Protein AF-A0A9W6QNB9-F1 (afdb_monomer)

Nearest PDB structures (foldseek):
  1mx0-assembly1_A  TM=6.474E-01  e=5.288E-04  Saccharolobus shibatae
  6fcz-assembly1_A  TM=1.933E-01  e=9.743E+00  Homo sapiens

Foldseek 3Di:
DLLVLLQVLLCVLLLLCVQLVNPQLCQLCVQLVHHSVVSVCSNVSVDPARPDLSSSLSSLVVSVVSGPDDGPDDSDSVVSVVSSVVNHVSPDDDPLPPVLVVLLVLLVPQCLCPPEPPLPLLSVLLSLQSSQLSVLLVVLVVLVVLALLDFPCLLVLLSVLLSVLVVLLDDCVPDHDYSLLSSLLSCLSSLLSSLLSNLLSVLCVLPLLDLDDDDDPSNVLLVVLCVDPVNVVLSVLLPDDAFPQFDRDSSNSSSLSSSVSSVVDPSSLPFDDGPDPSHDPVSSVLSSLLSVLLPDALVLLLDPVSSPDDCWDADPNDIDRSNQSSLSSNLSSLSLDRSSPFDCLQSVQHRDRVRDDSVVLSVQSVPWDWDDDPAFIEIATEDADLSSLVRVQVSQVRSLSSLVSLCSVLVVDVSNVSSVSHGNHYHHPNSYYDDDPNHGNFDPPWFAADEDPVLVVVVVVADDQDDDLLLLLVLLQLVLQLQALQQVLLLVLAPPSPDDAWEWEWEWDADPRRFTKIKIWILGQWDDPCCVRPQVRYFQHDPCPDPVNVVSQVVSVVVVRHRDGPDDGSHSNVSLVSFAQKKWKWFWGQDSNNDFTAWIWIWIDRHRGHTIGIDTDHRGDPGGIMMMMGRGPVGPPGDASCVSCVFWFFAAQGWYWHDYPPDIDTHDHRDGDDDDDDDDQGQDAADDWAWFDADPFWTKIFGLWGEFEAENRTGQREELQGFIRIYIYGYDPLGADARSSRRHGDDHSVVVRLVNLLVRLLVCCVPPVVSAALVSLLNGCQRHLSSSQSNLVSCLVVQR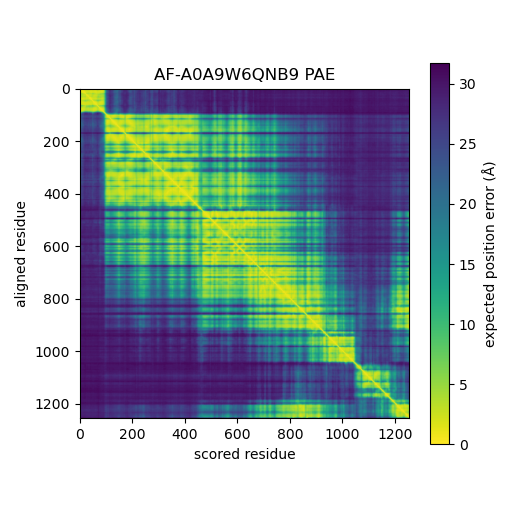WHDDPLGTARSVQARHENLLVCLSDPPFLLVSCPQADPLLLVLNCCRPPVVLCVVLDPPDDFRFDHDGHLVNLLSNQQRDALGELLSLLVSCVSNVHQSLVSLVVVVLLQGHYPPSVLRDPPDRSDVLVNLLQPAADPLRDRDLPDAAEPLSLVSSCVVNVNDSVVSVVSCVSSPRHHDDQAPPPDDDQLVLLLQDPVSPSDDDGDDDAEDELVSLVVSCVVVVHDSVVSQVVVVNRRHHYDDDDDDDDDDDDVVPVVVVVVVVLVVVLSPDDDDSLLLLALSLLLVLLQVLQVVVHFSVVSQVVCVVVVRDYDPDDDDGGRHDPVRNLQSNDSLSSSLVVPLPDDDLDDAPSSPDDDDDDPVVSVVVVVVRPRDRNHPDDDPDDPLLVVLVVSLRVSDDDDQPDADELSSLSSSCSVSVHHSVVSQVSCVVVVGHHDPNSVVVVVSVVSRNGDPD

Organism: NCBI:txid103729

Radius of gyration: 48.71 Å; Cα contacts (8 Å, |Δi|>4): 1964; chains: 1; bounding box: 107×96×143 Å

Mean predicted aligned error: 19.28 Å

Solvent-accessible surface area (backbone atoms only — not comparable to full-atom values): 70086 Å² total; per-residue (Å²): 108,46,70,55,38,35,39,49,46,18,49,53,53,29,51,46,33,54,50,11,63,56,61,57,49,60,61,49,9,65,70,40,75,41,52,44,68,55,44,48,26,42,44,70,45,69,53,99,61,61,75,56,64,72,39,52,52,38,48,52,54,47,30,65,77,54,29,81,55,84,47,94,66,78,88,55,60,67,63,54,47,52,48,49,47,51,20,51,62,51,66,60,78,83,78,63,64,68,65,40,46,54,51,28,46,55,41,73,72,34,64,54,54,58,85,32,77,82,35,68,65,42,50,53,41,38,35,54,48,36,44,48,39,46,52,51,23,56,60,21,41,65,73,46,73,87,48,73,75,70,62,90,59,47,41,57,41,21,47,53,33,36,43,53,53,57,65,54,52,45,67,66,87,78,64,70,45,48,48,66,49,22,36,46,65,44,40,39,38,51,49,43,55,22,39,53,34,40,41,46,42,73,52,50,87,55,42,44,60,60,86,69,88,80,82,46,86,85,34,45,72,55,49,54,51,49,66,33,87,69,43,38,57,56,51,56,47,33,69,41,79,62,51,99,68,20,62,52,31,30,54,60,50,22,43,52,52,42,55,58,50,43,71,75,38,81,62,65,66,58,71,74,83,75,97,53,86,85,49,58,70,65,58,48,54,49,46,54,56,37,52,54,51,64,74,56,51,42,71,44,56,44,32,76,80,66,60,79,55,53,73,62,47,74,56,97,88,43,76,37,50,48,45,50,52,27,53,50,50,31,52,10,44,52,72,32,62,58,73,86,76,42,47,64,50,43,65,70,34,47,44,36,72,84,41,66,55,61,68,57,50,51,52,34,60,72,68,44,46,76,44,83,47,99,70,32,33,28,38,38,40,60,24,91,44,70,41,54,43,49,21,51,40,56,46,36,55,50,40,29,44,39,41,47,16,50,38,58,44,18,73,80,32,87,86,29,44,63,58,65,50,48,64,80,36,52,40,44,87,50,51,39,63,35,68,55,98,91,38,58,77,56,64,78,78,77,39,43,62,40,75,37,68,75,50,49,53,60,51,71,75,43,83,76,79,81,90,63,62,64,51,27,59,52,37,52,52,46,53,38,50,39,28,28,50,49,35,50,54,54,36,74,70,42,88,87,58,75,90,79,76,54,43,38,40,35,47,33,50,63,50,100,87,71,48,28,35,41,33,42,36,24,57,17,27,40,41,45,80,62,45,50,62,61,27,72,26,24,33,46,36,45,69,76,75,33,69,72,44,48,53,48,48,56,60,30,48,80,70,77,43,81,84,77,71,73,78,83,58,28,45,57,71,67,39,44,60,66,50,16,51,34,41,39,37,43,24,7,16,49,46,98,81,76,78,53,34,30,43,20,37,38,35,41,33,71,39,74,88,32,60,49,50,57,41,81,60,46,81,51,33,95,57,29,10,36,33,43,35,31,37,34,68,56,44,90,76,46,84,53,64,35,61,49,42,64,36,35,53,46,28,31,84,38,36,34,39,25,34,37,92,86,50,75,45,74,31,54,54,76,37,74,65,81,72,94,80,88,89,70,103,45,73,43,55,39,77,61,74,49,78,44,81,74,52,97,45,30,38,45,31,38,24,62,37,48,21,29,47,22,47,74,21,30,50,46,80,44,54,87,58,58,45,34,38,25,35,39,29,26,22,68,94,58,40,68,52,55,45,92,74,56,38,29,47,55,69,85,53,54,71,64,51,52,53,55,49,47,59,42,34,49,50,41,52,76,76,47,54,81,77,57,31,48,64,51,42,54,64,15,32,79,62,14,33,67,56,28,29,46,42,47,52,41,29,29,77,66,58,41,63,30,46,49,101,87,47,70,44,52,13,58,46,35,29,43,44,71,65,49,59,46,73,77,60,57,89,56,59,70,78,68,52,63,82,58,54,70,33,55,53,51,43,50,38,58,42,75,46,44,72,39,44,56,88,64,40,88,90,67,86,77,58,46,45,49,39,41,42,52,52,49,60,50,54,70,56,52,82,52,81,59,24,50,60,54,47,33,45,52,49,10,51,78,68,76,41,49,28,42,61,44,46,55,50,41,44,55,57,44,48,48,56,56,70,61,87,64,56,49,89,81,40,63,73,51,77,55,60,58,57,65,53,69,54,68,44,100,84,74,47,68,61,80,88,54,66,41,40,55,40,57,48,51,52,28,16,67,76,60,72,45,56,52,69,56,50,48,53,54,40,47,64,73,70,46,58,65,48,83,64,72,91,66,88,78,86,55,77,67,54,36,23,68,30,12,71,83,53,75,48,49,84,58,58,53,72,84,53,68,41,56,37,63,57,49,49,52,46,11,63,75,74,73,48,51,62,67,61,38,51,54,50,39,40,64,70,58,31,44,70,45,94,76,75,94,83,84,81,89,85,84,90,68,49,75,73,51,50,53,52,53,50,50,54,67,58,65,70,72,80,67,98,69,63,73,69,64,50,52,36,13,46,49,50,19,50,30,40,43,51,13,38,79,67,71,32,42,34,62,62,47,48,54,52,43,40,76,72,73,43,76,70,73,96,81,79,83,67,96,44,55,49,49,75,68,51,31,62,59,29,63,40,43,71,46,29,38,61,70,68,40,83,86,69,77,67,73,65,84,71,71,84,78,66,84,80,78,99,73,54,78,67,60,55,52,50,54,39,42,75,69,69,51,87,77,76,73,83,84,73,96,79,87,54,78,67,57,54,55,51,49,59,56,54,63,69,75,52,90,74,58,97,89,49,56,47,52,66,68,61,46,55,44,53,13,62,76,67,75,36,38,40,61,58,47,52,52,53,43,44,73,70,75,43,54,61,49,65,59,55,63,50,49,58,59,35,58,76,35,36,34,43,67,94,114

Secondary structure (DSSP, 8-state):
-HHHHHHHHHHHHHHHHHHTT---HHHHHHHHT--HHHHHHHHTT--SSPPPHHHHHHHHHHHHHT-SS--SS---HHHHHHHHHHHHHTTSPP--HHHHHHHHHHHHT-GGGTT-TTHHHHHHHHHHHHHHHHHHHHHHHGGGTT-TT--TTHHHHHHHHHHHHHHHH--TTS-PPPHHHHHHHHHHHHHHHHHHHHHHHHHGGG-TT--S----TTTHHHHHHHTSTTHHHHHHHHTSPPBTTB---HHHHHHHHHHHHHHTSGGGGPPP--S-TTS-HHHHHHHHHHHHHTT--HHHHT-TTTT---S-EEETTEEE-HHHHHHHHHHHHHHH--GGGS-THHHHTSSSTT---HHHHHHHHHH-EEEE-SSSEEEEEEESSHHHHHHHHHHHHHHHHHHHHHHHHHHH-TTTGGGGGS-S-EEEEEEEE-EETTEESS-SS-EE-EE-HHHHHHHHTSS-S---THHHHHHHHHHHHHHHHHHHHHHHHSTT------EEEEEEEE-TTS-EEEEEEE-SS---HHHIIIIITEET--GGGSHHHHHHHHHHHTTT-----S-SSS-GGGGGGGTEEEEEEEEEEEPTTSS-EEEEEEEEESSTTSEEEEEE--SS-SSSEEEEEEEETTGGGSPPHHHHHHHHBSBBSSEEEEE-SS-EEEE-BT-B---S---SSS-EEEEEEEEPPPBTTEEEEEEEEEEEEEETTEE-SB-SS---SEEEEE-GGGPPEE-TTS-BEES--HHHHHHHHHHHHHHHHHH-TTS-BHHHHHHHHTT-HHHHHHHHHHHHHTTPEEEETTEEEEHHHHB--TTHHHHHS-SSHHHHHTT--HHHHHHHHHHH-GGGGTTTS------BPPBPTTHHHHHHH--SSSBPHHHHHHHHHHHT--HHHHHHHHHHTT--BTTGGGS-TT----HHHHHHT----TTS----SSPBPHHHHHHHHHHH---HHHHHHHHHHTT--B----S-S---HHHHHHHBTTSSSSSSBP-SSEE-HHHHHHHHHHHT--HHHHHHHHHHTT-EEPS---------SSHHHHHHHHHHHHHHTTSS-S-HHHHHHHHHHHHHHHHHHHTT--HHHHHHHHHHTT----S-----SPPPHHHHHHHTSHHHHHHHH-TT---SS--GGG-SSSS--HHHHHHHHHHTT----------S-HHHHHHHHHHHHT----TTSPBPHHHHHHHHHHHT--HHHHHHHHHHTT--B--HHHHHHHHHTTS-BTT-

Sequence (1256 aa):
MAAAEIEELCAKLRLLWEESGEPGQSSLGQRCGRSKSQISAILTGKVAKAPAWDVVRKLVEGCFELAKGTPSLTADLTYWRALHGRAEAALRPVAPAAAATDWTDLVRVHPAWDGVADASKALGNAMTAAEQLYAAHHRADRALAGDPWRDPELPKRMTDQVSAMISLIGDHERLKFTPLEAAVLSLAPLAHQTRVAVTAAAAVRVDPTDLSIRGTEVRTSYERHLGGQEERRLVARAAQRGLSDRIAAPEEIGWWLFHRWIETQPTATTTISLDDPSTSEALVDILNRLTRLLRLSPGDLANPQRLGLLSRTTHLGVVVRERLLGLLLTVGHAFAVEPITLSPAVVEHLGVPNAVDLGRLRTTLTRLTWERVSIGRGMVARCDHEAVLQALRDHTARADAILNAVHAVAMDDAHLQPLLHLPTRTSADRVEPTVHDGHPVFAVPVTRFRLDEDRVRELLMGQQLYGDRSLAIRELYQNALDACRYRDARQRYLPGAGGWTGNITFDQGVDEQGRHYLSCTDNGIGMGAQELREVFSQAGVRFADRPEFLEEQAQWAERDIHLYPNSRFGIGVLSYFMLADEIEVTTCRMDRHGGRPGPEWHVRIVGPGHFFRITPGKEHGTQPGTTVTLYLRDGKDAPSCVEVLNRLLGIAEFATTATDTSATAEWEPYVFRRRMNLQGNGIHAAGELVHSTRQRNGQVVWCGSGGALLADGLFVTKTPTTVTGAVVNLTRDWVPSLTVDRTQALGNVSDRVNALVTEAASELISTNPRFLSFDWINSVVLDSPDVADIVTVAAVNSRLGLRSDWGNLDTATAGCLTADETLVRPKEFEHAIIGIPNWILLWRLLSLRPHLLAESINSGQATVLPALPSDAALIEKLRTDPAHVGEILETADSLGRNARAIADRAITLGYQIDNAEKIPKDAEAQSMDRIILNLSDESGRRNFTAMVPRGHILRSSRSTGLPAEEVVQRLEHYAITVEPLGTLGRWNDSDLVLLSRDLDGEEPWLTGDTISKSHAEKAAKKLGWSGSQTTERLYDLGFNVATEDHDPGTSDDTAKSFETIRKTFLTMTKESGYSAHQREFAYALSSSVTLAYENNLPLEHVLNWFHNQGIPIPETVIPQGVPTYRDQQIFSHPGSCELLLSWRRVPRHLPHTLFDGREFRFWETVERLGELGVDLDVHFRPGGDSAGAHLLEKFDRSGFHAPDEPVPIRQILGLALAHDLPVADVAERLRAWELEVEPVEETIARLMGRVPRVGG

Structure (mmCIF, N/CA/C/O backbone):
data_AF-A0A9W6QNB9-F1
#
_entry.id   AF-A0A9W6QNB9-F1
#
loop_
_atom_site.group_PDB
_atom_site.id
_atom_site.type_symbol
_atom_site.label_atom_id
_atom_site.label_alt_id
_atom_site.label_comp_id
_atom_site.label_asym_id
_atom_site.label_entity_id
_atom_site.label_seq_id
_atom_site.pdbx_PDB_ins_code
_atom_site.Cartn_x
_atom_site.Cartn_y
_atom_site.Cartn_z
_atom_site.occupancy
_atom_site.B_iso_or_equiv
_atom_site.auth_seq_id
_atom_site.auth_comp_id
_atom_site.auth_asym_id
_atom_site.auth_atom_id
_atom_site.pdbx_PDB_model_num
ATOM 1 N N . MET A 1 1 ? -52.131 -9.930 28.137 1.00 50.88 1 MET A N 1
ATOM 2 C CA . MET A 1 1 ? -50.961 -10.591 27.517 1.00 50.88 1 MET A CA 1
ATOM 3 C C . MET A 1 1 ? -50.932 -12.090 27.780 1.00 50.88 1 MET A C 1
ATOM 5 O O . MET A 1 1 ? -50.990 -12.817 26.809 1.00 50.88 1 MET A O 1
ATOM 9 N N . ALA A 1 2 ? -50.934 -12.576 29.031 1.00 56.69 2 ALA A N 1
ATOM 10 C CA . ALA A 1 2 ? -50.812 -14.019 29.304 1.00 56.69 2 ALA A CA 1
ATOM 11 C C . ALA A 1 2 ? -51.862 -14.919 28.631 1.00 56.69 2 ALA A C 1
ATOM 13 O O . ALA A 1 2 ? -51.515 -15.974 28.114 1.00 56.69 2 ALA A O 1
ATOM 14 N N . ALA A 1 3 ? -53.123 -14.479 28.572 1.00 70.19 3 ALA A N 1
ATOM 15 C CA . ALA A 1 3 ? -54.166 -15.213 27.857 1.00 70.19 3 ALA A CA 1
ATOM 16 C C . ALA A 1 3 ? -53.930 -15.258 26.333 1.00 70.19 3 ALA A C 1
ATOM 18 O O . ALA A 1 3 ? -54.181 -16.286 25.720 1.00 70.19 3 ALA A O 1
ATOM 19 N N . ALA A 1 4 ? -53.383 -14.185 25.748 1.00 78.06 4 ALA A N 1
ATOM 20 C CA . ALA A 1 4 ? -53.178 -14.063 24.304 1.00 78.06 4 ALA A CA 1
ATOM 21 C C . ALA A 1 4 ? -52.036 -14.960 23.788 1.00 78.06 4 ALA A C 1
ATOM 23 O O . ALA A 1 4 ? -52.176 -15.572 22.739 1.00 78.06 4 ALA A O 1
ATOM 24 N N . GLU A 1 5 ? -50.940 -15.103 24.543 1.00 84.56 5 GLU A N 1
ATOM 25 C CA . GLU A 1 5 ? -49.808 -15.976 24.164 1.00 84.56 5 GLU A CA 1
ATOM 26 C C . GLU A 1 5 ? -50.167 -17.471 24.264 1.00 84.56 5 GLU A C 1
ATOM 28 O O . GLU A 1 5 ? -49.761 -18.285 23.434 1.00 84.56 5 GLU A O 1
ATOM 33 N N . ILE A 1 6 ? -50.968 -17.851 25.269 1.00 84.94 6 ILE A N 1
ATOM 34 C CA . ILE A 1 6 ? -51.491 -19.223 25.396 1.00 84.94 6 ILE A CA 1
ATOM 35 C C . ILE A 1 6 ? -52.466 -19.518 24.252 1.00 84.94 6 ILE A C 1
ATOM 37 O O . ILE A 1 6 ? -52.441 -20.614 23.688 1.00 84.94 6 ILE A O 1
ATOM 41 N N . GLU A 1 7 ? -53.308 -18.545 23.904 1.00 86.44 7 GLU A N 1
ATOM 42 C CA . GLU A 1 7 ? -54.246 -18.641 22.790 1.00 86.44 7 GLU A CA 1
ATOM 43 C C . GLU A 1 7 ? -53.515 -18.760 21.445 1.00 86.44 7 GLU A C 1
ATOM 45 O O . GLU A 1 7 ? -53.873 -19.629 20.651 1.00 86.44 7 GLU A O 1
ATOM 50 N N . GLU A 1 8 ? -52.435 -18.000 21.227 1.00 89.81 8 GLU A N 1
ATOM 51 C CA . GLU A 1 8 ? -51.588 -18.100 20.030 1.00 89.81 8 GLU A CA 1
ATOM 52 C C . GLU A 1 8 ? -50.933 -19.486 19.909 1.00 89.81 8 GLU A C 1
ATOM 54 O O . GLU A 1 8 ? -51.042 -20.132 18.863 1.00 89.81 8 GLU A O 1
ATOM 59 N N . LEU A 1 9 ? -50.308 -19.992 20.981 1.00 91.88 9 LEU A N 1
ATOM 60 C CA . LEU A 1 9 ? -49.709 -21.332 20.997 1.00 91.88 9 LEU A CA 1
ATOM 61 C C . LEU A 1 9 ? -50.751 -22.414 20.670 1.00 91.88 9 LEU A C 1
ATOM 63 O O . LEU A 1 9 ? -50.495 -23.304 19.857 1.00 91.88 9 LEU A O 1
ATOM 67 N N . CYS A 1 10 ? -51.934 -22.340 21.285 1.00 91.94 10 CYS A N 1
ATOM 68 C CA . CYS A 1 10 ? -53.011 -23.299 21.040 1.00 91.94 10 CYS A CA 1
ATOM 69 C C . CYS A 1 10 ? -53.576 -23.182 19.618 1.00 91.94 10 CYS A C 1
ATOM 71 O O . CYS A 1 10 ? -53.887 -24.202 19.005 1.00 91.94 10 CYS A O 1
ATOM 73 N N . ALA A 1 11 ? -53.671 -21.968 19.069 1.00 91.56 11 ALA A N 1
ATOM 74 C CA . ALA A 1 11 ? -54.108 -21.731 17.697 1.00 91.56 11 ALA A CA 1
ATOM 75 C C . ALA A 1 11 ? -53.117 -22.309 16.678 1.00 91.56 11 ALA A C 1
ATOM 77 O O . ALA A 1 11 ? -53.535 -22.961 15.725 1.00 91.56 11 ALA A O 1
ATOM 78 N N . LYS A 1 12 ? -51.806 -22.150 16.902 1.00 93.69 12 LYS A N 1
ATOM 79 C CA . LYS A 1 12 ? -50.774 -22.760 16.048 1.00 93.69 12 LYS A CA 1
ATOM 80 C C . LYS A 1 12 ? -50.790 -24.285 16.136 1.00 93.69 12 LYS A C 1
ATOM 82 O O . LYS A 1 12 ? -50.719 -24.943 15.103 1.00 93.69 12 LYS A O 1
ATOM 87 N N . LEU A 1 13 ? -50.948 -24.855 17.333 1.00 92.81 13 LEU A N 1
ATOM 88 C CA . LEU A 1 13 ? -51.091 -26.309 17.502 1.00 92.81 13 LEU A CA 1
ATOM 89 C C . LEU A 1 13 ? -52.358 -26.856 16.830 1.00 92.81 13 LEU A C 1
ATOM 91 O O . LEU A 1 13 ? -52.322 -27.950 16.272 1.00 92.81 13 LEU A O 1
ATOM 95 N N . ARG A 1 14 ? -53.463 -26.099 16.851 1.00 92.88 14 ARG A N 1
ATOM 96 C CA . ARG A 1 14 ? -54.683 -26.438 16.106 1.00 92.88 14 ARG A CA 1
ATOM 97 C C . ARG A 1 14 ? -54.438 -26.429 14.604 1.00 92.88 14 ARG A C 1
ATOM 99 O O . ARG A 1 14 ? -54.774 -27.408 13.952 1.00 92.88 14 ARG A O 1
ATOM 106 N N . LEU A 1 15 ? -53.817 -25.370 14.088 1.00 91.88 15 LEU A N 1
ATOM 107 C CA . LEU A 1 15 ? -53.507 -25.250 12.666 1.00 91.88 15 LEU A CA 1
ATOM 108 C C . LEU A 1 15 ? -52.625 -26.413 12.191 1.00 91.88 15 LEU A C 1
ATOM 110 O O . LEU A 1 15 ? -52.934 -27.044 11.187 1.00 91.88 15 LEU A O 1
ATOM 114 N N . LEU A 1 16 ? -51.586 -26.766 12.958 1.00 91.62 16 LEU A N 1
ATOM 115 C CA . LEU A 1 16 ? -50.737 -27.919 12.649 1.00 91.62 16 LEU A CA 1
ATOM 116 C C . LEU A 1 16 ? -51.544 -29.227 12.603 1.00 91.62 16 LEU A C 1
ATOM 118 O O . LEU A 1 16 ? -51.333 -30.058 11.722 1.00 91.62 16 LEU A O 1
ATOM 122 N N . TRP A 1 17 ? -52.460 -29.421 13.553 1.00 92.19 17 TRP A N 1
ATOM 123 C CA . TRP A 1 17 ? -53.316 -30.604 13.610 1.00 92.19 17 TRP A CA 1
ATOM 124 C C . TRP A 1 17 ? -54.275 -30.696 12.410 1.00 92.19 17 TRP A C 1
ATOM 126 O O . TRP A 1 17 ? -54.420 -31.775 11.834 1.00 92.19 17 TRP A O 1
ATOM 136 N N . GLU A 1 18 ? -54.880 -29.577 12.006 1.00 89.31 18 GLU A N 1
ATOM 137 C CA . GLU A 1 18 ? -55.765 -29.482 10.835 1.00 89.31 18 GLU A CA 1
ATOM 138 C C . GLU A 1 18 ? -54.997 -29.782 9.536 1.00 89.31 18 GLU A C 1
ATOM 140 O O . GLU A 1 18 ? -55.392 -30.660 8.766 1.00 89.31 18 GLU A O 1
ATOM 145 N N . GLU A 1 19 ? -53.839 -29.147 9.333 1.00 88.88 19 GLU A N 1
ATOM 146 C CA . GLU A 1 19 ? -52.991 -29.345 8.145 1.00 88.88 19 GLU A CA 1
ATOM 147 C C . GLU A 1 19 ? -52.382 -30.749 8.055 1.00 88.88 19 GLU A C 1
ATOM 149 O O . GLU A 1 19 ? -52.082 -31.239 6.967 1.00 88.88 19 GLU A O 1
ATOM 154 N N . SER A 1 20 ? -52.249 -31.438 9.190 1.00 85.75 20 SER A N 1
ATOM 155 C CA . SER A 1 20 ? -51.801 -32.835 9.233 1.00 85.75 20 SER A CA 1
ATOM 156 C C . SER A 1 20 ? -52.907 -33.832 8.844 1.00 85.75 20 SER A C 1
ATOM 158 O O . SER A 1 20 ? -52.690 -35.044 8.866 1.00 85.75 20 SER A O 1
ATOM 160 N N . GLY A 1 21 ? -54.101 -33.368 8.461 1.00 83.12 21 GLY A N 1
ATOM 161 C CA . GLY A 1 21 ? -55.226 -34.230 8.086 1.00 83.12 21 GLY A CA 1
ATOM 162 C C . GLY A 1 21 ? -56.001 -34.772 9.287 1.00 83.12 21 GLY A C 1
ATOM 163 O O . GLY A 1 21 ? -56.501 -35.899 9.233 1.00 83.12 21 GLY A O 1
ATOM 164 N N . GLU A 1 22 ? -56.061 -33.982 10.363 1.00 87.50 22 GLU A N 1
ATOM 165 C CA . GLU A 1 22 ? -56.814 -34.238 11.597 1.00 87.50 22 GLU A CA 1
ATOM 166 C C . GLU A 1 22 ? -56.571 -35.632 12.213 1.00 87.50 22 GLU A C 1
ATOM 168 O O . GLU A 1 22 ? -57.511 -36.412 12.427 1.00 87.50 22 GLU A O 1
ATOM 173 N N . PRO A 1 23 ? -55.312 -35.990 12.535 1.00 84.19 23 PRO A N 1
ATOM 174 C CA . PRO A 1 23 ? -55.012 -37.274 13.152 1.00 84.19 23 PRO A CA 1
ATOM 175 C C . PRO A 1 23 ? -55.836 -37.480 14.431 1.00 84.19 23 PRO A C 1
ATOM 177 O O . PRO A 1 23 ? -56.010 -36.574 15.252 1.00 84.19 23 PRO A O 1
ATOM 180 N N . GLY A 1 24 ? -56.379 -38.691 14.599 1.00 86.00 24 GLY A N 1
ATOM 181 C CA . GLY A 1 24 ? -57.367 -38.981 15.638 1.00 86.00 24 GLY A CA 1
ATOM 182 C C . GLY A 1 24 ? -56.877 -38.600 17.039 1.00 86.00 24 GLY A C 1
ATOM 183 O O . GLY A 1 24 ? -55.875 -39.126 17.519 1.00 86.00 24 GLY A O 1
ATOM 184 N N . GLN A 1 25 ? -57.619 -37.732 17.733 1.00 88.25 25 GLN A N 1
ATOM 185 C CA . GLN A 1 25 ? -57.226 -37.177 19.041 1.00 88.25 25 GLN A CA 1
ATOM 186 C C . GLN A 1 25 ? -56.960 -38.245 20.122 1.00 88.25 25 GLN A C 1
ATOM 188 O O . GLN A 1 25 ? -56.182 -38.001 21.041 1.00 88.25 25 GLN A O 1
ATOM 193 N N . SER A 1 26 ? -57.563 -39.439 20.017 1.00 83.38 26 SER A N 1
ATOM 194 C CA . SER A 1 26 ? -57.242 -40.578 20.897 1.00 83.38 26 SER A CA 1
ATOM 195 C C . SER A 1 26 ? -55.822 -41.117 20.673 1.00 83.38 26 SER A C 1
ATOM 197 O O . SER A 1 26 ? -55.150 -41.462 21.640 1.00 83.38 26 SER A O 1
ATOM 199 N N . SER A 1 27 ? -55.354 -41.148 19.420 1.00 82.44 27 SER A N 1
ATOM 200 C CA . SER A 1 27 ? -53.998 -41.580 19.048 1.00 82.44 27 SER A CA 1
ATOM 201 C C . SER A 1 27 ? -52.946 -40.572 19.523 1.00 82.44 27 SER A C 1
ATOM 203 O O . SER A 1 27 ? -51.967 -40.941 20.172 1.00 82.44 27 SER A O 1
ATOM 205 N N . LEU A 1 28 ? -53.197 -39.276 19.296 1.00 86.56 28 LEU A N 1
ATOM 206 C CA . LEU A 1 28 ? -52.348 -38.201 19.823 1.00 86.56 28 LEU A CA 1
ATOM 207 C C . LEU A 1 28 ? -52.320 -38.203 21.358 1.00 86.56 28 LEU A C 1
ATOM 209 O O . LEU A 1 28 ? -51.261 -38.055 21.962 1.00 86.56 28 LEU A O 1
ATOM 213 N N . GLY A 1 29 ? -53.468 -38.447 21.999 1.00 85.88 29 GLY A N 1
ATOM 214 C CA . GLY A 1 29 ? -53.566 -38.564 23.453 1.00 85.88 29 GLY A CA 1
ATOM 215 C C . GLY A 1 29 ? -52.684 -39.672 24.027 1.00 85.88 29 GLY A C 1
ATOM 216 O O . GLY A 1 29 ? -51.943 -39.432 24.982 1.00 85.88 29 GLY A O 1
ATOM 217 N N . GLN A 1 30 ? -52.687 -40.856 23.406 1.00 85.12 30 GLN A N 1
ATOM 218 C CA . GLN A 1 30 ? -51.857 -41.984 23.837 1.00 85.12 30 GLN A CA 1
ATOM 219 C C . GLN A 1 30 ? -50.355 -41.657 23.777 1.00 85.12 30 GLN A C 1
ATOM 221 O O . GLN A 1 30 ? -49.614 -42.026 24.686 1.00 85.12 30 GLN A O 1
ATOM 226 N N . ARG A 1 31 ? -49.915 -40.901 22.763 1.00 84.19 31 ARG A N 1
ATOM 227 C CA . ARG A 1 31 ? -48.515 -40.467 22.598 1.00 84.19 31 ARG A CA 1
ATOM 228 C C . ARG A 1 31 ? -48.106 -39.374 23.579 1.00 84.19 31 ARG A C 1
ATOM 230 O O . ARG A 1 31 ? -47.040 -39.448 24.184 1.00 84.19 31 ARG A O 1
ATOM 237 N N . CYS A 1 32 ? -48.966 -38.382 23.781 1.00 86.06 32 CYS A N 1
ATOM 238 C CA . CYS A 1 32 ? -48.716 -37.274 24.700 1.00 86.06 32 CYS A CA 1
ATOM 239 C C . CYS A 1 32 ? -48.912 -37.647 26.184 1.00 86.06 32 CYS A C 1
ATOM 241 O O . CYS A 1 32 ? -48.654 -36.811 27.051 1.00 86.06 32 CYS A O 1
ATOM 243 N N . GLY A 1 33 ? -49.403 -38.855 26.498 1.00 85.12 33 GLY A N 1
ATOM 244 C CA . GLY A 1 33 ? -49.767 -39.257 27.862 1.00 85.12 33 GLY A CA 1
ATOM 245 C C . GLY A 1 33 ? -50.969 -38.478 28.416 1.00 85.12 33 GLY A C 1
ATOM 246 O O . GLY A 1 33 ? -51.003 -38.135 29.599 1.00 85.12 33 GLY A O 1
ATOM 247 N N . ARG A 1 34 ? -51.936 -38.130 27.557 1.00 88.94 34 ARG A N 1
ATOM 248 C CA . ARG A 1 34 ? -53.114 -37.305 27.880 1.00 88.94 34 ARG A CA 1
ATOM 249 C C . ARG A 1 34 ? -54.400 -37.945 27.359 1.00 88.94 34 ARG A C 1
ATOM 251 O O . ARG A 1 34 ? -54.409 -38.652 26.360 1.00 88.94 34 ARG A O 1
ATOM 258 N N . SER A 1 35 ? -55.519 -37.679 28.025 1.00 89.75 35 SER A N 1
ATOM 259 C CA . SER A 1 35 ? -56.836 -38.139 27.559 1.00 89.75 35 SER A CA 1
ATOM 260 C C . SER A 1 35 ? -57.293 -37.384 26.302 1.00 89.75 35 SER A C 1
ATOM 262 O O . SER A 1 35 ? -56.890 -36.242 26.068 1.00 89.75 35 SER A O 1
ATOM 264 N N . LYS A 1 36 ? -58.197 -37.987 25.514 1.00 88.00 36 LYS A N 1
ATOM 265 C CA . LYS A 1 36 ? -58.806 -37.350 24.328 1.00 88.00 36 LYS A CA 1
ATOM 266 C C . LYS A 1 36 ? -59.390 -35.964 24.647 1.00 88.00 36 LYS A C 1
ATOM 268 O O . LYS A 1 36 ? -59.217 -35.032 23.868 1.00 88.00 36 LYS A O 1
ATOM 273 N N . SER A 1 37 ? -60.044 -35.810 25.801 1.00 86.25 37 SER A N 1
ATOM 274 C CA . SER A 1 37 ? -60.623 -34.532 26.237 1.00 86.25 37 SER A CA 1
ATOM 275 C C . SER A 1 37 ? -59.562 -33.470 26.539 1.00 86.25 37 SER A C 1
ATOM 277 O O . SER A 1 37 ? -59.780 -32.302 26.240 1.00 86.25 37 SER A O 1
ATOM 279 N N . GLN A 1 38 ? -58.397 -33.855 27.069 1.00 87.25 38 GLN A N 1
ATOM 280 C CA . GLN A 1 38 ? -57.282 -32.932 27.315 1.00 87.25 38 GLN A CA 1
ATOM 281 C C . GLN A 1 38 ? -56.624 -32.464 26.016 1.00 87.25 38 GLN A C 1
ATOM 283 O O . GLN A 1 38 ? -56.338 -31.279 25.883 1.00 87.25 38 GLN A O 1
ATOM 288 N N . ILE A 1 39 ? -56.433 -33.361 25.043 1.00 91.44 39 ILE A N 1
ATOM 289 C CA . ILE A 1 39 ? -55.950 -32.980 23.706 1.00 91.44 39 ILE A CA 1
ATOM 290 C C . ILE A 1 39 ? -56.952 -32.042 23.030 1.00 91.44 39 ILE A C 1
ATOM 292 O O . ILE A 1 39 ? -56.567 -30.996 22.518 1.00 91.44 39 ILE A O 1
ATOM 296 N N . SER A 1 40 ? -58.247 -32.360 23.110 1.00 89.31 40 SER A N 1
ATOM 297 C CA . SER A 1 40 ? -59.311 -31.491 22.603 1.00 89.31 40 SER A CA 1
ATOM 298 C C . SER A 1 40 ? -59.307 -30.114 23.278 1.00 89.31 40 SER A C 1
ATOM 300 O O . SER A 1 40 ? -59.448 -29.105 22.594 1.00 89.31 40 SER A O 1
ATOM 302 N N . ALA A 1 41 ? -59.082 -30.033 24.592 1.00 88.19 41 ALA A N 1
ATOM 303 C CA . ALA A 1 41 ? -58.987 -28.759 25.305 1.00 88.19 41 ALA A CA 1
ATOM 304 C C . ALA A 1 41 ? -57.790 -27.911 24.839 1.00 88.19 41 ALA A C 1
ATOM 306 O O . ALA A 1 41 ? -57.951 -26.709 24.644 1.00 88.19 41 ALA A O 1
ATOM 307 N N . ILE A 1 42 ? -56.623 -28.528 24.612 1.00 91.56 42 ILE A N 1
ATOM 308 C CA . ILE A 1 42 ? -55.427 -27.846 24.083 1.00 91.56 42 ILE A CA 1
ATOM 309 C C . ILE A 1 42 ? -55.709 -27.317 22.678 1.00 91.56 42 ILE A C 1
ATOM 311 O O . ILE A 1 42 ? -55.557 -26.126 22.428 1.00 91.56 42 ILE A O 1
ATOM 315 N N . LEU A 1 43 ? -56.190 -28.181 21.781 1.00 90.25 43 LEU A N 1
ATOM 316 C CA . LEU A 1 43 ? -56.473 -27.794 20.403 1.00 90.25 43 LEU A CA 1
ATOM 317 C C . LEU A 1 43 ? -57.567 -26.730 20.351 1.00 90.25 43 LEU A C 1
ATOM 319 O O . LEU A 1 43 ? -57.432 -25.779 19.603 1.00 90.25 43 LEU A O 1
ATOM 323 N N . THR A 1 44 ? -58.611 -26.796 21.181 1.00 85.81 44 THR A N 1
ATOM 324 C CA . THR A 1 44 ? -59.683 -25.778 21.229 1.00 85.81 44 THR A CA 1
ATOM 325 C C . THR A 1 44 ? -59.316 -24.508 22.008 1.00 85.81 44 THR A C 1
ATOM 327 O O . THR A 1 44 ? -60.135 -23.595 22.081 1.00 85.81 44 THR A O 1
ATOM 330 N N . GLY A 1 45 ? -58.094 -24.404 22.546 1.00 82.31 45 GLY A N 1
ATOM 331 C CA . GLY A 1 45 ? -57.646 -23.243 23.327 1.00 82.31 45 GLY A CA 1
ATOM 332 C C . GLY A 1 45 ? -58.341 -23.099 24.686 1.00 82.31 45 GLY A C 1
ATOM 333 O O . GLY A 1 45 ? -58.202 -22.079 25.352 1.00 82.31 45 GLY A O 1
ATOM 334 N N . LYS A 1 46 ? -59.080 -24.120 25.139 1.00 85.06 46 LYS A N 1
ATOM 335 C CA . LYS A 1 46 ? -59.797 -24.145 26.426 1.00 85.06 46 LYS A CA 1
ATOM 336 C C . LYS A 1 46 ? -58.893 -24.630 27.565 1.00 85.06 46 LYS A C 1
ATOM 338 O O . LYS A 1 46 ? -59.283 -25.495 28.350 1.00 85.06 46 LYS A O 1
ATOM 343 N N . VAL A 1 47 ? -57.674 -24.096 27.653 1.00 83.25 47 VAL A N 1
ATOM 344 C CA . VAL A 1 47 ? -56.698 -24.425 28.704 1.00 83.25 47 VAL A CA 1
ATOM 345 C C . VAL A 1 47 ? -56.324 -23.183 29.510 1.00 83.25 47 VAL A C 1
ATOM 347 O O . VAL A 1 47 ? -55.956 -22.155 28.961 1.00 83.25 47 VAL A O 1
ATOM 350 N N . ALA A 1 48 ? -56.402 -23.284 30.841 1.00 75.00 48 ALA A N 1
ATOM 351 C CA . ALA A 1 48 ? -56.086 -22.176 31.751 1.00 75.00 48 ALA A CA 1
ATOM 352 C C . ALA A 1 48 ? -54.573 -21.961 31.966 1.00 75.00 48 ALA A C 1
ATOM 354 O O . ALA A 1 48 ? -54.164 -20.969 32.564 1.00 75.00 48 ALA A O 1
ATOM 355 N N . LYS A 1 49 ? -53.739 -22.913 31.530 1.00 80.69 49 LYS A N 1
ATOM 356 C CA . LYS A 1 49 ? -52.274 -22.873 31.616 1.00 80.69 49 LYS A CA 1
ATOM 357 C C . LYS A 1 49 ? -51.679 -23.426 30.327 1.00 80.69 49 LYS A C 1
ATOM 359 O O . LYS A 1 49 ? -52.274 -24.321 29.725 1.00 80.69 49 LYS A O 1
ATOM 364 N N . ALA A 1 50 ? -50.498 -22.935 29.950 1.00 81.31 50 ALA A N 1
ATOM 365 C CA . ALA A 1 50 ? -49.741 -23.500 28.842 1.00 81.31 50 ALA A CA 1
ATOM 366 C C . ALA A 1 50 ? -49.506 -25.009 29.084 1.00 81.31 50 ALA A C 1
ATOM 368 O O . ALA A 1 50 ? -49.180 -25.401 30.213 1.00 81.31 50 ALA A O 1
ATOM 369 N N . PRO A 1 51 ? -49.683 -25.876 28.071 1.00 85.75 51 PRO A N 1
ATOM 370 C CA . PRO A 1 51 ? -49.350 -27.289 28.202 1.00 85.75 51 PRO A CA 1
ATOM 371 C C . PRO A 1 51 ? -47.857 -27.442 28.514 1.00 85.75 51 PRO A C 1
ATOM 373 O O . PRO A 1 51 ? -47.041 -26.655 28.040 1.00 85.75 51 PRO A O 1
ATOM 376 N N . ALA A 1 52 ? -47.476 -28.460 29.288 1.00 88.06 52 ALA A N 1
ATOM 377 C CA . ALA A 1 52 ? -46.060 -28.741 29.532 1.00 88.06 52 ALA A CA 1
ATOM 378 C C . ALA A 1 52 ? -45.318 -28.966 28.203 1.00 88.06 52 ALA A C 1
ATOM 380 O O . ALA A 1 52 ? -45.881 -29.566 27.286 1.00 88.06 52 ALA A O 1
ATOM 381 N N . TRP A 1 53 ? -44.055 -28.540 28.114 1.00 90.88 53 TRP A N 1
ATOM 382 C CA . TRP A 1 53 ? -43.271 -28.642 26.875 1.00 90.88 53 TRP A CA 1
ATOM 383 C C . TRP A 1 53 ? -43.261 -30.049 26.283 1.00 90.88 53 TRP A C 1
ATOM 385 O O . TRP A 1 53 ? -43.454 -30.218 25.086 1.00 90.88 53 TRP A O 1
ATOM 395 N N . ASP A 1 54 ? -43.104 -31.066 27.131 1.00 89.12 54 ASP A N 1
ATOM 396 C CA . ASP A 1 54 ? -43.102 -32.461 26.690 1.00 89.12 54 ASP A CA 1
ATOM 397 C C . ASP A 1 54 ? -44.414 -32.854 25.988 1.00 89.12 54 ASP A C 1
ATOM 399 O O . ASP A 1 54 ? -44.401 -33.625 25.033 1.00 89.12 54 ASP A O 1
ATOM 403 N N . VAL A 1 55 ? -45.543 -32.271 26.408 1.00 90.75 55 VAL A N 1
ATOM 404 C CA . VAL A 1 55 ? -46.842 -32.466 25.753 1.00 90.75 55 VAL A CA 1
ATOM 405 C C . VAL A 1 55 ? -46.854 -31.777 24.393 1.00 90.75 55 VAL A C 1
ATOM 407 O O . VAL A 1 55 ? -47.254 -32.419 23.431 1.00 90.75 55 VAL A O 1
ATOM 410 N N . VAL A 1 56 ? -46.397 -30.521 24.302 1.00 92.44 56 VAL A N 1
ATOM 411 C CA . VAL A 1 56 ? -46.336 -29.747 23.045 1.00 92.44 56 VAL A CA 1
ATOM 412 C C . VAL A 1 56 ? -45.429 -30.428 22.022 1.00 92.44 56 VAL A C 1
ATOM 414 O O . VAL A 1 56 ? -45.872 -30.688 20.908 1.00 92.44 56 VAL A O 1
ATOM 417 N N . ARG A 1 57 ? -44.206 -30.796 22.420 1.00 94.62 57 ARG A N 1
ATOM 418 C CA . ARG A 1 57 ? -43.242 -31.527 21.589 1.00 94.62 57 ARG A CA 1
ATOM 419 C C . ARG A 1 57 ? -43.855 -32.799 21.001 1.00 94.62 57 ARG A C 1
ATOM 421 O O . ARG A 1 57 ? -43.881 -32.952 19.787 1.00 94.62 57 ARG A O 1
ATOM 428 N N . LYS A 1 58 ? -44.425 -33.661 21.852 1.00 91.38 58 LYS A N 1
ATOM 429 C CA . LYS A 1 58 ? -45.048 -34.926 21.422 1.00 91.38 58 LYS A CA 1
ATOM 430 C C . LYS A 1 58 ? -46.272 -34.717 20.528 1.00 91.38 58 LYS A C 1
ATOM 432 O O . LYS A 1 58 ? -46.584 -35.579 19.710 1.00 91.38 58 LYS A O 1
ATOM 437 N N . LEU A 1 59 ? -46.980 -33.597 20.691 1.00 91.44 59 LEU A N 1
ATOM 438 C CA . LEU A 1 59 ? -48.126 -33.236 19.854 1.00 91.44 59 LEU A CA 1
ATOM 439 C C . LEU A 1 59 ? -47.666 -32.804 18.460 1.00 91.44 59 LEU A C 1
ATOM 441 O O . LEU A 1 59 ? -48.258 -33.243 17.481 1.00 91.44 59 LEU A O 1
ATOM 445 N N . VAL A 1 60 ? -46.597 -32.007 18.378 1.00 92.94 60 VAL A N 1
ATOM 446 C CA . VAL A 1 60 ? -45.972 -31.588 17.114 1.00 92.94 60 VAL A CA 1
ATOM 447 C C . VAL A 1 60 ? -45.404 -32.800 16.378 1.00 92.94 60 VAL A C 1
ATOM 449 O O . VAL A 1 60 ? -45.822 -33.073 15.256 1.00 92.94 60 VAL A O 1
ATOM 452 N N . GLU A 1 61 ? -44.542 -33.582 17.033 1.00 91.31 61 GLU A N 1
ATOM 453 C CA . GLU A 1 61 ? -43.963 -34.819 16.484 1.00 91.31 61 GLU A CA 1
ATOM 454 C C . GLU A 1 61 ? -45.063 -35.788 16.018 1.00 91.31 61 GLU A C 1
ATOM 456 O O . GLU A 1 61 ? -45.030 -36.300 14.901 1.00 91.31 61 GLU A O 1
ATOM 461 N N . GLY A 1 62 ? -46.104 -35.981 16.837 1.00 87.06 62 GLY A N 1
ATOM 462 C CA . GLY A 1 62 ? -47.240 -36.835 16.498 1.00 87.06 62 GLY A CA 1
ATOM 463 C C . GLY A 1 62 ? -48.085 -36.333 15.327 1.00 87.06 62 GLY A C 1
ATOM 464 O O . GLY A 1 62 ? -48.634 -37.159 14.601 1.00 87.06 62 GLY A O 1
ATOM 465 N N . CYS A 1 63 ? -48.196 -35.017 15.124 1.00 88.75 63 CYS A N 1
ATOM 466 C CA . CYS A 1 63 ? -48.896 -34.456 13.970 1.00 88.75 63 CYS A CA 1
ATOM 467 C C . CYS A 1 63 ? -48.102 -34.688 12.682 1.00 88.75 63 CYS A C 1
ATOM 469 O O . CYS A 1 63 ? -48.685 -35.181 11.726 1.00 88.75 63 CYS A O 1
ATOM 471 N N . PHE A 1 64 ? -46.785 -34.453 12.683 1.00 87.94 64 PHE A N 1
ATOM 472 C CA . PHE A 1 64 ? -45.938 -34.701 11.508 1.00 87.94 64 PHE A CA 1
ATOM 473 C C . PHE A 1 64 ? -45.820 -36.183 11.144 1.00 87.94 64 PHE A C 1
ATOM 475 O O . PHE A 1 64 ? -45.871 -36.526 9.968 1.00 87.94 64 PHE A O 1
ATOM 482 N N . GLU A 1 65 ? -45.706 -37.078 12.127 1.00 84.50 65 GLU A N 1
ATOM 483 C CA . GLU A 1 65 ? -45.607 -38.519 11.859 1.00 84.50 65 GLU A CA 1
ATOM 484 C C . GLU A 1 65 ? -46.910 -39.135 11.330 1.00 84.50 65 GLU A C 1
ATOM 486 O O . GLU A 1 65 ? -46.877 -40.129 10.607 1.00 84.50 65 GLU A O 1
ATOM 491 N N . LEU A 1 66 ? -48.064 -38.573 11.700 1.00 81.06 66 LEU A N 1
ATOM 492 C CA . LEU A 1 66 ? -49.383 -39.040 11.258 1.00 81.06 66 LEU A CA 1
ATOM 493 C C . LEU A 1 66 ? -49.952 -38.193 10.110 1.00 81.06 66 LEU A C 1
ATOM 495 O O . LEU A 1 66 ? -51.105 -38.406 9.719 1.00 81.06 66 LEU A O 1
ATOM 499 N N . ALA A 1 67 ? -49.170 -37.242 9.589 1.00 81.94 67 ALA A N 1
ATOM 500 C CA . ALA A 1 67 ? -49.620 -36.307 8.574 1.00 81.94 67 ALA A CA 1
ATOM 501 C C . ALA A 1 67 ? -49.877 -37.014 7.239 1.00 81.94 67 ALA A C 1
ATOM 503 O O . ALA A 1 67 ? -49.050 -37.777 6.741 1.00 81.94 67 ALA A O 1
ATOM 504 N N . LYS A 1 68 ? -51.027 -36.729 6.620 1.00 75.00 68 LYS A N 1
ATOM 505 C CA . LYS A 1 68 ? -51.361 -37.215 5.265 1.00 75.00 68 LYS A CA 1
ATOM 506 C C . LYS A 1 68 ? -50.823 -36.314 4.138 1.00 75.00 68 LYS A C 1
ATOM 508 O O . LYS A 1 68 ? -51.045 -36.614 2.968 1.00 75.00 68 LYS A O 1
ATOM 513 N N . GLY A 1 69 ? -50.134 -35.228 4.488 1.00 72.81 69 GLY A N 1
ATOM 514 C CA . GLY A 1 69 ? -49.523 -34.238 3.598 1.00 72.81 69 GLY A CA 1
ATOM 515 C C . GLY A 1 69 ? -48.439 -33.450 4.340 1.00 72.81 69 GLY A C 1
ATOM 516 O O . GLY A 1 69 ? -48.136 -33.769 5.485 1.00 72.81 69 GLY A O 1
ATOM 517 N N . THR A 1 70 ? -47.840 -32.440 3.708 1.00 76.88 70 THR A N 1
ATOM 518 C CA . THR A 1 70 ? -46.802 -31.599 4.334 1.00 76.88 70 THR A CA 1
ATOM 519 C C . THR A 1 70 ? -47.442 -30.339 4.936 1.00 76.88 70 THR A C 1
ATOM 521 O O . THR A 1 70 ? -47.925 -29.512 4.162 1.00 76.88 70 THR A O 1
ATOM 524 N N . PRO A 1 71 ? -47.475 -30.172 6.275 1.00 82.75 71 PRO A N 1
ATOM 525 C CA . PRO A 1 71 ? -47.999 -28.960 6.912 1.00 82.75 71 PRO A CA 1
ATOM 526 C C . PRO A 1 71 ? -47.214 -27.704 6.507 1.00 82.75 71 PRO A C 1
ATOM 528 O O . PRO A 1 71 ? -46.028 -27.788 6.186 1.00 82.75 71 PRO A O 1
ATOM 531 N N . SER A 1 72 ? -47.857 -26.534 6.546 1.00 85.06 72 SER A N 1
ATOM 532 C CA . SER A 1 72 ? -47.215 -25.235 6.282 1.00 85.06 72 SER A CA 1
ATOM 533 C C . SER A 1 72 ? -46.341 -24.768 7.451 1.00 85.06 72 SER A C 1
ATOM 535 O O . SER A 1 72 ? -45.402 -23.989 7.278 1.00 85.06 72 SER A O 1
ATOM 537 N N . LEU A 1 73 ? -46.643 -25.253 8.655 1.00 86.94 73 LEU A N 1
ATOM 538 C CA . LEU A 1 73 ? -45.841 -25.039 9.854 1.00 86.94 73 LEU A CA 1
ATOM 539 C C . LEU A 1 73 ? -44.608 -25.957 9.863 1.00 86.94 73 LEU A C 1
ATOM 541 O O . LEU A 1 73 ? -44.597 -27.010 9.236 1.00 86.94 73 LEU A O 1
ATOM 545 N N . THR A 1 74 ? -43.555 -25.563 10.585 1.00 83.69 74 THR A N 1
ATOM 546 C CA . THR A 1 74 ? -42.287 -26.313 10.650 1.00 83.69 74 THR A CA 1
ATOM 547 C C . THR A 1 74 ? -42.325 -27.463 11.666 1.00 83.69 74 THR A C 1
ATOM 549 O O . THR A 1 74 ? -42.967 -27.355 12.715 1.00 83.69 74 THR A O 1
ATOM 552 N N . ALA A 1 75 ? -41.593 -28.545 11.377 1.00 83.75 75 ALA A N 1
ATOM 553 C CA . ALA A 1 75 ? -41.298 -29.623 12.329 1.00 83.75 75 ALA A CA 1
ATOM 554 C C . ALA A 1 75 ? -40.161 -29.261 13.302 1.00 83.75 75 ALA A C 1
ATOM 556 O O . ALA A 1 75 ? -39.916 -29.985 14.266 1.00 83.75 75 ALA A O 1
ATOM 557 N N . ASP A 1 76 ? -39.471 -28.142 13.061 1.00 86.81 76 ASP A N 1
ATOM 558 C CA . ASP A 1 76 ? -38.395 -27.656 13.914 1.00 86.81 76 ASP A CA 1
ATOM 559 C C . ASP A 1 76 ? -38.918 -27.308 15.316 1.00 86.81 76 ASP A C 1
ATOM 561 O O . ASP A 1 76 ? -39.673 -26.352 15.526 1.00 86.81 76 ASP A O 1
ATOM 565 N N . LEU A 1 77 ? -38.480 -28.088 16.304 1.00 85.88 77 LEU A N 1
ATOM 566 C CA . LEU A 1 77 ? -38.854 -27.906 17.700 1.00 85.88 77 LEU A CA 1
ATOM 567 C C . LEU A 1 77 ? -38.356 -26.574 18.270 1.00 85.88 77 LEU A C 1
ATOM 569 O O . LEU A 1 77 ? -38.929 -26.113 19.254 1.00 85.88 77 LEU A O 1
ATOM 573 N N . THR A 1 78 ? -37.357 -25.927 17.666 1.00 81.81 78 THR A N 1
ATOM 574 C CA . THR A 1 78 ? -36.834 -24.624 18.109 1.00 81.81 78 THR A CA 1
ATOM 575 C C . THR A 1 78 ? -37.890 -23.521 17.956 1.00 81.81 78 THR A C 1
ATOM 577 O O . THR A 1 78 ? -38.118 -22.745 18.888 1.00 81.81 78 THR A O 1
ATOM 580 N N . TYR A 1 79 ? -38.638 -23.527 16.844 1.00 87.00 79 TYR A N 1
ATOM 581 C CA . TYR A 1 79 ? -39.785 -22.639 16.605 1.00 87.00 79 TYR A CA 1
ATOM 582 C C . TYR A 1 79 ? -40.885 -22.826 17.662 1.00 87.00 79 TYR A C 1
ATOM 584 O O . TYR A 1 79 ? -41.344 -21.868 18.293 1.00 87.00 79 TYR A O 1
ATOM 592 N N . TRP A 1 80 ? -41.273 -24.078 17.912 1.00 89.94 80 TRP A N 1
ATOM 593 C CA . TRP A 1 80 ? -42.297 -24.410 18.904 1.00 89.94 80 TRP A CA 1
ATOM 594 C C . TRP A 1 80 ? -41.835 -24.124 20.331 1.00 89.94 80 TRP A C 1
ATOM 596 O O . TRP A 1 80 ? -42.647 -23.733 21.171 1.00 89.94 80 TRP A O 1
ATOM 606 N N . ARG A 1 81 ? -40.535 -24.274 20.608 1.00 88.81 81 ARG A N 1
ATOM 607 C CA . ARG A 1 81 ? -39.941 -23.977 21.913 1.00 88.81 81 ARG A CA 1
ATOM 608 C C . ARG A 1 81 ? -39.975 -22.486 22.211 1.00 88.81 81 ARG A C 1
ATOM 610 O O . ARG A 1 81 ? -40.242 -22.128 23.353 1.00 88.81 81 ARG A O 1
ATOM 617 N N . ALA A 1 82 ? -39.781 -21.634 21.205 1.00 78.62 82 ALA A N 1
ATOM 618 C CA . ALA A 1 82 ? -39.912 -20.187 21.347 1.00 78.62 82 ALA A CA 1
ATOM 619 C C . ALA A 1 82 ? -41.362 -19.771 21.663 1.00 78.62 82 ALA A C 1
ATOM 621 O O . ALA A 1 82 ? -41.596 -19.070 22.646 1.00 78.62 82 ALA A O 1
ATOM 622 N N . LEU A 1 83 ? -42.344 -20.266 20.896 1.00 82.94 83 LEU A N 1
ATOM 623 C CA . LEU A 1 83 ? -43.781 -20.045 21.149 1.00 82.94 83 LEU A CA 1
ATOM 624 C C . LEU A 1 83 ? -44.209 -20.542 22.539 1.00 82.94 83 LEU A C 1
ATOM 626 O O . LEU A 1 83 ? -44.895 -19.841 23.284 1.00 82.94 83 LEU A O 1
ATOM 630 N N . HIS A 1 84 ? -43.766 -21.743 22.915 1.00 89.38 84 HIS A N 1
ATOM 631 C CA . HIS A 1 84 ? -44.016 -22.315 24.235 1.00 89.38 84 HIS A CA 1
ATOM 632 C C . HIS A 1 84 ? -43.361 -21.502 25.356 1.00 89.38 84 HIS A C 1
ATOM 634 O O . HIS A 1 84 ? -44.000 -21.241 26.373 1.00 89.38 84 HIS A O 1
ATOM 640 N N . GLY A 1 85 ? -42.128 -21.037 25.145 1.00 77.38 85 GLY A N 1
ATOM 641 C CA . GLY A 1 85 ? -41.394 -20.188 26.079 1.00 77.38 85 GLY A CA 1
ATOM 642 C C . GLY A 1 85 ? -42.101 -18.861 26.356 1.00 77.38 85 GLY A C 1
ATOM 643 O O . GLY A 1 85 ? -42.168 -18.453 27.515 1.00 77.38 85 GLY A O 1
ATOM 644 N N . ARG A 1 86 ? -42.705 -18.225 25.340 1.00 79.38 86 ARG A N 1
ATOM 645 C CA . ARG A 1 86 ? -43.537 -17.019 25.529 1.00 79.38 86 ARG A CA 1
ATOM 646 C C . ARG A 1 86 ? -44.782 -17.307 26.370 1.00 79.38 86 ARG A C 1
ATOM 648 O O . ARG A 1 86 ? -45.069 -16.571 27.316 1.00 79.38 86 ARG A O 1
ATOM 655 N N . ALA A 1 87 ? -45.471 -18.414 26.088 1.00 79.62 87 ALA A N 1
ATOM 656 C CA . ALA A 1 87 ? -46.649 -18.837 26.845 1.00 79.62 87 ALA A CA 1
ATOM 657 C C . ALA A 1 87 ? -46.322 -19.223 28.307 1.00 79.62 87 ALA A C 1
ATOM 659 O O . ALA A 1 87 ? -47.112 -18.937 29.208 1.00 79.62 87 ALA A O 1
ATOM 660 N N . GLU A 1 88 ? -45.155 -19.827 28.574 1.00 74.62 88 GLU A N 1
ATOM 661 C CA . GLU A 1 88 ? -44.663 -20.107 29.935 1.00 74.62 88 GLU A CA 1
ATOM 662 C C . GLU A 1 88 ? -44.218 -18.838 30.673 1.00 74.62 88 GLU A C 1
ATOM 664 O O . GLU A 1 88 ? -44.552 -18.656 31.847 1.00 74.62 88 GLU A O 1
ATOM 669 N N . ALA A 1 89 ? -43.489 -17.946 29.999 1.00 62.25 89 ALA A N 1
ATOM 670 C CA . ALA A 1 89 ? -43.005 -16.697 30.580 1.00 62.25 89 ALA A CA 1
ATOM 671 C C . ALA A 1 89 ? -44.163 -15.797 31.028 1.00 62.25 89 ALA A C 1
ATOM 673 O O . ALA A 1 89 ? -44.076 -15.150 32.072 1.00 62.25 89 ALA A O 1
ATOM 674 N N . ALA A 1 90 ? -45.277 -15.815 30.292 1.00 63.03 90 ALA A N 1
ATOM 675 C CA . ALA A 1 90 ? -46.451 -15.023 30.622 1.00 63.03 90 ALA A CA 1
ATOM 676 C C . ALA A 1 90 ? -47.222 -15.519 31.868 1.00 63.03 90 ALA A C 1
ATOM 678 O O . ALA A 1 90 ? -48.058 -14.783 32.392 1.00 63.03 90 ALA A O 1
ATOM 679 N N . LEU A 1 91 ? -46.941 -16.736 32.360 1.00 55.38 91 LEU A N 1
ATOM 680 C CA . LEU A 1 91 ? -47.593 -17.360 33.523 1.00 55.38 91 LEU A CA 1
ATOM 681 C C . LEU A 1 91 ? -46.756 -17.337 34.811 1.00 55.38 91 LEU A C 1
ATOM 683 O O . LEU A 1 91 ? -47.248 -17.788 35.850 1.00 55.38 91 LEU A O 1
ATOM 687 N N . ARG A 1 92 ? -45.516 -16.832 34.791 1.00 46.91 92 ARG A N 1
ATOM 688 C CA . ARG A 1 92 ? -44.743 -16.669 36.032 1.00 46.91 92 ARG A CA 1
ATOM 689 C C . ARG A 1 92 ? -45.411 -15.596 36.909 1.00 46.91 92 ARG A C 1
ATOM 691 O O . ARG A 1 92 ? -45.548 -14.460 36.451 1.00 46.91 92 ARG A O 1
ATOM 698 N N . PRO A 1 93 ? -45.825 -15.913 38.154 1.00 39.81 93 PRO A N 1
ATOM 699 C CA . PRO A 1 93 ? -46.234 -14.881 39.088 1.00 39.81 93 PRO A CA 1
ATOM 700 C C . PRO A 1 93 ? -45.051 -13.951 39.344 1.00 39.81 93 PRO A C 1
ATOM 702 O O . PRO A 1 93 ? -43.906 -14.383 39.477 1.00 39.81 93 PRO A O 1
ATOM 705 N N . VAL A 1 94 ? -45.367 -12.664 39.394 1.00 39.12 94 VAL A N 1
ATOM 706 C CA . VAL A 1 94 ? -44.442 -11.582 39.688 1.00 39.12 94 VAL A CA 1
ATOM 707 C C . VAL A 1 94 ? -43.830 -11.818 41.075 1.00 39.12 94 VAL A C 1
ATOM 709 O O . VAL A 1 94 ? -44.562 -12.058 42.035 1.00 39.12 94 VAL A O 1
ATOM 712 N N . ALA A 1 95 ? -42.514 -11.663 41.203 1.00 38.97 95 ALA A N 1
ATOM 713 C CA . ALA A 1 95 ? -41.892 -11.273 42.465 1.00 38.97 95 ALA A CA 1
ATOM 714 C C . ALA A 1 95 ? -41.473 -9.794 42.346 1.00 38.97 95 ALA A C 1
ATOM 716 O O . ALA A 1 95 ? -40.317 -9.527 42.036 1.00 38.97 95 ALA A O 1
ATOM 717 N N . PRO A 1 96 ? -42.391 -8.817 42.508 1.00 45.78 96 PRO A N 1
ATOM 718 C CA . PRO A 1 96 ? -42.061 -7.403 42.346 1.00 45.78 96 PRO A CA 1
ATOM 719 C C . PRO A 1 96 ? -41.571 -6.775 43.653 1.00 45.78 96 PRO A C 1
ATOM 721 O O . PRO A 1 96 ? -40.909 -5.748 43.617 1.00 45.78 96 PRO A O 1
ATOM 724 N N . ALA A 1 97 ? -41.883 -7.378 44.806 1.00 40.72 97 ALA A N 1
ATOM 725 C CA . ALA A 1 97 ? -41.599 -6.772 46.100 1.00 40.72 97 ALA A CA 1
ATOM 726 C C . ALA A 1 97 ? -40.094 -6.754 46.405 1.00 40.72 97 ALA A C 1
ATOM 728 O O . ALA A 1 97 ? -39.563 -5.696 46.708 1.00 40.72 97 ALA A O 1
ATOM 729 N N . ALA A 1 98 ? -39.384 -7.881 46.262 1.00 49.06 98 ALA A N 1
ATOM 730 C CA . ALA A 1 98 ? -37.982 -7.987 46.685 1.00 49.06 98 ALA A CA 1
ATOM 731 C C . ALA A 1 98 ? -37.039 -7.020 45.939 1.00 49.06 98 ALA A C 1
ATOM 733 O O . ALA A 1 98 ? -36.290 -6.293 46.573 1.00 49.06 98 ALA A O 1
ATOM 734 N N . ALA A 1 99 ? -37.141 -6.928 44.611 1.00 56.84 99 ALA A N 1
ATOM 735 C CA . ALA A 1 99 ? -36.246 -6.086 43.814 1.00 56.84 99 ALA A CA 1
ATOM 736 C C . ALA A 1 99 ? -36.616 -4.584 43.825 1.00 56.84 99 ALA A C 1
ATOM 738 O O . ALA A 1 99 ? -35.735 -3.739 43.683 1.00 56.84 99 ALA A O 1
ATOM 739 N N . ALA A 1 100 ? -37.889 -4.226 44.053 1.00 59.25 100 ALA A N 1
ATOM 740 C CA . ALA A 1 100 ? -38.246 -2.844 44.394 1.00 59.25 100 ALA A CA 1
ATOM 741 C C . ALA A 1 100 ? -37.686 -2.456 45.775 1.00 59.25 100 ALA A C 1
ATOM 743 O O . ALA A 1 100 ? -37.209 -1.334 45.948 1.00 59.25 100 ALA A O 1
ATOM 744 N N . THR A 1 101 ? -37.675 -3.409 46.723 1.00 61.22 101 THR A N 1
ATOM 745 C CA . THR A 1 101 ? -37.078 -3.216 48.055 1.00 61.22 101 THR A CA 1
ATOM 746 C C . THR A 1 101 ? -35.590 -2.878 47.928 1.00 61.22 101 THR A C 1
ATOM 748 O O . THR A 1 101 ? -35.150 -1.918 48.552 1.00 61.22 101 THR A O 1
ATOM 751 N N . ASP A 1 102 ? -34.851 -3.540 47.028 1.00 81.25 102 ASP A N 1
ATOM 752 C CA . ASP A 1 102 ? -33.430 -3.249 46.771 1.00 81.25 102 ASP A CA 1
ATOM 753 C C . ASP A 1 102 ? -33.181 -1.791 46.330 1.00 81.25 102 ASP A C 1
ATOM 755 O O . ASP A 1 102 ? -32.275 -1.129 46.839 1.00 81.25 102 ASP A O 1
ATOM 759 N N . TRP A 1 103 ? -33.997 -1.240 45.419 1.00 91.75 103 TRP A N 1
ATOM 760 C CA . TRP A 1 103 ? -33.849 0.153 44.959 1.00 91.75 103 TRP A CA 1
ATOM 761 C C . TRP A 1 103 ? -34.236 1.162 46.044 1.00 91.75 103 TRP A C 1
ATOM 763 O O . TRP A 1 103 ? -33.553 2.173 46.225 1.00 91.75 103 TRP A O 1
ATOM 773 N N . THR A 1 104 ? -35.300 0.886 46.802 1.00 91.94 104 THR A N 1
ATOM 774 C CA . THR A 1 104 ? -35.675 1.727 47.949 1.00 91.94 104 THR A CA 1
ATOM 775 C C . THR A 1 104 ? -34.642 1.668 49.070 1.00 91.94 104 THR A C 1
ATOM 777 O O . THR A 1 104 ? -34.407 2.676 49.737 1.00 91.94 104 THR A O 1
ATOM 780 N N . ASP A 1 105 ? -33.978 0.525 49.247 1.00 91.94 105 ASP A N 1
ATOM 781 C CA . ASP A 1 105 ? -32.922 0.340 50.233 1.00 91.94 105 ASP A CA 1
ATOM 782 C C . ASP A 1 105 ? -31.686 1.165 49.864 1.00 91.94 105 ASP A C 1
ATOM 784 O O . ASP A 1 105 ? -31.169 1.860 50.739 1.00 91.94 105 ASP A O 1
ATOM 788 N N . LEU A 1 106 ? -31.286 1.197 48.581 1.00 93.25 106 LEU A N 1
ATOM 789 C CA . LEU A 1 106 ? -30.211 2.075 48.086 1.00 93.25 106 LEU A CA 1
ATOM 790 C C . LEU A 1 106 ? -30.480 3.555 48.391 1.00 93.25 106 LEU A C 1
ATOM 792 O O . LEU A 1 106 ? -29.555 4.282 48.747 1.00 93.25 106 LEU A O 1
ATOM 796 N N . VAL A 1 107 ? -31.736 4.004 48.285 1.00 94.50 107 VAL A N 1
ATOM 797 C CA . VAL A 1 107 ? -32.121 5.385 48.621 1.00 94.50 107 VAL A CA 1
ATOM 798 C C . VAL A 1 107 ? -32.112 5.618 50.128 1.00 94.50 107 VAL A C 1
ATOM 800 O O . VAL A 1 107 ? -31.619 6.651 50.581 1.00 94.50 107 VAL A O 1
ATOM 803 N N . ARG A 1 108 ? -32.636 4.667 50.909 1.00 93.44 108 ARG A N 1
ATOM 804 C CA . ARG A 1 108 ? -32.773 4.777 52.368 1.00 93.44 108 ARG A CA 1
ATOM 805 C C . ARG A 1 108 ? -31.433 4.859 53.086 1.00 93.44 108 ARG A C 1
ATOM 807 O O . ARG A 1 108 ? -31.320 5.615 54.044 1.00 93.44 108 ARG A O 1
ATOM 814 N N . VAL A 1 109 ? -30.445 4.077 52.655 1.00 92.12 109 VAL A N 1
ATOM 815 C CA . VAL A 1 109 ? -29.128 3.996 53.317 1.00 92.12 109 VAL A CA 1
ATOM 816 C C . VAL A 1 109 ? -28.100 4.976 52.744 1.00 92.12 109 VAL A C 1
ATOM 818 O O . VAL A 1 109 ? -26.938 4.940 53.138 1.00 92.12 109 VAL A O 1
ATOM 821 N N . HIS A 1 110 ? -28.501 5.841 51.808 1.00 93.38 110 HIS A N 1
ATOM 822 C CA . HIS A 1 110 ? -27.584 6.750 51.129 1.00 93.38 110 HIS A CA 1
ATOM 823 C C . HIS A 1 110 ? -27.039 7.831 52.092 1.00 93.38 110 HIS A C 1
ATOM 825 O O . HIS A 1 110 ? -27.834 8.559 52.693 1.00 93.38 110 HIS A O 1
ATOM 831 N N . PRO A 1 111 ? -25.713 8.056 52.173 1.00 90.69 111 PRO A N 1
ATOM 832 C CA . PRO A 1 111 ? -25.104 8.989 53.135 1.00 90.69 111 PRO A CA 1
ATOM 833 C C . PRO A 1 111 ? -25.436 10.467 52.877 1.00 90.69 111 PRO A C 1
ATOM 835 O O . PRO A 1 111 ? -25.207 11.330 53.715 1.00 90.69 111 PRO A O 1
ATOM 838 N N . ALA A 1 112 ? -26.012 10.796 51.717 1.00 90.50 112 ALA A N 1
ATOM 839 C CA . ALA A 1 112 ? -26.496 12.156 51.445 1.00 90.50 112 ALA A CA 1
ATOM 840 C C . ALA A 1 112 ? -27.616 12.608 52.405 1.00 90.50 112 ALA A C 1
ATOM 842 O O . ALA A 1 112 ? -27.864 13.808 52.508 1.00 90.50 112 ALA A O 1
ATOM 843 N N . TRP A 1 113 ? -28.286 11.672 53.090 1.00 91.25 113 TRP A N 1
ATOM 844 C CA . TRP A 1 113 ? -29.299 11.967 54.108 1.00 91.25 113 TRP A CA 1
ATOM 845 C C . TRP A 1 113 ? -28.709 12.325 55.479 1.00 91.25 113 TRP A C 1
ATOM 847 O O . TRP A 1 113 ? -29.421 12.870 56.328 1.00 91.25 113 TRP A O 1
ATOM 857 N N . ASP A 1 114 ? -27.421 12.067 55.701 1.00 86.88 114 ASP A N 1
ATOM 858 C CA . ASP A 1 114 ? -26.770 12.306 56.984 1.00 86.88 114 ASP A CA 1
ATOM 859 C C . ASP A 1 114 ? -26.690 13.810 57.291 1.00 86.88 114 ASP A C 1
ATOM 861 O O . ASP A 1 114 ? -26.166 14.610 56.513 1.00 86.88 114 ASP A O 1
ATOM 865 N N . GLY A 1 115 ? -27.216 14.213 58.451 1.00 77.44 115 GLY A N 1
ATOM 866 C CA . GLY A 1 115 ? -27.225 15.616 58.884 1.00 77.44 115 GLY A CA 1
ATOM 867 C C . GLY A 1 115 ? -28.291 16.501 58.219 1.00 77.44 115 GLY A C 1
ATOM 868 O O . GLY A 1 115 ? -28.269 17.719 58.416 1.00 77.44 115 GLY A O 1
ATOM 869 N N . VAL A 1 116 ? -29.236 15.920 57.467 1.00 85.81 116 VAL A N 1
ATOM 870 C CA . VAL A 1 116 ? -30.367 16.635 56.851 1.00 85.81 116 VAL A CA 1
ATOM 871 C C . VAL A 1 116 ? -31.502 16.836 57.867 1.00 85.81 116 VAL A C 1
ATOM 873 O O . VAL A 1 116 ? -32.092 15.876 58.363 1.00 85.81 116 VAL A O 1
ATOM 876 N N . ALA A 1 117 ? -31.848 18.093 58.166 1.00 77.06 117 ALA A N 1
ATOM 877 C CA . ALA A 1 117 ? -32.985 18.422 59.033 1.00 77.06 117 ALA A CA 1
ATOM 878 C C . ALA A 1 117 ? -34.329 18.084 58.354 1.00 77.06 117 ALA A C 1
ATOM 880 O O . ALA A 1 117 ? -34.492 18.308 57.155 1.00 77.06 117 ALA A O 1
ATOM 881 N N . ASP A 1 118 ? -35.289 17.547 59.118 1.00 77.75 118 ASP A N 1
ATOM 882 C CA . ASP A 1 118 ? -36.641 17.180 58.654 1.00 77.75 118 ASP A CA 1
ATOM 883 C C . ASP A 1 118 ? -36.682 16.212 57.447 1.00 77.75 118 ASP A C 1
ATOM 885 O O . ASP A 1 118 ? -37.608 16.226 56.631 1.00 77.75 118 ASP A O 1
ATOM 889 N N . ALA A 1 119 ? -35.693 15.314 57.346 1.00 82.50 119 ALA A N 1
ATOM 890 C CA . ALA A 1 119 ? -35.515 14.408 56.208 1.00 82.50 119 ALA A CA 1
ATOM 891 C C . ALA A 1 119 ? -36.664 13.405 55.988 1.00 82.50 119 ALA A C 1
ATOM 893 O O . ALA A 1 119 ? -36.869 12.969 54.862 1.00 82.50 119 ALA A O 1
ATOM 894 N N . SER A 1 120 ? -37.435 13.042 57.022 1.00 84.12 120 SER A N 1
ATOM 895 C CA . SER A 1 120 ? -38.398 11.925 56.966 1.00 84.12 120 SER A CA 1
ATOM 896 C C . SER A 1 120 ? -39.424 12.046 55.828 1.00 84.12 120 SER A C 1
ATOM 898 O O . SER A 1 120 ? -39.653 11.077 55.104 1.00 84.12 120 SER A O 1
ATOM 900 N N . LYS A 1 121 ? -39.992 13.241 55.608 1.00 84.31 121 LYS A N 1
ATOM 901 C CA . LYS A 1 121 ? -40.970 13.469 54.529 1.00 84.31 121 LYS A CA 1
ATOM 902 C C . LYS A 1 121 ? -40.318 13.411 53.144 1.00 84.31 121 LYS A C 1
ATOM 904 O O . LYS A 1 121 ? -40.862 12.793 52.234 1.00 84.31 121 LYS A O 1
ATOM 909 N N . ALA A 1 122 ? -39.156 14.043 52.983 1.00 84.88 122 ALA A N 1
ATOM 910 C CA . ALA A 1 122 ? -38.425 14.044 51.715 1.00 84.88 122 ALA A CA 1
ATOM 911 C C . ALA A 1 122 ? -37.896 12.647 51.360 1.00 84.88 122 ALA A C 1
ATOM 913 O O . ALA A 1 122 ? -37.961 12.253 50.200 1.00 84.88 122 ALA A O 1
ATOM 914 N N . LEU A 1 123 ? -37.442 11.885 52.357 1.00 89.62 123 LEU A N 1
ATOM 915 C CA . LEU A 1 123 ? -37.006 10.502 52.211 1.00 89.62 123 LEU A CA 1
ATOM 916 C C . LEU A 1 123 ? -38.168 9.591 51.801 1.00 89.62 123 LEU A C 1
ATOM 918 O O . LEU A 1 123 ? -38.012 8.808 50.872 1.00 89.62 123 LEU A O 1
ATOM 922 N N . GLY A 1 124 ? -39.347 9.729 52.421 1.00 86.88 124 GLY A N 1
ATOM 923 C CA . GLY A 1 124 ? -40.548 8.989 52.011 1.00 86.88 124 GLY A CA 1
ATOM 924 C C . GLY A 1 124 ? -40.946 9.273 50.557 1.00 86.88 124 GLY A C 1
ATOM 925 O O . GLY A 1 124 ? -41.213 8.346 49.789 1.00 86.88 124 GLY A O 1
ATOM 926 N N . ASN A 1 125 ? -40.893 10.543 50.144 1.00 86.31 125 ASN A N 1
ATOM 927 C CA . ASN A 1 125 ? -41.129 10.932 48.752 1.00 86.31 125 ASN A CA 1
ATOM 928 C C . ASN A 1 125 ? -40.053 10.367 47.807 1.00 86.31 125 ASN A C 1
ATOM 930 O O . ASN A 1 125 ? -40.377 9.913 46.713 1.00 86.31 125 ASN A O 1
ATOM 934 N N . ALA A 1 126 ? -38.781 10.359 48.219 1.00 89.38 126 ALA A N 1
ATOM 935 C CA . ALA A 1 126 ? -37.697 9.790 47.425 1.00 89.38 126 ALA A CA 1
ATOM 936 C C . ALA A 1 126 ? -37.829 8.266 47.281 1.00 89.38 126 ALA A C 1
ATOM 938 O O . ALA A 1 126 ? -37.668 7.743 46.187 1.00 89.38 126 ALA A O 1
ATOM 939 N N . MET A 1 127 ? -38.195 7.542 48.340 1.00 90.06 127 MET A N 1
ATOM 940 C CA . MET A 1 127 ? -38.477 6.103 48.259 1.00 90.06 127 MET A CA 1
ATOM 941 C C . MET A 1 127 ? -39.661 5.813 47.325 1.00 90.06 127 MET A C 1
ATOM 943 O O . MET A 1 127 ? -39.567 4.929 46.480 1.00 90.06 127 MET A O 1
ATOM 947 N N . THR A 1 128 ? -40.723 6.621 47.394 1.00 88.19 128 THR A N 1
ATOM 948 C CA . THR A 1 128 ? -41.872 6.525 46.473 1.00 88.19 128 THR A CA 1
ATOM 949 C C . THR A 1 128 ? -41.443 6.759 45.017 1.00 88.19 128 THR A C 1
ATOM 951 O O . THR A 1 128 ? -41.836 6.020 44.113 1.00 88.19 128 THR A O 1
ATOM 954 N N . ALA A 1 129 ? -40.573 7.744 44.775 1.00 88.12 129 ALA A N 1
ATOM 955 C CA . ALA A 1 129 ? -39.990 7.979 43.456 1.00 88.12 129 ALA A CA 1
ATOM 956 C C . ALA A 1 129 ? -39.113 6.800 42.993 1.00 88.12 129 ALA A C 1
ATOM 958 O O . ALA A 1 129 ? -39.156 6.436 41.821 1.00 88.12 129 ALA A O 1
ATOM 959 N N . ALA A 1 130 ? -38.352 6.169 43.893 1.00 90.62 130 ALA A N 1
ATOM 960 C CA . ALA A 1 130 ? -37.533 4.997 43.583 1.00 90.62 130 ALA A CA 1
ATOM 961 C C . ALA A 1 130 ? -38.380 3.788 43.156 1.00 90.62 130 ALA A C 1
ATOM 963 O O . ALA A 1 130 ? -38.030 3.120 42.184 1.00 90.62 130 ALA A O 1
ATOM 964 N N . GLU A 1 131 ? -39.519 3.545 43.813 1.00 88.81 131 GLU A N 1
ATOM 965 C CA . GLU A 1 131 ? -40.479 2.503 43.414 1.00 88.81 131 GLU A CA 1
ATOM 966 C C . GLU A 1 131 ? -41.048 2.761 42.013 1.00 88.81 131 GLU A C 1
ATOM 968 O O . GLU A 1 131 ? -41.159 1.844 41.195 1.00 88.81 131 GLU A O 1
ATOM 973 N N . GLN A 1 132 ? -41.364 4.019 41.701 1.00 88.00 132 GLN A N 1
ATOM 974 C CA . GLN A 1 132 ? -41.863 4.405 40.381 1.00 88.00 132 GLN A CA 1
ATOM 975 C C . GLN A 1 132 ? -40.791 4.290 39.296 1.00 88.00 132 GLN A C 1
ATOM 977 O O . GLN A 1 132 ? -41.078 3.783 38.209 1.00 88.00 132 GLN A O 1
ATOM 982 N N . LEU A 1 133 ? -39.555 4.705 39.589 1.00 89.56 133 LEU A N 1
ATOM 983 C CA . LEU A 1 133 ? -38.409 4.513 38.702 1.00 89.56 133 LEU A CA 1
ATOM 984 C C . LEU A 1 133 ? -38.175 3.027 38.438 1.00 89.56 133 LEU A C 1
ATOM 986 O O . LEU A 1 133 ? -38.051 2.634 37.282 1.00 89.56 133 LEU A O 1
ATOM 990 N N . TYR A 1 134 ? -38.208 2.189 39.476 1.00 90.06 134 TYR A N 1
ATOM 991 C CA . TYR A 1 134 ? -38.099 0.740 39.334 1.00 90.06 134 TYR A CA 1
ATOM 992 C C . TYR A 1 134 ? -39.225 0.174 38.458 1.00 90.06 134 TYR A C 1
ATOM 994 O O . TYR A 1 134 ? -38.966 -0.599 37.537 1.00 90.06 134 TYR A O 1
ATOM 1002 N N . ALA A 1 135 ? -40.475 0.593 38.674 1.00 87.38 135 ALA A N 1
ATOM 1003 C CA . ALA A 1 135 ? -41.608 0.153 37.863 1.00 87.38 135 ALA A CA 1
ATOM 1004 C C . ALA A 1 135 ? -41.491 0.601 36.394 1.00 87.38 135 ALA A C 1
ATOM 1006 O O . ALA A 1 135 ? -41.803 -0.168 35.481 1.00 87.38 135 ALA A O 1
ATOM 1007 N N . ALA A 1 136 ? -41.040 1.832 36.138 1.00 87.56 136 ALA A N 1
ATOM 1008 C CA . ALA A 1 136 ? -40.787 2.346 34.793 1.00 87.56 136 ALA A CA 1
ATOM 1009 C C . ALA A 1 136 ? -39.630 1.601 34.112 1.00 87.56 136 ALA A C 1
ATOM 1011 O O . ALA A 1 136 ? -39.788 1.137 32.980 1.00 87.56 136 ALA A O 1
ATOM 1012 N N . HIS A 1 137 ? -38.519 1.413 34.825 1.00 89.31 137 HIS A N 1
ATOM 1013 C CA . HIS A 1 137 ? -37.372 0.640 34.370 1.00 89.31 137 HIS A CA 1
ATOM 1014 C C . HIS A 1 137 ? -37.802 -0.783 34.032 1.00 89.31 137 HIS A C 1
ATOM 1016 O O . HIS A 1 137 ? -37.685 -1.177 32.884 1.00 89.31 137 HIS A O 1
ATOM 1022 N N . HIS A 1 138 ? -38.425 -1.510 34.961 1.00 87.56 138 HIS A N 1
ATOM 1023 C CA . HIS A 1 138 ? -38.889 -2.881 34.745 1.00 87.56 138 HIS A CA 1
ATOM 1024 C C . HIS A 1 138 ? -39.881 -2.990 33.571 1.00 87.56 138 HIS A C 1
ATOM 1026 O O . HIS A 1 138 ? -39.895 -3.994 32.851 1.00 87.56 138 HIS A O 1
ATOM 1032 N N . ARG A 1 139 ? -40.749 -1.990 33.347 1.00 86.56 139 ARG A N 1
ATOM 1033 C CA . ARG A 1 139 ? -41.638 -1.969 32.170 1.00 86.56 139 ARG A CA 1
ATOM 1034 C C . ARG A 1 139 ? -40.836 -1.920 30.868 1.00 86.56 139 ARG A C 1
ATOM 1036 O O . ARG A 1 139 ? -41.125 -2.725 29.983 1.00 86.56 139 ARG A O 1
ATOM 1043 N N . ALA A 1 140 ? -39.864 -1.015 30.775 1.00 88.38 140 ALA A N 1
ATOM 1044 C CA . ALA A 1 140 ? -38.995 -0.857 29.609 1.00 88.38 140 ALA A CA 1
ATOM 1045 C C . ALA A 1 140 ? -38.054 -2.058 29.420 1.00 88.38 140 ALA A C 1
ATOM 1047 O O . ALA A 1 140 ? -37.892 -2.568 28.317 1.00 88.38 140 ALA A O 1
ATOM 1048 N N . ASP A 1 141 ? -37.511 -2.565 30.518 1.00 86.25 141 ASP A N 1
ATOM 1049 C CA . ASP A 1 141 ? -36.528 -3.638 30.590 1.00 86.25 141 ASP A CA 1
ATOM 1050 C C . ASP A 1 141 ? -37.029 -4.963 29.994 1.00 86.25 141 ASP A C 1
ATOM 1052 O O . ASP A 1 141 ? -36.278 -5.692 29.347 1.00 86.25 141 ASP A O 1
ATOM 1056 N N . ARG A 1 142 ? -38.337 -5.237 30.102 1.00 86.44 142 ARG A N 1
ATOM 1057 C CA . ARG A 1 142 ? -38.969 -6.387 29.432 1.00 86.44 142 ARG A CA 1
ATOM 1058 C C . ARG A 1 142 ? -38.860 -6.330 27.908 1.00 86.44 142 ARG A C 1
ATOM 1060 O O . ARG A 1 142 ? -38.758 -7.381 27.286 1.00 86.44 142 ARG A O 1
ATOM 1067 N N . ALA A 1 143 ? -38.891 -5.136 27.315 1.00 87.38 143 ALA A N 1
ATOM 1068 C CA . ALA A 1 143 ? -38.707 -4.966 25.873 1.00 87.38 143 ALA A CA 1
ATOM 1069 C C . ALA A 1 143 ? -37.236 -5.141 25.447 1.00 87.38 143 ALA A C 1
ATOM 1071 O O . ALA A 1 143 ? -36.962 -5.331 24.267 1.00 87.38 143 ALA A O 1
ATOM 1072 N N . LEU A 1 144 ? -36.303 -5.115 26.405 1.00 90.06 144 LEU A N 1
ATOM 1073 C CA . LEU A 1 144 ? -34.854 -5.224 26.215 1.00 90.06 144 LEU A CA 1
ATOM 1074 C C . LEU A 1 144 ? -34.309 -6.569 26.725 1.00 90.06 144 LEU A C 1
ATOM 1076 O O . LEU A 1 144 ? -33.150 -6.680 27.115 1.00 90.06 144 LEU A O 1
ATOM 1080 N N . ALA A 1 145 ? -35.145 -7.610 26.785 1.00 83.94 145 ALA A N 1
ATOM 1081 C CA . ALA A 1 145 ? -34.750 -8.912 27.327 1.00 83.94 145 ALA A CA 1
ATOM 1082 C C . ALA A 1 145 ? -33.609 -9.588 26.541 1.00 83.94 145 ALA A C 1
ATOM 1084 O O . ALA A 1 145 ? -32.886 -10.397 27.113 1.00 83.94 145 ALA A O 1
ATOM 1085 N N . GLY A 1 146 ? -33.454 -9.252 25.256 1.00 85.12 146 GLY A N 1
ATOM 1086 C CA . GLY A 1 146 ? -32.401 -9.778 24.387 1.00 85.12 146 GLY A CA 1
ATOM 1087 C C . GLY A 1 146 ? -31.097 -8.978 24.388 1.00 85.12 146 GLY A C 1
ATOM 1088 O O . GLY A 1 146 ? -30.200 -9.353 23.651 1.00 85.12 146 GLY A O 1
ATOM 1089 N N . ASP A 1 147 ? -30.985 -7.888 25.156 1.00 92.00 147 ASP A N 1
ATOM 1090 C CA . ASP A 1 147 ? -29.785 -7.042 25.166 1.00 92.00 147 ASP A CA 1
ATOM 1091 C C . ASP A 1 147 ? -28.693 -7.614 26.096 1.00 92.00 147 ASP A C 1
ATOM 1093 O O . ASP A 1 147 ? -28.863 -7.613 27.324 1.00 92.00 147 ASP A O 1
ATOM 1097 N N . PRO A 1 148 ? -27.552 -8.078 25.551 1.00 91.62 148 PRO A N 1
ATOM 1098 C CA . PRO A 1 148 ? -26.491 -8.700 26.330 1.00 91.62 148 PRO A CA 1
ATOM 1099 C C . PRO A 1 148 ? -25.584 -7.686 27.046 1.00 91.62 148 PRO A C 1
ATOM 1101 O O . PRO A 1 148 ? -24.808 -8.088 27.916 1.00 91.62 148 PRO A O 1
ATOM 1104 N N . TRP A 1 149 ? -25.678 -6.389 26.735 1.00 92.88 149 TRP A N 1
ATOM 1105 C CA . TRP A 1 149 ? -24.871 -5.326 27.357 1.00 92.88 149 TRP A CA 1
ATOM 1106 C C . TRP A 1 149 ? -25.465 -4.788 28.655 1.00 92.88 149 TRP A C 1
ATOM 1108 O O . TRP A 1 149 ? -24.844 -3.973 29.340 1.00 92.88 149 TRP A O 1
ATOM 1118 N N . ARG A 1 150 ? -26.656 -5.265 29.018 1.00 89.50 150 ARG A N 1
ATOM 1119 C CA . ARG A 1 150 ? -27.354 -4.854 30.229 1.00 89.50 150 ARG A CA 1
ATOM 1120 C C . ARG A 1 150 ? -26.563 -5.181 31.486 1.00 89.50 150 ARG A C 1
ATOM 1122 O O . ARG A 1 150 ? -26.054 -6.289 31.668 1.00 89.50 150 ARG A O 1
ATOM 1129 N N . ASP A 1 151 ? -26.560 -4.214 32.394 1.00 90.06 151 ASP A N 1
ATOM 1130 C CA . ASP A 1 151 ? -25.910 -4.315 33.692 1.00 90.06 151 ASP A CA 1
ATOM 1131 C C . ASP A 1 151 ? -26.895 -3.976 34.819 1.00 90.06 151 ASP A C 1
ATOM 1133 O O . ASP A 1 151 ? -27.139 -2.797 35.096 1.00 90.06 151 ASP A O 1
ATOM 1137 N N . PRO A 1 152 ? -27.501 -4.989 35.461 1.00 87.62 152 PRO A N 1
ATOM 1138 C CA . PRO A 1 152 ? -28.451 -4.764 36.545 1.00 87.62 152 PRO A CA 1
ATOM 1139 C C . PRO A 1 152 ? -27.791 -4.222 37.824 1.00 87.62 152 PRO A C 1
ATOM 1141 O O . PRO A 1 152 ? -28.481 -3.623 38.644 1.00 87.62 152 PRO A O 1
ATOM 1144 N N . GLU A 1 153 ? -26.473 -4.383 37.992 1.00 90.75 153 GLU A N 1
ATOM 1145 C CA . GLU A 1 153 ? -25.737 -3.950 39.190 1.00 90.75 153 GLU A CA 1
ATOM 1146 C C . GLU A 1 153 ? -25.220 -2.505 39.080 1.00 90.75 153 GLU A C 1
ATOM 1148 O O . GLU A 1 153 ? -24.731 -1.945 40.065 1.00 90.75 153 GLU A O 1
ATOM 1153 N N . LEU A 1 154 ? -25.337 -1.865 37.908 1.00 92.25 154 LEU A N 1
ATOM 1154 C CA . LEU A 1 154 ? -24.862 -0.496 37.689 1.00 92.25 154 LEU A CA 1
ATOM 1155 C C . LEU A 1 154 ? -25.445 0.529 38.684 1.00 92.25 154 LEU A C 1
ATOM 1157 O O . LEU A 1 154 ? -24.657 1.323 39.205 1.00 92.25 154 LEU A O 1
ATOM 1161 N N . PRO A 1 155 ? -26.759 0.536 39.007 1.00 93.50 155 PRO A N 1
ATOM 1162 C CA . PRO A 1 155 ? -27.308 1.516 39.943 1.00 93.50 155 PRO A CA 1
ATOM 1163 C C . PRO A 1 155 ? -26.683 1.403 41.334 1.00 93.50 155 PRO A C 1
ATOM 1165 O O . PRO A 1 155 ? -26.334 2.415 41.934 1.00 93.50 155 PRO A O 1
ATOM 1168 N N . LYS A 1 156 ? -26.467 0.171 41.810 1.00 93.62 156 LYS A N 1
ATOM 1169 C CA . LYS A 1 156 ? -25.790 -0.098 43.079 1.00 93.62 156 LYS A CA 1
ATOM 1170 C C . LYS A 1 156 ? -24.337 0.372 43.040 1.00 93.62 156 LYS A C 1
ATOM 1172 O O . LYS A 1 156 ? -23.943 1.157 43.896 1.00 93.62 156 LYS A O 1
ATOM 1177 N N . ARG A 1 157 ? -23.565 -0.024 42.016 1.00 94.50 157 ARG A N 1
ATOM 1178 C CA . ARG A 1 157 ? -22.162 0.409 41.878 1.00 94.50 157 ARG A CA 1
ATOM 1179 C C . ARG A 1 157 ? -22.039 1.929 41.822 1.00 94.50 157 ARG A C 1
ATOM 1181 O O . ARG A 1 157 ? -21.153 2.492 42.453 1.00 94.50 157 ARG A O 1
ATOM 1188 N N . MET A 1 158 ? -22.928 2.606 41.098 1.00 95.19 158 MET A N 1
ATOM 1189 C CA . MET A 1 158 ? -22.928 4.065 41.020 1.00 95.19 158 MET A CA 1
ATOM 1190 C C . MET A 1 158 ? -23.287 4.713 42.359 1.00 95.19 158 MET A C 1
ATOM 1192 O O . MET A 1 158 ? -22.598 5.647 42.765 1.00 95.19 158 MET A O 1
ATOM 1196 N N . THR A 1 159 ? -24.290 4.201 43.075 1.00 95.62 159 THR A N 1
ATOM 1197 C CA . THR A 1 159 ? -24.612 4.640 44.442 1.00 95.62 159 THR A CA 1
ATOM 1198 C C . THR A 1 159 ? -23.422 4.476 45.389 1.00 95.62 159 THR A C 1
ATOM 1200 O O . THR A 1 159 ? -23.086 5.415 46.115 1.00 95.62 159 THR A O 1
ATOM 1203 N N . ASP A 1 160 ? -22.734 3.335 45.345 1.00 94.56 160 ASP A N 1
ATOM 1204 C CA . ASP A 1 160 ? -21.562 3.063 46.183 1.00 94.56 160 ASP A CA 1
ATOM 1205 C C . ASP A 1 160 ? -20.416 4.046 45.884 1.00 94.56 160 ASP A C 1
ATOM 1207 O O . ASP A 1 160 ? -19.781 4.569 46.803 1.00 94.56 160 ASP A O 1
ATOM 1211 N N . GLN A 1 161 ? -20.172 4.363 44.606 1.00 95.12 161 GLN A N 1
ATOM 1212 C CA . GLN A 1 161 ? -19.128 5.319 44.219 1.00 95.12 161 GLN A CA 1
ATOM 1213 C C . GLN A 1 161 ? -19.490 6.762 44.576 1.00 95.12 161 GLN A C 1
ATOM 1215 O O . GLN A 1 161 ? -18.639 7.485 45.092 1.00 95.12 161 GLN A O 1
ATOM 1220 N N . VAL A 1 162 ? -20.739 7.191 44.366 1.00 94.31 162 VAL A N 1
ATOM 1221 C CA . VAL A 1 162 ? -21.206 8.520 44.805 1.00 94.31 162 VAL A CA 1
ATOM 1222 C C . VAL A 1 162 ? -21.072 8.650 46.324 1.00 94.31 162 VAL A C 1
ATOM 1224 O O . VAL A 1 162 ? -20.543 9.651 46.807 1.00 94.31 162 VAL A O 1
ATOM 1227 N N . SER A 1 163 ? -21.460 7.613 47.068 1.00 92.94 163 SER A N 1
ATOM 1228 C CA . SER A 1 163 ? -21.299 7.538 48.524 1.00 92.94 163 SER A CA 1
ATOM 1229 C C . SER A 1 163 ? -19.832 7.675 48.933 1.00 92.94 163 SER A C 1
ATOM 1231 O O . SER A 1 163 ? -19.499 8.513 49.769 1.00 92.94 163 SER A O 1
ATOM 1233 N N . ALA A 1 164 ? -18.934 6.933 48.277 1.00 91.50 164 ALA A N 1
ATOM 1234 C CA . ALA A 1 164 ? -17.498 7.023 48.521 1.00 91.50 164 ALA A CA 1
ATOM 1235 C C . ALA A 1 164 ? -16.933 8.424 48.226 1.00 91.50 164 ALA A C 1
ATOM 1237 O O . ALA A 1 164 ? -16.069 8.895 48.966 1.00 91.50 164 ALA A O 1
ATOM 1238 N N . MET A 1 165 ? -17.411 9.105 47.177 1.00 91.62 165 MET A N 1
ATOM 1239 C CA . MET A 1 165 ? -16.998 10.478 46.862 1.00 91.62 165 MET A CA 1
ATOM 1240 C C . MET A 1 165 ? -17.496 11.482 47.909 1.00 91.62 165 MET A C 1
ATOM 1242 O O . MET A 1 165 ? -16.730 12.353 48.314 1.00 91.62 165 MET A O 1
ATOM 1246 N N . ILE A 1 166 ? -18.734 11.342 48.399 1.00 90.75 166 ILE A N 1
ATOM 1247 C CA . ILE A 1 166 ? -19.268 12.178 49.490 1.00 90.75 166 ILE A CA 1
ATOM 1248 C C . ILE A 1 166 ? -18.409 12.015 50.748 1.00 90.75 166 ILE A C 1
ATOM 1250 O O . ILE A 1 166 ? -17.997 13.014 51.337 1.00 90.75 166 ILE A O 1
ATOM 1254 N N . SER A 1 167 ? -18.062 10.778 51.117 1.00 87.94 167 SER A N 1
ATOM 1255 C CA . SER A 1 167 ? -17.205 10.509 52.278 1.00 87.94 167 SER A CA 1
ATOM 1256 C C . SER A 1 167 ? -15.800 11.114 52.149 1.00 87.94 167 SER A C 1
ATOM 1258 O O . SER A 1 167 ? -15.204 11.480 53.160 1.00 87.94 167 SER A O 1
ATOM 1260 N N . LEU A 1 168 ? -15.256 11.244 50.931 1.00 86.50 168 LEU A N 1
ATOM 1261 C CA . LEU A 1 168 ? -13.940 11.858 50.698 1.00 86.50 168 LEU A CA 1
ATOM 1262 C C . LEU A 1 168 ? -13.928 13.379 50.887 1.00 86.50 168 LEU A C 1
ATOM 1264 O O . LEU A 1 168 ? -12.891 13.928 51.253 1.00 86.50 168 LEU A O 1
ATOM 1268 N N . ILE A 1 169 ? -15.049 14.062 50.647 1.00 85.75 169 ILE A N 1
ATOM 1269 C CA . ILE A 1 169 ? -15.131 15.527 50.759 1.00 85.75 169 ILE A CA 1
ATOM 1270 C C . ILE A 1 169 ? -15.053 15.999 52.231 1.00 85.75 169 ILE A C 1
ATOM 1272 O O . ILE A 1 169 ? -14.667 17.139 52.495 1.00 85.75 169 ILE A O 1
ATOM 1276 N N . GLY A 1 170 ? -15.294 15.106 53.197 1.00 67.06 170 GLY A N 1
ATOM 1277 C CA . GLY A 1 170 ? -15.022 15.317 54.624 1.00 67.06 170 GLY A CA 1
ATOM 1278 C C . GLY A 1 170 ? -16.236 15.742 55.460 1.00 67.06 170 GLY A C 1
ATOM 1279 O O . GLY A 1 170 ? -17.210 16.272 54.932 1.00 67.06 170 GLY A O 1
ATOM 1280 N N . ASP A 1 171 ? -16.132 15.475 56.772 1.00 55.00 171 ASP A N 1
ATOM 1281 C CA . ASP A 1 171 ? -17.168 15.481 57.826 1.00 55.00 171 ASP A CA 1
ATOM 1282 C C . ASP A 1 171 ? -18.384 16.406 57.610 1.00 55.00 171 ASP A C 1
ATOM 1284 O O . ASP A 1 171 ? -18.249 17.595 57.299 1.00 55.00 171 ASP A O 1
ATOM 1288 N N . HIS A 1 172 ? -19.574 15.851 57.886 1.00 50.38 172 HIS A N 1
ATOM 1289 C CA . HIS A 1 172 ? -20.937 16.381 57.678 1.00 50.38 172 HIS A CA 1
ATOM 1290 C C . HIS A 1 172 ? -21.204 17.828 58.155 1.00 50.38 172 HIS A C 1
ATOM 1292 O O . HIS A 1 172 ? -22.253 18.407 57.860 1.00 50.38 172 HIS A O 1
ATOM 1298 N N . GLU A 1 173 ? -20.273 18.461 58.870 1.00 50.72 173 GLU A N 1
ATOM 1299 C CA . GLU A 1 173 ? -20.349 19.879 59.223 1.00 50.72 173 GLU A CA 1
ATOM 1300 C C . GLU A 1 173 ? -20.072 20.826 58.042 1.00 50.72 173 GLU A C 1
ATOM 1302 O O . GLU A 1 173 ? -20.624 21.929 58.028 1.00 50.72 173 GLU A O 1
ATOM 1307 N N . ARG A 1 174 ? -19.274 20.416 57.039 1.00 56.69 174 ARG A N 1
ATOM 1308 C CA . ARG A 1 174 ? -18.849 21.289 55.919 1.00 56.69 174 ARG A CA 1
ATOM 1309 C C . ARG A 1 174 ? -19.691 21.154 54.650 1.00 56.69 174 ARG A C 1
ATOM 1311 O O . ARG A 1 174 ? -19.876 22.145 53.944 1.00 56.69 174 ARG A O 1
ATOM 1318 N N . LEU A 1 175 ? -20.221 19.965 54.362 1.00 74.50 175 LEU A N 1
ATOM 1319 C CA . LEU A 1 175 ? -21.041 19.699 53.178 1.00 74.50 175 LEU A CA 1
ATOM 1320 C C . LEU A 1 175 ? -22.444 19.236 53.585 1.00 74.50 175 LEU A C 1
ATOM 1322 O O . LEU A 1 175 ? -22.746 18.050 53.604 1.00 74.50 175 LEU A O 1
ATOM 1326 N N . LYS A 1 176 ? -23.318 20.190 53.918 1.00 81.81 176 LYS A N 1
ATOM 1327 C CA . LYS A 1 176 ? -24.720 19.896 54.245 1.00 81.81 176 LYS A CA 1
ATOM 1328 C C . LYS A 1 176 ? -25.564 19.898 52.982 1.00 81.81 176 LYS A C 1
ATOM 1330 O O . LYS A 1 176 ? -25.516 20.875 52.230 1.00 81.81 176 LYS A O 1
ATOM 1335 N N . PHE A 1 177 ? -26.324 18.833 52.755 1.00 88.50 177 PHE A N 1
ATOM 1336 C CA . PHE A 1 177 ? -27.305 18.759 51.675 1.00 88.50 177 PHE A CA 1
ATOM 1337 C C . PHE A 1 177 ? -28.675 19.228 52.162 1.00 88.50 177 PHE A C 1
ATOM 1339 O O . PHE A 1 177 ? -29.048 19.021 53.317 1.00 88.50 177 PHE A O 1
ATOM 1346 N N . THR A 1 178 ? -29.439 19.877 51.288 1.00 89.50 178 THR A N 1
ATOM 1347 C CA . THR A 1 178 ? -30.871 20.079 51.549 1.00 89.50 178 THR A CA 1
ATOM 1348 C C . THR A 1 178 ? -31.631 18.760 51.346 1.00 89.50 178 THR A C 1
ATOM 1350 O O . THR A 1 178 ? -31.139 17.885 50.628 1.00 89.50 178 THR A O 1
ATOM 1353 N N . PRO A 1 179 ? -32.853 18.605 51.894 1.00 89.25 179 PRO A N 1
ATOM 1354 C CA . PRO A 1 179 ? -33.659 17.407 51.646 1.00 89.25 179 PRO A CA 1
ATOM 1355 C C . PRO A 1 179 ? -33.871 17.106 50.153 1.00 89.25 179 PRO A C 1
ATOM 1357 O O . PRO A 1 179 ? -33.928 15.944 49.761 1.00 89.25 179 PRO A O 1
ATOM 1360 N N . LEU A 1 180 ? -33.941 18.143 49.307 1.00 88.50 180 LEU A N 1
ATOM 1361 C CA . LEU A 1 180 ? -34.079 17.986 47.859 1.00 88.50 180 LEU A CA 1
ATOM 1362 C C . LEU A 1 180 ? -32.763 17.552 47.194 1.00 88.50 180 LEU A C 1
ATOM 1364 O O . LEU A 1 180 ? -32.785 16.698 46.316 1.00 88.50 180 LEU A O 1
ATOM 1368 N N . GLU A 1 181 ? -31.615 18.084 47.622 1.00 91.19 181 GLU A N 1
ATOM 1369 C CA . GLU A 1 181 ? -30.301 17.659 47.112 1.00 91.19 181 GLU A CA 1
ATOM 1370 C C . GLU A 1 181 ? -29.986 16.202 47.494 1.00 91.19 181 GLU A C 1
ATOM 1372 O O . GLU A 1 181 ? -29.494 15.443 46.658 1.00 91.19 181 GLU A O 1
ATOM 1377 N N . ALA A 1 182 ? -30.325 15.790 48.722 1.00 92.12 182 ALA A N 1
ATOM 1378 C CA . ALA A 1 182 ? -30.174 14.411 49.187 1.00 92.12 182 ALA A CA 1
ATOM 1379 C C . ALA A 1 182 ? -31.067 13.432 48.402 1.00 92.12 182 ALA A C 1
ATOM 1381 O O . ALA A 1 182 ? -30.607 12.366 47.980 1.00 92.12 182 ALA A O 1
ATOM 1382 N N . ALA A 1 183 ? -32.316 13.827 48.122 1.00 91.62 183 ALA A N 1
ATOM 1383 C CA . ALA A 1 183 ? -33.212 13.076 47.243 1.00 91.62 183 ALA A CA 1
ATOM 1384 C C . ALA A 1 183 ? -32.639 12.946 45.823 1.00 91.62 183 ALA A C 1
ATOM 1386 O O . ALA A 1 183 ? -32.633 11.860 45.256 1.00 91.62 183 ALA A O 1
ATOM 1387 N N . VAL A 1 184 ? -32.107 14.031 45.251 1.00 92.00 184 VAL A N 1
ATOM 1388 C CA . VAL A 1 184 ? -31.512 14.023 43.906 1.00 92.00 184 VAL A CA 1
ATOM 1389 C C . VAL A 1 184 ? -30.295 13.097 43.828 1.00 92.00 184 VAL A C 1
ATOM 1391 O O . VAL A 1 184 ? -30.213 12.297 42.900 1.00 92.00 184 VAL A O 1
ATOM 1394 N N . LEU A 1 185 ? -29.365 13.172 44.786 1.00 93.88 185 LEU A N 1
ATOM 1395 C CA . LEU A 1 185 ? -28.158 12.334 44.790 1.00 93.88 185 LEU A CA 1
ATOM 1396 C C . LEU A 1 185 ? -28.480 10.844 44.922 1.00 93.88 185 LEU A C 1
ATOM 1398 O O . LEU A 1 185 ? -27.887 10.036 44.214 1.00 93.88 185 LEU A O 1
ATOM 1402 N N . SER A 1 186 ? -29.437 10.496 45.785 1.00 94.75 186 SER A N 1
ATOM 1403 C CA . SER A 1 186 ? -29.854 9.104 45.994 1.00 94.75 186 SER A CA 1
ATOM 1404 C C . SER A 1 186 ? -30.676 8.538 44.828 1.00 94.75 186 SER A C 1
ATOM 1406 O O . SER A 1 186 ? -30.584 7.348 44.535 1.00 94.75 186 SER A O 1
ATOM 1408 N N . LEU A 1 187 ? -31.445 9.375 44.120 1.00 94.00 187 LEU A N 1
ATOM 1409 C CA . LEU A 1 187 ? -32.274 8.952 42.985 1.00 94.00 187 LEU A CA 1
ATOM 1410 C C . LEU A 1 187 ? -31.557 8.982 41.635 1.00 94.00 187 LEU A C 1
ATOM 1412 O O . LEU A 1 187 ? -31.955 8.250 40.730 1.00 94.00 187 LEU A O 1
ATOM 1416 N N . ALA A 1 188 ? -30.528 9.813 41.458 1.00 93.88 188 ALA A N 1
ATOM 1417 C CA . ALA A 1 188 ? -29.867 9.998 40.166 1.00 93.88 188 ALA A CA 1
ATOM 1418 C C . ALA A 1 188 ? -29.309 8.704 39.532 1.00 93.88 188 ALA A C 1
ATOM 1420 O O . ALA A 1 188 ? -29.514 8.538 38.325 1.00 93.88 188 ALA A O 1
ATOM 1421 N N . PRO A 1 189 ? -28.684 7.765 40.277 1.00 94.88 189 PRO A N 1
ATOM 1422 C CA . PRO A 1 189 ? -28.264 6.474 39.721 1.00 94.88 189 PRO A CA 1
ATOM 1423 C C . PRO A 1 189 ? -29.433 5.657 39.150 1.00 94.88 189 PRO A C 1
ATOM 1425 O O . PRO A 1 189 ? -29.359 5.143 38.032 1.00 94.88 189 PRO A O 1
ATOM 1428 N N . LEU A 1 190 ? -30.548 5.602 39.887 1.00 93.69 190 LEU A N 1
ATOM 1429 C CA . LEU A 1 190 ? -31.770 4.899 39.483 1.00 93.69 190 LEU A CA 1
ATOM 1430 C C . LEU A 1 190 ? -32.423 5.578 38.269 1.00 93.69 190 LEU A C 1
ATOM 1432 O O . LEU A 1 190 ? -32.865 4.923 37.322 1.00 93.69 190 LEU A O 1
ATOM 1436 N N . ALA A 1 191 ? -32.453 6.911 38.281 1.00 91.69 191 ALA A N 1
ATOM 1437 C CA . ALA A 1 191 ? -33.006 7.742 37.223 1.00 91.69 191 ALA A CA 1
ATOM 1438 C C . ALA A 1 191 ? -32.223 7.585 35.909 1.00 91.69 191 ALA A C 1
ATOM 1440 O O . ALA A 1 191 ? -32.834 7.409 34.855 1.00 91.69 191 ALA A O 1
ATOM 1441 N N . HIS A 1 192 ? -30.884 7.582 35.961 1.00 91.00 192 HIS A N 1
ATOM 1442 C CA . HIS A 1 192 ? -30.034 7.352 34.786 1.00 91.00 192 HIS A CA 1
ATOM 1443 C C . HIS A 1 192 ? -30.332 6.000 34.135 1.00 91.00 192 HIS A C 1
ATOM 1445 O O . HIS A 1 192 ? -30.671 5.964 32.950 1.00 91.00 192 HIS A O 1
ATOM 1451 N N . GLN A 1 193 ? -30.314 4.918 34.921 1.00 90.56 193 GLN A N 1
ATOM 1452 C CA . GLN A 1 193 ? -30.591 3.564 34.429 1.00 90.56 193 GLN A CA 1
ATOM 1453 C C . GLN A 1 193 ? -32.002 3.440 33.840 1.00 90.56 193 GLN A C 1
ATOM 1455 O O . GLN A 1 193 ? -32.207 2.846 32.778 1.00 90.56 193 GLN A O 1
ATOM 1460 N N . THR A 1 194 ? -32.990 4.038 34.508 1.00 90.81 194 THR A N 1
ATOM 1461 C CA . THR A 1 194 ? -34.379 4.058 34.036 1.00 90.81 194 THR A CA 1
ATOM 1462 C C . THR A 1 194 ? -34.490 4.781 32.699 1.00 90.81 194 THR A C 1
ATOM 1464 O O . THR A 1 194 ? -35.100 4.263 31.766 1.00 90.81 194 THR A O 1
ATOM 1467 N N . ARG A 1 195 ? -33.864 5.954 32.568 1.00 87.69 195 ARG A N 1
ATOM 1468 C CA . ARG A 1 195 ? -33.886 6.753 31.339 1.00 87.69 195 ARG A CA 1
ATOM 1469 C C . ARG A 1 195 ? -33.220 6.032 30.172 1.00 87.69 195 ARG A C 1
ATOM 1471 O O . ARG A 1 195 ? -33.777 6.047 29.076 1.00 87.69 195 ARG A O 1
ATOM 1478 N N . VAL A 1 196 ? -32.061 5.403 30.393 1.00 87.19 196 VAL A N 1
ATOM 1479 C CA . VAL A 1 196 ? -31.372 4.596 29.369 1.00 87.19 196 VAL A CA 1
ATOM 1480 C C . VAL A 1 196 ? -32.303 3.487 28.874 1.00 87.19 196 VAL A C 1
ATOM 1482 O O . VAL A 1 196 ? -32.564 3.406 27.675 1.00 87.19 196 VAL A O 1
ATOM 1485 N N . ALA A 1 197 ? -32.898 2.718 29.792 1.00 89.62 197 ALA A N 1
ATOM 1486 C CA . ALA A 1 197 ? -33.807 1.627 29.446 1.00 89.62 197 ALA A CA 1
ATOM 1487 C C . ALA A 1 197 ? -35.076 2.107 28.719 1.00 89.62 197 ALA A C 1
ATOM 1489 O O . ALA A 1 197 ? -35.457 1.533 27.704 1.00 89.62 197 ALA A O 1
ATOM 1490 N N . VAL A 1 198 ? -35.727 3.176 29.190 1.00 88.62 198 VAL A N 1
ATOM 1491 C CA . VAL A 1 198 ? -36.936 3.728 28.549 1.00 88.62 198 VAL A CA 1
ATOM 1492 C C . VAL A 1 198 ? -36.627 4.246 27.143 1.00 88.62 198 VAL A C 1
ATOM 1494 O O . VAL A 1 198 ? -37.381 3.972 26.209 1.00 88.62 198 VAL A O 1
ATOM 1497 N N . THR A 1 199 ? -35.504 4.948 26.975 1.00 87.69 199 THR A N 1
ATOM 1498 C CA . THR A 1 199 ? -35.073 5.462 25.665 1.00 87.69 199 THR A CA 1
ATOM 1499 C C . THR A 1 199 ? -34.804 4.313 24.693 1.00 87.69 199 THR A C 1
ATOM 1501 O O . THR A 1 199 ? -35.294 4.332 23.564 1.00 87.69 199 THR A O 1
ATOM 1504 N N . ALA A 1 200 ? -34.081 3.285 25.144 1.00 89.94 200 ALA A N 1
ATOM 1505 C CA . ALA A 1 200 ? -33.809 2.094 24.350 1.00 89.94 200 ALA A CA 1
ATOM 1506 C C . ALA A 1 200 ? -35.102 1.340 23.992 1.00 89.94 200 ALA A C 1
ATOM 1508 O O . ALA A 1 200 ? -35.332 1.024 22.827 1.00 89.94 200 ALA A O 1
ATOM 1509 N N . ALA A 1 201 ? -36.012 1.131 24.947 1.00 90.25 201 ALA A N 1
ATOM 1510 C CA . ALA A 1 201 ? -37.280 0.441 24.705 1.00 90.25 201 ALA A CA 1
ATOM 1511 C C . ALA A 1 201 ? -38.180 1.175 23.693 1.00 90.25 201 ALA A C 1
ATOM 1513 O O . ALA A 1 201 ? -38.868 0.532 22.904 1.00 90.25 201 ALA A O 1
ATOM 1514 N N . ALA A 1 202 ? -38.154 2.513 23.659 1.00 88.19 202 ALA A N 1
ATOM 1515 C CA . ALA A 1 202 ? -38.891 3.299 22.664 1.00 88.19 202 ALA A CA 1
ATOM 1516 C C . ALA A 1 202 ? -38.319 3.159 21.238 1.00 88.19 202 ALA A C 1
ATOM 1518 O O . ALA A 1 202 ? -39.041 3.331 20.250 1.00 88.19 202 ALA A O 1
ATOM 1519 N N . ALA A 1 203 ? -37.025 2.850 21.126 1.00 89.50 203 ALA A N 1
ATOM 1520 C CA . ALA A 1 203 ? -36.305 2.746 19.864 1.00 89.50 203 ALA A CA 1
ATOM 1521 C C . ALA A 1 203 ? -36.147 1.299 19.358 1.00 89.50 203 ALA A C 1
ATOM 1523 O O . ALA A 1 203 ? -35.919 1.114 18.167 1.00 89.50 203 ALA A O 1
ATOM 1524 N N . VAL A 1 204 ? -36.343 0.275 20.202 1.00 91.19 204 VAL A N 1
ATOM 1525 C CA . VAL A 1 204 ? -36.073 -1.152 19.896 1.00 91.19 204 VAL A CA 1
ATOM 1526 C C . VAL A 1 204 ? -36.823 -1.705 18.676 1.00 91.19 204 VAL A C 1
ATOM 1528 O O . VAL A 1 204 ? -36.414 -2.696 18.083 1.00 91.19 204 VAL A O 1
ATOM 1531 N N . ARG A 1 205 ? -37.897 -1.038 18.234 1.00 88.56 205 ARG A N 1
ATOM 1532 C CA . ARG A 1 205 ? -38.630 -1.362 16.993 1.00 88.56 205 ARG A CA 1
ATOM 1533 C C . ARG A 1 205 ? -37.772 -1.316 15.726 1.00 88.56 205 ARG A C 1
ATOM 1535 O O . ARG A 1 205 ? -38.206 -1.825 14.698 1.00 88.56 205 ARG A O 1
ATOM 1542 N N . VAL A 1 206 ? -36.589 -0.702 15.788 1.00 89.81 206 VAL A N 1
ATOM 1543 C CA . VAL A 1 206 ? -35.593 -0.783 14.716 1.00 89.81 206 VAL A CA 1
ATOM 1544 C C . VAL A 1 206 ? -34.877 -2.130 14.681 1.00 89.81 206 VAL A C 1
ATOM 1546 O O . VAL A 1 206 ? -33.946 -2.236 13.912 1.00 89.81 206 VAL A O 1
ATOM 1549 N N . ASP A 1 207 ? -35.275 -3.137 15.468 1.00 89.94 207 ASP A N 1
ATOM 1550 C CA . ASP A 1 207 ? -34.670 -4.479 15.571 1.00 89.94 207 ASP A CA 1
ATOM 1551 C C . ASP A 1 207 ? -33.127 -4.450 15.530 1.00 89.94 207 ASP A C 1
ATOM 1553 O O . ASP A 1 207 ? -32.538 -4.589 14.450 1.00 89.94 207 ASP A O 1
ATOM 1557 N N . PRO A 1 208 ? -32.483 -4.261 16.699 1.00 91.62 208 PRO A N 1
ATOM 1558 C CA . PRO A 1 208 ? -31.028 -4.166 16.831 1.00 91.62 208 PRO A CA 1
ATOM 1559 C C . PRO A 1 208 ? -30.256 -5.362 16.273 1.00 91.62 208 PRO A C 1
ATOM 1561 O O . PRO A 1 208 ? -29.078 -5.228 15.964 1.00 91.62 208 PRO A O 1
ATOM 1564 N N . THR A 1 209 ? -30.894 -6.531 16.165 1.00 90.38 209 THR A N 1
ATOM 1565 C CA . THR A 1 209 ? -30.238 -7.769 15.712 1.00 90.38 209 THR A CA 1
ATOM 1566 C C . THR A 1 209 ? -30.196 -7.894 14.187 1.00 90.38 209 THR A C 1
ATOM 1568 O O . THR A 1 209 ? -29.396 -8.650 13.638 1.00 90.38 209 THR A O 1
ATOM 1571 N N . ASP A 1 210 ? -31.020 -7.115 13.483 1.00 89.50 210 ASP A N 1
ATOM 1572 C CA . ASP A 1 210 ? -31.093 -7.103 12.027 1.00 89.50 210 ASP A CA 1
ATOM 1573 C C . ASP A 1 210 ? -30.196 -6.006 11.435 1.00 89.50 210 ASP A C 1
ATOM 1575 O O . ASP A 1 210 ? -30.567 -4.837 11.338 1.00 89.50 210 ASP A O 1
ATOM 1579 N N . LEU A 1 211 ? -29.002 -6.391 10.990 1.00 90.00 211 LEU A N 1
ATOM 1580 C CA . LEU A 1 211 ? -28.019 -5.461 10.420 1.00 90.00 211 LEU A CA 1
ATOM 1581 C C . LEU A 1 211 ? -28.164 -5.267 8.899 1.00 90.00 211 LEU A C 1
ATOM 1583 O O . LEU A 1 211 ? -27.299 -4.662 8.264 1.00 90.00 211 LEU A O 1
ATOM 1587 N N . SER A 1 212 ? -29.239 -5.790 8.297 1.00 86.19 212 SER A N 1
ATOM 1588 C CA . SER A 1 212 ? -29.516 -5.645 6.863 1.00 86.19 212 SER A CA 1
ATOM 1589 C C . SER A 1 212 ? -30.146 -4.288 6.519 1.00 86.19 212 SER A C 1
ATOM 1591 O O . SER A 1 212 ? -30.828 -3.671 7.336 1.00 86.19 212 SER A O 1
ATOM 1593 N N . ILE A 1 213 ? -29.936 -3.823 5.281 1.00 82.44 213 ILE A N 1
ATOM 1594 C CA . ILE A 1 213 ? -30.568 -2.602 4.759 1.00 82.44 213 ILE A CA 1
ATOM 1595 C C . ILE A 1 213 ? -31.917 -2.984 4.139 1.00 82.44 213 ILE A C 1
ATOM 1597 O O . ILE A 1 213 ? -31.949 -3.679 3.122 1.00 82.44 213 ILE A O 1
ATOM 1601 N N . ARG A 1 214 ? -33.028 -2.533 4.736 1.00 77.88 214 ARG A N 1
ATOM 1602 C CA . ARG A 1 214 ? -34.399 -2.827 4.275 1.00 77.88 214 ARG A CA 1
ATOM 1603 C C . ARG A 1 214 ? -35.162 -1.593 3.789 1.00 77.88 214 ARG A C 1
ATOM 1605 O O . ARG A 1 214 ? -36.144 -1.756 3.069 1.00 77.88 214 ARG A O 1
ATOM 1612 N N . GLY A 1 215 ? -34.736 -0.380 4.154 1.00 71.81 215 GLY A N 1
ATOM 1613 C CA . GLY A 1 215 ? -35.268 0.871 3.599 1.00 71.81 215 GLY A CA 1
ATOM 1614 C C . GLY A 1 215 ? -36.634 1.309 4.140 1.00 71.81 215 GLY A C 1
ATOM 1615 O O . GLY A 1 215 ? -37.366 2.018 3.452 1.00 71.81 215 GLY A O 1
ATOM 1616 N N . THR A 1 216 ? -37.012 0.900 5.356 1.00 76.50 216 THR A N 1
ATOM 1617 C CA . THR A 1 216 ? -38.253 1.390 5.989 1.00 76.50 216 THR A CA 1
ATOM 1618 C C . THR A 1 216 ? -38.054 2.775 6.615 1.00 76.50 216 THR A C 1
ATOM 1620 O O . THR A 1 216 ? -36.974 3.096 7.119 1.00 76.50 216 THR A O 1
ATOM 1623 N N . GLU A 1 217 ? -39.108 3.598 6.649 1.00 77.44 217 GLU A N 1
ATOM 1624 C CA . GLU A 1 217 ? -39.050 4.967 7.196 1.00 77.44 217 GLU A CA 1
ATOM 1625 C C . GLU A 1 217 ? -38.560 4.992 8.659 1.00 77.44 217 GLU A C 1
ATOM 1627 O O . GLU A 1 217 ? -37.740 5.825 9.039 1.00 77.44 217 GLU A O 1
ATOM 1632 N N . VAL A 1 218 ? -38.970 4.006 9.467 1.00 76.75 218 VAL A N 1
ATOM 1633 C CA . VAL A 1 218 ? -38.607 3.897 10.892 1.00 76.75 218 VAL A CA 1
ATOM 1634 C C . VAL A 1 218 ? -37.136 3.499 11.104 1.00 76.75 218 VAL A C 1
ATOM 1636 O O . VAL A 1 218 ? -36.537 3.918 12.093 1.00 76.75 218 VAL A O 1
ATOM 1639 N N . ARG A 1 219 ? -36.532 2.717 10.194 1.00 89.50 219 ARG A N 1
ATOM 1640 C CA . ARG A 1 219 ? -35.132 2.249 10.302 1.00 89.50 219 ARG A CA 1
ATOM 1641 C C . ARG A 1 219 ? -34.126 3.136 9.578 1.00 89.50 219 ARG A C 1
ATOM 1643 O O . ARG A 1 219 ? -32.932 2.995 9.821 1.00 89.50 219 ARG A O 1
ATOM 1650 N N . THR A 1 220 ? -34.574 4.059 8.729 1.00 88.75 220 THR A N 1
ATOM 1651 C CA . THR A 1 220 ? -33.699 4.826 7.823 1.00 88.75 220 THR A CA 1
ATOM 1652 C C . THR A 1 220 ? -32.529 5.504 8.551 1.00 88.75 220 THR A C 1
ATOM 1654 O O . THR A 1 220 ? -31.402 5.500 8.057 1.00 88.75 220 THR A O 1
ATOM 1657 N N . SER A 1 221 ? -32.754 6.070 9.745 1.00 89.25 221 SER A N 1
ATOM 1658 C CA . SER A 1 221 ? -31.658 6.681 10.511 1.00 89.25 221 SER A CA 1
ATOM 1659 C C . SER A 1 221 ? -30.688 5.659 11.112 1.00 89.25 221 SER A C 1
ATOM 1661 O O . SER A 1 221 ? -29.509 5.987 11.228 1.00 89.25 221 SER A O 1
ATOM 1663 N N . TYR A 1 222 ? -31.163 4.477 11.510 1.00 91.50 222 TYR A N 1
ATOM 1664 C CA . TYR A 1 222 ? -30.326 3.406 12.054 1.00 91.50 222 TYR A CA 1
ATOM 1665 C C . TYR A 1 222 ? -29.495 2.759 10.943 1.00 91.50 222 TYR A C 1
ATOM 1667 O O . TYR A 1 222 ? -28.282 2.657 11.068 1.00 91.50 222 TYR A O 1
ATOM 1675 N N . GLU A 1 223 ? -30.104 2.455 9.796 1.00 91.69 223 GLU A N 1
ATOM 1676 C CA . GLU A 1 223 ? -29.405 1.921 8.617 1.00 91.69 223 GLU A CA 1
ATOM 1677 C C . GLU A 1 223 ? -28.322 2.884 8.106 1.00 91.69 223 GLU A C 1
ATOM 1679 O O . GLU A 1 223 ? -27.229 2.457 7.735 1.00 91.69 223 GLU A O 1
ATOM 1684 N N . ARG A 1 224 ? -28.572 4.202 8.155 1.00 89.94 224 ARG A N 1
ATOM 1685 C CA . ARG A 1 224 ? -27.540 5.206 7.851 1.00 89.94 224 ARG A CA 1
ATOM 1686 C C . ARG A 1 224 ? -26.357 5.130 8.820 1.00 89.94 224 ARG A C 1
ATOM 1688 O O . ARG A 1 224 ? -25.224 5.278 8.375 1.00 89.94 224 ARG A O 1
ATOM 1695 N N . HIS A 1 225 ? -26.615 4.907 10.109 1.00 90.56 225 HIS A N 1
ATOM 1696 C CA . HIS A 1 225 ? -25.566 4.731 11.116 1.00 90.56 225 HIS A CA 1
ATOM 1697 C C . HIS A 1 225 ? -24.770 3.438 10.886 1.00 90.56 225 HIS A C 1
ATOM 1699 O O . HIS A 1 225 ? -23.547 3.487 10.867 1.00 90.56 225 HIS A O 1
ATOM 1705 N N . LEU A 1 226 ? -25.438 2.318 10.580 1.00 90.94 226 LEU A N 1
ATOM 1706 C CA . LEU A 1 226 ? -24.776 1.062 10.188 1.00 90.94 226 LEU A CA 1
ATOM 1707 C C . LEU A 1 226 ? -23.893 1.223 8.938 1.00 90.94 226 LEU A C 1
ATOM 1709 O O . LEU A 1 226 ? -22.882 0.541 8.778 1.00 90.94 226 LEU A O 1
ATOM 1713 N N . GLY A 1 227 ? -24.270 2.144 8.049 1.00 83.12 227 GLY A N 1
ATOM 1714 C CA . GLY A 1 227 ? -23.512 2.516 6.862 1.00 83.12 227 GLY A CA 1
ATOM 1715 C C . GLY A 1 227 ? -22.296 3.415 7.118 1.00 83.12 227 GLY A C 1
ATOM 1716 O O . GLY A 1 227 ? -21.645 3.782 6.133 1.00 83.12 227 GLY A O 1
ATOM 1717 N N . GLY A 1 228 ? -21.984 3.774 8.366 1.00 82.44 228 GLY A N 1
ATOM 1718 C CA . GLY A 1 228 ? -20.788 4.531 8.744 1.00 82.44 228 GLY A CA 1
ATOM 1719 C C . GLY A 1 228 ? -19.483 3.765 8.493 1.00 82.44 228 GLY A C 1
ATOM 1720 O O . GLY A 1 228 ? -19.474 2.548 8.298 1.00 82.44 228 GLY A O 1
ATOM 1721 N N . GLN A 1 229 ? -18.360 4.483 8.393 1.00 70.69 229 GLN A N 1
ATOM 1722 C CA . GLN A 1 229 ? -17.090 3.884 7.958 1.00 70.69 229 GLN A CA 1
ATOM 1723 C C . GLN A 1 229 ? -16.528 2.888 8.991 1.00 70.69 229 GLN A C 1
ATOM 1725 O O . GLN A 1 229 ? -15.955 1.868 8.601 1.00 70.69 229 GLN A O 1
ATOM 1730 N N . GLU A 1 230 ? -16.716 3.161 10.285 1.00 70.69 230 GLU A N 1
ATOM 1731 C CA . GLU A 1 230 ? -16.283 2.293 11.387 1.00 70.69 230 GLU A CA 1
ATOM 1732 C C . GLU A 1 230 ? -17.288 1.155 11.622 1.00 70.69 230 GLU A C 1
ATOM 1734 O O . GLU A 1 230 ? -16.908 -0.015 11.708 1.00 70.69 230 GLU A O 1
ATOM 1739 N N . GLU A 1 231 ? -18.583 1.474 11.615 1.00 86.12 231 GLU A N 1
ATOM 1740 C CA . GLU A 1 231 ? -19.688 0.550 11.878 1.00 86.12 231 GLU A CA 1
ATOM 1741 C C . GLU A 1 231 ? -19.777 -0.561 10.828 1.00 86.12 231 GLU A C 1
ATOM 1743 O O . GLU A 1 231 ? -19.999 -1.723 11.177 1.00 86.12 231 GLU A O 1
ATOM 1748 N N . ARG A 1 232 ? -19.502 -0.253 9.550 1.00 80.88 232 ARG A N 1
ATOM 1749 C CA . ARG A 1 232 ? -19.467 -1.252 8.464 1.00 80.88 232 ARG A CA 1
ATOM 1750 C C . ARG A 1 232 ? -18.557 -2.436 8.770 1.00 80.88 232 ARG A C 1
ATOM 1752 O O . ARG A 1 232 ? -18.864 -3.549 8.351 1.00 80.88 232 ARG A O 1
ATOM 1759 N N . ARG A 1 233 ? -17.446 -2.224 9.485 1.00 77.94 233 ARG A N 1
ATOM 1760 C CA . ARG A 1 233 ? -16.515 -3.308 9.842 1.00 77.94 233 ARG A CA 1
ATOM 1761 C C . ARG A 1 233 ? -17.141 -4.271 10.846 1.00 77.94 233 ARG A C 1
ATOM 1763 O O . ARG A 1 233 ? -16.988 -5.482 10.704 1.00 77.94 233 ARG A O 1
ATOM 1770 N N . LEU A 1 234 ? -17.857 -3.741 11.835 1.00 83.38 234 LEU A N 1
ATOM 1771 C CA . LEU A 1 234 ? -18.580 -4.539 12.824 1.00 83.38 234 LEU A CA 1
ATOM 1772 C C . LEU A 1 234 ? -19.774 -5.262 12.186 1.00 83.38 234 LEU A C 1
ATOM 1774 O O . LEU A 1 234 ? -19.965 -6.447 12.441 1.00 83.38 234 LEU A O 1
ATOM 1778 N N . VAL A 1 235 ? -20.509 -4.597 11.287 1.00 86.81 235 VAL A N 1
ATOM 1779 C CA . VAL A 1 235 ? -21.609 -5.206 10.516 1.00 86.81 235 VAL A CA 1
ATOM 1780 C C . VAL A 1 235 ? -21.108 -6.351 9.635 1.00 86.81 235 VAL A C 1
ATOM 1782 O O . VAL A 1 235 ? -21.677 -7.441 9.657 1.00 86.81 235 VAL A O 1
ATOM 1785 N N . ALA A 1 236 ? -20.015 -6.141 8.896 1.00 78.88 236 ALA A N 1
ATOM 1786 C CA . ALA A 1 236 ? -19.414 -7.182 8.065 1.00 78.88 236 ALA A CA 1
ATOM 1787 C C . ALA A 1 236 ? -18.989 -8.395 8.903 1.00 78.88 236 ALA A C 1
ATOM 1789 O O . ALA A 1 236 ? -19.203 -9.531 8.490 1.00 78.88 236 ALA A O 1
ATOM 1790 N N . ARG A 1 237 ? -18.444 -8.162 10.103 1.00 80.56 237 ARG A N 1
ATOM 1791 C CA . ARG A 1 237 ? -18.066 -9.232 11.031 1.00 80.56 237 ARG A CA 1
ATOM 1792 C C . ARG A 1 237 ? -19.268 -9.988 11.582 1.00 80.56 237 ARG A C 1
ATOM 1794 O O . ARG A 1 237 ? -19.247 -11.210 11.612 1.00 80.56 237 ARG A O 1
ATOM 1801 N N . ALA A 1 238 ? -20.319 -9.279 11.980 1.00 85.19 238 ALA A N 1
ATOM 1802 C CA . ALA A 1 238 ? -21.563 -9.889 12.437 1.00 85.19 238 ALA A CA 1
ATOM 1803 C C . ALA A 1 238 ? -22.209 -10.789 11.365 1.00 85.19 238 ALA A C 1
ATOM 1805 O O . ALA A 1 238 ? -22.880 -11.760 11.705 1.00 85.19 238 ALA A O 1
ATOM 1806 N N . ALA A 1 239 ? -21.975 -10.498 10.081 1.00 79.19 239 ALA A N 1
ATOM 1807 C CA . ALA A 1 239 ? -22.444 -11.305 8.957 1.00 79.19 239 ALA A CA 1
ATOM 1808 C C . ALA A 1 239 ? -21.554 -12.527 8.632 1.00 79.19 239 ALA A C 1
ATOM 1810 O O . ALA A 1 239 ? -21.937 -13.347 7.793 1.00 79.19 239 ALA A O 1
ATOM 1811 N N . GLN A 1 240 ? -20.373 -12.670 9.252 1.00 72.50 240 GLN A N 1
ATOM 1812 C CA . GLN A 1 240 ? -19.489 -13.817 9.017 1.00 72.50 240 GLN A CA 1
ATOM 1813 C C . GLN A 1 240 ? -20.109 -15.114 9.555 1.00 72.50 240 GLN A C 1
ATOM 1815 O O . GLN A 1 240 ? -20.771 -15.139 10.593 1.00 72.50 240 GLN A O 1
ATOM 1820 N N . ARG A 1 241 ? -19.883 -16.225 8.842 1.00 67.75 241 ARG A N 1
ATOM 1821 C CA . ARG A 1 241 ? -20.329 -17.553 9.285 1.00 67.75 241 ARG A CA 1
ATOM 1822 C C . ARG A 1 241 ? -19.565 -17.968 10.545 1.00 67.75 241 ARG A C 1
ATOM 1824 O O . ARG A 1 241 ? -18.355 -17.772 10.621 1.00 67.75 241 ARG A O 1
ATOM 1831 N N . GLY A 1 242 ? -20.264 -18.588 11.495 1.00 64.94 242 GLY A N 1
ATOM 1832 C CA . GLY A 1 242 ? -19.621 -19.218 12.649 1.00 64.94 242 GLY A CA 1
ATOM 1833 C C . GLY A 1 242 ? -18.704 -20.363 12.211 1.00 64.94 242 GLY A C 1
ATOM 1834 O O . GLY A 1 242 ? -19.089 -21.175 11.369 1.00 64.94 242 GLY A O 1
ATOM 1835 N N . LEU A 1 243 ? -17.504 -20.416 12.785 1.00 69.50 243 LEU A N 1
ATOM 1836 C CA . LEU A 1 243 ? -16.546 -21.516 12.643 1.00 69.50 243 LEU A CA 1
ATOM 1837 C C . LEU A 1 243 ? -16.442 -22.250 13.984 1.00 69.50 243 LEU A C 1
ATOM 1839 O O . LEU A 1 243 ? -16.910 -21.758 15.010 1.00 69.50 243 LEU A O 1
ATOM 1843 N N . SER A 1 244 ? -15.807 -23.420 14.013 1.00 67.94 244 SER A N 1
ATOM 1844 C CA . SER A 1 244 ? -15.645 -24.187 15.259 1.00 67.94 244 SER A CA 1
ATOM 1845 C C . SER A 1 244 ? -14.906 -23.418 16.362 1.00 67.94 244 SER A C 1
ATOM 1847 O O . SER A 1 244 ? -15.114 -23.703 17.537 1.00 67.94 244 SER A O 1
ATOM 1849 N N . ASP A 1 245 ? -14.059 -22.448 15.996 1.00 66.19 245 ASP A N 1
ATOM 1850 C CA . ASP A 1 245 ? -13.276 -21.619 16.920 1.00 66.19 245 ASP A CA 1
ATOM 1851 C C . ASP A 1 245 ? -13.862 -20.215 17.175 1.00 66.19 245 ASP A C 1
ATOM 1853 O O . ASP A 1 245 ? -13.340 -19.489 18.026 1.00 66.19 245 ASP A O 1
ATOM 1857 N N . ARG A 1 246 ? -14.937 -19.822 16.471 1.00 74.31 246 ARG A N 1
ATOM 1858 C CA . ARG A 1 246 ? -15.598 -18.517 16.637 1.00 74.31 246 ARG A CA 1
ATOM 1859 C C . ARG A 1 246 ? -17.104 -18.603 16.401 1.00 74.31 246 ARG A C 1
ATOM 1861 O O . ARG A 1 246 ? -17.581 -18.977 15.331 1.00 74.31 246 ARG A O 1
ATOM 1868 N N . ILE A 1 247 ? -17.864 -18.196 17.407 1.00 76.62 247 ILE A N 1
ATOM 1869 C CA . ILE A 1 247 ? -19.318 -18.074 17.318 1.00 76.62 247 ILE A CA 1
ATOM 1870 C C . ILE A 1 247 ? -19.620 -16.679 16.768 1.00 76.62 247 ILE A C 1
ATOM 1872 O O . ILE A 1 247 ? -19.063 -15.693 17.252 1.00 76.62 247 ILE A O 1
ATOM 1876 N N . ALA A 1 248 ? -20.465 -16.594 15.738 1.00 79.81 248 ALA A N 1
ATOM 1877 C CA . ALA A 1 248 ? -20.924 -15.306 15.230 1.00 79.81 248 ALA A CA 1
ATOM 1878 C C . ALA A 1 248 ? -21.638 -14.540 16.356 1.00 79.81 248 ALA A C 1
ATOM 1880 O O . ALA A 1 248 ? -22.434 -15.131 17.082 1.00 79.81 248 ALA A O 1
ATOM 1881 N N . ALA A 1 249 ? -21.368 -13.239 16.480 1.00 86.12 249 ALA A N 1
ATOM 1882 C CA . ALA A 1 249 ? -21.924 -12.387 17.536 1.00 86.12 249 ALA A CA 1
ATOM 1883 C C . ALA A 1 249 ? -22.836 -11.265 16.983 1.00 86.12 249 ALA A C 1
ATOM 1885 O O . ALA A 1 249 ? -22.612 -10.089 17.291 1.00 86.12 249 ALA A O 1
ATOM 1886 N N . PRO A 1 250 ? -23.809 -11.567 16.091 1.00 88.81 250 PRO A N 1
ATOM 1887 C CA . PRO A 1 250 ? -24.639 -10.536 15.474 1.00 88.81 250 PRO A CA 1
ATOM 1888 C C . PRO A 1 250 ? -25.544 -9.837 16.488 1.00 88.81 250 PRO A C 1
ATOM 1890 O O . PRO A 1 250 ? -25.772 -8.635 16.366 1.00 88.81 250 PRO A O 1
ATOM 1893 N N . GLU A 1 251 ? -26.012 -10.558 17.509 1.00 90.81 251 GLU A N 1
ATOM 1894 C CA . GLU A 1 251 ? -26.853 -9.995 18.563 1.00 90.81 251 GLU A CA 1
ATOM 1895 C C . GLU A 1 251 ? -26.051 -9.007 19.416 1.00 90.81 251 GLU A C 1
ATOM 1897 O O . GLU A 1 251 ? -26.437 -7.847 19.554 1.00 90.81 251 GLU A O 1
ATOM 1902 N N . GLU A 1 252 ? -24.894 -9.418 19.935 1.00 93.31 252 GLU A N 1
ATOM 1903 C CA . GLU A 1 252 ? -24.052 -8.583 20.789 1.00 93.31 252 GLU A CA 1
ATOM 1904 C C . GLU A 1 252 ? -23.543 -7.338 20.055 1.00 93.31 252 GLU A C 1
ATOM 1906 O O . GLU A 1 252 ? -23.590 -6.234 20.606 1.00 93.31 252 GLU A O 1
ATOM 1911 N N . ILE A 1 253 ? -23.078 -7.493 18.811 1.00 93.19 253 ILE A N 1
ATOM 1912 C CA . ILE A 1 253 ? -22.611 -6.369 17.990 1.00 93.19 253 ILE A CA 1
ATOM 1913 C C . ILE A 1 253 ? -23.777 -5.431 17.656 1.00 93.19 253 ILE A C 1
ATOM 1915 O O . ILE A 1 253 ? -23.638 -4.211 17.769 1.00 93.19 253 ILE A O 1
ATOM 1919 N N . GLY A 1 254 ? -24.930 -5.983 17.278 1.00 94.06 254 GLY A N 1
ATOM 1920 C CA . GLY A 1 254 ? -26.103 -5.201 16.906 1.00 94.06 254 GLY A CA 1
ATOM 1921 C C . GLY A 1 254 ? -26.660 -4.364 18.055 1.00 94.06 254 GLY A C 1
ATOM 1922 O O . GLY A 1 254 ? -26.912 -3.169 17.879 1.00 94.06 254 GLY A O 1
ATOM 1923 N N . TRP A 1 255 ? -26.738 -4.938 19.260 1.00 94.94 255 TRP A N 1
ATOM 1924 C CA . TRP A 1 255 ? -27.117 -4.203 20.470 1.00 94.94 255 TRP A CA 1
ATOM 1925 C C . TRP A 1 255 ? -26.117 -3.102 20.834 1.00 94.94 255 TRP A C 1
ATOM 1927 O O . TRP A 1 255 ? -26.534 -2.009 21.220 1.00 94.94 255 TRP A O 1
ATOM 1937 N N . TRP A 1 256 ? -24.813 -3.330 20.654 1.00 94.62 256 TRP A N 1
ATOM 1938 C CA . TRP A 1 256 ? -23.807 -2.288 20.886 1.00 94.62 256 TRP A CA 1
ATOM 1939 C C . TRP A 1 256 ? -23.975 -1.102 19.922 1.00 94.62 256 TRP A C 1
ATOM 1941 O O . TRP A 1 256 ? -24.036 0.052 20.354 1.00 94.62 256 TRP A O 1
ATOM 1951 N N . LEU A 1 257 ? -24.120 -1.388 18.621 1.00 94.38 257 LEU A N 1
ATOM 1952 C CA . LEU A 1 257 ? -24.359 -0.378 17.580 1.00 94.38 257 LEU A CA 1
ATOM 1953 C C . LEU A 1 257 ? -25.670 0.377 17.820 1.00 94.38 257 LEU A C 1
ATOM 1955 O O . LEU A 1 257 ? -25.753 1.583 17.607 1.00 94.38 257 LEU A O 1
ATOM 1959 N N . PHE A 1 258 ? -26.700 -0.315 18.300 1.00 94.19 258 PHE A N 1
ATOM 1960 C CA . PHE A 1 258 ? -27.978 0.293 18.652 1.00 94.19 258 PHE A CA 1
ATOM 1961 C C . PHE A 1 258 ? -27.856 1.312 19.791 1.00 94.19 258 PHE A C 1
ATOM 1963 O O . PHE A 1 258 ? -28.394 2.414 19.672 1.00 94.19 258 PHE A O 1
ATOM 1970 N N . HIS A 1 259 ? -27.116 0.999 20.860 1.00 91.56 259 HIS A N 1
ATOM 1971 C CA . HIS A 1 259 ? -26.892 1.954 21.951 1.00 91.56 259 HIS A CA 1
ATOM 1972 C C . HIS A 1 259 ? -26.096 3.177 21.490 1.00 91.56 259 HIS A C 1
ATOM 1974 O O . HIS A 1 259 ? -26.488 4.300 21.807 1.00 91.56 259 HIS A O 1
ATOM 1980 N N . ARG A 1 260 ? -25.056 2.989 20.665 1.00 90.62 260 ARG A N 1
ATOM 1981 C CA . ARG A 1 260 ? -24.308 4.102 20.048 1.00 90.62 260 ARG A CA 1
ATOM 1982 C C . ARG A 1 260 ? -25.184 4.967 19.154 1.00 90.62 260 ARG A C 1
ATOM 1984 O O . ARG A 1 260 ? -25.138 6.193 19.226 1.00 90.62 260 ARG A O 1
ATOM 1991 N N . TRP A 1 261 ? -26.031 4.340 18.346 1.00 91.50 261 TRP A N 1
ATOM 1992 C CA . TRP A 1 261 ? -26.975 5.052 17.501 1.00 91.50 261 TRP A CA 1
ATOM 1993 C C . TRP A 1 261 ? -27.953 5.889 18.325 1.00 91.50 261 TRP A C 1
ATOM 1995 O O . TRP A 1 261 ? -28.130 7.069 18.025 1.00 91.50 261 TRP A O 1
ATOM 2005 N N . ILE A 1 262 ? -28.559 5.325 19.376 1.00 89.44 262 ILE A N 1
ATOM 2006 C CA . ILE A 1 262 ? -29.511 6.044 20.237 1.00 89.44 262 ILE A CA 1
ATOM 2007 C C . ILE A 1 262 ? -28.886 7.299 20.844 1.00 89.44 262 ILE A C 1
ATOM 2009 O O . ILE A 1 262 ? -29.574 8.311 20.957 1.00 89.44 262 ILE A O 1
ATOM 2013 N N . GLU A 1 263 ? -27.601 7.271 21.205 1.00 81.44 263 GLU A N 1
ATOM 2014 C CA . GLU A 1 263 ? -26.896 8.452 21.725 1.00 81.44 263 GLU A CA 1
ATOM 2015 C C . GLU A 1 263 ? -26.897 9.627 20.739 1.00 81.44 263 GLU A C 1
ATOM 2017 O O . GLU A 1 263 ? -26.905 10.780 21.167 1.00 81.44 263 GLU A O 1
ATOM 2022 N N . THR A 1 264 ? -26.960 9.351 19.434 1.00 81.50 264 THR A N 1
ATOM 2023 C CA . THR A 1 264 ? -27.041 10.376 18.380 1.00 81.50 264 THR A CA 1
ATOM 2024 C C . THR A 1 264 ? -28.463 10.883 18.121 1.00 81.50 264 THR A C 1
ATOM 2026 O O . THR A 1 264 ? -28.642 11.873 17.410 1.00 81.50 264 THR A O 1
ATOM 2029 N N . GLN A 1 265 ? -29.493 10.222 18.662 1.00 80.12 265 GLN A N 1
ATOM 2030 C CA . GLN A 1 265 ? -30.886 10.519 18.328 1.00 80.12 265 GLN A CA 1
ATOM 2031 C C . GLN A 1 265 ? -31.481 11.652 19.179 1.00 80.12 265 GLN A C 1
ATOM 2033 O O . GLN A 1 265 ? -31.206 11.743 20.377 1.00 80.12 265 GLN A O 1
ATOM 2038 N N . PRO A 1 266 ? -32.415 12.457 18.627 1.00 63.06 266 PRO A N 1
ATOM 2039 C CA . PRO A 1 266 ? -33.158 13.459 19.399 1.00 63.06 266 PRO A CA 1
ATOM 2040 C C . PRO A 1 266 ? -33.932 12.850 20.579 1.00 63.06 266 PRO A C 1
ATOM 2042 O O . PRO A 1 266 ? -34.069 13.478 21.628 1.00 63.06 266 PRO A O 1
ATOM 2045 N N . THR A 1 267 ? -34.397 11.603 20.440 1.00 53.22 267 THR A N 1
ATOM 2046 C CA . THR A 1 267 ? -35.107 10.842 21.483 1.00 53.22 267 THR A CA 1
ATOM 2047 C C . THR A 1 267 ? -34.246 10.517 22.704 1.00 53.22 267 THR A C 1
ATOM 2049 O O . THR A 1 267 ? -34.804 10.202 23.754 1.00 53.22 267 THR A O 1
ATOM 2052 N N . ALA A 1 268 ? -32.918 10.690 22.647 1.00 56.03 268 ALA A N 1
ATOM 2053 C CA . ALA A 1 268 ? -32.040 10.631 23.821 1.00 56.03 268 ALA A CA 1
ATOM 2054 C C . ALA A 1 268 ? -32.385 11.680 24.900 1.00 56.03 268 ALA A C 1
ATOM 2056 O O . ALA A 1 268 ? -31.885 11.609 26.023 1.00 56.03 268 ALA A O 1
ATOM 2057 N N . THR A 1 269 ? -33.265 12.638 24.585 1.00 55.88 269 THR A N 1
ATOM 2058 C CA . THR A 1 269 ? -33.819 13.613 25.534 1.00 55.88 269 THR A CA 1
ATOM 2059 C C . THR A 1 269 ? -35.084 13.150 26.262 1.00 55.88 269 THR A C 1
ATOM 2061 O O . THR A 1 269 ? -35.667 13.962 26.980 1.00 55.88 269 THR A O 1
ATOM 2064 N N . THR A 1 270 ? -35.493 11.878 26.125 1.00 64.25 270 THR A N 1
ATOM 2065 C CA . THR A 1 270 ? -36.695 11.333 26.783 1.00 64.25 270 THR A CA 1
ATOM 2066 C C . THR A 1 270 ? -36.689 11.638 28.283 1.00 64.25 270 THR A C 1
ATOM 2068 O O . THR A 1 270 ? -35.793 11.226 29.023 1.00 64.25 270 THR A O 1
ATOM 2071 N N . THR A 1 271 ? -37.701 12.389 28.709 1.00 66.94 271 THR A N 1
ATOM 2072 C CA . THR A 1 271 ? -37.912 12.812 30.091 1.00 66.94 271 THR A CA 1
ATOM 2073 C C . THR A 1 271 ? -38.446 11.639 30.904 1.00 66.94 271 THR A C 1
ATOM 2075 O O . THR A 1 271 ? -39.383 10.957 30.486 1.00 66.94 271 THR A O 1
ATOM 2078 N N . ILE A 1 272 ? -37.874 11.407 32.081 1.00 71.19 272 ILE A N 1
ATOM 2079 C CA . ILE A 1 272 ? -38.444 10.475 33.057 1.00 71.19 272 ILE A CA 1
ATOM 2080 C C . ILE A 1 272 ? -39.796 11.034 33.516 1.00 71.19 272 ILE A C 1
ATOM 2082 O O . ILE A 1 272 ? -39.850 12.173 33.969 1.00 71.19 272 ILE A O 1
ATOM 2086 N N . SER A 1 273 ? -40.866 10.242 33.414 1.00 69.50 273 SER A N 1
ATOM 2087 C CA . SER A 1 273 ? -42.196 10.589 33.930 1.00 69.50 273 SER A CA 1
ATOM 2088 C C . SER A 1 273 ? -42.488 9.765 35.180 1.00 69.50 273 SER A C 1
ATOM 2090 O O . SER A 1 273 ? -42.344 8.543 35.154 1.00 69.50 273 SER A O 1
ATOM 2092 N N . LEU A 1 274 ? -42.884 10.435 36.261 1.00 73.25 274 LEU A N 1
ATOM 2093 C CA . LEU A 1 274 ? -43.322 9.826 37.517 1.00 73.25 274 LEU A CA 1
ATOM 2094 C C . LEU A 1 274 ? -44.843 10.014 37.626 1.00 73.25 274 LEU A C 1
ATOM 2096 O O . LEU A 1 274 ? -45.341 11.111 37.387 1.00 73.25 274 LEU A O 1
ATOM 2100 N N . ASP A 1 275 ? -45.576 8.933 37.900 1.00 62.91 275 ASP A N 1
ATOM 2101 C CA . ASP A 1 275 ? -47.040 8.861 37.749 1.00 62.91 275 ASP A CA 1
ATOM 2102 C C . ASP A 1 275 ? -47.801 9.486 38.952 1.00 62.91 275 ASP A C 1
ATOM 2104 O O . ASP A 1 275 ? -49.004 9.733 38.857 1.00 62.91 275 ASP A O 1
ATOM 2108 N N . ASP A 1 276 ? -47.126 9.757 40.080 1.00 63.94 276 ASP A N 1
ATOM 2109 C CA . ASP A 1 276 ? -47.743 10.262 41.322 1.00 63.94 276 ASP A CA 1
ATOM 2110 C C . ASP A 1 276 ? -47.505 11.773 41.560 1.00 63.94 276 ASP A C 1
ATOM 2112 O O . ASP A 1 276 ? -46.347 12.193 41.689 1.00 63.94 276 ASP A O 1
ATOM 2116 N N . PRO A 1 277 ? -48.565 12.592 41.739 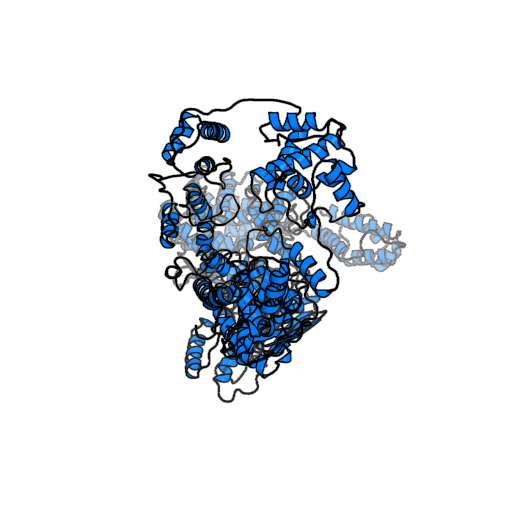1.00 54.28 277 PRO A N 1
ATOM 2117 C CA . PRO A 1 277 ? -48.458 14.014 42.089 1.00 54.28 277 PRO A CA 1
ATOM 2118 C C . PRO A 1 277 ? -47.787 14.303 43.446 1.00 54.28 277 PRO A C 1
ATOM 2120 O O . PRO A 1 277 ? -47.465 15.460 43.725 1.00 54.28 277 PRO A O 1
ATOM 2123 N N . SER A 1 278 ? -47.561 13.297 44.303 1.00 51.53 278 SER A N 1
ATOM 2124 C CA . SER A 1 278 ? -46.794 13.454 45.553 1.00 51.53 278 SER A CA 1
ATOM 2125 C C . SER A 1 278 ? -45.299 13.744 45.321 1.00 51.53 278 SER A C 1
ATOM 2127 O O . SER A 1 278 ? -44.616 14.282 46.203 1.00 51.53 278 SER A O 1
ATOM 2129 N N . THR A 1 279 ? -44.796 13.438 44.119 1.00 60.06 279 THR A N 1
ATOM 2130 C CA . THR A 1 279 ? -43.408 13.666 43.715 1.00 60.06 279 THR A CA 1
ATOM 2131 C C . THR A 1 279 ? -43.307 15.009 42.996 1.00 60.06 279 THR A C 1
ATOM 2133 O O . THR A 1 279 ? -43.973 15.240 41.994 1.00 60.06 279 THR A O 1
ATOM 2136 N N . SER A 1 280 ? -42.495 15.933 43.517 1.00 65.69 280 SER A N 1
ATOM 2137 C CA . SER A 1 280 ? -42.409 17.296 42.975 1.00 65.69 280 SER A CA 1
ATOM 2138 C C . SER A 1 280 ? -41.918 17.294 41.521 1.00 65.69 280 SER A C 1
ATOM 2140 O O . SER A 1 280 ? -40.851 16.749 41.241 1.00 65.69 280 SER A O 1
ATOM 2142 N N . GLU A 1 281 ? -42.636 17.968 40.616 1.00 73.25 281 GLU A N 1
ATOM 2143 C CA . GLU A 1 281 ? -42.235 18.210 39.215 1.00 73.25 281 GLU A CA 1
ATOM 2144 C C . GLU A 1 281 ? -40.800 18.766 39.118 1.00 73.25 281 GLU A C 1
ATOM 2146 O O . GLU A 1 281 ? -40.018 18.380 38.250 1.00 73.25 281 GLU A O 1
ATOM 2151 N N . ALA A 1 282 ? -40.401 19.579 40.104 1.00 76.62 282 ALA A N 1
ATOM 2152 C CA . ALA A 1 282 ? -39.047 20.104 40.235 1.00 76.62 282 ALA A CA 1
ATOM 2153 C C . ALA A 1 282 ? -37.970 19.016 40.407 1.00 76.62 282 ALA A C 1
ATOM 2155 O O . ALA A 1 282 ? -36.882 19.146 39.855 1.00 76.62 282 ALA A O 1
ATOM 2156 N N . LEU A 1 283 ? -38.244 17.945 41.162 1.00 81.94 283 LEU A N 1
ATOM 2157 C CA . LEU A 1 283 ? -37.287 16.852 41.380 1.00 81.94 283 LEU A CA 1
ATOM 2158 C C . LEU A 1 283 ? -37.003 16.114 40.068 1.00 81.94 283 LEU A C 1
ATOM 2160 O O . LEU A 1 283 ? -35.847 15.855 39.737 1.00 81.94 283 LEU A O 1
ATOM 2164 N N . VAL A 1 284 ? -38.059 15.809 39.313 1.00 81.31 284 VAL A N 1
ATOM 2165 C CA . VAL A 1 284 ? -37.971 15.145 38.007 1.00 81.31 284 VAL A CA 1
ATOM 2166 C C . VAL A 1 284 ? -37.184 16.004 37.021 1.00 81.31 284 VAL A C 1
ATOM 2168 O O . VAL A 1 284 ? -36.280 15.517 36.344 1.00 81.31 284 VAL A O 1
ATOM 2171 N N . ASP A 1 285 ? -37.485 17.295 36.968 1.00 81.25 285 ASP A N 1
ATOM 2172 C CA . ASP A 1 285 ? -36.817 18.262 36.102 1.00 81.25 285 ASP A CA 1
ATOM 2173 C C . ASP A 1 285 ? -35.306 18.385 36.413 1.00 81.25 285 ASP A C 1
ATOM 2175 O O . ASP A 1 285 ? -34.470 18.293 35.507 1.00 81.25 285 ASP A O 1
ATOM 2179 N N . ILE A 1 286 ? -34.930 18.448 37.700 1.00 85.94 286 ILE A N 1
ATOM 2180 C CA . ILE A 1 286 ? -33.520 18.418 38.132 1.00 85.94 286 ILE A CA 1
ATOM 2181 C C . ILE A 1 286 ? -32.849 17.099 37.725 1.00 85.94 286 ILE A C 1
ATOM 2183 O O . ILE A 1 286 ? -31.773 17.123 37.128 1.00 85.94 286 ILE A O 1
ATOM 2187 N N . LEU A 1 287 ? -33.464 15.943 38.000 1.00 88.06 287 LEU A N 1
ATOM 2188 C CA . LEU A 1 287 ? -32.898 14.634 37.638 1.00 88.06 287 LEU A CA 1
ATOM 2189 C C . LEU A 1 287 ? -32.661 14.520 36.125 1.00 88.06 287 LEU A C 1
ATOM 2191 O O . LEU A 1 287 ? -31.607 14.044 35.693 1.00 88.06 287 LEU A O 1
ATOM 2195 N N . ASN A 1 288 ? -33.601 15.005 35.311 1.00 82.69 288 ASN A N 1
ATOM 2196 C CA . ASN A 1 288 ? -33.466 15.013 33.856 1.00 82.69 288 ASN A CA 1
ATOM 2197 C C . ASN A 1 288 ? -32.328 15.922 33.377 1.00 82.69 288 ASN A C 1
ATOM 2199 O O . ASN A 1 288 ? -31.630 15.552 32.431 1.00 82.69 288 ASN A O 1
ATOM 2203 N N . ARG A 1 289 ? -32.102 17.077 34.017 1.00 83.94 289 ARG A N 1
ATOM 2204 C CA . ARG A 1 289 ? -30.946 17.941 33.724 1.00 83.94 289 ARG A CA 1
ATOM 2205 C C . ARG A 1 289 ? -29.628 17.297 34.141 1.00 83.94 289 ARG A C 1
ATOM 2207 O O . ARG A 1 289 ? -28.727 17.184 33.316 1.00 83.94 289 ARG A O 1
ATOM 2214 N N . LEU A 1 290 ? -29.516 16.838 35.388 1.00 88.44 290 LEU A N 1
ATOM 2215 C CA . LEU A 1 290 ? -28.253 16.339 35.942 1.00 88.44 290 LEU A CA 1
ATOM 2216 C C . LEU A 1 290 ? -27.779 15.055 35.266 1.00 88.44 290 LEU A C 1
ATOM 2218 O O . LEU A 1 290 ? -26.605 14.928 34.934 1.00 88.44 290 LEU A O 1
ATOM 2222 N N . THR A 1 291 ? -28.684 14.113 34.999 1.00 85.44 291 THR A N 1
ATOM 2223 C CA . THR A 1 291 ? -28.305 12.848 34.353 1.00 85.44 291 THR A CA 1
ATOM 2224 C C . THR A 1 291 ? -27.805 13.053 32.917 1.00 85.44 291 THR A C 1
ATOM 2226 O O . THR A 1 291 ? -27.109 12.189 32.387 1.00 85.44 291 THR A O 1
ATOM 2229 N N . ARG A 1 292 ? -28.107 14.180 32.244 1.00 81.00 292 ARG A N 1
ATOM 2230 C CA . ARG A 1 292 ? -27.521 14.505 30.923 1.00 81.00 292 ARG A CA 1
ATOM 2231 C C . ARG A 1 292 ? -26.007 14.726 30.997 1.00 81.00 292 ARG A C 1
ATOM 2233 O O . ARG A 1 292 ? -25.326 14.385 30.036 1.00 81.00 292 ARG A O 1
ATOM 2240 N N . LEU A 1 293 ? -25.480 15.216 32.123 1.00 86.31 293 LEU A N 1
ATOM 2241 C CA . LEU A 1 293 ? -24.045 15.489 32.276 1.00 86.31 293 LEU A CA 1
ATOM 2242 C C . LEU A 1 293 ? -23.194 14.219 32.262 1.00 86.31 293 LEU A C 1
ATOM 2244 O O . LEU A 1 293 ? -22.052 14.265 31.818 1.00 86.31 293 LEU A O 1
ATOM 2248 N N . LEU A 1 294 ? -23.767 13.080 32.666 1.00 87.69 294 LEU A N 1
ATOM 2249 C CA . LEU A 1 294 ? -23.077 11.785 32.714 1.00 87.69 294 LEU A CA 1
ATOM 2250 C C . LEU A 1 294 ? -22.531 11.345 31.344 1.00 87.69 294 LEU A C 1
ATOM 2252 O O . LEU A 1 294 ? -21.637 10.508 31.275 1.00 87.69 294 LEU A O 1
ATOM 2256 N N . ARG A 1 295 ? -23.057 11.922 30.255 1.00 80.56 295 ARG A N 1
ATOM 2257 C CA . ARG A 1 295 ? -22.673 11.620 28.869 1.00 80.56 295 ARG A CA 1
ATOM 2258 C C . ARG A 1 295 ? -21.687 12.620 28.260 1.00 80.56 295 ARG A C 1
ATOM 2260 O O . ARG A 1 295 ? -21.229 12.401 27.143 1.00 80.56 295 ARG A O 1
ATOM 2267 N N . LEU A 1 296 ? -21.374 13.717 28.950 1.00 85.44 296 LEU A N 1
ATOM 2268 C CA . LEU A 1 296 ? -20.487 14.753 28.421 1.00 85.44 296 LEU A CA 1
ATOM 2269 C C . LEU A 1 296 ? -19.034 14.269 28.341 1.00 85.44 296 LEU A C 1
ATOM 2271 O O . LEU A 1 296 ? -18.586 13.415 29.111 1.00 85.44 296 LEU A O 1
ATOM 2275 N N . SER A 1 297 ? -18.287 14.825 27.386 1.00 88.25 297 SER A N 1
ATOM 2276 C CA . SER A 1 297 ? -16.847 14.592 27.289 1.00 88.25 297 SER A CA 1
ATOM 2277 C C . SER A 1 297 ? -16.098 15.354 28.397 1.00 88.25 297 SER A C 1
ATOM 2279 O O . SER A 1 297 ? -16.601 16.371 28.882 1.00 88.25 297 SER A O 1
ATOM 2281 N N . PRO A 1 298 ? -14.873 14.939 28.777 1.00 88.88 298 PRO A N 1
ATOM 2282 C CA . PRO A 1 298 ? -14.048 15.710 29.711 1.00 88.88 298 PRO A CA 1
ATOM 2283 C C . PRO A 1 298 ? -13.856 17.176 29.283 1.00 88.88 298 PRO A C 1
ATOM 2285 O O . PRO A 1 298 ? -13.878 18.069 30.124 1.00 88.88 298 PRO A O 1
ATOM 2288 N N . GLY A 1 299 ? -13.737 17.440 27.976 1.00 87.62 299 GLY A N 1
ATOM 2289 C CA . GLY A 1 299 ? -13.620 18.800 27.439 1.00 87.62 299 GLY A CA 1
ATOM 2290 C C . GLY A 1 299 ? -14.893 19.635 27.612 1.00 87.62 299 GLY A C 1
ATOM 2291 O O . GLY A 1 299 ? -14.811 20.805 27.979 1.00 87.62 299 GLY A O 1
ATOM 2292 N N . ASP A 1 300 ? -16.071 19.037 27.412 1.00 88.75 300 ASP A N 1
ATOM 2293 C CA . ASP A 1 300 ? -17.351 19.715 27.663 1.00 88.75 300 ASP A CA 1
ATOM 2294 C C . ASP A 1 300 ? -17.566 19.984 29.157 1.00 88.75 300 ASP A C 1
ATOM 2296 O O . ASP A 1 300 ? -18.065 21.046 29.526 1.00 88.75 300 ASP A O 1
ATOM 2300 N N . LEU A 1 301 ? -17.155 19.048 30.022 1.00 88.88 301 LEU A N 1
ATOM 2301 C CA . LEU A 1 301 ? -17.221 19.206 31.477 1.00 88.88 301 LEU A CA 1
ATOM 2302 C C . LEU A 1 301 ? -16.314 20.330 31.980 1.00 88.88 301 LEU A C 1
ATOM 2304 O O . LEU A 1 301 ? -16.696 21.029 32.914 1.00 88.88 301 LEU A O 1
ATOM 2308 N N . ALA A 1 302 ? -15.154 20.531 31.349 1.00 87.25 302 ALA A N 1
ATOM 2309 C CA . ALA A 1 302 ? -14.225 21.610 31.680 1.00 87.25 302 ALA A CA 1
ATOM 2310 C C . ALA A 1 302 ? -14.754 23.007 31.296 1.00 87.25 302 ALA A C 1
ATOM 2312 O O . ALA A 1 302 ? -14.173 24.012 31.699 1.00 87.25 302 ALA A O 1
ATOM 2313 N N . ASN A 1 303 ? -15.843 23.096 30.520 1.00 86.38 303 ASN A N 1
ATOM 2314 C CA . ASN A 1 303 ? -16.424 24.359 30.080 1.00 86.38 303 ASN A CA 1
ATOM 2315 C C . ASN A 1 303 ? -17.740 24.663 30.830 1.00 86.38 303 ASN A C 1
ATOM 2317 O O . ASN A 1 303 ? -18.786 24.090 30.504 1.00 86.38 303 ASN A O 1
ATOM 2321 N N . PRO A 1 304 ? -17.759 25.644 31.757 1.00 80.38 304 PRO A N 1
ATOM 2322 C CA . PRO A 1 304 ? -18.952 25.987 32.534 1.00 80.38 304 PRO A CA 1
ATOM 2323 C C . PRO A 1 304 ? -20.187 26.362 31.699 1.00 80.38 304 PRO A C 1
ATOM 2325 O O . PRO A 1 304 ? -21.314 26.186 32.162 1.00 80.38 304 PRO A O 1
ATOM 2328 N N . GLN A 1 305 ? -20.001 26.876 30.476 1.00 80.19 305 GLN A N 1
ATOM 2329 C CA . GLN A 1 305 ? -21.099 27.236 29.569 1.00 80.19 305 GLN A CA 1
ATOM 2330 C C . GLN A 1 305 ? -21.740 26.001 28.920 1.00 80.19 305 GLN A C 1
ATOM 2332 O O . GLN A 1 305 ? -22.933 26.013 28.619 1.00 80.19 305 GLN A O 1
ATOM 2337 N N . ARG A 1 306 ? -20.967 24.923 28.728 1.00 80.44 306 ARG A N 1
ATOM 2338 C CA . ARG A 1 306 ? -21.423 23.659 28.123 1.00 80.44 306 ARG A CA 1
ATOM 2339 C C . ARG A 1 306 ? -22.145 22.747 29.112 1.00 80.44 306 ARG A C 1
ATOM 2341 O O . ARG A 1 306 ? -22.903 21.888 28.676 1.00 80.44 306 ARG A O 1
ATOM 2348 N N . LEU A 1 307 ? -21.986 22.973 30.419 1.00 80.75 307 LEU A N 1
ATOM 2349 C CA . LEU A 1 307 ? -22.688 22.206 31.455 1.00 80.75 307 LEU A CA 1
ATOM 2350 C C . LEU A 1 307 ? -24.215 22.328 31.356 1.00 80.75 307 LEU A C 1
ATOM 2352 O O . LEU A 1 307 ? -24.922 21.426 31.794 1.00 80.75 307 LEU A O 1
ATOM 2356 N N . GLY A 1 308 ? -24.741 23.441 30.827 1.00 73.12 308 GLY A N 1
ATOM 2357 C CA . GLY A 1 308 ? -26.190 23.663 30.725 1.00 73.12 308 GLY A CA 1
ATOM 2358 C C . GLY A 1 308 ? -26.914 23.712 32.080 1.00 73.12 308 GLY A C 1
ATOM 2359 O O . GLY A 1 308 ? -28.135 23.586 32.122 1.00 73.12 308 GLY A O 1
ATOM 2360 N N . LEU A 1 309 ? -26.169 23.887 33.180 1.00 78.69 309 LEU A N 1
ATOM 2361 C CA . LEU A 1 309 ? -26.678 23.970 34.550 1.00 78.69 309 LEU A CA 1
ATOM 2362 C C . LEU A 1 309 ? -26.472 25.368 35.133 1.00 78.69 309 LEU A C 1
ATOM 2364 O O . LEU A 1 309 ? -25.420 26.000 34.956 1.00 78.69 309 LEU A O 1
ATOM 2368 N N . LEU A 1 310 ? -27.453 25.814 35.913 1.00 74.50 310 LEU A N 1
ATOM 2369 C CA . LEU A 1 310 ? -27.343 27.013 36.739 1.00 74.50 310 LEU A CA 1
ATOM 2370 C C . LEU A 1 310 ? -26.535 26.690 38.006 1.00 74.50 310 LEU A C 1
ATOM 2372 O O . LEU A 1 310 ? -26.657 25.601 38.565 1.00 74.50 310 LEU A O 1
ATOM 2376 N N . SER A 1 311 ? -25.707 27.625 38.490 1.00 72.06 311 SER A N 1
ATOM 2377 C CA . SER A 1 311 ? -24.933 27.406 39.729 1.00 72.06 311 SER A CA 1
ATOM 2378 C C . SER A 1 311 ? -25.836 27.123 40.931 1.00 72.06 311 SER A C 1
ATOM 2380 O O . SER A 1 311 ? -25.470 26.346 41.813 1.00 72.06 311 SER A O 1
ATOM 2382 N N . ARG A 1 312 ? -27.015 27.757 40.963 1.00 77.25 312 ARG A N 1
ATOM 2383 C CA . ARG A 1 312 ? -28.058 27.574 41.973 1.00 77.25 312 ARG A CA 1
ATOM 2384 C C . ARG A 1 312 ? -29.430 27.744 41.330 1.00 77.25 312 ARG A C 1
ATOM 2386 O O . ARG A 1 312 ? -29.642 28.716 40.608 1.00 77.25 312 ARG A O 1
ATOM 2393 N N . THR A 1 313 ? -30.353 26.844 41.634 1.00 78.38 313 THR A N 1
ATOM 2394 C CA . THR A 1 313 ? -31.780 26.975 41.309 1.00 78.38 313 THR A CA 1
ATOM 2395 C C . THR A 1 313 ? -32.593 27.032 42.593 1.00 78.38 313 THR A C 1
ATOM 2397 O O . THR A 1 313 ? -32.171 26.521 43.630 1.00 78.38 313 THR A O 1
ATOM 2400 N N . THR A 1 314 ? -33.741 27.708 42.567 1.00 77.56 314 THR A N 1
ATOM 2401 C CA . THR A 1 314 ? -34.651 27.764 43.716 1.00 77.56 314 THR A CA 1
ATOM 2402 C C . THR A 1 314 ? -35.940 27.051 43.356 1.00 77.56 314 THR A C 1
ATOM 2404 O O . THR A 1 314 ? -36.664 27.486 42.465 1.00 77.56 314 THR A O 1
ATOM 2407 N N . HIS A 1 315 ? -36.239 25.974 44.074 1.00 71.69 315 HIS A N 1
ATOM 2408 C CA . HIS A 1 315 ? -37.451 25.185 43.898 1.00 71.69 315 HIS A CA 1
ATOM 2409 C C . HIS A 1 315 ? -38.232 25.182 45.209 1.00 71.69 315 HIS A C 1
ATOM 2411 O O . HIS A 1 315 ? -37.722 24.734 46.232 1.00 71.69 315 HIS A O 1
ATOM 2417 N N . LEU A 1 316 ? -39.460 25.717 45.191 1.00 67.38 316 LEU A N 1
ATOM 2418 C CA . LEU A 1 316 ? -40.332 25.802 46.375 1.00 67.38 316 LEU A CA 1
ATOM 2419 C C . LEU A 1 316 ? -39.643 26.453 47.599 1.00 67.38 316 LEU A C 1
ATOM 2421 O O . LEU A 1 316 ? -39.842 26.031 48.734 1.00 67.38 316 LEU A O 1
ATOM 2425 N N . GLY A 1 317 ? -38.797 27.465 47.369 1.00 69.69 317 GLY A N 1
ATOM 2426 C CA . GLY A 1 317 ? -38.040 28.157 48.424 1.00 69.69 317 GLY A CA 1
ATOM 2427 C C . GLY A 1 317 ? -36.758 27.449 48.888 1.00 69.69 317 GLY A C 1
ATOM 2428 O O . GLY A 1 317 ? -36.031 28.007 49.705 1.00 69.69 317 GLY A O 1
ATOM 2429 N N . VAL A 1 318 ? -36.437 26.267 48.350 1.00 78.50 318 VAL A N 1
ATOM 2430 C CA . VAL A 1 318 ? -35.199 25.524 48.635 1.00 78.50 318 VAL A CA 1
ATOM 2431 C C . VAL A 1 318 ? -34.174 25.779 47.531 1.00 78.50 318 VAL A C 1
ATOM 2433 O O . VAL A 1 318 ? -34.483 25.655 46.347 1.00 78.50 318 VAL A O 1
ATOM 2436 N N . VAL A 1 319 ? -32.945 26.133 47.910 1.00 82.94 319 VAL A N 1
ATOM 2437 C CA . VAL A 1 319 ? -31.832 26.325 46.969 1.00 82.94 319 VAL A CA 1
ATOM 2438 C C . VAL A 1 319 ? -31.163 24.979 46.671 1.00 82.94 319 VAL A C 1
ATOM 2440 O O . VAL A 1 319 ? -30.771 24.272 47.596 1.00 82.94 319 VAL A O 1
ATOM 2443 N N . VAL A 1 320 ? -31.004 24.649 45.389 1.00 87.12 320 VAL A N 1
ATOM 2444 C CA . VAL A 1 320 ? -30.342 23.434 44.889 1.00 87.12 320 VAL A CA 1
ATOM 2445 C C . VAL A 1 320 ? -29.082 23.822 44.121 1.00 87.12 320 VAL A C 1
ATOM 2447 O O . VAL A 1 320 ? -29.127 24.646 43.205 1.00 87.12 320 VAL A O 1
ATOM 2450 N N . ARG A 1 321 ? -27.939 23.229 44.480 1.00 89.94 321 ARG A N 1
ATOM 2451 C CA . ARG A 1 321 ? -26.645 23.458 43.813 1.00 89.94 321 ARG A CA 1
ATOM 2452 C C . ARG A 1 321 ? -26.448 22.496 42.641 1.00 89.94 321 ARG A C 1
ATOM 2454 O O . ARG A 1 321 ? -25.638 21.577 42.721 1.00 89.94 321 ARG A O 1
ATOM 2461 N N . GLU A 1 322 ? -27.173 22.705 41.543 1.00 89.50 322 GLU A N 1
ATOM 2462 C CA . GLU A 1 322 ? -27.185 21.768 40.405 1.00 89.50 322 GLU A CA 1
ATOM 2463 C C . GLU A 1 322 ? -25.783 21.446 39.862 1.00 89.50 322 GLU A C 1
ATOM 2465 O O . GLU A 1 322 ? -25.467 20.273 39.680 1.00 89.50 322 GLU A O 1
ATOM 2470 N N . ARG A 1 323 ? -24.905 22.446 39.674 1.00 89.50 323 ARG A N 1
ATOM 2471 C CA . ARG A 1 323 ? -23.524 22.211 39.197 1.00 89.50 323 ARG A CA 1
ATOM 2472 C C . ARG A 1 323 ? -22.715 21.299 40.120 1.00 89.50 323 ARG A C 1
ATOM 2474 O O . ARG A 1 323 ? -22.033 20.403 39.634 1.00 89.50 323 ARG A O 1
ATOM 2481 N N . LEU A 1 324 ? -22.819 21.500 41.435 1.00 90.94 324 LEU A N 1
ATOM 2482 C CA . LEU A 1 324 ? -22.122 20.674 42.423 1.00 90.94 324 LEU A CA 1
ATOM 2483 C C . LEU A 1 324 ? -22.598 19.220 42.335 1.00 90.94 324 LEU A C 1
ATOM 2485 O O . LEU A 1 324 ? -21.778 18.309 42.246 1.00 90.94 324 LEU A O 1
ATOM 2489 N N . LEU A 1 325 ? -23.919 19.016 42.325 1.00 92.44 325 LEU A N 1
ATOM 2490 C CA . LEU A 1 325 ? -24.512 17.681 42.256 1.00 92.44 325 LEU A CA 1
ATOM 2491 C C . LEU A 1 325 ? -24.186 16.986 40.931 1.00 92.44 325 LEU A C 1
ATOM 2493 O O . LEU A 1 325 ? -23.795 15.825 40.930 1.00 92.44 325 LEU A O 1
ATOM 2497 N N . GLY A 1 326 ? -24.316 17.694 39.807 1.00 92.12 326 GLY A N 1
ATOM 2498 C CA . GLY A 1 326 ? -24.068 17.149 38.475 1.00 92.12 326 GLY A CA 1
ATOM 2499 C C . GLY A 1 326 ? -22.623 16.689 38.286 1.00 92.12 326 GLY A C 1
ATOM 2500 O O . GLY A 1 326 ? -22.394 15.578 37.808 1.00 92.12 326 GLY A O 1
ATOM 2501 N N . LEU A 1 327 ? -21.646 17.497 38.712 1.00 92.69 327 LEU A N 1
ATOM 2502 C CA . LEU A 1 327 ? -20.228 17.134 38.622 1.00 92.69 327 LEU A CA 1
ATOM 2503 C C . LEU A 1 327 ? -19.881 15.972 39.566 1.00 92.69 327 LEU A C 1
ATOM 2505 O O . LEU A 1 327 ? -19.195 15.040 39.150 1.00 92.69 327 LEU A O 1
ATOM 2509 N N . LEU A 1 328 ? -20.416 15.963 40.793 1.00 93.44 328 LEU A N 1
ATOM 2510 C CA . LEU A 1 328 ? -20.232 14.854 41.736 1.00 93.44 328 LEU A CA 1
ATOM 2511 C C . LEU A 1 328 ? -20.803 13.533 41.191 1.00 93.44 328 LEU A C 1
ATOM 2513 O O . LEU A 1 328 ? -20.138 12.499 41.245 1.00 93.44 328 LEU A O 1
ATOM 2517 N N . LEU A 1 329 ? -22.011 13.574 40.620 1.00 95.12 329 LEU A N 1
ATOM 2518 C CA . LEU A 1 329 ? -22.648 12.421 39.979 1.00 95.12 329 LEU A CA 1
ATOM 2519 C C . LEU A 1 329 ? -21.859 11.937 38.761 1.00 95.12 329 LEU A C 1
ATOM 2521 O O . LEU A 1 329 ? -21.761 10.733 38.544 1.00 95.12 329 LEU A O 1
ATOM 2525 N N . THR A 1 330 ? -21.267 12.854 37.995 1.00 94.88 330 THR A N 1
ATOM 2526 C CA . THR A 1 330 ? -20.433 12.515 36.833 1.00 94.88 330 THR A CA 1
ATOM 2527 C C . THR A 1 330 ? -19.168 11.768 37.253 1.00 94.88 330 THR A C 1
ATOM 2529 O O . THR A 1 330 ? -18.828 10.755 36.643 1.00 94.88 330 THR A O 1
ATOM 2532 N N . VAL A 1 331 ? -18.511 12.196 38.339 1.00 95.19 331 VAL A N 1
ATOM 2533 C CA . VAL A 1 331 ? -17.369 11.463 38.916 1.00 95.19 331 VAL A CA 1
ATOM 2534 C C . VAL A 1 331 ? -17.810 10.094 39.437 1.00 95.19 331 VAL A C 1
ATOM 2536 O O . VAL A 1 331 ? -17.186 9.089 39.110 1.00 95.19 331 VAL A O 1
ATOM 2539 N N . GLY A 1 332 ? -18.915 10.023 40.187 1.00 95.00 332 GLY A N 1
ATOM 2540 C CA . GLY A 1 332 ? -19.454 8.750 40.678 1.00 95.00 332 GLY A CA 1
ATOM 2541 C C . GLY A 1 332 ? -19.782 7.766 39.549 1.00 95.00 332 GLY A C 1
ATOM 2542 O O . GLY A 1 332 ? -19.423 6.594 39.626 1.00 95.00 332 GLY A O 1
ATOM 2543 N N . HIS A 1 333 ? -20.383 8.251 38.462 1.00 95.06 333 HIS A N 1
ATOM 2544 C CA . HIS A 1 333 ? -20.661 7.466 37.261 1.00 95.06 333 HIS A CA 1
ATOM 2545 C C . HIS A 1 333 ? -19.380 6.970 36.573 1.00 95.06 333 HIS A C 1
ATOM 2547 O O . HIS A 1 333 ? -19.277 5.788 36.244 1.00 95.06 333 HIS A O 1
ATOM 2553 N N . ALA A 1 334 ? -18.371 7.837 36.423 1.00 94.94 334 ALA A N 1
ATOM 2554 C CA . ALA A 1 334 ? -17.079 7.454 35.857 1.00 94.94 334 ALA A CA 1
ATOM 2555 C C . ALA A 1 334 ? -16.408 6.335 36.673 1.00 94.94 334 ALA A C 1
ATOM 2557 O O . ALA A 1 334 ? -15.869 5.394 36.099 1.00 94.94 334 ALA A O 1
ATOM 2558 N N . PHE A 1 335 ? -16.493 6.374 38.003 1.00 95.69 335 PHE A N 1
ATOM 2559 C CA . PHE A 1 335 ? -15.939 5.325 38.866 1.00 95.69 335 PHE A CA 1
ATOM 2560 C C . PHE A 1 335 ? -16.781 4.035 38.875 1.00 95.69 335 PHE A C 1
ATOM 2562 O O . PHE A 1 335 ? -16.250 2.971 39.194 1.00 95.69 335 PHE A O 1
ATOM 2569 N N . ALA A 1 336 ? -18.068 4.096 38.515 1.00 95.38 336 ALA A N 1
ATOM 2570 C CA . ALA A 1 336 ? -18.975 2.943 38.499 1.00 95.38 336 ALA A CA 1
ATOM 2571 C C . ALA A 1 336 ? -18.778 2.002 37.296 1.00 95.38 336 ALA A C 1
ATOM 2573 O O . ALA A 1 336 ? -19.173 0.836 37.372 1.00 95.38 336 ALA A O 1
ATOM 2574 N N . VAL A 1 337 ? -18.159 2.516 36.224 1.00 95.25 337 VAL A N 1
ATOM 2575 C CA . VAL A 1 337 ? -17.846 1.826 34.961 1.00 95.25 337 VAL A CA 1
ATOM 2576 C C . VAL A 1 337 ? -19.091 1.206 34.308 1.00 95.25 337 VAL A C 1
ATOM 2578 O O . VAL A 1 337 ? -19.493 0.084 34.620 1.00 95.25 337 VAL A O 1
ATOM 2581 N N . GLU A 1 338 ? -19.709 1.933 33.376 1.00 92.50 338 GLU A N 1
ATOM 2582 C CA . GLU A 1 338 ? -20.837 1.425 32.585 1.00 92.50 338 GLU A CA 1
ATOM 2583 C C . GLU A 1 338 ? -20.320 0.655 31.346 1.00 92.50 338 GLU A C 1
ATOM 2585 O O . GLU A 1 338 ? -19.555 1.233 30.567 1.00 92.50 338 GLU A O 1
ATOM 2590 N N . PRO A 1 339 ? -20.723 -0.617 31.113 1.00 92.44 339 PRO A N 1
ATOM 2591 C CA . PRO A 1 339 ? -20.147 -1.452 30.052 1.00 92.44 339 PRO A CA 1
ATOM 2592 C C . PRO A 1 339 ? -20.222 -0.844 28.650 1.00 92.44 339 PRO A C 1
ATOM 2594 O O . PRO A 1 339 ? -19.260 -0.932 27.893 1.00 92.44 339 PRO A O 1
ATOM 2597 N N . ILE A 1 340 ? -21.341 -0.196 28.307 1.00 90.19 340 ILE A N 1
ATOM 2598 C CA . ILE A 1 340 ? -21.547 0.382 26.971 1.00 90.19 340 ILE A CA 1
ATOM 2599 C C . ILE A 1 340 ? -20.667 1.615 26.711 1.00 90.19 340 ILE A C 1
ATOM 2601 O O . ILE A 1 340 ? -20.423 1.987 25.564 1.00 90.19 340 ILE A O 1
ATOM 2605 N N . THR A 1 341 ? -20.144 2.226 27.780 1.00 87.56 341 THR A N 1
ATOM 2606 C CA . THR A 1 341 ? -19.249 3.391 27.711 1.00 87.56 341 THR A CA 1
ATOM 2607 C C . THR A 1 341 ? -17.775 3.010 27.575 1.00 87.56 341 THR A C 1
ATOM 2609 O O . THR A 1 341 ? -16.943 3.889 27.340 1.00 87.56 341 THR A O 1
ATOM 2612 N N . LEU A 1 342 ? -17.444 1.717 27.693 1.00 93.31 342 LEU A N 1
ATOM 2613 C CA . LEU A 1 342 ? -16.087 1.216 27.507 1.00 93.31 342 LEU A CA 1
ATOM 2614 C C . LEU A 1 342 ? -15.588 1.447 26.074 1.00 93.31 342 LEU A C 1
ATOM 2616 O O . LEU A 1 342 ? -16.356 1.641 25.126 1.00 93.31 342 LEU A O 1
ATOM 2620 N N . SER A 1 343 ? -14.261 1.406 25.935 1.00 90.12 343 SER A N 1
ATOM 2621 C CA . SER A 1 343 ? -13.567 1.482 24.649 1.00 90.12 343 SER A CA 1
ATOM 2622 C C . SER A 1 343 ? -14.147 0.470 23.642 1.00 90.12 343 SER A C 1
ATOM 2624 O O . SER A 1 343 ? -14.426 -0.673 24.032 1.00 90.12 343 SER A O 1
ATOM 2626 N N . PRO A 1 344 ? -14.287 0.833 22.347 1.00 88.69 344 PRO A N 1
ATOM 2627 C CA . PRO A 1 344 ? -14.738 -0.084 21.296 1.00 88.69 344 PRO A CA 1
ATOM 2628 C C . PRO A 1 344 ? -13.922 -1.377 21.205 1.00 88.69 344 PRO A C 1
ATOM 2630 O O . PRO A 1 344 ? -14.429 -2.374 20.704 1.00 88.69 344 PRO A O 1
ATOM 2633 N N . ALA A 1 345 ? -12.715 -1.404 21.780 1.00 89.00 345 ALA A N 1
ATOM 2634 C CA . ALA A 1 345 ? -11.906 -2.603 21.961 1.00 89.00 345 ALA A CA 1
ATOM 2635 C C . ALA A 1 345 ? -12.724 -3.831 22.405 1.00 89.00 345 ALA A C 1
ATOM 2637 O O . ALA A 1 345 ? -12.489 -4.925 21.904 1.00 89.00 345 ALA A O 1
ATOM 2638 N N . VAL A 1 346 ? -13.704 -3.678 23.304 1.00 92.75 346 VAL A N 1
ATOM 2639 C CA . VAL A 1 346 ? -14.528 -4.806 23.775 1.00 92.75 346 VAL A CA 1
ATOM 2640 C C . VAL A 1 346 ? -15.393 -5.385 22.649 1.00 92.75 346 VAL A C 1
ATOM 2642 O O . VAL A 1 346 ? -15.319 -6.584 22.390 1.00 92.75 346 VAL A O 1
ATOM 2645 N N . VAL A 1 347 ? -16.180 -4.549 21.957 1.00 91.44 347 VAL A N 1
ATOM 2646 C CA . VAL A 1 347 ? -17.047 -4.991 20.845 1.00 91.44 347 VAL A CA 1
ATOM 2647 C C . VAL A 1 347 ? -16.218 -5.457 19.648 1.00 91.44 347 VAL A C 1
ATOM 2649 O O . VAL A 1 347 ? -16.591 -6.392 18.940 1.00 91.44 347 VAL A O 1
ATOM 2652 N N . GLU A 1 348 ? -15.043 -4.861 19.452 1.00 87.38 348 GLU A N 1
ATOM 2653 C CA . GLU A 1 348 ? -14.117 -5.249 18.400 1.00 87.38 348 GLU A CA 1
ATOM 2654 C C . GLU A 1 348 ? -13.558 -6.659 18.598 1.00 87.38 348 GLU A C 1
ATOM 2656 O O . GLU A 1 348 ? -13.139 -7.254 17.615 1.00 87.38 348 GLU A O 1
ATOM 2661 N N . HIS A 1 349 ? -13.614 -7.225 19.802 1.00 89.94 349 HIS A N 1
ATOM 2662 C CA . HIS A 1 349 ? -13.195 -8.603 20.072 1.00 89.94 349 HIS A CA 1
ATOM 2663 C C . HIS A 1 349 ? -14.397 -9.538 20.297 1.00 89.94 349 HIS A C 1
ATOM 2665 O O . HIS A 1 349 ? -14.282 -10.563 20.964 1.00 89.94 349 HIS A O 1
ATOM 2671 N N . LEU A 1 350 ? -15.554 -9.207 19.716 1.00 89.69 350 LEU A N 1
ATOM 2672 C CA . LEU A 1 350 ? -16.693 -10.115 19.561 1.00 89.69 350 LEU A CA 1
ATOM 2673 C C . LEU A 1 350 ? -16.712 -10.728 18.157 1.00 89.69 350 LEU A C 1
ATOM 2675 O O . LEU A 1 350 ? -16.281 -10.101 17.184 1.00 89.69 350 LEU A O 1
ATOM 2679 N N . GLY A 1 351 ? -17.218 -11.959 18.047 1.00 83.19 351 GLY A N 1
ATOM 2680 C CA . GLY A 1 351 ? -17.287 -12.685 16.773 1.00 83.19 351 GLY A CA 1
ATOM 2681 C C . GLY A 1 351 ? -15.925 -13.117 16.214 1.00 83.19 351 GLY A C 1
ATOM 2682 O O . GLY A 1 351 ? -15.816 -13.418 15.029 1.00 83.19 351 GLY A O 1
ATOM 2683 N N . VAL A 1 352 ? -14.882 -13.124 17.047 1.00 84.19 352 VAL A N 1
ATOM 2684 C CA . VAL A 1 352 ? -13.515 -13.538 16.695 1.00 84.19 352 VAL A CA 1
ATOM 2685 C C . VAL A 1 352 ? -13.082 -14.758 17.512 1.00 84.19 352 VAL A C 1
ATOM 2687 O O . VAL A 1 352 ? -13.703 -15.059 18.535 1.00 84.19 352 VAL A O 1
ATOM 2690 N N . PRO A 1 353 ? -12.021 -15.478 17.108 1.00 79.81 353 PRO A N 1
ATOM 2691 C CA . PRO A 1 353 ? -11.425 -16.508 17.948 1.00 79.81 353 PRO A CA 1
ATOM 2692 C C . PRO A 1 353 ? -11.054 -15.967 19.325 1.00 79.81 353 PRO A C 1
ATOM 2694 O O . PRO A 1 353 ? -10.434 -14.911 19.432 1.00 79.81 353 PRO A O 1
ATOM 2697 N N . ASN A 1 354 ? -11.390 -16.722 20.371 1.00 83.25 354 ASN A N 1
ATOM 2698 C CA . ASN A 1 354 ? -11.237 -16.305 21.767 1.00 83.25 354 ASN A CA 1
ATOM 2699 C C . ASN A 1 354 ? -11.965 -14.992 22.111 1.00 83.25 354 ASN A C 1
ATOM 2701 O O . ASN A 1 354 ? -11.409 -14.164 22.824 1.00 83.25 354 ASN A O 1
ATOM 2705 N N . ALA A 1 355 ? -13.187 -14.809 21.607 1.00 89.25 355 ALA A N 1
ATOM 2706 C CA . ALA A 1 355 ? -13.982 -13.606 21.833 1.00 89.25 355 ALA A CA 1
ATOM 2707 C C . ALA A 1 355 ? -14.160 -13.229 23.317 1.00 89.25 355 ALA A C 1
ATOM 2709 O O . ALA A 1 355 ? -14.146 -14.076 24.216 1.00 89.25 355 ALA A O 1
ATOM 2710 N N . VAL A 1 356 ? -14.420 -11.942 23.557 1.00 92.19 356 VAL A N 1
ATOM 2711 C CA . VAL A 1 356 ? -14.812 -11.441 24.877 1.00 92.19 356 VAL A CA 1
ATOM 2712 C C . VAL A 1 356 ? -16.131 -12.080 25.317 1.00 92.19 356 VAL A C 1
ATOM 2714 O O . VAL A 1 356 ? -17.153 -11.970 24.648 1.00 92.19 356 VAL A O 1
ATOM 2717 N N . ASP A 1 357 ? -16.125 -12.683 26.503 1.00 92.19 357 ASP A N 1
ATOM 2718 C CA . ASP A 1 357 ? -17.334 -13.152 27.179 1.00 92.19 357 ASP A CA 1
ATOM 2719 C C . ASP A 1 357 ? -17.955 -11.997 27.984 1.00 92.19 357 ASP A C 1
ATOM 2721 O O . ASP A 1 357 ? -17.395 -11.535 28.986 1.00 92.19 357 ASP A O 1
ATOM 2725 N N . LEU A 1 358 ? -19.132 -11.525 27.558 1.00 93.00 358 LEU A N 1
ATOM 2726 C CA . LEU A 1 358 ? -19.839 -10.423 28.220 1.00 93.00 358 LEU A CA 1
ATOM 2727 C C . LEU A 1 358 ? -20.310 -10.781 29.644 1.00 93.00 358 LEU A C 1
ATOM 2729 O O . LEU A 1 358 ? -20.418 -9.905 30.502 1.00 93.00 358 LEU A O 1
ATOM 2733 N N . GLY A 1 359 ? -20.551 -12.059 29.943 1.00 92.19 359 GLY A N 1
ATOM 2734 C CA . GLY A 1 359 ? -20.843 -12.530 31.299 1.00 92.19 359 GLY A CA 1
ATOM 2735 C C . GLY A 1 359 ? -19.635 -12.435 32.228 1.00 92.19 359 GLY A C 1
ATOM 2736 O O . GLY A 1 359 ? -19.762 -11.970 33.369 1.00 92.19 359 GLY A O 1
ATOM 2737 N N . ARG A 1 360 ? -18.448 -12.801 31.735 1.00 93.06 360 ARG A N 1
ATOM 2738 C CA . ARG A 1 360 ? -17.187 -12.597 32.464 1.00 93.06 360 ARG A CA 1
ATOM 2739 C C . ARG A 1 360 ? -16.868 -11.118 32.629 1.00 93.06 360 ARG A C 1
ATOM 2741 O O . ARG A 1 360 ? -16.539 -10.721 33.741 1.00 93.06 360 ARG A O 1
ATOM 2748 N N . LEU A 1 361 ? -17.070 -10.293 31.595 1.00 95.00 361 LEU A N 1
ATOM 2749 C CA . LEU A 1 361 ? -16.935 -8.833 31.694 1.00 95.00 361 LEU A CA 1
ATOM 2750 C C . LEU A 1 361 ? -17.789 -8.273 32.840 1.00 95.00 361 LEU A C 1
ATOM 2752 O O . LEU A 1 361 ? -17.264 -7.578 33.708 1.00 95.00 361 LEU A O 1
ATOM 2756 N N . ARG A 1 362 ? -19.080 -8.628 32.905 1.00 93.69 362 ARG A N 1
ATOM 2757 C CA . ARG A 1 362 ? -19.964 -8.214 34.014 1.00 93.69 362 ARG A CA 1
ATOM 2758 C C . ARG A 1 362 ? -19.444 -8.674 35.375 1.00 93.69 362 ARG A C 1
ATOM 2760 O O . ARG A 1 362 ? -19.491 -7.913 36.340 1.00 93.69 362 ARG A O 1
ATOM 2767 N N . THR A 1 363 ? -18.907 -9.891 35.457 1.00 93.88 363 THR A N 1
ATOM 2768 C CA . THR A 1 363 ? -18.318 -10.418 36.697 1.00 93.88 363 THR A CA 1
ATOM 2769 C C . THR A 1 363 ? -17.087 -9.610 37.117 1.00 93.88 363 THR A C 1
ATOM 2771 O O . THR A 1 363 ? -16.957 -9.266 38.293 1.00 93.88 363 THR A O 1
ATOM 2774 N N . THR A 1 364 ? -16.213 -9.255 36.170 1.00 95.62 364 THR A N 1
ATOM 2775 C CA . THR A 1 364 ? -15.054 -8.382 36.408 1.00 95.62 364 THR A CA 1
ATOM 2776 C C . THR A 1 364 ? -15.495 -7.007 36.902 1.00 95.62 364 THR A C 1
ATOM 2778 O O . THR A 1 364 ? -14.986 -6.551 37.922 1.00 95.62 364 THR A O 1
ATOM 2781 N N . LEU A 1 365 ? -16.478 -6.378 36.250 1.00 95.19 365 LEU A N 1
ATOM 2782 C CA . LEU A 1 365 ? -17.001 -5.065 36.650 1.00 95.19 365 LEU A CA 1
ATOM 2783 C C . LEU A 1 365 ? -17.672 -5.088 38.029 1.00 95.19 365 LEU A C 1
ATOM 2785 O O . LEU A 1 365 ? -17.536 -4.143 38.796 1.00 95.19 365 LEU A O 1
ATOM 2789 N N . THR A 1 366 ? -18.351 -6.182 38.379 1.00 92.44 366 THR A N 1
ATOM 2790 C CA . THR A 1 366 ? -18.973 -6.356 39.705 1.00 92.44 366 THR A CA 1
ATOM 2791 C C . THR A 1 366 ? -17.933 -6.484 40.824 1.00 92.44 366 THR A C 1
ATOM 2793 O O . THR A 1 366 ? -18.179 -6.053 41.947 1.00 92.44 366 THR A O 1
ATOM 2796 N N . ARG A 1 367 ? -16.772 -7.088 40.540 1.00 94.06 367 ARG A N 1
ATOM 2797 C CA . ARG A 1 367 ? -15.676 -7.285 41.510 1.00 94.06 367 ARG A CA 1
ATOM 2798 C C . ARG A 1 367 ? -14.664 -6.139 41.535 1.00 94.06 367 ARG A C 1
ATOM 2800 O O . ARG A 1 367 ? -13.775 -6.151 42.382 1.00 94.06 367 ARG A O 1
ATOM 2807 N N . LEU A 1 368 ? -14.765 -5.204 40.595 1.00 95.50 368 LEU A N 1
ATOM 2808 C CA . LEU A 1 368 ? -13.855 -4.075 40.456 1.00 95.50 368 LEU A CA 1
ATOM 2809 C C . LEU A 1 368 ? -13.913 -3.182 41.695 1.00 95.50 368 LEU A C 1
ATOM 2811 O O . LEU A 1 368 ? -14.990 -2.835 42.181 1.00 95.50 368 LEU A O 1
ATOM 2815 N N . THR A 1 369 ? -12.746 -2.759 42.175 1.00 95.12 369 THR A N 1
ATOM 2816 C CA . THR A 1 369 ? -12.635 -1.805 43.283 1.00 95.12 369 THR A CA 1
ATOM 2817 C C . THR A 1 369 ? -11.677 -0.663 42.950 1.00 95.12 369 THR A C 1
ATOM 2819 O O . THR A 1 369 ? -10.823 -0.760 42.068 1.00 95.12 369 THR A O 1
ATOM 2822 N N . TRP A 1 370 ? -11.826 0.444 43.678 1.00 95.06 370 TRP A N 1
ATOM 2823 C CA . TRP A 1 370 ? -10.939 1.603 43.613 1.00 95.06 370 TRP A CA 1
ATOM 2824 C C . TRP A 1 370 ? -10.290 1.817 44.971 1.00 95.06 370 TRP A C 1
ATOM 2826 O O . TRP A 1 370 ? -10.959 2.254 45.911 1.00 95.06 370 TRP A O 1
ATOM 2836 N N . GLU A 1 371 ? -8.989 1.572 45.081 1.00 93.81 371 GLU A N 1
ATOM 2837 C CA . GLU A 1 371 ? -8.273 1.728 46.352 1.00 93.81 371 GLU A CA 1
ATOM 2838 C C . GLU A 1 371 ? -7.244 2.856 46.289 1.00 93.81 371 GLU A C 1
ATOM 2840 O O . GLU A 1 371 ? -6.879 3.351 45.222 1.00 93.81 371 GLU A O 1
ATOM 2845 N N . ARG A 1 372 ? -6.784 3.300 47.457 1.00 89.75 372 ARG A N 1
ATOM 2846 C CA . ARG A 1 372 ? -5.835 4.407 47.567 1.00 89.75 372 ARG A CA 1
ATOM 2847 C C . ARG A 1 372 ? -4.449 3.977 47.078 1.00 89.75 372 ARG A C 1
ATOM 2849 O O . ARG A 1 372 ? -3.941 2.945 47.502 1.00 89.75 372 ARG A O 1
ATOM 2856 N N . VAL A 1 373 ? -3.836 4.798 46.230 1.00 88.00 373 VAL A N 1
ATOM 2857 C CA . VAL A 1 373 ? -2.435 4.655 45.795 1.00 88.00 373 VAL A CA 1
ATOM 2858 C C . VAL A 1 373 ? -1.628 5.879 46.237 1.00 88.00 373 VAL A C 1
ATOM 2860 O O . VAL A 1 373 ? -2.177 6.792 46.857 1.00 88.00 373 VAL A O 1
ATOM 2863 N N . SER A 1 374 ? -0.319 5.899 45.965 1.00 79.38 374 SER A N 1
ATOM 2864 C CA . SER A 1 374 ? 0.582 6.993 46.367 1.00 79.38 374 SER A CA 1
ATOM 2865 C C . SER A 1 374 ? 0.095 8.369 45.897 1.00 79.38 374 SER A C 1
ATOM 2867 O O . SER A 1 374 ? 0.185 9.337 46.649 1.00 79.38 374 SER A O 1
ATOM 2869 N N . ILE A 1 375 ? -0.469 8.443 44.687 1.00 78.94 375 ILE A N 1
ATOM 2870 C CA . ILE A 1 375 ? -1.058 9.652 44.105 1.00 78.94 375 ILE A CA 1
ATOM 2871 C C . ILE A 1 375 ? -2.457 9.301 43.574 1.00 78.94 375 ILE A C 1
ATOM 2873 O O . ILE A 1 375 ? -2.595 8.766 42.478 1.00 78.94 375 ILE A O 1
ATOM 2877 N N . GLY A 1 376 ? -3.502 9.579 44.361 1.00 88.12 376 GLY A N 1
ATOM 2878 C CA . GLY A 1 376 ? -4.900 9.398 43.946 1.00 88.12 376 GLY A CA 1
ATOM 2879 C C . GLY A 1 376 ? -5.495 8.009 44.232 1.00 88.12 376 GLY A C 1
ATOM 2880 O O . GLY A 1 376 ? -5.317 7.465 45.329 1.00 88.12 376 GLY A O 1
ATOM 2881 N N . ARG A 1 377 ? -6.258 7.448 43.279 1.00 93.31 377 ARG A N 1
ATOM 2882 C CA . ARG A 1 377 ? -6.925 6.130 43.401 1.00 93.31 377 ARG A CA 1
ATOM 2883 C C . ARG A 1 377 ? -6.578 5.176 42.255 1.00 93.31 377 ARG A C 1
ATOM 2885 O O . ARG A 1 377 ? -6.674 5.537 41.092 1.00 93.31 377 ARG A O 1
ATOM 2892 N N . GLY A 1 378 ? -6.221 3.938 42.581 1.00 94.75 378 GLY A N 1
ATOM 2893 C CA . GLY A 1 378 ? -5.916 2.889 41.609 1.00 94.75 378 GLY A CA 1
ATOM 2894 C C . GLY A 1 378 ? -7.085 1.928 41.406 1.00 94.75 378 GLY A C 1
ATOM 2895 O O . GLY A 1 378 ? -7.612 1.407 42.395 1.00 94.75 378 GLY A O 1
ATOM 2896 N N . MET A 1 379 ? -7.450 1.667 40.149 1.00 97.00 379 MET A N 1
ATOM 2897 C CA . MET A 1 379 ? -8.407 0.623 39.774 1.00 97.00 379 MET A CA 1
ATOM 2898 C C . MET A 1 379 ? -7.777 -0.758 39.988 1.00 97.00 379 MET A C 1
ATOM 2900 O O . MET A 1 379 ? -6.652 -1.007 39.549 1.00 97.00 379 MET A O 1
ATOM 2904 N N . VAL A 1 380 ? -8.505 -1.657 40.651 1.00 97.00 380 VAL A N 1
ATOM 2905 C CA . VAL A 1 380 ? -8.107 -3.053 40.869 1.00 97.00 380 VAL A CA 1
ATOM 2906 C C . VAL A 1 380 ? -9.078 -3.959 40.129 1.00 97.00 380 VAL A C 1
ATOM 2908 O O . VAL A 1 380 ? -10.266 -4.006 40.453 1.00 97.00 380 VAL A O 1
ATOM 2911 N N . ALA A 1 381 ? -8.571 -4.682 39.130 1.00 96.75 381 ALA A N 1
ATOM 2912 C CA . ALA A 1 381 ? -9.367 -5.611 38.336 1.00 96.75 381 ALA A CA 1
ATOM 2913 C C . ALA A 1 381 ? -8.511 -6.762 37.789 1.00 96.75 381 ALA A C 1
ATOM 2915 O O . ALA A 1 381 ? -7.372 -6.562 37.363 1.00 96.75 381 ALA A O 1
ATOM 2916 N N . ARG A 1 382 ? -9.093 -7.967 37.773 1.00 95.88 382 ARG A N 1
ATOM 2917 C CA . ARG A 1 382 ? -8.531 -9.162 37.127 1.00 95.88 382 ARG A CA 1
ATOM 2918 C C . ARG A 1 382 ? -9.287 -9.430 35.832 1.00 95.88 382 ARG A C 1
ATOM 2920 O O . ARG A 1 382 ? -10.517 -9.517 35.849 1.00 95.88 382 ARG A O 1
ATOM 2927 N N . CYS A 1 383 ? -8.553 -9.505 34.727 1.00 95.25 383 CYS A N 1
ATOM 2928 C CA . CYS A 1 383 ? -9.123 -9.579 33.385 1.00 95.25 383 CYS A CA 1
ATOM 2929 C C . CYS A 1 383 ? -8.776 -10.906 32.708 1.00 95.25 383 CYS A C 1
ATOM 2931 O O . CYS A 1 383 ? -7.606 -11.270 32.630 1.00 95.25 383 CYS A O 1
ATOM 2933 N N . ASP A 1 384 ? -9.779 -11.574 32.138 1.00 91.88 384 ASP A N 1
ATOM 2934 C CA . ASP A 1 384 ? -9.590 -12.824 31.386 1.00 91.88 384 ASP A CA 1
ATOM 2935 C C . ASP A 1 384 ? -9.271 -12.602 29.897 1.00 91.88 384 ASP A C 1
ATOM 2937 O O . ASP A 1 384 ? -8.985 -13.558 29.184 1.00 91.88 384 ASP A O 1
ATOM 2941 N N . HIS A 1 385 ? -9.332 -11.354 29.418 1.00 92.88 385 HIS A N 1
ATOM 2942 C CA . HIS A 1 385 ? -9.151 -11.017 28.006 1.00 92.88 385 HIS A CA 1
ATOM 2943 C C . HIS A 1 385 ? -8.389 -9.688 27.826 1.00 92.88 385 HIS A C 1
ATOM 2945 O O . HIS A 1 385 ? -8.627 -8.721 28.559 1.00 92.88 385 HIS A O 1
ATOM 2951 N N . GLU A 1 386 ? -7.527 -9.615 26.806 1.00 92.44 386 GLU A N 1
ATOM 2952 C CA . GLU A 1 386 ? -6.657 -8.483 26.448 1.00 92.44 386 GLU A CA 1
ATOM 2953 C C . GLU A 1 386 ? -7.461 -7.190 26.234 1.00 92.44 386 GLU A C 1
ATOM 2955 O O . GLU A 1 386 ? -7.172 -6.154 26.832 1.00 92.44 386 GLU A O 1
ATOM 2960 N N . ALA A 1 387 ? -8.519 -7.270 25.421 1.00 92.69 387 ALA A N 1
ATOM 2961 C CA . ALA A 1 387 ? -9.440 -6.167 25.157 1.00 92.69 387 ALA A CA 1
ATOM 2962 C C . ALA A 1 387 ? -10.137 -5.611 26.407 1.00 92.69 387 ALA A C 1
ATOM 2964 O O . ALA A 1 387 ? -10.300 -4.399 26.511 1.00 92.69 387 ALA A O 1
ATOM 2965 N N . VAL A 1 388 ? -10.514 -6.460 27.372 1.00 95.44 388 VAL A N 1
ATOM 2966 C CA . VAL A 1 388 ? -11.127 -6.005 28.633 1.00 95.44 388 VAL A CA 1
ATOM 2967 C C . VAL A 1 388 ? -10.095 -5.266 29.481 1.00 95.44 388 VAL A C 1
ATOM 2969 O O . VAL A 1 388 ? -10.381 -4.181 29.984 1.00 95.44 388 VAL A O 1
ATOM 2972 N N . LEU A 1 389 ? -8.876 -5.806 29.584 1.00 95.38 389 LEU A N 1
ATOM 2973 C CA . LEU A 1 389 ? -7.775 -5.141 30.281 1.00 95.38 389 LEU A CA 1
ATOM 2974 C C . LEU A 1 389 ? -7.479 -3.766 29.673 1.00 95.38 389 LEU A C 1
ATOM 2976 O O . LEU A 1 389 ? -7.357 -2.788 30.412 1.00 95.38 389 LEU A O 1
ATOM 2980 N N . GLN A 1 390 ? -7.400 -3.667 28.342 1.00 94.38 390 GLN A N 1
ATOM 2981 C CA . GLN A 1 390 ? -7.161 -2.383 27.685 1.00 94.38 390 GLN A CA 1
ATOM 2982 C C . GLN A 1 390 ? -8.345 -1.426 27.848 1.00 94.38 390 GLN A C 1
ATOM 2984 O O . GLN A 1 390 ? -8.128 -0.267 28.182 1.00 94.38 390 GLN A O 1
ATOM 2989 N N . ALA A 1 391 ? -9.584 -1.898 27.704 1.00 95.38 391 ALA A N 1
ATOM 2990 C CA . ALA A 1 391 ? -10.768 -1.060 27.868 1.00 95.38 391 ALA A CA 1
ATOM 2991 C C . ALA A 1 391 ? -10.876 -0.463 29.281 1.00 95.38 391 ALA A C 1
ATOM 2993 O O . ALA A 1 391 ? -11.248 0.699 29.425 1.00 95.38 391 ALA A O 1
ATOM 2994 N N . LEU A 1 392 ? -10.499 -1.215 30.321 1.00 97.00 392 LEU A N 1
ATOM 2995 C CA . LEU A 1 392 ? -10.448 -0.710 31.696 1.00 97.00 392 LEU A CA 1
ATOM 2996 C C . LEU A 1 392 ? -9.302 0.286 31.923 1.00 97.00 392 LEU A C 1
ATOM 2998 O O . LEU A 1 392 ? -9.474 1.258 32.663 1.00 97.00 392 LEU A O 1
ATOM 3002 N N . ARG A 1 393 ? -8.152 0.099 31.262 1.00 95.81 393 ARG A N 1
ATOM 3003 C CA . ARG A 1 393 ? -7.052 1.080 31.269 1.00 95.81 393 ARG A CA 1
ATOM 3004 C C . ARG A 1 393 ? -7.460 2.382 30.578 1.00 95.81 393 ARG A C 1
ATOM 3006 O O . ARG A 1 393 ? -7.274 3.449 31.160 1.00 95.81 393 ARG A O 1
ATOM 3013 N N . ASP A 1 394 ? -8.081 2.291 29.403 1.00 94.94 394 ASP A N 1
ATOM 3014 C CA . ASP A 1 394 ? -8.624 3.440 28.665 1.00 94.94 394 ASP A CA 1
ATOM 3015 C C . ASP A 1 394 ? -9.678 4.178 29.507 1.00 94.94 394 ASP A C 1
ATOM 3017 O O . ASP A 1 394 ? -9.660 5.405 29.621 1.00 94.94 394 ASP A O 1
ATOM 3021 N N . HIS A 1 395 ? -10.569 3.429 30.163 1.00 96.06 395 HIS A N 1
ATOM 3022 C CA . HIS A 1 395 ? -11.584 3.986 31.056 1.00 96.06 395 HIS A CA 1
ATOM 3023 C C . HIS A 1 395 ? -10.977 4.676 32.278 1.00 96.06 395 HIS A C 1
ATOM 3025 O O . HIS A 1 395 ? -11.446 5.737 32.685 1.00 96.06 395 HIS A O 1
ATOM 3031 N N . THR A 1 396 ? -9.902 4.122 32.839 1.00 96.19 396 THR A N 1
ATOM 3032 C CA . THR A 1 396 ? -9.165 4.765 33.934 1.00 96.19 396 THR A CA 1
ATOM 3033 C C . THR A 1 396 ? -8.582 6.105 33.483 1.00 96.19 396 THR A C 1
ATOM 3035 O O . THR A 1 396 ? -8.785 7.109 34.157 1.00 96.19 396 THR A O 1
ATOM 3038 N N . ALA A 1 397 ? -7.956 6.169 32.304 1.00 95.44 397 ALA A N 1
ATOM 3039 C CA . ALA A 1 397 ? -7.469 7.434 31.748 1.00 95.44 397 ALA A CA 1
ATOM 3040 C C . ALA A 1 397 ? -8.609 8.445 31.506 1.00 95.44 397 ALA A C 1
ATOM 3042 O O . ALA A 1 397 ? -8.457 9.639 31.769 1.00 95.44 397 ALA A O 1
ATOM 3043 N N . ARG A 1 398 ? -9.786 7.974 31.068 1.00 94.12 398 ARG A N 1
ATOM 3044 C CA . ARG A 1 398 ? -10.987 8.814 30.937 1.00 94.12 398 ARG A CA 1
ATOM 3045 C C . ARG A 1 398 ? -11.457 9.351 32.291 1.00 94.12 398 ARG A C 1
ATOM 3047 O O . ARG A 1 398 ? -11.794 10.528 32.381 1.00 94.12 398 ARG A O 1
ATOM 3054 N N . ALA A 1 399 ? -11.472 8.519 33.332 1.00 94.94 399 ALA A N 1
ATOM 3055 C CA . ALA A 1 399 ? -11.821 8.933 34.690 1.00 94.94 399 ALA A CA 1
ATOM 3056 C C . ALA A 1 399 ? -10.833 9.979 35.240 1.00 94.94 399 ALA A C 1
ATOM 3058 O O . ALA A 1 399 ? -11.273 10.956 35.847 1.00 94.94 399 ALA A O 1
ATOM 3059 N N . ASP A 1 400 ? -9.531 9.834 34.957 1.00 95.50 400 ASP A N 1
ATOM 3060 C CA . ASP A 1 400 ? -8.508 10.851 35.254 1.00 95.50 400 ASP A CA 1
ATOM 3061 C C . ASP A 1 400 ? -8.836 12.194 34.588 1.00 95.50 400 ASP A C 1
ATOM 3063 O O . ASP A 1 400 ? -8.872 13.235 35.241 1.00 95.50 400 ASP A O 1
ATOM 3067 N N . ALA A 1 401 ? -9.148 12.170 33.289 1.00 95.56 401 ALA A N 1
ATOM 3068 C CA . ALA A 1 401 ? -9.501 13.367 32.533 1.00 95.56 401 ALA A CA 1
ATOM 3069 C C . ALA A 1 401 ? -10.781 14.040 33.060 1.00 95.56 401 ALA A C 1
ATOM 3071 O O . ALA A 1 401 ? -10.842 15.268 33.120 1.00 95.56 401 ALA A O 1
ATOM 3072 N N . ILE A 1 402 ? -11.787 13.258 33.473 1.00 95.06 402 ILE A N 1
ATOM 3073 C CA . ILE A 1 402 ? -13.012 13.775 34.105 1.00 95.06 402 ILE A CA 1
ATOM 3074 C C . ILE A 1 402 ? -12.685 14.466 35.432 1.00 95.06 402 ILE A C 1
ATOM 3076 O O . ILE A 1 402 ? -13.172 15.570 35.665 1.00 95.06 402 ILE A O 1
ATOM 3080 N N . LEU A 1 403 ? -11.848 13.865 36.284 1.00 94.69 403 LEU A N 1
ATOM 3081 C CA . LEU A 1 403 ? -11.423 14.491 37.542 1.00 94.69 403 LEU A CA 1
ATOM 3082 C C . LEU A 1 403 ? -10.677 15.804 37.293 1.00 94.69 403 LEU A C 1
ATOM 3084 O O . LEU A 1 403 ? -11.019 16.813 37.906 1.00 94.69 403 LEU A O 1
ATOM 3088 N N . ASN A 1 404 ? -9.741 15.820 36.340 1.00 93.88 404 ASN A N 1
ATOM 3089 C CA . ASN A 1 404 ? -9.011 17.031 35.961 1.00 93.88 404 ASN A CA 1
ATOM 3090 C C . ASN A 1 404 ? -9.960 18.139 35.466 1.00 93.88 404 ASN A C 1
ATOM 3092 O O . ASN A 1 404 ? -9.821 19.293 35.866 1.00 93.88 404 ASN A O 1
ATOM 3096 N N . ALA A 1 405 ? -10.957 17.796 34.643 1.00 93.25 405 ALA A N 1
ATOM 3097 C CA . ALA A 1 405 ? -11.971 18.741 34.171 1.00 93.25 405 ALA A CA 1
ATOM 3098 C C . ALA A 1 405 ? -12.833 19.296 35.318 1.00 93.25 405 ALA A C 1
ATOM 3100 O O . ALA A 1 405 ? -13.079 20.500 35.390 1.00 93.25 405 ALA A O 1
ATOM 3101 N N . VAL A 1 406 ? -13.259 18.431 36.244 1.00 92.81 406 VAL A N 1
ATOM 3102 C CA . VAL A 1 406 ? -14.029 18.822 37.434 1.00 92.81 406 VAL A CA 1
ATOM 3103 C C . VAL A 1 406 ? -13.206 19.734 38.343 1.00 92.81 406 VAL A C 1
ATOM 3105 O O . VAL A 1 406 ? -13.725 20.743 38.816 1.00 92.81 406 VAL A O 1
ATOM 3108 N N . HIS A 1 407 ? -11.926 19.420 38.567 1.00 92.75 407 HIS A N 1
ATOM 3109 C CA . HIS A 1 407 ? -11.019 20.259 39.352 1.00 92.75 407 HIS A CA 1
ATOM 3110 C C . HIS A 1 407 ? -10.787 21.617 38.702 1.00 92.75 407 HIS A C 1
ATOM 3112 O O . HIS A 1 407 ? -10.863 22.619 39.407 1.00 92.75 407 HIS A O 1
ATOM 3118 N N . ALA A 1 408 ? -10.601 21.674 37.381 1.00 90.88 408 ALA A N 1
ATOM 3119 C CA . ALA A 1 408 ? -10.450 22.935 36.657 1.00 90.88 408 ALA A CA 1
ATOM 3120 C C . ALA A 1 408 ? -11.652 23.867 36.883 1.00 90.88 408 ALA A C 1
ATOM 3122 O O . ALA A 1 408 ? -11.480 25.015 37.282 1.00 90.88 408 ALA A O 1
ATOM 3123 N N . VAL A 1 409 ? -12.878 23.355 36.737 1.00 90.00 409 VAL A N 1
ATOM 3124 C CA . VAL A 1 409 ? -14.095 24.150 36.979 1.00 90.00 409 VAL A CA 1
ATOM 3125 C C . VAL A 1 409 ? -14.270 24.499 38.461 1.00 90.00 409 VAL A C 1
ATOM 3127 O O . VAL A 1 409 ? -14.756 25.580 38.792 1.00 90.00 409 VAL A O 1
ATOM 3130 N N . ALA A 1 410 ? -13.870 23.607 39.370 1.00 90.06 410 ALA A N 1
ATOM 3131 C CA . ALA A 1 410 ? -13.984 23.834 40.808 1.00 90.06 410 ALA A CA 1
ATOM 3132 C C . ALA A 1 410 ? -13.002 24.884 41.353 1.00 90.06 410 ALA A C 1
ATOM 3134 O O . ALA A 1 410 ? -13.298 25.519 42.367 1.00 90.06 410 ALA A O 1
ATOM 3135 N N . MET A 1 411 ? -11.856 25.086 40.695 1.00 89.06 411 MET A N 1
ATOM 3136 C CA . MET A 1 411 ? -10.898 26.133 41.064 1.00 89.06 411 MET A CA 1
ATOM 3137 C C . MET A 1 411 ? -11.468 27.542 40.849 1.00 89.06 411 MET A C 1
ATOM 3139 O O . MET A 1 411 ? -11.214 28.420 41.672 1.00 89.06 411 MET A O 1
ATOM 3143 N N . ASP A 1 412 ? -12.287 27.729 39.811 1.00 84.31 412 ASP A N 1
ATOM 3144 C CA . ASP A 1 412 ? -12.821 29.038 39.411 1.00 84.31 412 ASP A CA 1
ATOM 3145 C C . ASP A 1 412 ? -14.175 29.393 40.062 1.00 84.31 412 ASP A C 1
ATOM 3147 O O . ASP A 1 412 ? -14.625 30.538 39.980 1.00 84.31 412 ASP A O 1
ATOM 3151 N N . ASP A 1 413 ? -14.839 28.443 40.734 1.00 84.44 413 ASP A N 1
ATOM 3152 C CA . ASP A 1 413 ? -16.140 28.649 41.387 1.00 84.44 413 ASP A CA 1
ATOM 3153 C C . ASP A 1 413 ? -16.082 28.285 42.881 1.00 84.44 413 ASP A C 1
ATOM 3155 O O . ASP A 1 413 ? -15.966 27.121 43.278 1.00 84.44 413 ASP A O 1
ATOM 3159 N N . ALA A 1 414 ? -16.240 29.296 43.741 1.00 83.19 414 ALA A N 1
ATOM 3160 C CA . ALA A 1 414 ? -16.235 29.138 45.195 1.00 83.19 414 ALA A CA 1
ATOM 3161 C C . ALA A 1 414 ? -17.291 28.136 45.709 1.00 83.19 414 ALA A C 1
ATOM 3163 O O . ALA A 1 414 ? -17.122 27.545 46.775 1.00 83.19 414 ALA A O 1
ATOM 3164 N N . HIS A 1 415 ? -18.388 27.924 44.975 1.00 81.88 415 HIS A N 1
ATOM 3165 C CA . HIS A 1 415 ? -19.437 26.968 45.341 1.00 81.88 415 HIS A CA 1
ATOM 3166 C C . HIS A 1 415 ? -19.097 25.514 44.990 1.00 81.88 415 HIS A C 1
ATOM 3168 O O . HIS A 1 415 ? -19.783 24.607 45.466 1.00 81.88 415 HIS A O 1
ATOM 3174 N N . LEU A 1 416 ? -18.047 25.292 44.199 1.00 88.81 416 LEU A N 1
ATOM 3175 C CA . LEU A 1 416 ? -17.575 23.978 43.762 1.00 88.81 416 LEU A CA 1
ATOM 3176 C C . LEU A 1 416 ? -16.293 23.530 44.476 1.00 88.81 416 LEU A C 1
ATOM 3178 O O . LEU A 1 416 ? -15.904 22.374 44.341 1.00 88.81 416 LEU A O 1
ATOM 3182 N N . GLN A 1 417 ? -15.706 24.386 45.316 1.00 87.44 417 GLN A N 1
ATOM 3183 C CA . GLN A 1 417 ? -14.538 24.096 46.161 1.00 87.44 417 GLN A CA 1
ATOM 3184 C C . GLN A 1 417 ? -14.579 22.746 46.903 1.00 87.44 417 GLN A C 1
ATOM 3186 O O . GLN A 1 417 ? -13.526 22.118 47.021 1.00 87.44 417 GLN A O 1
ATOM 3191 N N . PRO A 1 418 ? -15.736 22.222 47.368 1.00 88.69 418 PRO A N 1
ATOM 3192 C CA . PRO A 1 418 ? -15.756 20.888 47.958 1.00 88.69 418 PRO A CA 1
ATOM 3193 C C . PRO A 1 418 ? -15.242 19.780 47.026 1.00 88.69 418 PRO A C 1
ATOM 3195 O O . PRO A 1 418 ? -14.604 18.846 47.501 1.00 88.69 418 PRO A O 1
ATOM 3198 N N . LEU A 1 419 ? -15.430 19.911 45.708 1.00 90.88 419 LEU A N 1
ATOM 3199 C CA . LEU A 1 419 ? -14.967 18.940 44.710 1.00 90.88 419 LEU A CA 1
ATOM 3200 C C . LEU A 1 419 ? -13.434 18.872 44.599 1.00 90.88 419 LEU A C 1
ATOM 3202 O O . LEU A 1 419 ? -12.910 17.868 44.123 1.00 90.88 419 LEU A O 1
ATOM 3206 N N . LEU A 1 420 ? -12.697 19.875 45.091 1.00 90.19 420 LEU A N 1
ATOM 3207 C CA . LEU A 1 420 ? -11.228 19.845 45.136 1.00 90.19 420 LEU A CA 1
ATOM 3208 C C . LEU A 1 420 ? -10.672 18.793 46.113 1.00 90.19 420 LEU A C 1
ATOM 3210 O O . LEU A 1 420 ? -9.493 18.463 46.045 1.00 90.19 420 LEU A O 1
ATOM 3214 N N . HIS A 1 421 ? -11.510 18.237 46.995 1.00 89.31 421 HIS A N 1
ATOM 3215 C CA . HIS A 1 421 ? -11.139 17.139 47.898 1.00 89.31 421 HIS A CA 1
ATOM 3216 C C . HIS A 1 421 ? -11.271 15.754 47.245 1.00 89.31 421 HIS A C 1
ATOM 3218 O O . HIS A 1 421 ? -10.861 14.749 47.830 1.00 89.31 421 HIS A O 1
ATOM 3224 N N . LEU A 1 422 ? -11.849 15.680 46.041 1.00 91.38 422 LEU A N 1
ATOM 3225 C CA . LEU A 1 422 ? -11.876 14.448 45.256 1.00 91.38 422 LEU A CA 1
ATOM 3226 C C . LEU A 1 422 ? -10.449 14.037 44.841 1.00 91.38 422 LEU A C 1
ATOM 3228 O O . LEU A 1 422 ? -9.548 14.879 44.814 1.00 91.38 422 LEU A O 1
ATOM 3232 N N . PRO A 1 423 ? -10.216 12.754 44.503 1.00 90.00 423 PRO A N 1
ATOM 3233 C CA . PRO A 1 423 ? -8.899 12.285 44.082 1.00 90.00 423 PRO A CA 1
ATOM 3234 C C . PRO A 1 423 ? -8.350 13.112 42.915 1.00 90.00 423 PRO A C 1
ATOM 3236 O O . PRO A 1 423 ? -9.064 13.375 41.957 1.00 90.00 423 PRO A O 1
ATOM 3239 N N . THR A 1 424 ? -7.074 13.493 42.979 1.00 86.69 424 THR A N 1
ATOM 3240 C CA . THR A 1 424 ? -6.412 14.288 41.928 1.00 86.69 424 THR A CA 1
ATOM 3241 C C . THR A 1 424 ? -6.004 13.472 40.714 1.00 86.69 424 THR A C 1
ATOM 3243 O O . THR A 1 424 ? -5.809 14.035 39.644 1.00 86.69 424 THR A O 1
ATOM 3246 N N . ARG A 1 425 ? -5.822 12.159 40.883 1.00 92.19 425 ARG A N 1
ATOM 3247 C CA . ARG A 1 425 ? -5.395 11.246 39.822 1.00 92.19 425 ARG A CA 1
ATOM 3248 C C . ARG A 1 425 ? -6.029 9.873 39.969 1.00 92.19 425 ARG A C 1
ATOM 3250 O O . ARG A 1 425 ? -6.421 9.462 41.069 1.00 92.19 425 ARG A O 1
ATOM 3257 N N . THR A 1 426 ? -6.052 9.143 38.866 1.00 94.56 426 THR A N 1
ATOM 3258 C CA . THR A 1 426 ? -6.342 7.714 38.829 1.00 94.56 426 THR A CA 1
ATOM 3259 C C . THR A 1 426 ? -5.179 6.922 38.236 1.00 94.56 426 THR A C 1
ATOM 3261 O O . THR A 1 426 ? -4.372 7.455 37.478 1.00 94.56 426 THR A O 1
ATOM 3264 N N . SER A 1 427 ? -5.062 5.646 38.608 1.00 93.62 427 SER A N 1
ATOM 3265 C CA . SER A 1 427 ? -4.048 4.726 38.073 1.00 93.62 427 SER A CA 1
ATOM 3266 C C . SER A 1 427 ? -4.671 3.386 37.686 1.00 93.62 427 SER A C 1
ATOM 3268 O O . SER A 1 427 ? -5.572 2.889 38.365 1.00 93.62 427 SER A O 1
ATOM 3270 N N . ALA A 1 428 ? -4.169 2.795 36.600 1.00 93.75 428 ALA A N 1
ATOM 3271 C CA . ALA A 1 428 ? -4.569 1.478 36.109 1.00 93.75 428 ALA A CA 1
ATOM 3272 C C . ALA A 1 428 ? -3.493 0.398 36.345 1.00 93.75 428 ALA A C 1
ATOM 3274 O O . ALA A 1 428 ? -3.568 -0.684 35.761 1.00 93.75 428 ALA A O 1
ATOM 3275 N N . ASP A 1 429 ? -2.494 0.673 37.193 1.00 88.88 429 ASP A N 1
ATOM 3276 C CA . ASP A 1 429 ? -1.336 -0.212 37.410 1.00 88.88 429 ASP A CA 1
ATOM 3277 C C . ASP A 1 429 ? -1.731 -1.591 37.960 1.00 88.88 429 ASP A C 1
ATOM 3279 O O . ASP A 1 429 ? -1.022 -2.567 37.741 1.00 88.88 429 ASP A O 1
ATOM 3283 N N . ARG A 1 430 ? -2.886 -1.678 38.634 1.00 93.06 430 ARG A N 1
ATOM 3284 C CA . ARG A 1 430 ? -3.445 -2.916 39.208 1.00 93.06 430 ARG A CA 1
ATOM 3285 C C . ARG A 1 430 ? -4.609 -3.495 38.397 1.00 93.06 430 ARG A C 1
ATOM 3287 O O . ARG A 1 430 ? -5.386 -4.309 38.901 1.00 93.06 430 ARG A O 1
ATOM 3294 N N . VAL A 1 431 ? -4.725 -3.083 37.134 1.00 95.50 431 VAL A N 1
ATOM 3295 C CA . VAL A 1 431 ? -5.526 -3.773 36.118 1.00 95.50 431 VAL A CA 1
ATOM 3296 C C . VAL A 1 431 ? -4.613 -4.796 35.447 1.00 95.50 431 VAL A C 1
ATOM 3298 O O . VAL A 1 431 ? -3.751 -4.455 34.625 1.00 95.50 431 VAL A O 1
ATOM 3301 N N . GLU A 1 432 ? -4.788 -6.052 35.845 1.00 94.88 432 GLU A N 1
ATOM 3302 C CA . GLU A 1 432 ? -3.864 -7.152 35.566 1.00 94.88 432 GLU A CA 1
ATOM 3303 C C . GLU A 1 432 ? -4.593 -8.347 34.923 1.00 94.88 432 GLU A C 1
ATOM 3305 O O . GLU A 1 432 ? -5.796 -8.538 35.150 1.00 94.88 432 GLU A O 1
ATOM 3310 N N . PRO A 1 433 ? -3.890 -9.180 34.134 1.00 94.00 433 PRO A N 1
ATOM 3311 C CA . PRO A 1 433 ? -4.447 -10.439 33.652 1.00 94.00 433 PRO A CA 1
ATOM 3312 C C . PRO A 1 433 ? -4.781 -11.380 34.819 1.00 94.00 433 PRO A C 1
ATOM 3314 O O . PRO A 1 433 ? -4.135 -11.365 35.876 1.00 94.00 433 PRO A O 1
ATOM 3317 N N . THR A 1 434 ? -5.789 -12.227 34.622 1.00 93.69 434 THR A N 1
ATOM 3318 C CA . THR A 1 434 ? -6.025 -13.389 35.484 1.00 93.69 434 THR A CA 1
ATOM 3319 C C . THR A 1 434 ? -4.844 -14.357 35.364 1.00 93.69 434 THR A C 1
ATOM 3321 O O . THR A 1 434 ? -4.285 -14.551 34.284 1.00 93.69 434 THR A O 1
ATOM 3324 N N . VAL A 1 435 ? -4.443 -14.959 36.483 1.00 90.81 435 VAL A N 1
ATOM 3325 C CA . VAL A 1 435 ? -3.346 -15.933 36.532 1.00 90.81 435 VAL A CA 1
ATOM 3326 C C . VAL A 1 435 ? -3.938 -17.330 36.692 1.00 90.81 435 VAL A C 1
ATOM 3328 O O . VAL A 1 435 ? -4.695 -17.569 37.632 1.00 90.81 435 VAL A O 1
ATOM 3331 N N . HIS A 1 436 ? -3.580 -18.242 35.790 1.00 85.81 436 HIS A N 1
ATOM 3332 C CA . HIS A 1 436 ? -3.924 -19.662 35.831 1.00 85.81 436 HIS A CA 1
ATOM 3333 C C . HIS A 1 436 ? -2.631 -20.485 35.889 1.00 85.81 436 HIS A C 1
ATOM 3335 O O . HIS A 1 436 ? -1.717 -20.256 35.105 1.00 85.81 436 HIS A O 1
ATOM 3341 N N . ASP A 1 437 ? -2.525 -21.401 36.857 1.00 83.12 437 ASP A N 1
ATOM 3342 C CA . ASP A 1 437 ? -1.341 -22.255 37.070 1.00 83.12 437 ASP A CA 1
ATOM 3343 C C . ASP A 1 437 ? -0.004 -21.492 37.147 1.00 83.12 437 ASP A C 1
ATOM 3345 O O . ASP A 1 437 ? 1.035 -21.952 36.687 1.00 83.12 437 ASP A O 1
ATOM 3349 N N . GLY A 1 438 ? -0.022 -20.292 37.738 1.00 81.88 438 GLY A N 1
ATOM 3350 C CA . GLY A 1 438 ? 1.164 -19.439 37.876 1.00 81.88 438 GLY A CA 1
ATOM 3351 C C . GLY A 1 438 ? 1.519 -18.620 36.630 1.00 81.88 438 GLY A C 1
ATOM 3352 O O . GLY A 1 438 ? 2.431 -17.798 36.696 1.00 81.88 438 GLY A O 1
ATOM 3353 N N . HIS A 1 439 ? 0.771 -18.767 35.533 1.00 80.62 439 HIS A N 1
ATOM 3354 C CA . HIS A 1 439 ? 0.978 -18.033 34.287 1.00 80.62 439 HIS A CA 1
ATOM 3355 C C . HIS A 1 439 ? -0.206 -17.102 33.970 1.00 80.62 439 HIS A C 1
ATOM 3357 O O . HIS A 1 439 ? -1.363 -17.461 34.199 1.00 80.62 439 HIS A O 1
ATOM 3363 N N . PRO A 1 440 ? 0.036 -15.880 33.465 1.00 86.19 440 PRO A N 1
ATOM 3364 C CA . PRO A 1 440 ? -1.047 -15.009 33.021 1.00 86.19 440 PRO A CA 1
ATOM 3365 C C . PRO A 1 440 ? -1.742 -15.611 31.791 1.00 86.19 440 PRO A C 1
ATOM 3367 O O . PRO A 1 440 ? -1.081 -16.167 30.916 1.00 86.19 440 PRO A O 1
ATOM 3370 N N . VAL A 1 441 ? -3.067 -15.468 31.698 1.00 87.56 441 VAL A N 1
ATOM 3371 C CA . VAL A 1 441 ? -3.867 -16.011 30.574 1.00 87.56 441 VAL A CA 1
ATOM 3372 C C . VAL A 1 441 ? -3.519 -15.420 29.206 1.00 87.56 441 VAL A C 1
ATOM 3374 O O . VAL A 1 441 ? -3.827 -16.022 28.181 1.00 87.56 441 VAL A O 1
ATOM 3377 N N . PHE A 1 442 ? -2.881 -14.250 29.189 1.00 87.31 442 PHE A N 1
ATOM 3378 C CA . PHE A 1 442 ? -2.361 -13.592 27.996 1.00 87.31 442 PHE A CA 1
ATOM 3379 C C . PHE A 1 442 ? -1.135 -12.740 28.344 1.00 87.31 442 PHE A C 1
ATOM 3381 O O . PHE A 1 442 ? -0.931 -12.342 29.496 1.00 87.31 442 PHE A O 1
ATOM 3388 N N . ALA A 1 443 ? -0.312 -12.444 27.338 1.00 82.06 443 ALA A N 1
ATOM 3389 C CA . ALA A 1 443 ? 0.903 -11.657 27.510 1.00 82.06 443 ALA A CA 1
ATOM 3390 C C . ALA A 1 443 ? 0.603 -10.160 27.725 1.00 82.06 443 ALA A C 1
ATOM 3392 O O . ALA A 1 443 ? -0.231 -9.563 27.044 1.00 82.06 443 ALA A O 1
ATOM 3393 N N . VAL A 1 444 ? 1.342 -9.536 28.646 1.00 82.12 444 VAL A N 1
ATOM 3394 C CA . VAL A 1 444 ? 1.352 -8.082 28.869 1.00 82.12 444 VAL A CA 1
ATOM 3395 C C . VAL A 1 444 ? 2.755 -7.507 28.611 1.00 82.12 444 VAL A C 1
ATOM 3397 O O . VAL A 1 444 ? 3.741 -8.173 28.926 1.00 82.12 444 VAL A O 1
ATOM 3400 N N . PRO A 1 445 ? 2.883 -6.279 28.067 1.00 84.75 445 PRO A N 1
ATOM 3401 C CA . PRO A 1 445 ? 1.805 -5.379 27.651 1.00 84.75 445 PRO A CA 1
ATOM 3402 C C . PRO A 1 445 ? 1.037 -5.913 26.435 1.00 84.75 445 PRO A C 1
ATOM 3404 O O . PRO A 1 445 ? 1.613 -6.559 25.560 1.00 84.75 445 PRO A O 1
ATOM 3407 N N . VAL A 1 446 ? -0.268 -5.627 26.383 1.00 85.81 446 VAL A N 1
ATOM 3408 C CA . VAL A 1 446 ? -1.092 -5.990 25.225 1.00 85.81 446 VAL A CA 1
ATOM 3409 C C . VAL A 1 446 ? -0.540 -5.305 23.979 1.00 85.81 446 VAL A C 1
ATOM 3411 O O . VAL A 1 446 ? -0.234 -4.108 23.975 1.00 85.81 446 VAL A O 1
ATOM 3414 N N . THR A 1 447 ? -0.359 -6.095 22.931 1.00 84.06 447 THR A N 1
ATOM 3415 C CA . THR A 1 447 ? 0.272 -5.658 21.687 1.00 84.06 447 THR A CA 1
ATOM 3416 C C . THR A 1 447 ? -0.811 -5.499 20.633 1.00 84.06 447 THR A C 1
ATOM 3418 O O . THR A 1 447 ? -1.719 -6.311 20.568 1.00 84.06 447 THR A O 1
ATOM 3421 N N . ARG A 1 448 ? -0.749 -4.440 19.836 1.00 83.69 448 ARG A N 1
ATOM 3422 C CA . ARG A 1 448 ? -1.592 -4.210 18.653 1.00 83.69 448 ARG A CA 1
ATOM 3423 C C . ARG A 1 448 ? -0.730 -3.520 17.612 1.00 83.69 448 ARG A C 1
ATOM 3425 O O . ARG A 1 448 ? 0.308 -2.965 17.988 1.00 83.69 448 ARG A O 1
ATOM 3432 N N . PHE A 1 449 ? -1.168 -3.480 16.358 1.00 81.06 449 PHE A N 1
ATOM 3433 C CA . PHE A 1 449 ? -0.466 -2.651 15.386 1.00 81.06 449 PHE A CA 1
ATOM 3434 C C . PHE A 1 449 ? -0.462 -1.192 15.851 1.00 81.06 449 PHE A C 1
ATOM 3436 O O . PHE A 1 449 ? -1.502 -0.614 16.189 1.00 81.06 449 PHE A O 1
ATOM 3443 N N . ARG A 1 450 ? 0.737 -0.615 15.917 1.00 74.94 450 ARG A N 1
ATOM 3444 C CA . ARG A 1 450 ? 0.959 0.807 16.177 1.00 74.94 450 ARG A CA 1
ATOM 3445 C C . ARG A 1 450 ? 1.643 1.415 14.970 1.00 74.94 450 ARG A C 1
ATOM 3447 O O . ARG A 1 450 ? 2.462 0.765 14.331 1.00 74.94 450 ARG A O 1
ATOM 3454 N N . LEU A 1 451 ? 1.261 2.644 14.670 1.00 68.19 451 LEU A N 1
ATOM 3455 C CA . LEU A 1 451 ? 1.866 3.456 13.631 1.00 68.19 451 LEU A CA 1
ATOM 3456 C C . LEU A 1 451 ? 2.953 4.307 14.285 1.00 68.19 451 LEU A C 1
ATOM 3458 O O . LEU A 1 451 ? 2.676 4.975 15.280 1.00 68.19 451 LEU A O 1
ATOM 3462 N N . ASP A 1 452 ? 4.168 4.258 13.752 1.00 64.38 452 ASP A N 1
ATOM 3463 C CA . ASP A 1 452 ? 5.222 5.210 14.089 1.00 64.38 452 ASP A CA 1
ATOM 3464 C C . ASP A 1 452 ? 4.886 6.567 13.444 1.00 64.38 452 ASP A C 1
ATOM 3466 O O . ASP A 1 452 ? 4.818 6.680 12.217 1.00 64.38 452 ASP A O 1
ATOM 3470 N N . GLU A 1 453 ? 4.583 7.577 14.265 1.00 60.12 453 GLU A N 1
ATOM 3471 C CA . GLU A 1 453 ? 4.071 8.876 13.801 1.00 60.12 453 GLU A CA 1
ATOM 3472 C C . GLU A 1 453 ? 5.066 9.608 12.886 1.00 60.12 453 GLU A C 1
ATOM 3474 O O . GLU A 1 453 ? 4.662 10.174 11.864 1.00 60.12 453 GLU A O 1
ATOM 3479 N N . ASP A 1 454 ? 6.361 9.546 13.206 1.00 55.19 454 ASP A N 1
ATOM 3480 C CA . ASP A 1 454 ? 7.417 10.218 12.447 1.00 55.19 454 ASP A CA 1
ATOM 3481 C C . ASP A 1 454 ? 7.575 9.598 11.052 1.00 55.19 454 ASP A C 1
ATOM 3483 O O . ASP A 1 454 ? 7.650 10.318 10.050 1.00 55.19 454 ASP A O 1
ATOM 3487 N N . ARG A 1 455 ? 7.541 8.264 10.959 1.00 57.03 455 ARG A N 1
ATOM 3488 C CA . ARG A 1 455 ? 7.662 7.532 9.685 1.00 57.03 455 ARG A CA 1
ATOM 3489 C C . ARG A 1 455 ? 6.390 7.546 8.849 1.00 57.03 455 ARG A C 1
ATOM 3491 O O . ARG A 1 455 ? 6.462 7.593 7.621 1.00 57.03 455 ARG A O 1
ATOM 3498 N N . VAL A 1 456 ? 5.215 7.548 9.475 1.00 58.66 456 VAL A N 1
ATOM 3499 C CA . VAL A 1 456 ? 3.937 7.673 8.756 1.00 58.66 456 VAL A CA 1
ATOM 3500 C C . VAL A 1 456 ? 3.800 9.051 8.121 1.00 58.66 456 VAL A C 1
ATOM 3502 O O . VAL A 1 456 ? 3.290 9.150 7.005 1.00 58.66 456 VAL A O 1
ATOM 3505 N N . ARG A 1 457 ? 4.324 10.104 8.761 1.00 50.62 457 ARG A N 1
ATOM 3506 C CA . ARG A 1 457 ? 4.424 11.432 8.144 1.00 50.62 457 ARG A CA 1
ATOM 3507 C C . ARG A 1 457 ? 5.260 11.400 6.860 1.00 50.62 457 ARG A C 1
ATOM 3509 O O . ARG A 1 457 ? 4.835 11.973 5.863 1.00 50.62 457 ARG A O 1
ATOM 3516 N N . GLU A 1 458 ? 6.393 10.695 6.854 1.00 51.84 458 GLU A N 1
ATOM 3517 C CA . GLU A 1 458 ? 7.237 10.528 5.657 1.00 51.84 458 GLU A CA 1
ATOM 3518 C C . GLU A 1 458 ? 6.523 9.740 4.541 1.00 51.84 458 GLU A C 1
ATOM 3520 O O . GLU A 1 458 ? 6.610 10.111 3.372 1.00 51.84 458 GLU A O 1
ATOM 3525 N N . LEU A 1 459 ? 5.764 8.696 4.896 1.00 54.12 459 LEU A N 1
ATOM 3526 C CA . LEU A 1 459 ? 4.983 7.885 3.952 1.00 54.12 459 LEU A CA 1
ATOM 3527 C C . LEU A 1 459 ? 3.795 8.637 3.342 1.00 54.12 459 LEU A C 1
ATOM 3529 O O . LEU A 1 459 ? 3.547 8.496 2.151 1.00 54.12 459 LEU A O 1
ATOM 3533 N N . LEU A 1 460 ? 3.065 9.434 4.130 1.00 45.72 460 LEU A N 1
ATOM 3534 C CA . LEU A 1 460 ? 1.890 10.190 3.671 1.00 45.72 460 LEU A CA 1
ATOM 3535 C C . LEU A 1 460 ? 2.250 11.384 2.774 1.00 45.72 460 LEU A C 1
ATOM 3537 O O . LEU A 1 460 ? 1.403 11.860 2.019 1.00 45.72 460 LEU A O 1
ATOM 3541 N N . MET A 1 461 ? 3.495 11.862 2.842 1.00 44.12 461 MET A N 1
ATOM 3542 C CA . MET A 1 461 ? 4.025 12.880 1.929 1.00 44.12 461 MET A CA 1
ATOM 3543 C C . MET A 1 461 ? 4.415 12.295 0.555 1.00 44.12 461 MET A C 1
ATOM 3545 O O . MET A 1 461 ? 4.562 13.053 -0.403 1.00 44.12 461 MET A O 1
ATOM 3549 N N . GLY A 1 462 ? 4.540 10.965 0.438 1.00 37.56 462 GLY A N 1
ATOM 3550 C CA . GLY A 1 462 ? 4.733 10.227 -0.815 1.00 37.56 462 GLY A CA 1
ATOM 3551 C C . GLY A 1 462 ? 3.412 9.652 -1.346 1.00 37.56 462 GLY A C 1
ATOM 3552 O O . GLY A 1 462 ? 2.591 9.136 -0.598 1.00 37.56 462 GLY A O 1
ATOM 3553 N N . GLN A 1 463 ? 3.157 9.768 -2.647 1.00 34.16 463 GLN A N 1
ATOM 3554 C CA . GLN A 1 463 ? 1.859 9.433 -3.248 1.00 34.16 463 GLN A CA 1
ATOM 3555 C C . GLN A 1 463 ? 1.432 7.951 -3.101 1.00 34.16 463 GLN A C 1
ATOM 3557 O O . GLN A 1 463 ? 2.243 7.039 -3.221 1.00 34.16 463 GLN A O 1
ATOM 3562 N N . GLN A 1 464 ? 0.112 7.776 -2.910 1.00 45.84 464 GLN A N 1
ATOM 3563 C CA . GLN A 1 464 ? -0.754 6.584 -3.040 1.00 45.84 464 GLN A CA 1
ATOM 3564 C C . GLN A 1 464 ? -0.220 5.255 -2.484 1.00 45.84 464 GLN A C 1
ATOM 3566 O O . GLN A 1 464 ? 0.372 4.442 -3.184 1.00 45.84 464 GLN A O 1
ATOM 3571 N N . LEU A 1 465 ? -0.544 5.003 -1.214 1.00 51.50 465 LEU A N 1
ATOM 3572 C CA . LEU A 1 465 ? 0.005 3.890 -0.452 1.00 51.50 465 LEU A CA 1
ATOM 3573 C C . LEU A 1 465 ? -0.378 2.494 -0.960 1.00 51.50 465 LEU A C 1
ATOM 3575 O O . LEU A 1 465 ? 0.508 1.655 -0.955 1.00 51.50 465 LEU A O 1
ATOM 3579 N N . TYR A 1 466 ? -1.603 2.208 -1.428 1.00 53.44 466 TYR A N 1
ATOM 3580 C CA . TYR A 1 466 ? -1.961 0.829 -1.819 1.00 53.44 466 TYR A CA 1
ATOM 3581 C C . TYR A 1 466 ? -3.111 0.750 -2.837 1.00 53.44 466 TYR A C 1
ATOM 3583 O O . TYR A 1 466 ? -4.243 1.107 -2.514 1.00 53.44 466 TYR A O 1
ATOM 3591 N N . GLY A 1 467 ? -2.832 0.246 -4.048 1.00 54.81 467 GLY A N 1
ATOM 3592 C CA . GLY A 1 467 ? -3.834 -0.004 -5.100 1.00 54.81 467 GLY A CA 1
ATOM 3593 C C . GLY A 1 467 ? -3.949 -1.463 -5.578 1.00 54.81 467 GLY A C 1
ATOM 3594 O O . GLY A 1 467 ? -5.021 -1.856 -6.033 1.00 54.81 467 GLY A O 1
ATOM 3595 N N . ASP A 1 468 ? -2.895 -2.284 -5.448 1.00 71.75 468 ASP A N 1
ATOM 3596 C CA . ASP A 1 468 ? -2.861 -3.680 -5.929 1.00 71.75 468 ASP A CA 1
ATOM 3597 C C . ASP A 1 468 ? -2.702 -4.685 -4.772 1.00 71.75 468 ASP A C 1
ATOM 3599 O O . ASP A 1 468 ? -1.749 -4.626 -3.992 1.00 71.75 468 ASP A O 1
ATOM 3603 N N . ARG A 1 469 ? -3.619 -5.659 -4.696 1.00 75.88 469 ARG A N 1
ATOM 3604 C CA . ARG A 1 469 ? -3.604 -6.752 -3.708 1.00 75.88 469 ARG A CA 1
ATOM 3605 C C . ARG A 1 469 ? -2.394 -7.681 -3.865 1.00 75.88 469 ARG A C 1
ATOM 3607 O O . ARG A 1 469 ? -1.985 -8.304 -2.888 1.00 75.88 469 ARG A O 1
ATOM 3614 N N . SER A 1 470 ? -1.789 -7.749 -5.057 1.00 80.12 470 SER A N 1
ATOM 3615 C CA . SER A 1 470 ? -0.599 -8.573 -5.321 1.00 80.12 470 SER A CA 1
ATOM 3616 C C . SER A 1 470 ? 0.627 -8.152 -4.499 1.00 80.12 470 SER A C 1
ATOM 3618 O O . SER A 1 470 ? 1.528 -8.961 -4.260 1.00 80.12 470 SER A O 1
ATOM 3620 N N . LEU A 1 471 ? 0.634 -6.914 -3.993 1.00 82.88 471 LEU A N 1
ATOM 3621 C CA . LEU A 1 471 ? 1.705 -6.400 -3.152 1.00 82.88 471 LEU A CA 1
ATOM 3622 C C . LEU A 1 471 ? 1.852 -7.184 -1.841 1.00 82.88 471 LEU A C 1
ATOM 3624 O O . LEU A 1 471 ? 2.972 -7.368 -1.381 1.00 82.88 471 LEU A O 1
ATOM 3628 N N . ALA A 1 472 ? 0.767 -7.715 -1.271 1.00 87.19 472 ALA A N 1
ATOM 3629 C CA . ALA A 1 472 ? 0.849 -8.518 -0.049 1.00 87.19 472 ALA A CA 1
ATOM 3630 C C . ALA A 1 472 ? 1.702 -9.787 -0.241 1.00 87.19 472 ALA A C 1
ATOM 3632 O O . ALA A 1 472 ? 2.518 -10.124 0.614 1.00 87.19 472 ALA A O 1
ATOM 3633 N N . ILE A 1 473 ? 1.570 -10.452 -1.395 1.00 92.19 473 ILE A N 1
ATOM 3634 C CA . ILE A 1 473 ? 2.375 -11.631 -1.759 1.00 92.19 473 ILE A CA 1
ATOM 3635 C C . ILE A 1 473 ? 3.837 -11.227 -1.991 1.00 92.19 473 ILE A C 1
ATOM 3637 O O . ILE A 1 473 ? 4.751 -11.926 -1.552 1.00 92.19 473 ILE A O 1
ATOM 3641 N N . ARG A 1 474 ? 4.071 -10.067 -2.622 1.00 90.81 474 ARG A N 1
ATOM 3642 C CA . ARG A 1 474 ? 5.419 -9.501 -2.787 1.00 90.81 474 ARG A CA 1
ATOM 3643 C C . ARG A 1 474 ? 6.089 -9.237 -1.433 1.00 90.81 474 ARG A C 1
ATOM 3645 O O . ARG A 1 474 ? 7.240 -9.622 -1.251 1.00 90.81 474 ARG A O 1
ATOM 3652 N N . GLU A 1 475 ? 5.379 -8.626 -0.484 1.00 90.25 475 GLU A N 1
ATOM 3653 C CA . GLU A 1 475 ? 5.894 -8.348 0.864 1.00 90.25 475 GLU A CA 1
ATOM 3654 C C . GLU A 1 475 ? 6.143 -9.632 1.667 1.00 90.25 475 GLU A C 1
ATOM 3656 O O . GLU A 1 475 ? 7.161 -9.714 2.351 1.00 90.25 475 GLU A O 1
ATOM 3661 N N . LEU A 1 476 ? 5.278 -10.652 1.551 1.00 93.38 476 LEU A N 1
ATOM 3662 C CA . LEU A 1 476 ? 5.530 -11.974 2.144 1.00 93.38 476 LEU A CA 1
ATOM 3663 C C . LEU A 1 476 ? 6.861 -12.555 1.647 1.00 93.38 476 LEU A C 1
ATOM 3665 O O . LEU A 1 476 ? 7.699 -12.942 2.461 1.00 93.38 476 LEU A O 1
ATOM 3669 N N . TYR A 1 477 ? 7.086 -12.552 0.327 1.00 94.81 477 TYR A N 1
ATOM 3670 C CA . TYR A 1 477 ? 8.325 -13.069 -0.262 1.00 94.81 477 TYR A CA 1
ATOM 3671 C C . TYR A 1 477 ? 9.546 -12.264 0.189 1.00 94.81 477 TYR A C 1
ATOM 3673 O O . TYR A 1 477 ? 10.558 -12.848 0.564 1.00 94.81 477 TYR A O 1
ATOM 3681 N N . GLN A 1 478 ? 9.464 -10.930 0.200 1.00 91.81 478 GLN A N 1
ATOM 3682 C CA . GLN A 1 478 ? 10.590 -10.086 0.616 1.00 91.81 478 GLN A CA 1
ATOM 3683 C C . GLN A 1 478 ? 10.920 -10.243 2.107 1.00 91.81 478 GLN A C 1
ATOM 3685 O O . GLN A 1 478 ? 12.096 -10.272 2.461 1.00 91.81 478 GLN A O 1
ATOM 3690 N N . ASN A 1 479 ? 9.915 -10.403 2.975 1.00 92.69 479 ASN A N 1
ATOM 3691 C CA . ASN A 1 479 ? 10.139 -10.663 4.399 1.00 92.69 479 ASN A CA 1
ATOM 3692 C C . ASN A 1 479 ? 10.781 -12.041 4.629 1.00 92.69 479 ASN A C 1
ATOM 3694 O O . ASN A 1 479 ? 11.714 -12.151 5.426 1.00 92.69 479 ASN A O 1
ATOM 3698 N N . ALA A 1 480 ? 10.339 -13.068 3.896 1.00 95.06 480 ALA A N 1
ATOM 3699 C CA . ALA A 1 480 ? 10.963 -14.392 3.902 1.00 95.06 480 ALA A CA 1
ATOM 3700 C C . ALA A 1 480 ? 12.416 -14.347 3.385 1.00 95.06 480 ALA A C 1
ATOM 3702 O O . ALA A 1 480 ? 13.323 -14.898 4.010 1.00 95.06 480 ALA A O 1
ATOM 3703 N N . LEU A 1 481 ? 12.660 -13.625 2.285 1.00 94.69 481 LEU A N 1
ATOM 3704 C CA . LEU A 1 481 ? 13.989 -13.411 1.709 1.00 94.69 481 LEU A CA 1
ATOM 3705 C C . LEU A 1 481 ? 14.936 -12.726 2.705 1.00 94.69 481 LEU A C 1
ATOM 3707 O O . LEU A 1 481 ? 16.053 -13.201 2.909 1.00 94.69 481 LEU A O 1
ATOM 3711 N N . ASP A 1 482 ? 14.490 -11.656 3.367 1.00 92.94 482 ASP A N 1
ATOM 3712 C CA . ASP A 1 482 ? 15.279 -10.946 4.381 1.00 92.94 482 ASP A CA 1
ATOM 3713 C C . ASP A 1 482 ? 15.587 -11.846 5.595 1.00 92.94 482 ASP A C 1
ATOM 3715 O O . ASP A 1 482 ? 16.712 -11.837 6.105 1.00 92.94 482 ASP A O 1
ATOM 3719 N N . ALA A 1 483 ? 14.632 -12.679 6.027 1.00 93.19 483 ALA A N 1
ATOM 3720 C CA . ALA A 1 483 ? 14.836 -13.636 7.115 1.00 93.19 483 ALA A CA 1
ATOM 3721 C C . ALA A 1 483 ? 15.877 -14.713 6.760 1.00 93.19 483 ALA A C 1
ATOM 3723 O O . ALA A 1 483 ? 16.721 -15.058 7.599 1.00 93.19 483 ALA A O 1
ATOM 3724 N N . CYS A 1 484 ? 15.854 -15.225 5.525 1.00 94.56 484 CYS A N 1
ATOM 3725 C CA . CYS A 1 484 ? 16.863 -16.154 5.016 1.00 94.56 484 CYS A CA 1
ATOM 3726 C C . CYS A 1 484 ? 18.236 -15.477 4.861 1.00 94.56 484 CYS A C 1
ATOM 3728 O O . CYS A 1 484 ? 19.233 -16.051 5.299 1.00 94.56 484 CYS A O 1
ATOM 3730 N N . ARG A 1 485 ? 18.307 -14.241 4.339 1.00 93.00 485 ARG A N 1
ATOM 3731 C CA . ARG A 1 485 ? 19.557 -13.454 4.243 1.00 93.00 485 ARG A CA 1
ATOM 3732 C C . ARG A 1 485 ? 20.200 -13.226 5.612 1.00 93.00 485 ARG A C 1
ATOM 3734 O O . ARG A 1 485 ? 21.417 -13.348 5.740 1.00 93.00 485 ARG A O 1
ATOM 3741 N N . TYR A 1 486 ? 19.398 -12.939 6.642 1.00 92.31 486 TYR A N 1
ATOM 3742 C CA . TYR A 1 486 ? 19.888 -12.822 8.020 1.00 92.31 486 TYR A CA 1
ATOM 3743 C C . TYR A 1 486 ? 20.499 -14.139 8.485 1.00 92.31 486 TYR A C 1
ATOM 3745 O O . TYR A 1 486 ? 21.662 -14.170 8.897 1.00 92.31 486 TYR A O 1
ATOM 3753 N N . ARG A 1 487 ? 19.765 -15.247 8.373 1.00 91.25 487 ARG A N 1
ATOM 3754 C CA . ARG A 1 487 ? 20.293 -16.550 8.788 1.00 91.25 487 ARG A CA 1
ATOM 3755 C C . ARG A 1 487 ? 21.586 -16.912 8.061 1.00 91.25 487 ARG A C 1
ATOM 3757 O O . ARG A 1 487 ? 22.535 -17.314 8.730 1.00 91.25 487 ARG A O 1
ATOM 3764 N N . ASP A 1 488 ? 21.650 -16.693 6.750 1.00 90.94 488 ASP A N 1
ATOM 3765 C CA . ASP A 1 488 ? 22.855 -16.923 5.950 1.00 90.94 488 ASP A CA 1
ATOM 3766 C C . ASP A 1 488 ? 24.055 -16.099 6.455 1.00 90.94 488 ASP A C 1
ATOM 3768 O O . ASP A 1 488 ? 25.131 -16.648 6.701 1.00 90.94 488 ASP A O 1
ATOM 3772 N N . ALA A 1 489 ? 23.869 -14.794 6.693 1.00 90.62 489 ALA A N 1
ATOM 3773 C CA . ALA A 1 489 ? 24.921 -13.924 7.222 1.00 90.62 489 ALA A CA 1
ATOM 3774 C C . ALA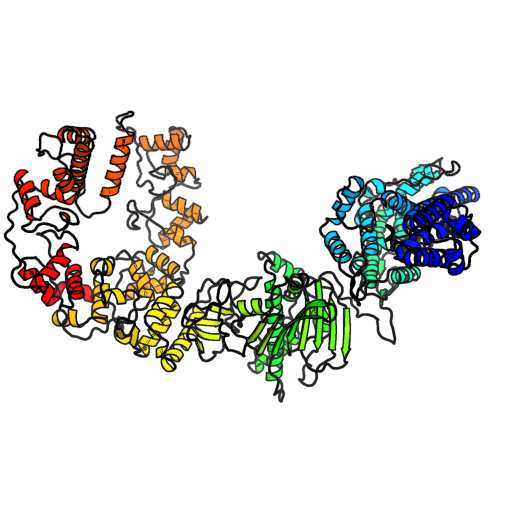 A 1 489 ? 25.432 -14.404 8.593 1.00 90.62 489 ALA A C 1
ATOM 3776 O O . ALA A 1 489 ? 26.644 -14.525 8.802 1.00 90.62 489 ALA A O 1
ATOM 3777 N N . ARG A 1 490 ? 24.519 -14.762 9.508 1.00 89.06 490 ARG A N 1
ATOM 3778 C CA . ARG A 1 490 ? 24.882 -15.276 10.837 1.00 89.06 490 ARG A CA 1
ATOM 3779 C C . ARG A 1 490 ? 25.603 -16.623 10.749 1.00 89.06 490 ARG A C 1
ATOM 3781 O O . ARG A 1 490 ? 26.573 -16.845 11.471 1.00 89.06 490 ARG A O 1
ATOM 3788 N N . GLN A 1 491 ? 25.177 -17.518 9.861 1.00 88.19 491 GLN A N 1
ATOM 3789 C CA . GLN A 1 491 ? 25.830 -18.815 9.680 1.00 88.19 491 GLN A CA 1
ATOM 3790 C C . GLN A 1 491 ? 27.223 -18.689 9.069 1.00 88.19 491 GLN A C 1
ATOM 3792 O O . GLN A 1 491 ? 28.134 -19.367 9.534 1.00 88.19 491 GLN A O 1
ATOM 3797 N N . ARG A 1 492 ? 27.427 -17.782 8.106 1.00 87.81 492 ARG A N 1
ATOM 3798 C CA . ARG A 1 492 ? 28.767 -17.481 7.571 1.00 87.81 492 ARG A CA 1
ATOM 3799 C C . ARG A 1 492 ? 29.718 -16.935 8.639 1.00 87.81 492 ARG A C 1
ATOM 3801 O O . ARG A 1 492 ? 30.924 -17.155 8.556 1.00 87.81 492 ARG A O 1
ATOM 3808 N N . TYR A 1 493 ? 29.191 -16.251 9.654 1.00 87.75 493 TYR A N 1
ATOM 3809 C CA . TYR A 1 493 ? 29.982 -15.746 10.776 1.00 87.75 493 TYR A CA 1
ATOM 3810 C C . TYR A 1 493 ? 30.334 -16.828 11.820 1.00 87.75 493 TYR A C 1
ATOM 3812 O O . TYR A 1 493 ? 31.414 -16.780 12.420 1.00 87.75 493 TYR A O 1
ATOM 3820 N N . LEU A 1 494 ? 29.460 -17.815 12.046 1.00 85.31 494 LEU A N 1
ATOM 3821 C CA . LEU A 1 494 ? 29.633 -18.835 13.086 1.00 85.31 494 LEU A CA 1
ATOM 3822 C C . LEU A 1 494 ? 30.441 -20.062 12.597 1.00 85.31 494 LEU A C 1
ATOM 3824 O O . LEU A 1 494 ? 30.094 -20.680 11.590 1.00 85.31 494 LEU A O 1
ATOM 3828 N N . PRO A 1 495 ? 31.498 -20.491 13.316 1.00 67.62 495 PRO A N 1
ATOM 3829 C CA . PRO A 1 495 ? 32.290 -21.661 12.935 1.00 67.62 495 PRO A CA 1
ATOM 3830 C C . PRO A 1 495 ? 31.506 -22.970 13.137 1.00 67.62 495 PRO A C 1
ATOM 3832 O O . PRO A 1 495 ? 30.942 -23.204 14.202 1.00 67.62 495 PRO A O 1
ATOM 3835 N N . GLY A 1 496 ? 31.497 -23.850 12.128 1.00 64.12 496 GLY A N 1
ATOM 3836 C CA . GLY A 1 496 ? 30.844 -25.168 12.199 1.00 64.12 496 GLY A CA 1
ATOM 3837 C C . GLY A 1 496 ? 29.349 -25.191 11.846 1.00 64.12 496 GLY A C 1
ATOM 3838 O O . GLY A 1 496 ? 28.739 -26.255 11.896 1.00 64.12 496 GLY A O 1
ATOM 3839 N N . ALA A 1 497 ? 28.764 -24.062 11.432 1.00 60.78 497 ALA A N 1
ATOM 3840 C CA . ALA A 1 497 ? 27.348 -23.923 11.066 1.00 60.78 497 ALA A CA 1
ATOM 3841 C C . ALA A 1 497 ? 27.003 -24.415 9.637 1.00 60.78 497 ALA A C 1
ATOM 3843 O O . ALA A 1 497 ? 26.167 -23.824 8.952 1.00 60.78 497 ALA A O 1
ATOM 3844 N N . GLY A 1 498 ? 27.660 -25.475 9.156 1.00 58.56 498 GLY A N 1
ATOM 3845 C CA . GLY A 1 498 ? 27.415 -26.033 7.821 1.00 58.56 498 GLY A CA 1
ATOM 3846 C C . GLY A 1 498 ? 26.101 -26.820 7.730 1.00 58.56 498 GLY A C 1
ATOM 3847 O O . GLY A 1 498 ? 25.659 -27.413 8.710 1.00 58.56 498 GLY A O 1
ATOM 3848 N N . GLY A 1 499 ? 25.492 -26.865 6.539 1.00 75.69 499 GLY A N 1
ATOM 3849 C CA . GLY A 1 499 ? 24.392 -27.792 6.221 1.00 75.69 499 GLY A CA 1
ATOM 3850 C C . GLY A 1 499 ? 22.978 -27.200 6.160 1.00 75.69 499 GLY A C 1
ATOM 3851 O O . GLY A 1 499 ? 22.034 -27.947 5.919 1.00 75.69 499 GLY A O 1
ATOM 3852 N N . TRP A 1 500 ? 22.803 -25.889 6.337 1.00 87.50 500 TRP A N 1
ATOM 3853 C CA . TRP A 1 500 ? 21.528 -25.224 6.042 1.00 87.50 500 TRP A CA 1
ATOM 3854 C C . TRP A 1 500 ? 21.488 -24.738 4.593 1.00 87.50 500 TRP A C 1
ATOM 3856 O O . TRP A 1 500 ? 22.477 -24.228 4.074 1.00 87.50 500 TRP A O 1
ATOM 3866 N N . THR A 1 501 ? 20.327 -24.878 3.962 1.00 90.06 501 THR A N 1
ATOM 3867 C CA . THR A 1 501 ? 20.008 -24.268 2.671 1.00 90.06 501 THR A CA 1
ATOM 3868 C C . THR A 1 501 ? 18.716 -23.478 2.832 1.00 90.06 501 THR A C 1
ATOM 3870 O O . THR A 1 501 ? 17.740 -23.983 3.394 1.00 90.06 501 THR A O 1
ATOM 3873 N N . GLY A 1 502 ? 18.725 -22.215 2.405 1.00 93.06 502 GLY A N 1
ATOM 3874 C CA . GLY A 1 502 ? 17.543 -21.365 2.487 1.00 93.06 502 GLY A CA 1
ATOM 3875 C C . GLY A 1 502 ? 16.425 -21.885 1.590 1.00 93.06 502 GLY A C 1
ATOM 3876 O O . GLY A 1 502 ? 16.668 -22.251 0.439 1.00 93.06 502 GLY A O 1
ATOM 3877 N N . ASN A 1 503 ? 15.212 -21.914 2.133 1.00 96.69 503 ASN A N 1
ATOM 3878 C CA . ASN A 1 503 ? 14.009 -22.365 1.452 1.00 96.69 503 ASN A CA 1
ATOM 3879 C C . ASN A 1 503 ? 12.820 -21.476 1.831 1.00 96.69 503 ASN A C 1
ATOM 3881 O O . ASN A 1 503 ? 12.612 -21.185 3.013 1.00 96.69 503 ASN A O 1
ATOM 3885 N N . ILE A 1 504 ? 12.041 -21.093 0.821 1.00 98.25 504 ILE A N 1
ATOM 3886 C CA . ILE A 1 504 ? 10.808 -20.315 0.939 1.00 98.25 504 ILE A CA 1
ATOM 3887 C C . ILE A 1 504 ? 9.692 -21.104 0.251 1.00 98.25 504 ILE A C 1
ATOM 3889 O O . ILE A 1 504 ? 9.837 -21.570 -0.877 1.00 98.25 504 ILE A O 1
ATOM 3893 N N . THR A 1 505 ? 8.565 -21.294 0.922 1.00 98.25 505 THR A N 1
ATOM 3894 C CA . THR A 1 505 ? 7.449 -22.099 0.409 1.00 98.25 505 THR A CA 1
ATOM 3895 C C . THR A 1 505 ? 6.149 -21.328 0.545 1.00 98.25 505 THR A C 1
ATOM 3897 O O . THR A 1 505 ? 5.815 -20.870 1.634 1.00 98.25 505 THR A O 1
ATOM 3900 N N . PHE A 1 506 ? 5.424 -21.195 -0.562 1.00 98.25 506 PHE A N 1
ATOM 3901 C CA . PHE A 1 506 ? 4.071 -20.661 -0.617 1.00 98.25 506 PHE A CA 1
ATOM 3902 C C . PHE A 1 506 ? 3.076 -21.795 -0.857 1.00 98.25 506 PHE A C 1
ATOM 3904 O O . PHE A 1 506 ? 3.206 -22.551 -1.822 1.00 98.25 506 PHE A O 1
ATOM 3911 N N . ASP A 1 507 ? 2.065 -21.876 -0.003 1.00 97.31 507 ASP A N 1
ATOM 3912 C CA . ASP A 1 507 ? 0.995 -22.869 -0.079 1.00 97.31 507 ASP A CA 1
ATOM 3913 C C . ASP A 1 507 ? -0.358 -22.165 0.028 1.00 97.31 507 ASP A C 1
ATOM 3915 O O . ASP A 1 507 ? -0.640 -21.485 1.016 1.00 97.31 507 ASP A O 1
ATOM 3919 N N . GLN A 1 508 ? -1.171 -22.260 -1.022 1.00 96.44 508 GLN A N 1
ATOM 3920 C CA . GLN A 1 508 ? -2.501 -21.662 -1.091 1.00 96.44 508 GLN A CA 1
ATOM 3921 C C . GLN A 1 508 ? -3.556 -22.746 -1.273 1.00 96.44 508 GLN A C 1
ATOM 3923 O O . GLN A 1 508 ? -3.578 -23.459 -2.276 1.00 96.44 508 GLN A O 1
ATOM 3928 N N . GLY A 1 509 ? -4.486 -22.826 -0.327 1.00 94.38 509 GLY A N 1
ATOM 3929 C CA . GLY A 1 509 ? -5.454 -23.911 -0.288 1.00 94.38 509 GLY A CA 1
ATOM 3930 C C . GLY A 1 509 ? -6.684 -23.594 0.543 1.00 94.38 509 GLY A C 1
ATOM 3931 O O . GLY A 1 509 ? -7.036 -22.436 0.778 1.00 94.38 509 GLY A O 1
ATOM 3932 N N . VAL A 1 510 ? -7.358 -24.661 0.960 1.00 92.38 510 VAL A N 1
ATOM 3933 C CA . VAL A 1 510 ? -8.510 -24.621 1.858 1.00 92.38 510 VAL A CA 1
ATOM 3934 C C . VAL A 1 510 ? -8.190 -25.511 3.050 1.00 92.38 510 VAL A C 1
ATOM 3936 O O . VAL A 1 510 ? -7.790 -26.658 2.864 1.00 92.38 510 VAL A O 1
ATOM 3939 N N . ASP A 1 511 ? -8.324 -24.977 4.260 1.00 89.81 511 ASP A N 1
ATOM 3940 C CA . ASP A 1 511 ? -8.049 -25.723 5.487 1.00 89.81 511 ASP A CA 1
ATOM 3941 C C . ASP A 1 511 ? -9.172 -26.724 5.827 1.00 89.81 511 ASP A C 1
ATOM 3943 O O . ASP A 1 511 ? -10.217 -26.783 5.174 1.00 89.81 511 ASP A O 1
ATOM 3947 N N . GLU A 1 512 ? -8.980 -27.510 6.891 1.00 85.81 512 GLU A N 1
ATOM 3948 C CA . GLU A 1 512 ? -9.957 -28.512 7.355 1.00 85.81 512 GLU A CA 1
ATOM 3949 C C . GLU A 1 512 ? -11.329 -27.916 7.725 1.00 85.81 512 GLU A C 1
ATOM 3951 O O . GLU A 1 512 ? -12.333 -28.628 7.751 1.00 85.81 512 GLU A O 1
ATOM 3956 N N . GLN A 1 513 ? -11.391 -26.609 8.002 1.00 81.44 513 GLN A N 1
ATOM 3957 C CA . GLN A 1 513 ? -12.610 -25.880 8.358 1.00 81.44 513 GLN A CA 1
ATOM 3958 C C . GLN A 1 513 ? -13.278 -25.220 7.141 1.00 81.44 513 GLN A C 1
ATOM 3960 O O . GLN A 1 513 ? -14.297 -24.541 7.290 1.00 81.44 513 GLN A O 1
ATOM 3965 N N . GLY A 1 514 ? -12.736 -25.411 5.934 1.00 85.00 514 GLY A N 1
ATOM 3966 C CA . GLY A 1 514 ? -13.255 -24.812 4.707 1.00 85.00 514 GLY A CA 1
ATOM 3967 C C . GLY A 1 514 ? -12.820 -23.360 4.487 1.00 85.00 514 GLY A C 1
ATOM 3968 O O . GLY A 1 514 ? -13.413 -22.675 3.650 1.00 85.00 514 GLY A O 1
ATOM 3969 N N . ARG A 1 515 ? -11.822 -22.857 5.226 1.00 86.94 515 ARG A N 1
ATOM 3970 C CA . ARG A 1 515 ? -11.297 -21.493 5.072 1.00 86.94 515 ARG A CA 1
ATOM 3971 C C . ARG A 1 515 ? -10.199 -21.476 4.022 1.00 86.94 515 ARG A C 1
ATOM 3973 O O . ARG A 1 515 ? -9.256 -22.260 4.086 1.00 86.94 515 ARG A O 1
ATOM 3980 N N . HIS A 1 516 ? -10.295 -20.545 3.082 1.00 91.56 516 HIS A N 1
ATOM 3981 C CA . HIS A 1 516 ? -9.217 -20.312 2.129 1.00 91.56 516 HIS A CA 1
ATOM 3982 C C . HIS A 1 516 ? -8.035 -19.645 2.832 1.00 91.56 516 HIS A C 1
ATOM 3984 O O . HIS A 1 516 ? -8.223 -18.683 3.581 1.00 91.56 516 HIS A O 1
ATOM 3990 N N . TYR A 1 517 ? -6.825 -20.124 2.571 1.00 94.75 517 TYR A N 1
ATOM 3991 C CA . TYR A 1 517 ? -5.610 -19.574 3.159 1.00 94.75 517 TYR A CA 1
ATOM 3992 C C . TYR A 1 517 ? -4.495 -19.425 2.125 1.00 94.75 517 TYR A C 1
ATOM 3994 O O . TYR A 1 517 ? -4.476 -20.113 1.107 1.00 94.75 517 TYR A O 1
ATOM 4002 N N . LEU A 1 518 ? -3.555 -18.533 2.425 1.00 96.31 518 LEU A N 1
ATOM 4003 C CA . LEU A 1 518 ? -2.243 -18.433 1.800 1.00 96.31 518 LEU A CA 1
ATOM 4004 C C . LEU A 1 518 ? -1.190 -18.479 2.906 1.00 96.31 518 LEU A C 1
ATOM 4006 O O . LEU A 1 518 ? -1.143 -17.579 3.741 1.00 96.31 518 LEU A O 1
ATOM 4010 N N . SER A 1 519 ? -0.344 -19.499 2.909 1.00 97.38 519 SER A N 1
ATOM 4011 C CA . SER A 1 519 ? 0.772 -19.635 3.837 1.00 97.38 519 SER A CA 1
ATOM 4012 C C . SER A 1 519 ? 2.095 -19.354 3.134 1.00 97.38 519 SER A C 1
ATOM 4014 O O . SER A 1 519 ? 2.304 -19.792 2.006 1.00 97.38 519 SER A O 1
ATOM 4016 N N . CYS A 1 520 ? 2.980 -18.613 3.796 1.00 97.88 520 CYS A N 1
ATOM 4017 C CA . CYS A 1 520 ? 4.370 -18.415 3.405 1.00 97.88 520 CYS A CA 1
ATOM 4018 C C . CYS A 1 520 ? 5.264 -18.899 4.547 1.00 97.88 520 CYS A C 1
ATOM 4020 O O . CYS A 1 520 ? 5.253 -18.317 5.635 1.00 97.88 520 CYS A O 1
ATOM 4022 N N . THR A 1 521 ? 6.048 -19.940 4.289 1.00 98.06 521 THR A N 1
ATOM 4023 C CA . THR A 1 521 ? 7.001 -20.524 5.233 1.00 98.06 521 THR A CA 1
ATOM 4024 C C . THR A 1 521 ? 8.425 -20.250 4.775 1.00 98.06 521 THR A C 1
ATOM 4026 O O . THR A 1 521 ? 8.806 -20.624 3.668 1.00 98.06 521 THR A O 1
ATOM 4029 N N . ASP A 1 522 ? 9.229 -19.654 5.650 1.00 97.25 522 ASP A N 1
ATOM 4030 C CA . ASP A 1 522 ? 10.676 -19.538 5.507 1.00 97.25 522 ASP A CA 1
ATOM 4031 C C . ASP A 1 522 ? 11.392 -20.330 6.603 1.00 97.25 522 ASP A C 1
ATOM 4033 O O . ASP A 1 522 ? 10.938 -20.422 7.747 1.00 97.25 522 ASP A O 1
ATOM 4037 N N . ASN A 1 523 ? 12.553 -20.884 6.265 1.00 95.44 523 ASN A N 1
ATOM 4038 C CA . ASN A 1 523 ? 13.473 -21.473 7.237 1.00 95.44 523 ASN A CA 1
ATOM 4039 C C . ASN A 1 523 ? 14.589 -20.486 7.627 1.00 95.44 523 ASN A C 1
ATOM 4041 O O . ASN A 1 523 ? 15.727 -20.896 7.866 1.00 95.44 523 ASN A O 1
ATOM 4045 N N . GLY A 1 524 ? 14.290 -19.186 7.647 1.00 94.31 524 GLY A N 1
ATOM 4046 C CA . GLY A 1 524 ? 15.218 -18.112 7.969 1.00 94.31 524 GLY A CA 1
ATOM 4047 C C . GLY A 1 524 ? 15.503 -17.990 9.466 1.00 94.31 524 GLY A C 1
ATOM 4048 O O . GLY A 1 524 ? 15.493 -18.964 10.221 1.00 94.31 524 GLY A O 1
ATOM 4049 N N . ILE A 1 525 ? 15.827 -16.773 9.903 1.00 92.62 525 ILE A N 1
ATOM 4050 C CA . ILE A 1 525 ? 16.289 -16.505 11.271 1.00 92.62 525 ILE A CA 1
ATOM 4051 C C . ILE A 1 525 ? 15.164 -16.561 12.327 1.00 92.62 525 ILE A C 1
ATOM 4053 O O . ILE A 1 525 ? 15.447 -16.740 13.511 1.00 92.62 525 ILE A O 1
ATOM 4057 N N . GLY A 1 526 ? 13.901 -16.408 11.915 1.00 92.62 526 GLY A N 1
ATOM 4058 C CA . GLY A 1 526 ? 12.733 -16.356 12.802 1.00 92.62 526 GLY A CA 1
ATOM 4059 C C . GLY A 1 526 ? 12.694 -15.151 13.754 1.00 92.62 526 GLY A C 1
ATOM 4060 O O . GLY A 1 526 ? 13.591 -14.302 13.762 1.00 92.62 526 GLY A O 1
ATOM 4061 N N . MET A 1 527 ? 11.644 -15.084 14.575 1.00 92.56 527 MET A N 1
ATOM 4062 C CA . MET A 1 527 ? 11.364 -14.011 15.537 1.00 92.56 527 MET A CA 1
ATOM 4063 C C . MET A 1 527 ? 11.124 -14.582 16.941 1.00 92.56 527 MET A C 1
ATOM 4065 O O . MET A 1 527 ? 10.604 -15.685 17.100 1.00 92.56 527 MET A O 1
ATOM 4069 N N . GLY A 1 528 ? 11.517 -13.840 17.976 1.00 89.69 528 GLY A N 1
ATOM 4070 C CA . GLY A 1 528 ? 11.152 -14.114 19.363 1.00 89.69 528 GLY A CA 1
ATOM 4071 C C . GLY A 1 528 ? 10.011 -13.211 19.830 1.00 89.69 528 GLY A C 1
ATOM 4072 O O . GLY A 1 528 ? 9.508 -12.355 19.098 1.00 89.69 528 GLY A O 1
ATOM 4073 N N . ALA A 1 529 ? 9.612 -13.355 21.097 1.00 85.19 529 ALA A N 1
ATOM 4074 C CA . ALA A 1 529 ? 8.565 -12.518 21.685 1.00 85.19 529 ALA A CA 1
ATOM 4075 C C . ALA A 1 529 ? 8.898 -11.018 21.678 1.00 85.19 529 ALA A C 1
ATOM 4077 O O . ALA A 1 529 ? 7.981 -10.201 21.740 1.00 85.19 529 ALA A O 1
ATOM 4078 N N . GLN A 1 530 ? 10.176 -10.628 21.674 1.00 84.62 530 GLN A N 1
ATOM 4079 C CA . GLN A 1 530 ? 10.554 -9.216 21.626 1.00 84.62 530 GLN A CA 1
ATOM 4080 C C . GLN A 1 530 ? 10.403 -8.653 20.211 1.00 84.62 530 GLN A C 1
ATOM 4082 O O . GLN A 1 530 ? 9.752 -7.626 20.041 1.00 84.62 530 GLN A O 1
ATOM 4087 N N . GLU A 1 531 ? 10.908 -9.349 19.191 1.00 87.94 531 GLU A N 1
ATOM 4088 C CA . GLU A 1 531 ? 10.766 -8.942 17.790 1.00 87.94 531 GLU A CA 1
ATOM 4089 C C . GLU A 1 531 ? 9.292 -8.872 17.373 1.00 87.94 531 GLU A C 1
ATOM 4091 O O . GLU A 1 531 ? 8.895 -7.925 16.696 1.00 87.94 531 GLU A O 1
ATOM 4096 N N . LEU A 1 532 ? 8.455 -9.796 17.859 1.00 87.81 532 LEU A N 1
ATOM 4097 C CA . LEU A 1 532 ? 7.007 -9.766 17.632 1.00 87.81 532 LEU A CA 1
ATOM 4098 C C . LEU A 1 532 ? 6.327 -8.499 18.195 1.00 87.81 532 LEU A C 1
ATOM 4100 O O . LEU A 1 532 ? 5.383 -7.992 17.593 1.00 87.81 532 LEU A O 1
ATOM 4104 N N . ARG A 1 533 ? 6.801 -7.975 19.336 1.00 83.56 533 ARG A N 1
ATOM 4105 C CA . ARG A 1 533 ? 6.212 -6.814 20.042 1.00 83.56 533 ARG A CA 1
ATOM 4106 C C . ARG A 1 533 ? 6.817 -5.464 19.663 1.00 83.56 533 ARG A C 1
ATOM 4108 O O . ARG A 1 533 ? 6.197 -4.422 19.869 1.00 83.56 533 ARG A O 1
ATOM 4115 N N . GLU A 1 534 ? 8.062 -5.463 19.206 1.00 81.94 534 GLU A N 1
ATOM 4116 C CA . GLU A 1 534 ? 8.821 -4.230 18.978 1.00 81.94 534 GLU A CA 1
ATOM 4117 C C . GLU A 1 534 ? 9.063 -3.955 17.497 1.00 81.94 534 GLU A C 1
ATOM 4119 O O . GLU A 1 534 ? 9.214 -2.797 17.130 1.00 81.94 534 GLU A O 1
ATOM 4124 N N . VAL A 1 535 ? 9.065 -4.986 16.647 1.00 81.56 535 VAL A N 1
ATOM 4125 C CA . VAL A 1 535 ? 9.309 -4.842 15.204 1.00 81.56 535 VAL A CA 1
ATOM 4126 C C . VAL A 1 535 ? 8.069 -5.246 14.415 1.00 81.56 535 VAL A C 1
ATOM 4128 O O . VAL A 1 535 ? 7.517 -4.436 13.684 1.00 81.56 535 VAL A O 1
ATOM 4131 N N . PHE A 1 536 ? 7.565 -6.468 14.606 1.00 82.81 536 PHE A N 1
ATOM 4132 C CA . PHE A 1 536 ? 6.437 -6.978 13.819 1.00 82.81 536 PHE A CA 1
ATOM 4133 C C . PHE A 1 536 ? 5.141 -6.182 14.051 1.00 82.81 536 PHE A C 1
ATOM 4135 O O . PHE A 1 536 ? 4.381 -5.951 13.114 1.00 82.81 536 PHE A O 1
ATOM 4142 N N . SER A 1 537 ? 4.884 -5.734 15.285 1.00 80.56 537 SER A N 1
ATOM 4143 C CA . SER A 1 537 ? 3.681 -4.964 15.625 1.00 80.56 537 SER A CA 1
ATOM 4144 C C . SER A 1 537 ? 3.799 -3.453 15.398 1.00 80.56 537 SER A C 1
ATOM 4146 O O . SER A 1 537 ? 2.824 -2.736 15.626 1.00 80.56 537 SER A O 1
ATOM 4148 N N . GLN A 1 538 ? 4.974 -2.935 15.030 1.00 77.25 538 GLN A N 1
ATOM 4149 C CA . GLN A 1 538 ? 5.210 -1.495 14.895 1.00 77.25 538 GLN A CA 1
ATOM 4150 C C . GLN A 1 538 ? 5.446 -1.139 13.431 1.00 77.25 538 GLN A C 1
ATOM 4152 O O . GLN A 1 538 ? 6.517 -1.365 12.874 1.00 77.25 538 GLN A O 1
ATOM 4157 N N . ALA A 1 539 ? 4.424 -0.565 12.805 1.00 71.69 539 ALA A N 1
ATOM 4158 C CA . ALA A 1 539 ? 4.516 -0.080 11.442 1.00 71.69 539 ALA A CA 1
ATOM 4159 C C . ALA A 1 539 ? 5.450 1.135 11.396 1.00 71.69 539 ALA A C 1
ATOM 4161 O O . ALA A 1 539 ? 5.191 2.131 12.066 1.00 71.69 539 ALA A O 1
ATOM 4162 N N . GLY A 1 540 ? 6.520 1.041 10.608 1.00 68.50 540 GLY A N 1
ATOM 4163 C CA . GLY A 1 540 ? 7.583 2.052 10.545 1.00 68.50 540 GLY A CA 1
ATOM 4164 C C . GLY A 1 540 ? 8.914 1.592 11.144 1.00 68.50 540 GLY A C 1
ATOM 4165 O O . GLY A 1 540 ? 9.949 2.182 10.840 1.00 68.50 540 GLY A O 1
ATOM 4166 N N . VAL A 1 541 ? 8.916 0.517 11.942 1.00 77.62 541 VAL A N 1
ATOM 4167 C CA . VAL A 1 541 ? 10.123 -0.012 12.595 1.00 77.62 541 VAL A CA 1
ATOM 4168 C C . VAL A 1 541 ? 10.689 -1.185 11.801 1.00 77.62 541 VAL A C 1
ATOM 4170 O O . VAL A 1 541 ? 9.963 -2.064 11.337 1.00 77.62 541 VAL A O 1
ATOM 4173 N N . ARG A 1 542 ? 12.015 -1.217 11.643 1.00 78.81 542 ARG A N 1
ATOM 4174 C CA . ARG A 1 542 ? 12.728 -2.280 10.920 1.00 78.81 542 ARG A CA 1
ATOM 4175 C C . ARG A 1 542 ? 13.584 -3.094 11.873 1.00 78.81 542 ARG A C 1
ATOM 4177 O O . ARG A 1 542 ? 14.142 -2.563 12.829 1.00 78.81 542 ARG A O 1
ATOM 4184 N N . PHE A 1 543 ? 13.781 -4.374 11.556 1.00 80.56 543 PHE A N 1
ATOM 4185 C CA . PHE A 1 543 ? 14.759 -5.188 12.282 1.00 80.56 543 PHE A CA 1
ATOM 4186 C C . PHE A 1 543 ? 16.186 -4.649 12.096 1.00 80.56 543 PHE A C 1
ATOM 4188 O O . PHE A 1 543 ? 16.996 -4.747 13.010 1.00 80.56 543 PHE A O 1
ATOM 4195 N N . ALA A 1 544 ? 16.466 -4.038 10.938 1.00 79.19 544 ALA A N 1
ATOM 4196 C CA . ALA A 1 544 ? 17.770 -3.479 10.603 1.00 79.19 544 ALA A CA 1
ATOM 4197 C C . ALA A 1 544 ? 18.172 -2.276 11.478 1.00 79.19 544 ALA A C 1
ATOM 4199 O O . ALA A 1 544 ? 19.354 -1.976 11.595 1.00 79.19 544 ALA A O 1
ATOM 4200 N N . ASP A 1 545 ? 17.209 -1.611 12.126 1.00 81.62 545 ASP A N 1
ATOM 4201 C CA . ASP A 1 545 ? 17.472 -0.467 13.011 1.00 81.62 545 ASP A CA 1
ATOM 4202 C C . ASP A 1 545 ? 17.680 -0.892 14.475 1.00 81.62 545 ASP A C 1
ATOM 4204 O O . ASP A 1 545 ? 17.889 -0.059 15.359 1.00 81.62 545 ASP A O 1
ATOM 4208 N N . ARG A 1 546 ? 17.589 -2.195 14.771 1.00 84.50 546 ARG A N 1
ATOM 4209 C CA . ARG A 1 546 ? 17.729 -2.706 16.134 1.00 84.50 546 ARG A CA 1
ATOM 4210 C C . ARG A 1 546 ? 19.188 -2.628 16.586 1.00 84.50 546 ARG A C 1
ATOM 4212 O O . ARG A 1 546 ? 20.057 -3.081 15.844 1.00 84.50 546 ARG A O 1
ATOM 4219 N N . PRO A 1 547 ? 19.466 -2.184 17.828 1.00 84.88 547 PRO A N 1
ATOM 4220 C CA . PRO A 1 547 ? 20.827 -2.162 18.363 1.00 84.88 547 PRO A CA 1
ATOM 4221 C C . PRO A 1 547 ? 21.541 -3.515 18.255 1.00 84.88 547 PRO A C 1
ATOM 4223 O O . PRO A 1 547 ? 22.677 -3.569 17.803 1.00 84.88 547 PRO A O 1
ATOM 4226 N N . GLU A 1 548 ? 20.845 -4.613 18.569 1.00 84.31 548 GLU A N 1
ATOM 4227 C CA . GLU A 1 548 ? 21.393 -5.972 18.445 1.00 84.31 548 GLU A CA 1
ATOM 4228 C C . GLU A 1 548 ? 21.815 -6.304 17.004 1.00 84.31 548 GLU A C 1
ATOM 4230 O O . GLU A 1 548 ? 22.880 -6.879 16.787 1.00 84.31 548 GLU A O 1
ATOM 4235 N N . PHE A 1 549 ? 21.004 -5.912 16.016 1.00 87.00 549 PHE A N 1
ATOM 4236 C CA . PHE A 1 549 ? 21.324 -6.136 14.610 1.00 87.00 549 PHE A CA 1
ATOM 4237 C C . PHE A 1 549 ? 22.519 -5.289 14.164 1.00 87.00 549 PHE A C 1
ATOM 4239 O O . PHE A 1 549 ? 23.409 -5.807 13.499 1.00 87.00 549 PHE A O 1
ATOM 4246 N N . LEU A 1 550 ? 22.567 -4.010 14.551 1.00 87.81 550 LEU A N 1
ATOM 4247 C CA . LEU A 1 550 ? 23.676 -3.109 14.221 1.00 87.81 550 LEU A CA 1
ATOM 4248 C C . LEU A 1 550 ? 25.007 -3.606 14.808 1.00 87.81 550 LEU A C 1
ATOM 4250 O O . LEU A 1 550 ? 26.038 -3.545 14.141 1.00 87.81 550 LEU A O 1
ATOM 4254 N N . GLU A 1 551 ? 24.984 -4.143 16.032 1.00 89.31 551 GLU A N 1
ATOM 4255 C CA . GLU A 1 551 ? 26.149 -4.783 16.651 1.00 89.31 551 GLU A CA 1
ATOM 4256 C C . GLU A 1 551 ? 26.622 -6.007 15.861 1.00 89.31 551 GLU A C 1
ATOM 4258 O O . GLU A 1 551 ? 27.818 -6.157 15.607 1.00 89.31 551 GLU A O 1
ATOM 4263 N N . GLU A 1 552 ? 25.705 -6.897 15.473 1.00 89.69 552 GLU A N 1
ATOM 4264 C CA . GLU A 1 552 ? 26.052 -8.058 14.653 1.00 89.69 552 GLU A CA 1
ATOM 4265 C C . GLU A 1 552 ? 26.568 -7.653 13.275 1.00 89.69 552 GLU A C 1
ATOM 4267 O O . GLU A 1 552 ? 27.578 -8.186 12.830 1.00 89.69 552 GLU A O 1
ATOM 4272 N N . GLN A 1 553 ? 25.932 -6.679 12.625 1.00 89.25 553 GLN A N 1
ATOM 4273 C CA . GLN A 1 553 ? 26.356 -6.173 11.325 1.00 89.25 553 GLN A CA 1
ATOM 4274 C C . GLN A 1 553 ? 27.777 -5.599 11.383 1.00 89.25 553 GLN A C 1
ATOM 4276 O O . GLN A 1 553 ? 28.567 -5.854 10.476 1.00 89.25 553 GLN A O 1
ATOM 4281 N N . ALA A 1 554 ? 28.133 -4.888 12.458 1.00 88.62 554 ALA A N 1
ATOM 4282 C CA . ALA A 1 554 ? 29.499 -4.412 12.672 1.00 88.62 554 ALA A CA 1
ATOM 4283 C C . ALA A 1 554 ? 30.499 -5.576 12.807 1.00 88.62 554 ALA A C 1
ATOM 4285 O O . ALA A 1 554 ? 31.547 -5.562 12.164 1.00 88.62 554 ALA A O 1
ATOM 4286 N N . GLN A 1 555 ? 30.154 -6.619 13.570 1.00 89.88 555 GLN A N 1
ATOM 4287 C CA . GLN A 1 555 ? 30.990 -7.822 13.723 1.00 89.88 555 GLN A CA 1
ATOM 4288 C C . GLN A 1 555 ? 31.128 -8.614 12.414 1.00 89.88 555 GLN A C 1
ATOM 4290 O O . GLN A 1 555 ? 32.181 -9.175 12.113 1.00 89.88 555 GLN A O 1
ATOM 4295 N N . TRP A 1 556 ? 30.061 -8.683 11.622 1.00 91.75 556 TRP A N 1
ATOM 4296 C CA . TRP A 1 556 ? 30.061 -9.339 10.319 1.00 91.75 556 TRP A CA 1
ATOM 4297 C C . TRP A 1 556 ? 30.912 -8.577 9.301 1.00 91.75 556 TRP A C 1
ATOM 4299 O O . TRP A 1 556 ? 31.646 -9.205 8.534 1.00 91.75 556 TRP A O 1
ATOM 4309 N N . ALA A 1 557 ? 30.879 -7.242 9.336 1.00 89.81 557 ALA A N 1
ATOM 4310 C CA . ALA A 1 557 ? 31.676 -6.390 8.458 1.00 89.81 557 ALA A CA 1
ATOM 4311 C C . ALA A 1 557 ? 33.189 -6.599 8.651 1.00 89.81 557 ALA A C 1
ATOM 4313 O O . ALA A 1 557 ? 33.929 -6.573 7.668 1.00 89.81 557 ALA A O 1
ATOM 4314 N N . GLU A 1 558 ? 33.651 -6.911 9.871 1.00 90.50 558 GLU A N 1
ATOM 4315 C CA . GLU A 1 558 ? 35.052 -7.296 10.140 1.00 90.50 558 GLU A CA 1
ATOM 4316 C C . GLU A 1 558 ? 35.497 -8.550 9.359 1.00 90.50 558 GLU A C 1
ATOM 4318 O O . GLU A 1 558 ? 36.693 -8.778 9.177 1.00 90.50 558 GLU A O 1
ATOM 4323 N N . ARG A 1 559 ? 34.547 -9.363 8.876 1.00 88.00 559 ARG A N 1
ATOM 4324 C CA . ARG A 1 559 ? 34.780 -10.565 8.057 1.00 88.00 559 ARG A CA 1
ATOM 4325 C C . ARG A 1 559 ? 34.240 -10.447 6.627 1.00 88.00 559 ARG A C 1
ATOM 4327 O O . ARG A 1 559 ? 34.047 -11.470 5.975 1.00 88.00 559 ARG A O 1
ATOM 4334 N N . ASP A 1 560 ? 33.987 -9.226 6.153 1.00 86.31 560 ASP A N 1
ATOM 4335 C CA . ASP A 1 560 ? 33.406 -8.925 4.833 1.00 86.31 560 ASP A CA 1
ATOM 4336 C C . ASP A 1 560 ? 32.041 -9.603 4.574 1.00 86.31 560 ASP A C 1
ATOM 4338 O O . ASP A 1 560 ? 31.678 -9.963 3.451 1.00 86.31 560 ASP A O 1
ATOM 4342 N N . ILE A 1 561 ? 31.252 -9.795 5.634 1.00 88.12 561 ILE A N 1
ATOM 4343 C CA . ILE A 1 561 ? 29.880 -10.298 5.552 1.00 88.12 561 ILE A CA 1
ATOM 4344 C C . ILE A 1 561 ? 28.933 -9.101 5.649 1.00 88.12 561 ILE A C 1
ATOM 4346 O O . ILE A 1 561 ? 28.794 -8.485 6.702 1.00 88.12 561 ILE A O 1
ATOM 4350 N N . HIS A 1 562 ? 28.243 -8.803 4.549 1.00 85.50 562 HIS A N 1
ATOM 4351 C CA . HIS A 1 562 ? 27.270 -7.711 4.470 1.00 85.50 562 HIS A CA 1
ATOM 4352 C C . HIS A 1 562 ? 25.870 -8.254 4.200 1.00 85.50 562 HIS A C 1
ATOM 4354 O O . HIS A 1 562 ? 25.694 -9.158 3.376 1.00 85.50 562 HIS A O 1
ATOM 4360 N N . LEU A 1 563 ? 24.879 -7.690 4.890 1.00 85.38 563 LEU A N 1
ATOM 4361 C CA . LEU A 1 563 ? 23.462 -7.984 4.699 1.00 85.38 563 LEU A CA 1
ATOM 4362 C C . LEU A 1 563 ? 22.765 -6.766 4.098 1.00 85.38 563 LEU A C 1
ATOM 4364 O O . LEU A 1 563 ? 22.885 -5.659 4.618 1.00 85.38 563 LEU A O 1
ATOM 4368 N N . TYR A 1 564 ? 22.015 -7.000 3.023 1.00 83.19 564 TYR A N 1
ATOM 4369 C CA . TYR A 1 564 ? 21.268 -5.982 2.288 1.00 83.19 564 TYR A CA 1
ATOM 4370 C C . TYR A 1 564 ? 19.762 -6.267 2.420 1.00 83.19 564 TYR A C 1
ATOM 4372 O O . TYR A 1 564 ? 19.252 -7.143 1.713 1.00 83.19 564 TYR A O 1
ATOM 4380 N N . PRO A 1 565 ? 19.058 -5.617 3.368 1.00 82.12 565 PRO A N 1
ATOM 4381 C CA . PRO A 1 565 ? 17.645 -5.883 3.614 1.00 82.12 565 PRO A CA 1
ATOM 4382 C C . PRO A 1 565 ? 16.756 -5.171 2.586 1.00 82.12 565 PRO A C 1
ATOM 4384 O O . PRO A 1 565 ? 16.992 -4.013 2.238 1.00 82.12 565 PRO A O 1
ATOM 4387 N N . ASN A 1 566 ? 15.697 -5.845 2.137 1.00 78.38 566 ASN A N 1
ATOM 4388 C CA . ASN A 1 566 ? 14.676 -5.275 1.255 1.00 78.38 566 ASN A CA 1
ATOM 4389 C C . ASN A 1 566 ? 13.710 -4.350 2.005 1.00 78.38 566 ASN A C 1
ATOM 4391 O O . ASN A 1 566 ? 13.188 -3.388 1.432 1.00 78.38 566 ASN A O 1
ATOM 4395 N N . SER A 1 567 ? 13.441 -4.639 3.281 1.00 70.69 567 SER A N 1
ATOM 4396 C CA . SER A 1 567 ? 12.485 -3.882 4.092 1.00 70.69 567 SER A CA 1
ATOM 4397 C C . SER A 1 567 ? 12.974 -2.453 4.372 1.00 70.69 567 SER A C 1
ATOM 4399 O O . SER A 1 567 ? 13.798 -2.215 5.253 1.00 70.69 567 SER A O 1
ATOM 4401 N N . ARG A 1 568 ? 12.453 -1.469 3.622 1.00 66.19 568 ARG A N 1
ATOM 4402 C CA . ARG A 1 568 ? 12.846 -0.048 3.748 1.00 66.19 568 ARG A CA 1
ATOM 4403 C C . ARG A 1 568 ? 11.988 0.778 4.701 1.00 66.19 568 ARG A C 1
ATOM 4405 O O . ARG A 1 568 ? 12.526 1.693 5.318 1.00 66.19 568 ARG A O 1
ATOM 4412 N N . PHE A 1 569 ? 10.696 0.461 4.815 1.00 66.19 569 PHE A N 1
ATOM 4413 C CA . PHE A 1 569 ? 9.709 1.293 5.523 1.00 66.19 569 PHE A CA 1
ATOM 4414 C C . PHE A 1 569 ? 9.091 0.629 6.762 1.00 66.19 569 PHE A C 1
ATOM 4416 O O . PHE A 1 569 ? 8.375 1.294 7.494 1.00 66.19 569 PHE A O 1
ATOM 4423 N N . GLY A 1 570 ? 9.293 -0.675 6.993 1.00 67.44 570 GLY A N 1
ATOM 4424 C CA . GLY A 1 570 ? 8.730 -1.352 8.173 1.00 67.44 570 GLY A CA 1
ATOM 4425 C C . GLY A 1 570 ? 7.195 -1.448 8.208 1.00 67.44 570 GLY A C 1
ATOM 4426 O O . GLY A 1 570 ? 6.620 -1.625 9.272 1.00 67.44 570 GLY A O 1
ATOM 4427 N N . ILE A 1 571 ? 6.508 -1.311 7.068 1.00 70.75 571 ILE A N 1
ATOM 4428 C CA . ILE A 1 571 ? 5.031 -1.365 6.965 1.00 70.75 571 ILE A CA 1
ATOM 4429 C C . ILE A 1 571 ? 4.507 -2.618 6.246 1.00 70.75 571 ILE A C 1
ATOM 4431 O O . ILE A 1 571 ? 3.297 -2.789 6.111 1.00 70.75 571 ILE A O 1
ATOM 4435 N N . GLY A 1 572 ? 5.402 -3.499 5.781 1.00 74.00 572 GLY A N 1
ATOM 4436 C CA . GLY A 1 572 ? 5.063 -4.621 4.895 1.00 74.00 572 GLY A CA 1
ATOM 4437 C C . GLY A 1 572 ? 3.997 -5.562 5.463 1.00 74.00 572 GLY A C 1
ATOM 4438 O O . GLY A 1 572 ? 3.134 -6.019 4.724 1.00 74.00 572 GLY A O 1
ATOM 4439 N N . VAL A 1 573 ? 3.971 -5.775 6.781 1.00 79.62 573 VAL A N 1
ATOM 4440 C CA . VAL A 1 573 ? 2.982 -6.645 7.444 1.00 79.62 573 VAL A CA 1
ATOM 4441 C C . VAL A 1 573 ? 1.552 -6.099 7.334 1.00 79.62 573 VAL A C 1
ATOM 4443 O O . VAL A 1 573 ? 0.608 -6.875 7.220 1.00 79.62 573 VAL A O 1
ATOM 4446 N N . LEU A 1 574 ? 1.357 -4.774 7.299 1.00 78.94 574 LEU A N 1
ATOM 4447 C CA . LEU A 1 574 ? 0.015 -4.192 7.147 1.00 78.94 574 LEU A CA 1
ATOM 4448 C C . LEU A 1 574 ? -0.599 -4.502 5.777 1.00 78.94 574 LEU A C 1
ATOM 4450 O O . LEU A 1 574 ? -1.822 -4.595 5.663 1.00 78.94 574 LEU A O 1
ATOM 4454 N N . SER A 1 575 ? 0.240 -4.719 4.758 1.00 80.44 575 SER A N 1
ATOM 4455 C CA . SER A 1 575 ? -0.208 -5.110 3.418 1.00 80.44 575 SER A CA 1
ATOM 4456 C C . SER A 1 575 ? -0.946 -6.458 3.430 1.00 80.44 575 SER A C 1
ATOM 4458 O O . SER A 1 575 ? -1.818 -6.689 2.598 1.00 80.44 575 SER A O 1
ATOM 4460 N N . TYR A 1 576 ? -0.697 -7.324 4.418 1.00 86.81 576 TYR A N 1
ATOM 4461 C CA . TYR A 1 576 ? -1.347 -8.633 4.520 1.00 86.81 576 TYR A CA 1
ATOM 4462 C C . TYR A 1 576 ? -2.871 -8.510 4.676 1.00 86.81 576 TYR A C 1
ATOM 4464 O O . TYR A 1 576 ? -3.619 -9.318 4.122 1.00 86.81 576 TYR A O 1
ATOM 4472 N N . PHE A 1 577 ? -3.353 -7.442 5.326 1.00 81.56 577 PHE A N 1
ATOM 4473 C CA . PHE A 1 577 ? -4.789 -7.170 5.477 1.00 81.56 577 PHE A CA 1
ATOM 4474 C C . PHE A 1 577 ? -5.495 -6.736 4.179 1.00 81.56 577 PHE A C 1
ATOM 4476 O O . PHE A 1 577 ? -6.724 -6.589 4.156 1.00 81.56 577 PHE A O 1
ATOM 4483 N N . MET A 1 578 ? -4.742 -6.541 3.086 1.00 79.56 578 MET A N 1
ATOM 4484 C CA . MET A 1 578 ? -5.305 -6.387 1.740 1.00 79.56 578 MET A CA 1
ATOM 4485 C C . MET A 1 578 ? -5.839 -7.709 1.178 1.00 79.56 578 MET A C 1
ATOM 4487 O O . MET A 1 578 ? -6.713 -7.674 0.315 1.00 79.56 578 MET A O 1
ATOM 4491 N N . LEU A 1 579 ? -5.325 -8.849 1.660 1.00 82.31 579 LEU A N 1
ATOM 4492 C CA . LEU A 1 579 ? -5.745 -10.194 1.253 1.00 82.31 579 LEU A CA 1
ATOM 4493 C C . LEU A 1 579 ? -6.541 -10.930 2.332 1.00 82.31 579 LEU A C 1
ATOM 4495 O O . LEU A 1 579 ? -7.413 -11.729 1.998 1.00 82.31 579 LEU A O 1
ATOM 4499 N N . ALA A 1 580 ? -6.250 -10.678 3.607 1.00 84.25 580 ALA A N 1
ATOM 4500 C CA . ALA A 1 580 ? -6.792 -11.454 4.715 1.00 84.25 580 ALA A CA 1
ATOM 4501 C C . ALA A 1 580 ? -7.462 -10.604 5.796 1.00 84.25 580 ALA A C 1
ATOM 4503 O O . ALA A 1 580 ? -7.123 -9.441 6.007 1.00 84.25 580 ALA A O 1
ATOM 4504 N N . ASP A 1 581 ? -8.405 -11.216 6.510 1.00 74.81 581 ASP A N 1
ATOM 4505 C CA . ASP A 1 581 ? -8.990 -10.653 7.737 1.00 74.81 581 ASP A CA 1
ATOM 4506 C C . ASP A 1 581 ? -8.306 -11.178 9.001 1.00 74.81 581 ASP A C 1
ATOM 4508 O O . ASP A 1 581 ? -8.372 -10.552 10.058 1.00 74.81 581 ASP A O 1
ATOM 4512 N N . GLU A 1 582 ? -7.619 -12.312 8.884 1.00 84.75 582 GLU A N 1
ATOM 4513 C CA . GLU A 1 582 ? -6.918 -12.966 9.976 1.00 84.75 582 GLU A CA 1
ATOM 4514 C C . GLU A 1 582 ? -5.537 -13.428 9.524 1.00 84.75 582 GLU A C 1
ATOM 4516 O O . GLU A 1 582 ? -5.361 -13.961 8.427 1.00 84.75 582 GLU A O 1
ATOM 4521 N N . ILE A 1 583 ? -4.564 -13.210 10.400 1.00 91.00 583 ILE A N 1
ATOM 4522 C CA . ILE A 1 583 ? -3.163 -13.556 10.207 1.00 91.00 583 ILE A CA 1
ATOM 4523 C C . ILE A 1 583 ? -2.752 -14.449 11.367 1.00 91.00 583 ILE A C 1
ATOM 4525 O O . ILE A 1 583 ? -2.942 -14.101 12.537 1.00 91.00 583 ILE A O 1
ATOM 4529 N N . GLU A 1 584 ? -2.157 -15.582 11.035 1.00 93.56 584 GLU A N 1
ATOM 4530 C CA . GLU A 1 584 ? -1.529 -16.487 11.981 1.00 93.56 584 GLU A CA 1
ATOM 4531 C C . GLU A 1 584 ? -0.033 -16.546 11.693 1.00 93.56 584 GLU A C 1
ATOM 4533 O O . GLU A 1 584 ? 0.388 -16.738 10.556 1.00 93.56 584 GLU A O 1
ATOM 4538 N N . VAL A 1 585 ? 0.780 -16.340 12.723 1.00 94.81 585 VAL A N 1
ATOM 4539 C CA . VAL A 1 585 ? 2.236 -16.397 12.629 1.00 94.81 585 VAL A CA 1
ATOM 4540 C C . VAL A 1 585 ? 2.731 -17.445 13.603 1.00 94.81 585 VAL A C 1
ATOM 4542 O O . VAL A 1 585 ? 2.506 -17.330 14.805 1.00 94.81 585 VAL A O 1
ATOM 4545 N N . THR A 1 586 ? 3.434 -18.445 13.089 1.00 95.19 586 THR A N 1
ATOM 4546 C CA . THR A 1 586 ? 4.219 -19.375 13.902 1.00 95.19 586 THR A CA 1
ATOM 4547 C C . THR A 1 586 ? 5.686 -19.097 13.641 1.00 95.19 586 THR A C 1
ATOM 4549 O O . THR A 1 586 ? 6.115 -19.078 12.490 1.00 95.19 586 THR A O 1
ATOM 4552 N N . THR A 1 587 ? 6.464 -18.830 14.683 1.00 94.94 587 THR A N 1
ATOM 4553 C CA . THR A 1 587 ? 7.860 -18.415 14.514 1.00 94.94 587 THR A CA 1
ATOM 4554 C C . THR A 1 587 ? 8.755 -18.960 15.613 1.00 94.94 587 THR A C 1
ATOM 4556 O O . THR A 1 587 ? 8.335 -19.132 16.759 1.00 94.94 587 THR A O 1
ATOM 4559 N N . CYS A 1 588 ? 9.998 -19.250 15.246 1.00 93.38 588 CYS A N 1
ATOM 4560 C CA . CYS A 1 588 ? 11.022 -19.750 16.144 1.00 93.38 588 CYS A CA 1
ATOM 4561 C C . CYS A 1 588 ? 12.352 -19.056 15.832 1.00 93.38 588 CYS A C 1
ATOM 4563 O O . CYS A 1 588 ? 12.909 -19.210 14.743 1.00 93.38 588 CYS A O 1
ATOM 4565 N N . ARG A 1 589 ? 12.861 -18.276 16.791 1.00 92.12 589 ARG A N 1
ATOM 4566 C CA . ARG A 1 589 ? 14.105 -17.508 16.649 1.00 92.12 589 ARG A CA 1
ATOM 4567 C C . ARG A 1 589 ? 15.332 -18.418 16.701 1.00 92.12 589 ARG A C 1
ATOM 4569 O O . ARG A 1 589 ? 15.457 -19.241 17.605 1.00 92.12 589 ARG A O 1
ATOM 4576 N N . MET A 1 590 ? 16.275 -18.222 15.786 1.00 89.75 590 MET A N 1
ATOM 4577 C CA . MET A 1 590 ? 17.618 -18.791 15.890 1.00 89.75 590 MET A CA 1
ATOM 4578 C C . MET A 1 590 ? 18.402 -18.055 16.977 1.00 89.75 590 MET A C 1
ATOM 4580 O O . MET A 1 590 ? 18.500 -16.824 16.944 1.00 89.75 590 MET A O 1
ATOM 4584 N N . ASP A 1 591 ? 18.996 -18.796 17.911 1.00 84.25 591 ASP A N 1
ATOM 4585 C CA . ASP A 1 591 ? 19.869 -18.190 18.913 1.00 84.25 591 ASP A CA 1
ATOM 4586 C C . ASP A 1 591 ? 21.100 -17.495 18.278 1.00 84.25 591 ASP A C 1
ATOM 4588 O O . ASP A 1 591 ? 21.456 -17.702 17.111 1.00 84.25 591 ASP A O 1
ATOM 4592 N N . ARG A 1 592 ? 21.755 -16.620 19.049 1.00 81.12 592 ARG A N 1
ATOM 4593 C CA . ARG A 1 592 ? 22.928 -15.855 18.587 1.00 81.12 592 ARG A CA 1
ATOM 4594 C C . ARG A 1 592 ? 24.181 -16.722 18.399 1.00 81.12 592 ARG A C 1
ATOM 4596 O O . ARG A 1 592 ? 25.102 -16.316 17.697 1.00 81.12 592 ARG A O 1
ATOM 4603 N N . HIS A 1 593 ? 24.233 -17.903 19.011 1.00 77.25 593 HIS A N 1
ATOM 4604 C CA . HIS A 1 593 ? 25.415 -18.770 19.040 1.00 77.25 593 HIS A CA 1
ATOM 4605 C C . HIS A 1 593 ? 25.319 -19.971 18.080 1.00 77.25 593 HIS A C 1
ATOM 4607 O O . HIS A 1 593 ? 26.220 -20.806 18.054 1.00 77.25 593 HIS A O 1
ATOM 4613 N N . GLY A 1 594 ? 24.265 -20.038 17.262 1.00 64.81 594 GLY A N 1
ATOM 4614 C CA . GLY A 1 594 ? 24.025 -21.058 16.240 1.00 64.81 594 GLY A CA 1
ATOM 4615 C C . GLY A 1 594 ? 23.670 -22.443 16.769 1.00 64.81 594 GLY A C 1
ATOM 4616 O O . GLY A 1 594 ? 23.851 -23.416 16.041 1.00 64.81 594 GLY A O 1
ATOM 4617 N N . GLY A 1 595 ? 23.204 -22.548 18.015 1.00 64.31 595 GLY A N 1
ATOM 4618 C CA . GLY A 1 595 ? 23.122 -23.816 18.736 1.00 64.31 595 GLY A CA 1
ATOM 4619 C C . GLY A 1 595 ? 21.768 -24.520 18.682 1.00 64.31 595 GLY A C 1
ATOM 4620 O O . GLY A 1 595 ? 21.740 -25.743 18.534 1.00 64.31 595 GLY A O 1
ATOM 4621 N N . ARG A 1 596 ? 20.648 -23.805 18.862 1.00 70.94 596 ARG A N 1
ATOM 4622 C CA . ARG A 1 596 ? 19.297 -24.380 19.008 1.00 70.94 596 ARG A CA 1
ATOM 4623 C C . ARG A 1 596 ? 18.189 -23.418 18.546 1.00 70.94 596 ARG A C 1
ATOM 4625 O O . ARG A 1 596 ? 18.333 -22.199 18.663 1.00 70.94 596 ARG A O 1
ATOM 4632 N N . PRO A 1 597 ? 17.060 -23.950 18.046 1.00 83.62 597 PRO A N 1
ATOM 4633 C CA . PRO A 1 597 ? 15.834 -23.175 17.888 1.00 83.62 597 PRO A CA 1
ATOM 4634 C C . PRO A 1 597 ? 15.354 -22.690 19.263 1.00 83.62 597 PRO A C 1
ATOM 4636 O O . PRO A 1 597 ? 15.326 -23.468 20.219 1.00 83.62 597 PRO A O 1
ATOM 4639 N N . GLY A 1 598 ? 14.994 -21.412 19.369 1.00 87.00 598 GLY A N 1
ATOM 4640 C CA . GLY A 1 598 ? 14.391 -20.841 20.570 1.00 87.00 598 GLY A CA 1
ATOM 4641 C C . GLY A 1 598 ? 12.957 -21.336 20.813 1.00 87.00 598 GLY A C 1
ATOM 4642 O O . GLY A 1 598 ? 12.473 -22.229 20.109 1.00 87.00 598 GLY A O 1
ATOM 4643 N N . PRO A 1 599 ? 12.244 -20.748 21.788 1.00 88.94 599 PRO A N 1
ATOM 4644 C CA . PRO A 1 599 ? 10.837 -21.058 22.002 1.00 88.94 599 PRO A CA 1
ATOM 4645 C C . PRO A 1 599 ? 10.009 -20.737 20.759 1.00 88.94 599 PRO A C 1
ATOM 4647 O O . PRO A 1 599 ? 10.250 -19.745 20.064 1.00 88.94 599 PRO A O 1
ATOM 4650 N N . GLU A 1 600 ? 9.039 -21.602 20.490 1.00 92.00 600 GLU A N 1
ATOM 4651 C CA . GLU A 1 600 ? 8.045 -21.406 19.443 1.00 92.00 600 GLU A CA 1
ATOM 4652 C C . GLU A 1 600 ? 6.983 -20.423 19.940 1.00 92.00 600 GLU A C 1
ATOM 4654 O O . GLU A 1 600 ? 6.480 -20.542 21.061 1.00 92.00 600 GLU A O 1
ATOM 4659 N N . TRP A 1 601 ? 6.642 -19.445 19.109 1.00 91.88 601 TRP A N 1
ATOM 4660 C CA . TRP A 1 601 ? 5.593 -18.471 19.390 1.00 91.88 601 TRP A CA 1
ATOM 4661 C C . TRP A 1 601 ? 4.499 -18.581 18.342 1.00 91.88 601 TRP A C 1
ATOM 4663 O O . TRP A 1 601 ? 4.783 -18.550 17.144 1.00 91.88 601 TRP A O 1
ATOM 4673 N N . HIS A 1 602 ? 3.254 -18.646 18.810 1.00 91.44 602 HIS A N 1
ATOM 4674 C CA . HIS A 1 602 ? 2.070 -18.529 17.971 1.00 91.44 602 HIS A CA 1
ATOM 4675 C C . HIS A 1 602 ? 1.434 -17.164 18.202 1.00 91.44 602 HIS A C 1
ATOM 4677 O O . HIS A 1 602 ? 1.163 -16.775 19.342 1.00 91.44 602 HIS A O 1
ATOM 4683 N N . VAL A 1 603 ? 1.206 -16.432 17.119 1.00 90.94 603 VAL A N 1
ATOM 4684 C CA . VAL A 1 603 ? 0.552 -15.126 17.133 1.00 90.94 603 VAL A CA 1
ATOM 4685 C C . VAL A 1 603 ? -0.661 -15.184 16.234 1.00 90.94 603 VAL A C 1
ATOM 4687 O O . VAL A 1 603 ? -0.548 -15.530 15.062 1.00 90.94 603 VAL A O 1
ATOM 4690 N N . ARG A 1 604 ? -1.817 -14.802 16.770 1.00 89.06 604 ARG A N 1
ATOM 4691 C CA . ARG A 1 604 ? -3.043 -14.640 15.987 1.00 89.06 604 ARG A CA 1
ATOM 4692 C C . ARG A 1 604 ? -3.503 -13.189 16.025 1.00 89.06 604 ARG A C 1
ATOM 4694 O O . ARG A 1 604 ? -3.530 -12.577 17.096 1.00 89.06 604 ARG A O 1
ATOM 4701 N N . ILE A 1 605 ? -3.855 -12.654 14.857 1.00 87.12 605 ILE A N 1
ATOM 4702 C CA . ILE A 1 605 ? -4.282 -11.265 14.681 1.00 87.12 605 ILE A CA 1
ATOM 4703 C C . ILE A 1 605 ? -5.517 -11.231 13.787 1.00 87.12 605 ILE A C 1
ATOM 4705 O O . ILE A 1 605 ? -5.461 -11.672 12.644 1.00 87.12 605 ILE A O 1
ATOM 4709 N N . VAL A 1 606 ? -6.625 -10.688 14.292 1.00 80.38 606 VAL A N 1
ATOM 4710 C CA . VAL A 1 606 ? -7.947 -10.748 13.636 1.00 80.38 606 VAL A CA 1
ATOM 4711 C C . VAL A 1 606 ? -8.361 -9.368 13.109 1.00 80.38 606 VAL A C 1
ATOM 4713 O O . VAL A 1 606 ? -9.455 -8.865 13.348 1.00 80.38 606 VAL A O 1
ATOM 4716 N N . GLY A 1 607 ? -7.431 -8.715 12.413 1.00 72.38 607 GLY A N 1
ATOM 4717 C CA . GLY A 1 607 ? -7.596 -7.382 11.835 1.00 72.38 607 GLY A CA 1
ATOM 4718 C C . GLY A 1 607 ? -6.579 -6.363 12.368 1.00 72.38 607 GLY A C 1
ATOM 4719 O O . GLY A 1 607 ? -5.981 -6.563 13.425 1.00 72.38 607 GLY A O 1
ATOM 4720 N N . PRO A 1 608 ? -6.386 -5.227 11.675 1.00 65.94 608 PRO A N 1
ATOM 4721 C CA . PRO A 1 608 ? -5.332 -4.263 12.006 1.00 65.94 608 PRO A CA 1
ATOM 4722 C C . PRO A 1 608 ? -5.547 -3.534 13.346 1.00 65.94 608 PRO A C 1
ATOM 4724 O O . PRO A 1 608 ? -4.584 -3.080 13.954 1.00 65.94 608 PRO A O 1
ATOM 4727 N N . GLY A 1 609 ? -6.794 -3.421 13.820 1.00 67.44 609 GLY A N 1
ATOM 4728 C CA . GLY A 1 609 ? -7.125 -2.802 15.114 1.00 67.44 609 GLY A CA 1
ATOM 4729 C C . GLY A 1 609 ? -7.072 -3.756 16.313 1.00 67.44 609 GLY A C 1
ATOM 4730 O O . GLY A 1 609 ? -7.211 -3.311 17.449 1.00 67.44 609 GLY A O 1
ATOM 4731 N N . HIS A 1 610 ? -6.885 -5.058 16.078 1.00 77.44 610 HIS A N 1
ATOM 4732 C CA . HIS A 1 610 ? -7.029 -6.085 17.111 1.00 77.44 610 HIS A CA 1
ATOM 4733 C C . HIS A 1 610 ? -5.753 -6.265 17.926 1.00 77.44 610 HIS A C 1
ATOM 4735 O O . HIS A 1 610 ? -4.641 -5.991 17.457 1.00 77.44 610 HIS A O 1
ATOM 4741 N N . PHE A 1 611 ? -5.916 -6.754 19.156 1.00 84.12 611 PHE A N 1
ATOM 4742 C CA . PHE A 1 611 ? -4.777 -7.153 19.971 1.00 84.12 611 PHE A CA 1
ATOM 4743 C C . PHE A 1 611 ? -4.198 -8.471 19.467 1.00 84.12 611 PHE A C 1
ATOM 4745 O O . PHE A 1 611 ? -4.904 -9.374 19.023 1.00 84.12 611 PHE A O 1
ATOM 4752 N N . PHE A 1 612 ? -2.880 -8.572 19.546 1.00 85.25 612 PHE A N 1
ATOM 4753 C CA . PHE A 1 612 ? -2.140 -9.761 19.184 1.00 85.25 612 PHE A CA 1
ATOM 4754 C C . PHE A 1 612 ? -2.274 -10.738 20.330 1.00 85.25 612 PHE A C 1
ATOM 4756 O O . PHE A 1 612 ? -1.848 -10.451 21.454 1.00 85.25 612 PHE A O 1
ATOM 4763 N N . ARG A 1 613 ? -2.798 -11.918 20.028 1.00 85.50 613 ARG A N 1
ATOM 4764 C CA . ARG A 1 613 ? -2.766 -13.020 20.974 1.00 85.50 613 ARG A CA 1
ATOM 4765 C C . ARG A 1 613 ? -1.464 -13.778 20.778 1.00 85.50 613 ARG A C 1
ATOM 4767 O O . ARG A 1 613 ? -1.357 -14.582 19.857 1.00 85.50 613 ARG A O 1
ATOM 4774 N N . ILE A 1 614 ? -0.472 -13.460 21.608 1.00 87.00 614 ILE A N 1
ATOM 4775 C CA . ILE A 1 614 ? 0.846 -14.104 21.604 1.00 87.00 614 ILE A CA 1
ATOM 4776 C C . ILE A 1 614 ? 0.828 -15.222 22.644 1.00 87.00 614 ILE A C 1
ATOM 4778 O O . ILE A 1 614 ? 0.783 -14.954 23.846 1.00 87.00 614 ILE A O 1
ATOM 4782 N N . THR A 1 615 ? 0.871 -16.467 22.184 1.00 84.69 615 THR A N 1
ATOM 4783 C CA . THR A 1 615 ? 0.889 -17.657 23.040 1.00 84.69 615 THR A CA 1
ATOM 4784 C C . THR A 1 615 ? 2.183 -18.442 22.840 1.00 84.69 615 THR A C 1
ATOM 4786 O O . THR A 1 615 ? 2.593 -18.639 21.691 1.00 84.69 615 THR A O 1
ATOM 4789 N N . PRO A 1 616 ? 2.831 -18.905 23.923 1.00 84.06 616 PRO A N 1
ATOM 4790 C CA . PRO A 1 616 ? 3.965 -19.810 23.801 1.00 84.06 616 PRO A CA 1
ATOM 4791 C C . PRO A 1 616 ? 3.493 -21.158 23.238 1.00 84.06 616 PRO A C 1
ATOM 4793 O O . PRO A 1 616 ? 2.457 -21.681 23.648 1.00 84.06 616 PRO A O 1
ATOM 4796 N N . GLY A 1 617 ? 4.247 -21.694 22.283 1.00 84.44 617 GLY A N 1
ATOM 4797 C CA . GLY A 1 617 ? 4.131 -23.063 21.792 1.00 84.44 617 GLY A CA 1
ATOM 4798 C C . GLY A 1 617 ? 5.063 -23.983 22.579 1.00 84.44 617 GLY A C 1
ATOM 4799 O O . GLY A 1 617 ? 5.036 -24.028 23.810 1.00 84.44 617 GLY A O 1
ATOM 4800 N N . LYS A 1 618 ? 5.924 -24.716 21.875 1.00 84.38 618 LYS A N 1
ATOM 4801 C CA . LYS A 1 618 ? 6.971 -25.546 22.495 1.00 84.38 618 LYS A CA 1
ATOM 4802 C C . LYS A 1 618 ? 8.094 -24.686 23.089 1.00 84.38 618 LYS A C 1
ATOM 4804 O O . LYS A 1 618 ? 8.495 -23.688 22.494 1.00 84.38 618 LYS A O 1
ATOM 4809 N N . GLU A 1 619 ? 8.683 -25.131 24.207 1.00 80.25 619 GLU A N 1
ATOM 4810 C CA . GLU A 1 619 ? 9.860 -24.474 24.814 1.00 80.25 619 GLU A CA 1
ATOM 4811 C C . GLU A 1 619 ? 11.049 -24.362 23.850 1.00 80.25 619 GLU A C 1
ATOM 4813 O O . GLU A 1 619 ? 11.841 -23.431 23.956 1.00 80.25 619 GLU A O 1
ATOM 4818 N N . HIS A 1 620 ? 11.159 -25.302 22.909 1.00 79.44 620 HIS A N 1
ATOM 4819 C CA . HIS A 1 620 ? 12.107 -25.263 21.803 1.00 79.44 620 HIS A CA 1
ATOM 4820 C C . HIS A 1 620 ? 11.392 -25.715 20.527 1.00 79.44 620 HIS A C 1
ATOM 4822 O O . HIS A 1 620 ? 10.776 -26.787 20.502 1.00 79.44 620 HIS A O 1
ATOM 4828 N N . GLY A 1 621 ? 11.464 -24.899 19.475 1.00 76.94 621 GLY A N 1
ATOM 4829 C CA . GLY A 1 621 ? 10.958 -25.257 18.150 1.00 76.94 621 GLY A CA 1
ATOM 4830 C C . GLY A 1 621 ? 11.752 -26.403 17.512 1.00 76.94 621 GLY A C 1
ATOM 4831 O O . GLY A 1 621 ? 12.814 -26.802 17.990 1.00 76.94 621 GLY A O 1
ATOM 4832 N N . THR A 1 622 ? 11.249 -26.946 16.403 1.00 81.25 622 THR A N 1
ATOM 4833 C CA . THR A 1 622 ? 11.958 -27.996 15.645 1.00 81.25 622 THR A CA 1
ATOM 4834 C C . THR A 1 622 ? 13.102 -27.428 14.807 1.00 81.25 622 THR A C 1
ATOM 4836 O O . THR A 1 622 ? 14.148 -28.060 14.678 1.00 81.25 622 THR A O 1
ATOM 4839 N N . GLN A 1 623 ? 12.920 -26.226 14.258 1.00 87.25 623 GLN A N 1
ATOM 4840 C CA . GLN A 1 623 ? 13.901 -25.497 13.458 1.00 87.25 623 GLN A CA 1
ATOM 4841 C C . GLN A 1 623 ? 13.611 -23.988 13.504 1.00 87.25 623 GLN A C 1
ATOM 4843 O O . GLN A 1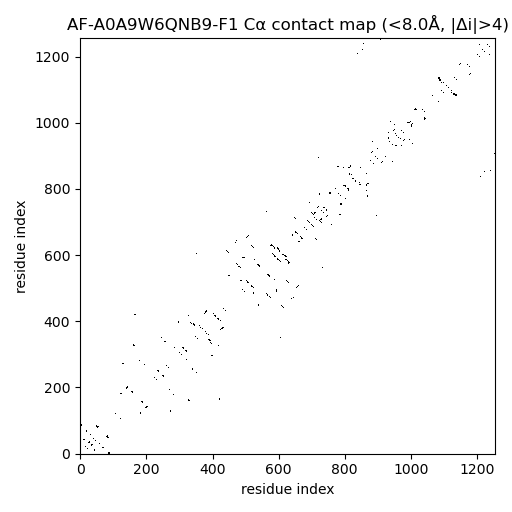 623 ? 12.447 -23.615 13.663 1.00 87.25 623 GLN A O 1
ATOM 4848 N N . PRO A 1 624 ? 14.623 -23.113 13.342 1.00 91.50 624 PRO A N 1
ATOM 4849 C CA . PRO A 1 624 ? 14.376 -21.683 13.206 1.00 91.50 624 PRO A CA 1
ATOM 4850 C C . PRO A 1 624 ? 13.669 -21.350 11.889 1.00 91.50 624 PRO A C 1
ATOM 4852 O O . PRO A 1 624 ? 13.935 -22.000 10.871 1.00 91.50 624 PRO A O 1
ATOM 4855 N N . GLY A 1 625 ? 12.811 -20.332 11.916 1.00 93.94 625 GLY A N 1
ATOM 4856 C CA . GLY A 1 625 ? 12.043 -19.874 10.758 1.00 93.94 625 GLY A CA 1
ATOM 4857 C C . GLY A 1 625 ? 10.737 -19.187 11.147 1.00 93.94 625 GLY A C 1
ATOM 4858 O O . GLY A 1 625 ? 10.432 -19.026 12.335 1.00 93.94 625 GLY A O 1
ATOM 4859 N N . THR A 1 626 ? 9.965 -18.786 10.141 1.00 96.31 626 THR A N 1
ATOM 4860 C CA . THR A 1 626 ? 8.626 -18.212 10.314 1.00 96.31 626 THR A CA 1
ATOM 4861 C C . THR A 1 626 ? 7.659 -18.813 9.303 1.00 96.31 626 THR A C 1
ATOM 4863 O O . THR A 1 626 ? 7.994 -19.059 8.154 1.00 96.31 626 THR A O 1
ATOM 4866 N N . THR A 1 627 ? 6.431 -19.060 9.739 1.00 97.38 627 THR A N 1
ATOM 4867 C CA . THR A 1 627 ? 5.288 -19.351 8.877 1.00 97.38 627 THR A CA 1
ATOM 4868 C C . THR A 1 627 ? 4.238 -18.283 9.112 1.00 97.38 627 THR A C 1
ATOM 4870 O O . THR A 1 627 ? 3.781 -18.114 10.242 1.00 97.38 627 THR A O 1
ATOM 4873 N N . VAL A 1 628 ? 3.878 -17.559 8.056 1.00 97.12 628 VAL A N 1
ATOM 4874 C CA . VAL A 1 628 ? 2.788 -16.581 8.055 1.00 97.12 628 VAL A CA 1
ATOM 4875 C C . VAL A 1 628 ? 1.644 -17.148 7.229 1.00 97.12 628 VAL A C 1
ATOM 4877 O O . VAL A 1 628 ? 1.779 -17.306 6.020 1.00 97.12 628 VAL A O 1
ATOM 4880 N N . THR A 1 629 ? 0.514 -17.417 7.871 1.00 96.56 629 THR A N 1
ATOM 4881 C CA . THR A 1 629 ? -0.716 -17.892 7.237 1.00 96.56 629 THR A CA 1
ATOM 4882 C C . THR A 1 629 ? -1.749 -16.772 7.219 1.00 96.56 629 THR A C 1
ATOM 4884 O O . THR A 1 629 ? -2.133 -16.234 8.257 1.00 96.56 629 THR A O 1
ATOM 4887 N N . LEU A 1 630 ? -2.190 -16.413 6.020 1.00 94.44 630 LEU A N 1
ATOM 4888 C CA . LEU A 1 630 ? -3.200 -15.403 5.737 1.00 94.44 630 LEU A CA 1
ATOM 4889 C C . LEU A 1 630 ? -4.526 -16.096 5.421 1.00 94.44 630 LEU A C 1
ATOM 4891 O O . LEU A 1 630 ? -4.611 -16.804 4.420 1.00 94.44 630 LEU A O 1
ATOM 4895 N N . TYR A 1 631 ? -5.569 -15.876 6.219 1.00 90.62 631 TYR A N 1
ATOM 4896 C CA . TYR A 1 631 ? -6.908 -16.392 5.915 1.00 90.62 631 TYR A CA 1
ATOM 4897 C C . TYR A 1 631 ? -7.646 -15.421 4.988 1.00 90.62 631 TYR A C 1
ATOM 4899 O O . TYR A 1 631 ? -8.009 -14.309 5.385 1.00 90.62 631 TYR A O 1
ATOM 4907 N N . LEU A 1 632 ? -7.819 -15.840 3.734 1.00 89.50 632 LEU A N 1
ATOM 4908 C CA . LEU A 1 632 ? -8.166 -14.985 2.600 1.00 89.50 632 LEU A CA 1
ATOM 4909 C C . LEU A 1 632 ? -9.626 -14.517 2.662 1.00 89.50 632 LEU A C 1
ATOM 4911 O O . LEU A 1 632 ? -10.546 -15.333 2.722 1.00 89.50 632 LEU A O 1
ATOM 4915 N N . ARG A 1 633 ? -9.839 -13.196 2.578 1.00 81.62 633 ARG A N 1
ATOM 4916 C CA . ARG A 1 633 ? -11.171 -12.563 2.639 1.00 81.62 633 ARG A CA 1
ATOM 4917 C C . ARG A 1 633 ? -12.052 -12.956 1.452 1.00 81.62 633 ARG A C 1
ATOM 4919 O O . ARG A 1 633 ? -13.232 -13.243 1.630 1.00 81.62 633 ARG A O 1
ATOM 4926 N N . ASP A 1 634 ? -11.483 -12.972 0.248 1.00 79.69 634 ASP A N 1
ATOM 4927 C CA . ASP A 1 634 ? -12.227 -13.215 -0.998 1.00 79.69 634 ASP A CA 1
ATOM 4928 C C . ASP A 1 634 ? -12.341 -14.709 -1.357 1.00 79.69 634 ASP A C 1
ATOM 4930 O O . ASP A 1 634 ? -12.822 -15.068 -2.432 1.00 79.69 634 ASP A O 1
ATOM 4934 N N . GLY A 1 635 ? -11.902 -15.605 -0.469 1.00 82.94 635 GLY A N 1
ATOM 4935 C CA . GLY A 1 635 ? -11.987 -17.044 -0.688 1.00 82.94 635 GLY A CA 1
ATOM 4936 C C . GLY A 1 635 ? -11.298 -17.482 -1.984 1.00 82.94 635 GLY A C 1
ATOM 4937 O O . GLY A 1 635 ? -10.102 -17.271 -2.172 1.00 82.94 635 GLY A O 1
ATOM 4938 N N . LYS A 1 636 ? -12.080 -18.077 -2.889 1.00 78.69 636 LYS A N 1
ATOM 4939 C CA . LYS A 1 636 ? -11.642 -18.522 -4.222 1.00 78.69 636 LYS A CA 1
ATOM 4940 C C . LYS A 1 636 ? -11.288 -17.383 -5.191 1.00 78.69 636 LYS A C 1
ATOM 4942 O O . LYS A 1 636 ? -10.585 -17.639 -6.157 1.00 78.69 636 LYS A O 1
ATOM 4947 N N . ASP A 1 637 ? -11.796 -16.170 -4.960 1.00 83.50 637 ASP A N 1
ATOM 4948 C CA . ASP A 1 637 ? -11.582 -15.013 -5.844 1.00 83.50 637 ASP A CA 1
ATOM 4949 C C . ASP A 1 637 ? -10.302 -14.237 -5.459 1.00 83.50 637 ASP A C 1
ATOM 4951 O O . ASP A 1 637 ? -9.960 -13.226 -6.075 1.00 83.50 637 ASP A O 1
ATOM 4955 N N . ALA A 1 638 ? -9.587 -14.694 -4.424 1.00 85.88 638 ALA A N 1
ATOM 4956 C CA . ALA A 1 638 ? -8.308 -14.132 -4.022 1.00 85.88 638 ALA A CA 1
ATOM 4957 C C . ALA A 1 638 ? -7.222 -14.400 -5.088 1.00 85.88 638 ALA A C 1
ATOM 4959 O O . ALA A 1 638 ? -7.229 -15.463 -5.711 1.00 85.88 638 ALA A O 1
ATOM 4960 N N . PRO A 1 639 ? -6.252 -13.481 -5.281 1.00 88.25 639 PRO A N 1
ATOM 4961 C CA . PRO A 1 639 ? -5.153 -13.683 -6.220 1.00 88.25 639 PRO A CA 1
ATOM 4962 C C . PRO A 1 639 ? -4.400 -14.991 -5.960 1.00 88.25 639 PRO A C 1
ATOM 4964 O O . PRO A 1 639 ? -4.079 -15.307 -4.813 1.00 88.25 639 PRO A O 1
ATOM 4967 N N . SER A 1 640 ? -4.078 -15.717 -7.030 1.00 91.94 640 SER A N 1
ATOM 4968 C CA . SER A 1 640 ? -3.207 -16.891 -6.957 1.00 91.94 640 SER A CA 1
ATOM 4969 C C . SER A 1 640 ? -1.772 -16.475 -6.612 1.00 91.94 640 SER A C 1
ATOM 4971 O O . SER A 1 640 ? -1.180 -15.613 -7.270 1.00 91.94 640 SER A O 1
ATOM 4973 N N . CYS A 1 641 ? -1.178 -17.113 -5.602 1.00 93.50 641 CYS A N 1
ATOM 4974 C CA . CYS A 1 641 ? 0.226 -16.924 -5.247 1.00 93.50 641 CYS A CA 1
ATOM 4975 C C . CYS A 1 641 ? 1.155 -17.376 -6.377 1.00 93.50 641 CYS A C 1
ATOM 4977 O O . CYS A 1 641 ? 2.163 -16.716 -6.635 1.00 93.50 641 CYS A O 1
ATOM 4979 N N . VAL A 1 642 ? 0.780 -18.435 -7.102 1.00 93.75 642 VAL A N 1
ATOM 4980 C CA . VAL A 1 642 ? 1.527 -18.958 -8.245 1.00 93.75 642 VAL A CA 1
ATOM 4981 C C . VAL A 1 642 ? 1.497 -17.959 -9.391 1.00 93.75 642 VAL A C 1
ATOM 4983 O O . VAL A 1 642 ? 2.553 -17.631 -9.921 1.00 93.75 642 VAL A O 1
ATOM 4986 N N . GLU A 1 643 ? 0.335 -17.420 -9.759 1.00 90.50 643 GLU A N 1
ATOM 4987 C CA . GLU A 1 643 ? 0.219 -16.410 -10.817 1.00 90.50 643 GLU A CA 1
ATOM 4988 C C . GLU A 1 643 ? 0.968 -15.121 -10.464 1.00 90.50 643 GLU A C 1
ATOM 4990 O O . GLU A 1 643 ? 1.708 -14.586 -11.294 1.00 90.50 643 GLU A O 1
ATOM 4995 N N . VAL A 1 644 ? 0.833 -14.636 -9.225 1.00 91.12 644 VAL A N 1
ATOM 4996 C CA . VAL A 1 644 ? 1.504 -13.408 -8.778 1.00 91.12 644 VAL A CA 1
ATOM 4997 C C . VAL A 1 644 ? 3.022 -13.586 -8.729 1.00 91.12 644 VAL A C 1
ATOM 4999 O O . VAL A 1 644 ? 3.741 -12.753 -9.285 1.00 91.12 644 VAL A O 1
ATOM 5002 N N . LEU A 1 645 ? 3.536 -14.663 -8.125 1.00 92.75 645 LEU A N 1
ATOM 5003 C CA . LEU A 1 645 ? 4.978 -14.930 -8.103 1.00 92.75 645 LEU A CA 1
ATOM 5004 C C . LEU A 1 645 ? 5.500 -15.237 -9.508 1.00 92.75 645 LEU A C 1
ATOM 5006 O O . LEU A 1 645 ? 6.556 -14.737 -9.878 1.00 92.75 645 LEU A O 1
ATOM 5010 N N . ASN A 1 646 ? 4.740 -15.942 -10.350 1.00 89.94 646 ASN A N 1
ATOM 5011 C CA . ASN A 1 646 ? 5.089 -16.121 -11.760 1.00 89.94 646 ASN A CA 1
ATOM 5012 C C . ASN A 1 646 ? 5.160 -14.803 -12.504 1.00 89.94 646 ASN A C 1
ATOM 5014 O O . ASN A 1 646 ? 5.973 -14.688 -13.405 1.00 89.94 646 ASN A O 1
ATOM 5018 N N . ARG A 1 647 ? 4.346 -13.806 -12.167 1.00 88.31 647 ARG A N 1
ATOM 5019 C CA . ARG A 1 647 ? 4.426 -12.482 -12.784 1.00 88.31 647 ARG A CA 1
ATOM 5020 C C . ARG A 1 647 ? 5.666 -11.722 -12.306 1.00 88.31 647 ARG A C 1
ATOM 5022 O O . ARG A 1 647 ? 6.379 -11.163 -13.143 1.00 88.31 647 ARG A O 1
ATOM 5029 N N . LEU A 1 648 ? 5.922 -11.741 -10.993 1.00 90.38 648 LEU A N 1
ATOM 5030 C CA . LEU A 1 648 ? 6.869 -10.857 -10.301 1.00 90.38 648 LEU A CA 1
ATOM 5031 C C . LEU A 1 648 ? 8.276 -11.440 -10.097 1.00 90.38 648 LEU A C 1
ATOM 5033 O O . LEU A 1 648 ? 9.246 -10.712 -10.268 1.00 90.38 648 LEU A O 1
ATOM 5037 N N . LEU A 1 649 ? 8.417 -12.711 -9.720 1.00 93.56 649 LEU A N 1
ATOM 5038 C CA . LEU A 1 649 ? 9.696 -13.336 -9.368 1.00 93.56 649 LEU A CA 1
ATOM 5039 C C . LEU A 1 649 ? 10.365 -13.934 -10.613 1.00 93.56 649 LEU A C 1
ATOM 5041 O O . LEU A 1 649 ? 9.899 -14.919 -11.195 1.00 93.56 649 LEU A O 1
ATOM 5045 N N . GLY A 1 650 ? 11.461 -13.312 -11.046 1.00 93.00 650 GLY A N 1
ATOM 5046 C CA . GLY A 1 650 ? 12.274 -13.783 -12.168 1.00 93.00 650 GLY A CA 1
ATOM 5047 C C . GLY A 1 650 ? 13.357 -14.763 -11.730 1.00 93.00 650 GLY A C 1
ATOM 5048 O O . GLY A 1 650 ? 13.452 -15.856 -12.286 1.00 93.00 650 GLY A O 1
ATOM 5049 N N . ILE A 1 651 ? 14.148 -14.370 -10.728 1.00 95.12 651 ILE A N 1
ATOM 5050 C CA . ILE A 1 651 ? 15.298 -15.125 -10.210 1.00 95.12 651 ILE A CA 1
ATOM 5051 C C . ILE A 1 651 ? 15.193 -15.167 -8.686 1.00 95.12 651 ILE A C 1
ATOM 5053 O O . ILE A 1 651 ? 15.199 -14.117 -8.054 1.00 95.12 651 ILE A O 1
ATOM 5057 N N . ALA A 1 652 ? 15.110 -16.350 -8.084 1.00 95.62 652 ALA A N 1
ATOM 5058 C CA . ALA A 1 652 ? 15.078 -16.478 -6.628 1.00 95.62 652 ALA A CA 1
ATOM 5059 C C . ALA A 1 652 ? 16.498 -16.619 -6.062 1.00 95.62 652 ALA A C 1
ATOM 5061 O O . ALA A 1 652 ? 17.324 -17.315 -6.642 1.00 95.62 652 ALA A O 1
ATOM 5062 N N . GLU A 1 653 ? 16.805 -15.976 -4.934 1.00 94.19 653 GLU A N 1
ATOM 5063 C CA . GLU A 1 653 ? 18.105 -16.154 -4.260 1.00 94.19 653 GLU A CA 1
ATOM 5064 C C . GLU A 1 653 ? 18.172 -17.470 -3.469 1.00 94.19 653 GLU A C 1
ATOM 5066 O O . GLU A 1 653 ? 19.221 -18.107 -3.393 1.00 94.19 653 GLU A O 1
ATOM 5071 N N . PHE A 1 654 ? 17.036 -17.891 -2.919 1.00 95.94 654 PHE A N 1
ATOM 5072 C CA . PHE A 1 654 ? 16.857 -19.148 -2.203 1.00 95.94 654 PHE A CA 1
ATOM 5073 C C . PHE A 1 654 ? 15.832 -20.013 -2.929 1.00 95.94 654 PHE A C 1
ATOM 5075 O O . PHE A 1 654 ? 15.009 -19.491 -3.688 1.00 95.94 654 PHE A O 1
ATOM 5082 N N . ALA A 1 655 ? 15.865 -21.327 -2.689 1.00 97.25 655 ALA A N 1
ATOM 5083 C CA . ALA A 1 655 ? 14.914 -22.239 -3.310 1.00 97.25 655 ALA A CA 1
ATOM 5084 C C . ALA A 1 655 ? 13.503 -21.781 -2.937 1.00 97.25 655 ALA A C 1
ATOM 5086 O O . ALA A 1 655 ? 13.209 -21.579 -1.758 1.00 97.25 655 ALA A O 1
ATOM 5087 N N . THR A 1 656 ? 12.672 -21.525 -3.945 1.00 98.19 656 THR A N 1
ATOM 5088 C CA . THR A 1 656 ? 11.323 -21.003 -3.730 1.00 98.19 656 THR A CA 1
ATOM 5089 C C . THR A 1 656 ? 10.326 -21.898 -4.432 1.00 98.19 656 THR A C 1
ATOM 5091 O O . THR A 1 656 ? 10.474 -22.186 -5.617 1.00 98.19 656 THR A O 1
ATOM 5094 N N . THR A 1 657 ? 9.300 -22.334 -3.715 1.00 97.75 657 THR A N 1
ATOM 5095 C CA . THR A 1 657 ? 8.191 -23.109 -4.276 1.00 97.75 657 THR A CA 1
ATOM 5096 C C . THR A 1 657 ? 6.885 -22.385 -3.998 1.00 97.75 657 THR A C 1
ATOM 5098 O O . THR A 1 657 ? 6.725 -21.753 -2.956 1.00 97.75 657 THR A O 1
ATOM 5101 N N . ALA A 1 658 ? 5.963 -22.421 -4.952 1.00 97.19 658 ALA A N 1
ATOM 5102 C CA . ALA A 1 658 ? 4.626 -21.876 -4.814 1.00 97.19 658 ALA A CA 1
ATOM 5103 C C . ALA A 1 658 ? 3.617 -22.886 -5.340 1.00 97.19 658 ALA A C 1
ATOM 5105 O O . ALA A 1 658 ? 3.765 -23.407 -6.446 1.00 97.19 658 ALA A O 1
ATOM 5106 N N . THR A 1 659 ? 2.589 -23.142 -4.549 1.00 96.50 659 THR A N 1
ATOM 5107 C CA . THR A 1 659 ? 1.518 -24.083 -4.859 1.00 96.50 659 THR A CA 1
ATOM 5108 C C . THR A 1 659 ? 0.179 -23.403 -4.621 1.00 96.50 659 THR A C 1
ATOM 5110 O O . THR A 1 659 ? -0.018 -22.739 -3.605 1.00 96.50 659 THR A O 1
ATOM 5113 N N . ASP A 1 660 ? -0.731 -23.543 -5.581 1.00 91.62 660 ASP A N 1
ATOM 5114 C CA . ASP A 1 660 ? -2.147 -23.239 -5.407 1.00 91.62 660 ASP A CA 1
ATOM 5115 C C . ASP A 1 660 ? -2.994 -24.448 -5.836 1.00 91.62 660 ASP A C 1
ATOM 5117 O O . ASP A 1 660 ? -2.472 -25.471 -6.281 1.00 91.62 660 ASP A O 1
ATOM 5121 N N . THR A 1 661 ? -4.320 -24.347 -5.730 1.00 83.69 661 THR A N 1
ATOM 5122 C CA . THR A 1 661 ? -5.239 -25.448 -6.074 1.00 83.69 661 THR A CA 1
ATOM 5123 C C . THR A 1 661 ? -5.164 -25.939 -7.529 1.00 83.69 661 THR A C 1
ATOM 5125 O O . THR A 1 661 ? -5.699 -27.000 -7.840 1.00 83.69 661 THR A O 1
ATOM 5128 N N . SER A 1 662 ? -4.558 -25.169 -8.432 1.00 85.75 662 SER A N 1
ATOM 5129 C CA . SER A 1 662 ? -4.544 -25.385 -9.883 1.00 85.75 662 SER A CA 1
ATOM 5130 C C . SER A 1 662 ? -3.145 -25.558 -10.486 1.00 85.75 662 SER A C 1
ATOM 5132 O O . SER A 1 662 ? -3.013 -26.169 -11.548 1.00 85.75 662 SER A O 1
ATOM 5134 N N . ALA A 1 663 ? -2.106 -25.034 -9.837 1.00 90.56 663 ALA A N 1
ATOM 5135 C CA . ALA A 1 663 ? -0.773 -24.902 -10.397 1.00 90.56 663 ALA A CA 1
ATOM 5136 C C . ALA A 1 663 ? 0.323 -25.012 -9.328 1.00 90.56 663 ALA A C 1
ATOM 5138 O O . ALA A 1 663 ? 0.133 -24.769 -8.137 1.00 90.56 663 ALA A O 1
ATOM 5139 N N . THR A 1 664 ? 1.524 -25.353 -9.784 1.00 94.06 664 THR A N 1
ATOM 5140 C CA . THR A 1 664 ? 2.744 -25.356 -8.974 1.00 94.06 664 THR A CA 1
ATOM 5141 C C . THR A 1 664 ? 3.860 -24.682 -9.756 1.00 94.06 664 THR A C 1
ATOM 5143 O O . THR A 1 664 ? 3.978 -24.844 -10.975 1.00 94.06 664 THR A O 1
ATOM 5146 N N . ALA A 1 665 ? 4.674 -23.898 -9.063 1.00 93.81 665 ALA A N 1
ATOM 5147 C CA . ALA A 1 665 ? 5.835 -23.229 -9.613 1.00 93.81 665 ALA A CA 1
ATOM 5148 C C . ALA A 1 665 ? 7.026 -23.368 -8.668 1.00 93.81 665 ALA A C 1
ATOM 5150 O O . ALA A 1 665 ? 6.902 -23.178 -7.462 1.00 93.81 665 ALA A O 1
ATOM 5151 N N . GLU A 1 666 ? 8.187 -23.667 -9.238 1.00 95.44 666 GLU A N 1
ATOM 5152 C CA . GLU A 1 666 ? 9.442 -23.802 -8.509 1.00 95.44 666 GLU A CA 1
ATOM 5153 C C . GLU A 1 666 ? 10.487 -22.881 -9.138 1.00 95.44 666 GLU A C 1
ATOM 5155 O O . GLU A 1 666 ? 10.554 -22.749 -10.366 1.00 95.44 666 GLU A O 1
ATOM 5160 N N . TRP A 1 667 ? 11.279 -22.235 -8.289 1.00 96.06 667 TRP A N 1
ATOM 5161 C CA . TRP A 1 667 ? 12.419 -21.410 -8.657 1.00 96.06 667 TRP A CA 1
ATOM 5162 C C . TRP A 1 667 ? 13.672 -22.003 -8.029 1.00 96.06 667 TRP A C 1
ATOM 5164 O O . TRP A 1 667 ? 13.824 -22.033 -6.802 1.00 96.06 667 TRP A O 1
ATOM 5174 N N . GLU A 1 668 ? 14.581 -22.445 -8.891 1.00 95.50 668 GLU A N 1
ATOM 5175 C CA . GLU A 1 668 ? 15.923 -22.832 -8.484 1.00 95.50 668 GLU A CA 1
ATOM 5176 C C . GLU A 1 668 ? 16.753 -21.581 -8.133 1.00 95.50 668 GLU A C 1
ATOM 5178 O O . GLU A 1 668 ? 16.636 -20.553 -8.816 1.00 95.50 668 GLU A O 1
ATOM 5183 N N . PRO A 1 669 ? 17.603 -21.643 -7.090 1.00 95.06 669 PRO A N 1
ATOM 5184 C CA . PRO A 1 669 ? 18.458 -20.526 -6.704 1.00 95.06 669 PRO A CA 1
ATOM 5185 C C . PRO A 1 669 ? 19.305 -19.999 -7.869 1.00 95.06 669 PRO A C 1
ATOM 5187 O O . PRO A 1 669 ? 20.062 -20.741 -8.490 1.00 95.06 669 PRO A O 1
ATOM 5190 N N . TYR A 1 670 ? 19.215 -18.695 -8.122 1.00 94.25 670 TYR A N 1
ATOM 5191 C CA . TYR A 1 670 ? 19.953 -17.954 -9.150 1.00 94.25 670 TYR A CA 1
ATOM 5192 C C . TYR A 1 670 ? 19.694 -18.399 -10.600 1.00 94.25 670 TYR A C 1
ATOM 5194 O O . TYR A 1 670 ? 20.440 -18.015 -11.504 1.00 94.25 670 TYR A O 1
ATOM 5202 N N . VAL A 1 671 ? 18.625 -19.158 -10.850 1.00 94.88 671 VAL A N 1
ATOM 5203 C CA . VAL A 1 671 ? 18.193 -19.544 -12.198 1.00 94.88 671 VAL A CA 1
ATOM 5204 C C . VAL A 1 671 ? 16.948 -18.746 -12.580 1.00 94.88 671 VAL A C 1
ATOM 5206 O O . VAL A 1 671 ? 16.039 -18.528 -11.780 1.00 94.88 671 VAL A O 1
ATOM 5209 N N . PHE A 1 672 ? 16.912 -18.283 -13.827 1.00 93.25 672 PHE A N 1
ATOM 5210 C CA . PHE A 1 672 ? 15.778 -17.554 -14.382 1.00 93.25 672 PHE A CA 1
ATOM 5211 C C . PHE A 1 672 ? 14.724 -18.550 -14.838 1.00 93.25 672 PHE A C 1
ATOM 5213 O O . PHE A 1 672 ? 14.982 -19.439 -15.651 1.00 93.25 672 PHE A O 1
ATOM 5220 N N . ARG A 1 673 ? 13.507 -18.382 -14.331 1.00 86.88 673 ARG A N 1
ATOM 5221 C CA . ARG A 1 673 ? 12.410 -19.296 -14.631 1.00 86.88 673 ARG A CA 1
ATOM 5222 C C . ARG A 1 673 ? 11.730 -18.939 -15.957 1.00 86.88 673 ARG A C 1
ATOM 5224 O O . ARG A 1 673 ? 11.029 -17.929 -16.051 1.00 86.88 673 ARG A O 1
ATOM 5231 N N . ARG A 1 674 ? 11.874 -19.810 -16.964 1.00 79.06 674 ARG A N 1
ATOM 5232 C CA . ARG A 1 674 ? 11.214 -19.693 -18.281 1.00 79.06 674 ARG A CA 1
ATOM 5233 C C . ARG A 1 674 ? 9.684 -19.796 -18.173 1.00 79.06 674 ARG A C 1
ATOM 5235 O O . ARG A 1 674 ? 9.159 -20.537 -17.346 1.00 79.06 674 ARG A O 1
ATOM 5242 N N . ARG A 1 675 ? 8.963 -19.079 -19.045 1.00 76.62 675 ARG A N 1
ATOM 5243 C CA . ARG A 1 675 ? 7.488 -18.994 -19.065 1.00 76.62 675 ARG A CA 1
ATOM 5244 C C . ARG A 1 675 ? 6.933 -19.379 -20.440 1.00 76.62 675 ARG A C 1
ATOM 5246 O O . ARG A 1 675 ? 7.584 -19.121 -21.448 1.00 76.62 675 ARG A O 1
ATOM 5253 N N . MET A 1 676 ? 5.750 -20.003 -20.476 1.00 54.69 676 MET A N 1
ATOM 5254 C CA . MET A 1 676 ? 5.135 -20.542 -21.707 1.00 54.69 676 MET A CA 1
ATOM 5255 C C . MET A 1 676 ? 3.975 -19.693 -22.271 1.00 54.69 676 MET A C 1
ATOM 5257 O O . MET A 1 676 ? 3.619 -19.893 -23.423 1.00 54.69 676 MET A O 1
ATOM 5261 N N . ASN A 1 677 ? 3.412 -18.736 -21.516 1.00 51.38 677 ASN A N 1
ATOM 5262 C CA . ASN A 1 677 ? 2.337 -17.834 -21.968 1.00 51.38 677 ASN A CA 1
ATOM 5263 C C . ASN A 1 677 ? 2.531 -16.424 -21.376 1.00 51.38 677 ASN A C 1
ATOM 5265 O O . ASN A 1 677 ? 2.646 -16.285 -20.160 1.00 51.38 677 ASN A O 1
ATOM 5269 N N . LEU A 1 678 ? 2.575 -15.392 -22.229 1.00 53.97 678 LEU A N 1
ATOM 5270 C CA . LEU A 1 678 ? 2.938 -14.008 -21.878 1.00 53.97 678 LEU A CA 1
ATOM 5271 C C . LEU A 1 678 ? 1.882 -12.990 -22.353 1.00 53.97 678 LEU A C 1
ATOM 5273 O O . LEU A 1 678 ? 2.186 -12.074 -23.109 1.00 53.97 678 LEU A O 1
ATOM 5277 N N . GLN A 1 679 ? 0.629 -13.127 -21.917 1.00 44.78 679 GLN A N 1
ATOM 5278 C CA . GLN A 1 679 ? -0.333 -12.021 -22.016 1.00 44.78 679 GLN A CA 1
ATOM 5279 C C . GLN A 1 679 ? -0.405 -11.299 -20.658 1.00 44.78 679 GLN A C 1
ATOM 5281 O O . GLN A 1 679 ? -1.052 -11.796 -19.742 1.00 44.78 679 GLN A O 1
ATOM 5286 N N . GLY A 1 680 ? 0.284 -10.157 -20.495 1.00 52.78 680 GLY A N 1
ATOM 5287 C CA . GLY A 1 680 ? 0.109 -9.269 -19.326 1.00 52.78 680 GLY A CA 1
ATOM 5288 C C . GLY A 1 680 ? 1.353 -8.518 -18.808 1.00 52.78 680 GLY A C 1
ATOM 5289 O O . GLY A 1 680 ? 2.458 -8.687 -19.312 1.00 52.78 680 GLY A O 1
ATOM 5290 N N . ASN A 1 681 ? 1.149 -7.705 -17.755 1.00 59.66 681 ASN A N 1
ATOM 5291 C CA . ASN A 1 681 ? 2.118 -6.816 -17.071 1.00 59.66 681 ASN A CA 1
ATOM 5292 C C . ASN A 1 681 ? 3.219 -7.554 -16.254 1.00 59.66 681 ASN A C 1
ATOM 5294 O O . ASN A 1 681 ? 3.394 -7.283 -15.064 1.00 59.66 681 ASN A O 1
ATOM 5298 N N . GLY A 1 682 ? 3.929 -8.526 -16.834 1.00 73.00 682 GLY A N 1
ATOM 5299 C CA . GLY A 1 682 ? 4.979 -9.311 -16.153 1.00 73.00 682 GLY A CA 1
ATOM 5300 C C . GLY A 1 682 ? 6.307 -9.376 -16.913 1.00 73.00 682 GLY A C 1
ATOM 5301 O O . GLY A 1 682 ? 6.440 -8.796 -17.984 1.00 73.00 682 GLY A O 1
ATOM 5302 N N . ILE A 1 683 ? 7.290 -10.112 -16.373 1.00 83.31 683 ILE A N 1
ATOM 5303 C CA . ILE A 1 683 ? 8.581 -10.341 -17.057 1.00 83.31 683 ILE A CA 1
ATOM 5304 C C . ILE A 1 683 ? 8.353 -11.108 -18.363 1.00 83.31 683 ILE A C 1
ATOM 5306 O O . ILE A 1 683 ? 7.853 -12.238 -18.337 1.00 83.31 683 ILE A O 1
ATOM 5310 N N . HIS A 1 684 ? 8.774 -10.507 -19.475 1.00 84.38 684 HIS A N 1
ATOM 5311 C CA . HIS A 1 684 ? 8.711 -11.079 -20.813 1.00 84.38 684 HIS A CA 1
ATOM 5312 C C . HIS A 1 684 ? 10.124 -11.411 -21.301 1.00 84.38 684 HIS A C 1
ATOM 5314 O O . HIS A 1 684 ? 10.811 -10.542 -21.815 1.00 84.38 684 HIS A O 1
ATOM 5320 N N . ALA A 1 685 ? 10.554 -12.667 -21.169 1.00 87.12 685 ALA A N 1
ATOM 5321 C CA . ALA A 1 685 ? 11.815 -13.153 -21.734 1.00 87.12 685 ALA A CA 1
ATOM 5322 C C . ALA A 1 685 ? 11.622 -14.574 -22.279 1.00 87.12 685 ALA A C 1
ATOM 5324 O O . ALA A 1 685 ? 11.237 -15.489 -21.542 1.00 87.12 685 ALA A O 1
ATOM 5325 N N . ALA A 1 686 ? 11.845 -14.744 -23.580 1.00 84.38 686 ALA A N 1
ATOM 5326 C CA . ALA A 1 686 ? 11.579 -15.977 -24.317 1.00 84.38 686 ALA A CA 1
ATOM 5327 C C . ALA A 1 686 ? 12.694 -16.281 -25.335 1.00 84.38 686 ALA A C 1
ATOM 5329 O O . ALA A 1 686 ? 13.626 -15.498 -25.510 1.00 84.38 686 ALA A O 1
ATOM 5330 N N . GLY A 1 687 ? 12.590 -17.431 -26.006 1.00 86.56 687 GLY A N 1
ATOM 5331 C CA . GLY A 1 687 ? 13.611 -17.936 -26.928 1.00 86.56 687 GLY A CA 1
ATOM 5332 C C . GLY A 1 687 ? 14.687 -18.774 -26.231 1.00 86.56 687 GLY A C 1
ATOM 5333 O O . GLY A 1 687 ? 14.423 -19.411 -25.208 1.00 86.56 687 GLY A O 1
ATOM 5334 N N . GLU A 1 688 ? 15.882 -18.807 -26.822 1.00 90.25 688 GLU A N 1
ATOM 5335 C CA . GLU A 1 688 ? 17.088 -19.356 -26.193 1.00 90.25 688 GLU A CA 1
ATOM 5336 C C . GLU A 1 688 ? 17.481 -18.486 -24.990 1.00 90.25 688 GLU A C 1
ATOM 5338 O O . GLU A 1 688 ? 17.365 -17.261 -25.056 1.00 90.25 688 GLU A O 1
ATOM 5343 N N . LEU A 1 689 ? 17.892 -19.116 -23.885 1.00 92.94 689 LEU A N 1
ATOM 5344 C CA . LEU A 1 689 ? 18.305 -18.440 -22.655 1.00 92.94 689 LEU A CA 1
ATOM 5345 C C . LEU A 1 689 ? 19.742 -18.835 -22.320 1.00 92.94 689 LEU A C 1
ATOM 5347 O O . LEU A 1 689 ? 20.031 -20.027 -22.209 1.00 92.94 689 LEU A O 1
ATOM 5351 N N . VAL A 1 690 ? 20.621 -17.852 -22.120 1.00 94.75 690 VAL A N 1
ATOM 5352 C CA . VAL A 1 690 ? 22.030 -18.085 -21.766 1.00 94.75 690 VAL A CA 1
ATOM 5353 C C . VAL A 1 690 ? 22.351 -17.364 -20.462 1.00 94.75 690 VAL A C 1
ATOM 5355 O O . VAL A 1 690 ? 22.294 -16.139 -20.379 1.00 94.75 690 VAL A O 1
ATOM 5358 N N . HIS A 1 691 ? 22.679 -18.136 -19.429 1.00 94.25 691 HIS A N 1
ATOM 5359 C CA . HIS A 1 691 ? 23.032 -17.620 -18.110 1.00 94.25 691 HIS A CA 1
ATOM 5360 C C . HIS A 1 691 ? 24.509 -17.238 -18.062 1.00 94.25 691 HIS A C 1
ATOM 5362 O O . HIS A 1 691 ? 25.364 -18.106 -18.228 1.00 94.25 691 HIS A O 1
ATOM 5368 N N . SER A 1 692 ? 24.796 -15.967 -17.788 1.00 93.94 692 SER A N 1
ATOM 5369 C CA . SER A 1 692 ? 26.158 -15.513 -17.506 1.00 93.94 692 SER A CA 1
ATOM 5370 C C . SER A 1 692 ? 26.570 -15.834 -16.070 1.00 93.94 692 SER A C 1
ATOM 5372 O O . SER A 1 692 ? 25.732 -16.039 -15.179 1.00 93.94 692 SER A O 1
ATOM 5374 N N . THR A 1 693 ? 27.879 -15.841 -15.835 1.00 92.94 693 THR A N 1
ATOM 5375 C CA . THR A 1 693 ? 28.465 -15.983 -14.505 1.00 92.94 693 THR A CA 1
ATOM 5376 C C . THR A 1 693 ? 27.967 -14.863 -13.589 1.00 92.94 693 THR A C 1
ATOM 5378 O O . THR A 1 693 ? 27.936 -13.685 -13.949 1.00 92.94 693 THR A O 1
ATOM 5381 N N . ARG A 1 694 ? 27.551 -15.228 -12.371 1.00 91.62 694 ARG A N 1
ATOM 5382 C CA . ARG A 1 694 ? 27.038 -14.265 -11.391 1.00 91.62 694 ARG A CA 1
ATOM 5383 C C . ARG A 1 694 ? 28.159 -13.346 -10.906 1.00 91.62 694 ARG A C 1
ATOM 5385 O O . ARG A 1 694 ? 29.169 -13.818 -10.386 1.00 91.62 694 ARG A O 1
ATOM 5392 N N . GLN A 1 695 ? 27.919 -12.044 -10.977 1.00 89.25 695 GLN A N 1
ATOM 5393 C CA . GLN A 1 695 ? 28.819 -11.018 -10.462 1.00 89.25 695 GLN A CA 1
ATOM 5394 C C . GLN A 1 695 ? 28.422 -10.608 -9.038 1.00 89.25 695 GLN A C 1
ATOM 5396 O O . GLN A 1 695 ? 27.350 -10.954 -8.535 1.00 89.25 695 GLN A O 1
ATOM 5401 N N . ARG A 1 696 ? 29.287 -9.844 -8.359 1.00 85.94 696 ARG A N 1
ATOM 5402 C CA . ARG A 1 696 ? 29.058 -9.416 -6.966 1.00 85.94 696 ARG A CA 1
ATOM 5403 C C . ARG A 1 696 ? 27.730 -8.670 -6.788 1.00 85.94 696 ARG A C 1
ATOM 5405 O O . ARG A 1 696 ? 27.041 -8.931 -5.807 1.00 85.94 696 ARG A O 1
ATOM 5412 N N . ASN A 1 697 ? 27.403 -7.765 -7.712 1.00 89.75 697 ASN A N 1
ATOM 5413 C CA . ASN A 1 697 ? 26.262 -6.846 -7.610 1.00 89.75 697 ASN A CA 1
ATOM 5414 C C . ASN A 1 697 ? 25.139 -7.151 -8.612 1.00 89.75 697 ASN A C 1
ATOM 5416 O O . ASN A 1 697 ? 24.199 -6.368 -8.752 1.00 89.75 697 ASN A O 1
ATOM 5420 N N . GLY A 1 698 ? 25.179 -8.300 -9.288 1.00 92.88 698 GLY A N 1
ATOM 5421 C CA . GLY A 1 698 ? 24.092 -8.679 -10.178 1.00 92.88 698 GLY A CA 1
ATOM 5422 C C . GLY A 1 698 ? 24.354 -9.896 -11.046 1.00 92.88 698 GLY A C 1
ATOM 5423 O O . GLY A 1 698 ? 25.358 -10.597 -10.916 1.00 92.88 698 GLY A O 1
ATOM 5424 N N . GLN A 1 699 ? 23.392 -10.156 -11.922 1.00 95.06 699 GLN A N 1
ATOM 5425 C CA . GLN A 1 699 ? 23.381 -11.288 -12.837 1.00 95.06 699 GLN A CA 1
ATOM 5426 C C . GLN A 1 699 ? 22.717 -10.882 -14.153 1.00 95.06 699 GLN A C 1
ATOM 5428 O O . GLN A 1 699 ? 21.733 -10.143 -14.144 1.00 95.06 699 GLN A O 1
ATOM 5433 N N . VAL A 1 700 ? 23.232 -11.403 -15.266 1.00 96.62 700 VAL A N 1
ATOM 5434 C CA . VAL A 1 700 ? 22.661 -11.222 -16.605 1.00 96.62 700 VAL A CA 1
ATOM 5435 C C . VAL A 1 700 ? 22.252 -12.581 -17.163 1.00 96.62 700 VAL A C 1
ATOM 5437 O O . VAL A 1 700 ? 22.988 -13.563 -17.046 1.00 96.62 700 VAL A O 1
ATOM 5440 N N . VAL A 1 701 ? 21.064 -12.641 -17.756 1.00 96.06 701 VAL A N 1
ATOM 5441 C CA . VAL A 1 701 ? 20.575 -13.797 -18.510 1.00 96.06 701 VAL A CA 1
ATOM 5442 C C . VAL A 1 701 ? 20.154 -13.312 -19.886 1.00 96.06 701 VAL A C 1
ATOM 5444 O O . VAL A 1 701 ? 19.191 -12.561 -20.011 1.00 96.06 701 VAL A O 1
ATOM 5447 N N . TRP A 1 702 ? 20.872 -13.726 -20.921 1.00 95.88 702 TRP A N 1
ATOM 5448 C CA . TRP A 1 702 ? 20.556 -13.369 -22.301 1.00 95.88 702 TRP A CA 1
ATOM 5449 C C . TRP A 1 702 ? 19.313 -14.111 -22.768 1.00 95.88 702 TRP A C 1
ATOM 5451 O O . TRP A 1 702 ? 19.120 -15.275 -22.413 1.00 95.88 702 TRP A O 1
ATOM 5461 N N . CYS A 1 703 ? 18.474 -13.448 -23.560 1.00 93.50 703 CYS A N 1
ATOM 5462 C CA . CYS A 1 703 ? 17.249 -14.028 -24.094 1.00 93.50 703 CYS A CA 1
ATOM 5463 C C . CYS A 1 703 ? 17.060 -13.690 -25.574 1.00 93.50 703 CYS A C 1
ATOM 5465 O O . CYS A 1 703 ? 17.386 -12.593 -26.026 1.00 93.50 703 CYS A O 1
ATOM 5467 N N . GLY A 1 704 ? 16.536 -14.647 -26.340 1.00 90.06 704 GLY A N 1
ATOM 5468 C CA . GLY A 1 704 ? 16.314 -14.473 -27.778 1.00 90.06 704 GLY A CA 1
ATOM 5469 C C . GLY A 1 704 ? 15.249 -13.426 -28.123 1.00 90.06 704 GLY A C 1
ATOM 5470 O O . GLY A 1 704 ? 15.274 -12.874 -29.215 1.00 90.06 704 GLY A O 1
ATOM 5471 N N . SER A 1 705 ? 14.312 -13.146 -27.213 1.00 88.56 705 SER A N 1
ATOM 5472 C CA . SER A 1 705 ? 13.293 -12.104 -27.387 1.00 88.56 705 SER A CA 1
ATOM 5473 C C . SER A 1 705 ? 12.787 -11.588 -26.040 1.00 88.56 705 SER A C 1
ATOM 5475 O O . SER A 1 705 ? 12.637 -12.370 -25.093 1.00 88.56 705 SER A O 1
ATOM 5477 N N . GLY A 1 706 ? 12.448 -10.300 -25.979 1.00 89.31 706 GLY A N 1
ATOM 5478 C CA . GLY A 1 706 ? 12.028 -9.636 -24.746 1.00 89.31 706 GLY A CA 1
ATOM 5479 C C . GLY A 1 706 ? 13.201 -9.231 -23.856 1.00 89.31 706 GLY A C 1
ATOM 5480 O O . GLY A 1 706 ? 14.323 -9.112 -24.325 1.00 89.31 706 GLY A O 1
ATOM 5481 N N . GLY A 1 707 ? 12.934 -9.013 -22.576 1.00 90.81 707 GLY A N 1
ATOM 5482 C CA . GLY A 1 707 ? 13.907 -8.708 -21.536 1.00 90.81 707 GLY A CA 1
ATOM 5483 C C . GLY A 1 707 ? 13.219 -8.229 -20.260 1.00 90.81 707 GLY A C 1
ATOM 5484 O O . GLY A 1 707 ? 11.989 -8.125 -20.193 1.00 90.81 707 GLY A O 1
ATOM 5485 N N . ALA A 1 708 ? 14.004 -7.994 -19.211 1.00 91.56 708 ALA A N 1
ATOM 5486 C CA . ALA A 1 708 ? 13.498 -7.400 -17.976 1.00 91.56 708 ALA A CA 1
ATOM 5487 C C . ALA A 1 708 ? 14.603 -6.855 -17.077 1.00 91.56 708 ALA A C 1
ATOM 5489 O O . ALA A 1 708 ? 15.709 -7.388 -17.018 1.00 91.56 708 ALA A O 1
ATOM 5490 N N . LEU A 1 709 ? 14.234 -5.860 -16.274 1.00 92.56 709 LEU A N 1
ATOM 5491 C CA . LEU A 1 709 ? 15.017 -5.407 -15.135 1.00 92.56 709 LEU A CA 1
ATOM 5492 C C . LEU A 1 709 ? 14.432 -5.983 -13.839 1.00 92.56 709 LEU A C 1
ATOM 5494 O O . LEU A 1 709 ? 13.239 -5.825 -13.554 1.00 92.56 709 LEU A O 1
ATOM 5498 N N . LEU A 1 710 ? 15.278 -6.642 -13.050 1.00 93.56 710 LEU A N 1
ATOM 5499 C CA . LEU A 1 710 ? 14.942 -7.186 -11.738 1.00 93.56 710 LEU A CA 1
ATOM 5500 C C . LEU A 1 710 ? 15.730 -6.459 -10.641 1.00 93.56 710 LEU A C 1
ATOM 5502 O O . LEU A 1 710 ? 16.892 -6.099 -10.825 1.00 93.56 710 LEU A O 1
ATOM 5506 N N . ALA A 1 711 ? 15.093 -6.286 -9.489 1.00 91.81 711 ALA A N 1
ATOM 5507 C CA . ALA A 1 711 ? 15.689 -5.807 -8.250 1.00 91.81 711 ALA A CA 1
ATOM 5508 C C . ALA A 1 711 ? 15.570 -6.917 -7.202 1.00 91.81 711 ALA A C 1
ATOM 5510 O O . ALA A 1 711 ? 14.455 -7.281 -6.818 1.00 91.81 711 ALA A O 1
ATOM 5511 N N . ASP A 1 712 ? 16.704 -7.484 -6.783 1.00 91.81 712 ASP A N 1
ATOM 5512 C CA . ASP A 1 712 ? 16.755 -8.648 -5.885 1.00 91.81 712 ASP A CA 1
ATOM 5513 C C . ASP A 1 712 ? 15.833 -9.797 -6.346 1.00 91.81 712 ASP A C 1
ATOM 5515 O O . ASP A 1 712 ? 15.126 -10.437 -5.566 1.00 91.81 712 ASP A O 1
ATOM 5519 N N . GLY A 1 713 ? 15.822 -10.042 -7.660 1.00 92.81 713 GLY A N 1
ATOM 5520 C CA . GLY A 1 713 ? 15.047 -11.110 -8.285 1.00 92.81 713 GLY A CA 1
ATOM 5521 C C . GLY A 1 713 ? 13.609 -10.756 -8.662 1.00 92.81 713 GLY A C 1
ATOM 5522 O O . GLY A 1 713 ? 12.985 -11.493 -9.432 1.00 92.81 713 GLY A O 1
ATOM 5523 N N . LEU A 1 714 ? 13.084 -9.630 -8.171 1.00 92.12 714 LEU A N 1
ATOM 5524 C CA . LEU A 1 714 ? 11.714 -9.180 -8.419 1.00 92.12 714 LEU A CA 1
ATOM 5525 C C . LEU A 1 714 ? 11.640 -8.166 -9.560 1.00 92.12 714 LEU A C 1
ATOM 5527 O O . LEU A 1 714 ? 12.447 -7.247 -9.649 1.00 92.12 714 LEU A O 1
ATOM 5531 N N . PHE A 1 715 ? 10.615 -8.292 -10.394 1.00 90.75 715 PHE A N 1
ATOM 5532 C CA . PHE A 1 715 ? 10.377 -7.420 -11.534 1.00 90.75 715 PHE A CA 1
ATOM 5533 C C . PHE A 1 715 ? 10.121 -5.966 -11.131 1.00 90.75 715 PHE A C 1
ATOM 5535 O O . PHE A 1 715 ? 9.360 -5.681 -10.191 1.00 90.75 715 PHE A O 1
ATOM 5542 N N . VAL A 1 716 ? 10.729 -5.061 -11.898 1.00 87.94 716 VAL A N 1
ATOM 5543 C CA . VAL A 1 716 ? 10.474 -3.622 -11.870 1.00 87.94 716 VAL A CA 1
ATOM 5544 C C . VAL A 1 716 ? 9.641 -3.262 -13.100 1.00 87.94 716 VAL A C 1
ATOM 5546 O O . VAL A 1 716 ? 10.106 -3.321 -14.231 1.00 87.94 716 VAL A O 1
ATOM 5549 N N . THR A 1 717 ? 8.383 -2.908 -12.866 1.00 78.19 717 THR A N 1
ATOM 5550 C CA . THR A 1 717 ? 7.339 -2.718 -13.888 1.00 78.19 717 THR A CA 1
ATOM 5551 C C . THR A 1 717 ? 7.502 -1.441 -14.704 1.00 78.19 717 THR A C 1
ATOM 5553 O O . THR A 1 717 ? 7.101 -1.407 -15.862 1.00 78.19 717 THR A O 1
ATOM 5556 N N . LYS A 1 718 ? 8.038 -0.371 -14.103 1.00 73.19 718 LYS A N 1
ATOM 5557 C CA . LYS A 1 718 ? 8.344 0.884 -14.803 1.00 73.19 718 LYS A CA 1
ATOM 5558 C C . LYS A 1 718 ? 9.736 1.355 -14.424 1.00 73.19 718 LYS A C 1
ATOM 5560 O O . LYS A 1 718 ? 10.066 1.471 -13.245 1.00 73.19 718 LYS A O 1
ATOM 5565 N N . THR A 1 719 ? 10.541 1.623 -15.436 1.00 68.50 719 THR A N 1
ATOM 5566 C CA . THR A 1 719 ? 11.922 2.074 -15.297 1.00 68.50 719 THR A CA 1
ATOM 5567 C C . THR A 1 719 ? 12.229 3.026 -16.453 1.00 68.50 719 THR A C 1
ATOM 5569 O O . THR A 1 719 ? 11.761 2.766 -17.563 1.00 68.50 719 THR A O 1
ATOM 5572 N N . PRO A 1 720 ? 12.982 4.117 -16.221 1.00 62.62 720 PRO A N 1
ATOM 5573 C CA . PRO A 1 720 ? 13.518 4.947 -17.301 1.00 62.62 720 PRO A CA 1
ATOM 5574 C C . PRO A 1 720 ? 14.442 4.158 -18.241 1.00 62.62 720 PRO A C 1
ATOM 5576 O O . PRO A 1 720 ? 14.541 4.474 -19.419 1.00 62.62 720 PRO A O 1
ATOM 5579 N N . THR A 1 721 ? 15.101 3.121 -17.716 1.00 67.50 721 THR A N 1
ATOM 5580 C CA . THR A 1 721 ? 15.989 2.220 -18.457 1.00 67.50 721 THR A CA 1
ATOM 5581 C C . THR A 1 721 ? 15.212 0.975 -18.882 1.00 67.50 721 THR A C 1
ATOM 5583 O O . THR A 1 721 ? 14.943 0.107 -18.046 1.00 67.50 721 THR A O 1
ATOM 5586 N N . THR A 1 722 ? 14.846 0.870 -20.155 1.00 76.69 722 THR A N 1
ATOM 5587 C CA . THR A 1 722 ? 14.306 -0.356 -20.759 1.00 76.69 722 THR A CA 1
ATOM 5588 C C . THR A 1 722 ? 15.429 -1.359 -21.014 1.00 76.69 722 THR A C 1
ATOM 5590 O O . THR A 1 722 ? 16.540 -0.985 -21.382 1.00 76.69 722 THR A O 1
ATOM 5593 N N . VAL A 1 723 ? 15.154 -2.647 -20.790 1.00 87.44 723 VAL A N 1
ATOM 5594 C CA . VAL A 1 723 ? 16.128 -3.727 -21.000 1.00 87.44 723 VAL A CA 1
ATOM 5595 C C . VAL A 1 723 ? 15.482 -4.818 -21.841 1.00 87.44 723 VAL A C 1
ATOM 5597 O O . VAL A 1 723 ? 14.586 -5.523 -21.377 1.00 87.44 723 VAL A O 1
ATOM 5600 N N . THR A 1 724 ? 15.959 -4.952 -23.072 1.00 90.75 724 THR A N 1
ATOM 5601 C CA . THR A 1 724 ? 15.608 -5.992 -24.041 1.00 90.75 724 THR A CA 1
ATOM 5602 C C . THR A 1 724 ? 16.867 -6.735 -24.484 1.00 90.75 724 THR A C 1
ATOM 5604 O O . THR A 1 724 ? 17.989 -6.277 -24.272 1.00 90.75 724 THR A O 1
ATOM 5607 N N . GLY A 1 725 ? 16.703 -7.957 -24.982 1.00 92.00 725 GLY A N 1
ATOM 5608 C CA . GLY A 1 725 ? 17.787 -8.905 -25.249 1.00 92.00 725 GLY A CA 1
ATOM 5609 C C . GLY A 1 725 ? 18.332 -9.599 -23.996 1.00 92.00 725 GLY A C 1
ATOM 5610 O O . GLY A 1 725 ? 18.942 -10.664 -24.097 1.00 92.00 725 GLY A O 1
ATOM 5611 N N . ALA A 1 726 ? 18.073 -9.069 -22.800 1.00 94.69 726 ALA A N 1
ATOM 5612 C CA . ALA A 1 726 ? 18.536 -9.654 -21.548 1.00 94.69 726 ALA A CA 1
ATOM 5613 C C . ALA A 1 726 ? 17.553 -9.459 -20.384 1.00 94.69 726 ALA A C 1
ATOM 5615 O O . ALA A 1 726 ? 16.772 -8.510 -20.328 1.00 94.69 726 ALA A O 1
ATOM 5616 N N . VAL A 1 727 ? 17.644 -10.358 -19.409 1.00 95.00 727 VAL A N 1
ATOM 5617 C CA . VAL A 1 727 ? 17.131 -10.180 -18.054 1.00 95.00 727 VAL A CA 1
ATOM 5618 C C . VAL A 1 727 ? 18.304 -9.792 -17.162 1.00 95.00 727 VAL A C 1
ATOM 5620 O O . VAL A 1 727 ? 19.233 -10.578 -16.973 1.00 95.00 727 VAL A O 1
ATOM 5623 N N . VAL A 1 728 ? 18.263 -8.583 -16.611 1.00 95.62 728 VAL A N 1
ATOM 5624 C CA . VAL A 1 728 ? 19.316 -8.034 -15.751 1.00 95.62 728 VAL A CA 1
ATOM 5625 C C . VAL A 1 728 ? 18.790 -7.942 -14.328 1.00 95.62 728 VAL A C 1
ATOM 5627 O O . VAL A 1 728 ? 17.824 -7.234 -14.057 1.00 95.62 728 VAL A O 1
ATOM 5630 N N . ASN A 1 729 ? 19.426 -8.663 -13.410 1.00 95.44 729 ASN A N 1
ATOM 5631 C CA . ASN A 1 729 ? 19.093 -8.651 -11.992 1.00 95.44 729 ASN A CA 1
ATOM 5632 C C . ASN A 1 729 ? 20.119 -7.835 -11.210 1.00 95.44 729 ASN A C 1
ATOM 5634 O O . ASN A 1 729 ? 21.255 -8.278 -11.031 1.00 95.44 729 ASN A O 1
ATOM 5638 N N . LEU A 1 730 ? 19.711 -6.659 -10.735 1.00 94.44 730 LEU A N 1
ATOM 5639 C CA . LEU A 1 730 ? 20.505 -5.813 -9.849 1.00 94.44 730 LEU A CA 1
ATOM 5640 C C . LEU A 1 730 ? 20.324 -6.281 -8.405 1.00 94.44 730 LEU A C 1
ATOM 5642 O O . LEU A 1 730 ? 19.199 -6.462 -7.936 1.00 94.44 730 LEU A O 1
ATOM 5646 N N . THR A 1 731 ? 21.434 -6.460 -7.693 1.00 91.88 731 THR A N 1
ATOM 5647 C CA . THR A 1 731 ? 21.447 -6.952 -6.306 1.00 91.88 731 THR A CA 1
ATOM 5648 C C . THR A 1 731 ? 22.381 -6.104 -5.441 1.00 91.88 731 THR A C 1
ATOM 5650 O O . THR A 1 731 ? 23.234 -5.376 -5.956 1.00 91.88 731 THR A O 1
ATOM 5653 N N . ARG A 1 732 ? 22.231 -6.192 -4.112 1.00 86.81 732 ARG A N 1
ATOM 5654 C CA . ARG A 1 732 ? 23.090 -5.492 -3.133 1.00 86.81 732 ARG A CA 1
ATOM 5655 C C . ARG A 1 732 ? 23.115 -3.970 -3.353 1.00 86.81 732 ARG A C 1
ATOM 5657 O O . ARG A 1 732 ? 22.063 -3.352 -3.487 1.00 86.81 732 ARG A O 1
ATOM 5664 N N . ASP A 1 733 ? 24.308 -3.375 -3.426 1.00 84.62 733 ASP A N 1
ATOM 5665 C CA . ASP A 1 733 ? 24.544 -1.935 -3.583 1.00 84.62 733 ASP A CA 1
ATOM 5666 C C . ASP A 1 733 ? 23.927 -1.347 -4.864 1.00 84.62 733 ASP A C 1
ATOM 5668 O O . ASP A 1 733 ? 23.746 -0.134 -4.974 1.00 84.62 733 ASP A O 1
ATOM 5672 N N . TRP A 1 734 ? 23.630 -2.186 -5.864 1.00 89.62 734 TRP A N 1
ATOM 5673 C CA . TRP A 1 734 ? 23.148 -1.727 -7.168 1.00 89.62 734 TRP A CA 1
ATOM 5674 C C . TRP A 1 734 ? 21.624 -1.712 -7.283 1.00 89.62 734 TRP A C 1
ATOM 5676 O O . TRP A 1 734 ? 21.116 -1.125 -8.241 1.00 89.62 734 TRP A O 1
ATOM 5686 N N . VAL A 1 735 ? 20.900 -2.260 -6.298 1.00 87.31 735 VAL A N 1
ATOM 5687 C CA . VAL A 1 735 ? 19.432 -2.204 -6.242 1.00 87.31 735 VAL A CA 1
ATOM 5688 C C . VAL A 1 735 ? 18.967 -0.738 -6.258 1.00 87.31 735 VAL A C 1
ATOM 5690 O O . VAL A 1 735 ? 19.413 0.057 -5.422 1.00 87.31 735 VAL A O 1
ATOM 5693 N N . PRO A 1 736 ? 18.082 -0.339 -7.192 1.00 84.88 736 PRO A N 1
ATOM 5694 C CA . PRO A 1 736 ? 17.575 1.027 -7.243 1.00 84.88 736 PRO A CA 1
ATOM 5695 C C . PRO A 1 736 ? 16.725 1.368 -6.024 1.00 84.88 736 PRO A C 1
ATOM 5697 O O . PRO A 1 736 ? 16.168 0.504 -5.342 1.00 84.88 736 PRO A O 1
ATOM 5700 N N . SER A 1 737 ? 16.565 2.665 -5.772 1.00 81.19 737 SER A N 1
ATOM 5701 C CA . SER A 1 737 ? 15.459 3.103 -4.929 1.00 81.19 737 SER A CA 1
ATOM 5702 C C . SER A 1 737 ? 14.149 2.841 -5.647 1.00 81.19 737 SER A C 1
ATOM 5704 O O . SER A 1 737 ? 14.053 3.110 -6.833 1.00 81.19 737 SER A O 1
ATOM 5706 N N . LEU A 1 738 ? 13.160 2.282 -4.955 1.00 80.25 738 LEU A N 1
ATOM 5707 C CA . LEU A 1 738 ? 11.857 1.979 -5.542 1.00 80.25 738 LEU A CA 1
ATOM 5708 C C . LEU A 1 738 ? 10.777 2.895 -4.958 1.00 80.25 738 LEU A C 1
ATOM 5710 O O . LEU A 1 738 ? 10.927 3.406 -3.845 1.00 80.25 738 LEU A O 1
ATOM 5714 N N . THR A 1 739 ? 9.683 3.066 -5.697 1.00 73.75 739 THR A N 1
ATOM 5715 C CA . THR A 1 739 ? 8.429 3.660 -5.208 1.00 73.75 739 THR A CA 1
ATOM 5716 C C . THR A 1 739 ? 7.874 2.905 -3.989 1.00 73.75 739 THR A C 1
ATOM 5718 O O . THR A 1 739 ? 8.300 1.790 -3.681 1.00 73.75 739 THR A O 1
ATOM 5721 N N . VAL A 1 740 ? 6.908 3.497 -3.273 1.00 67.81 740 VAL A N 1
ATOM 5722 C CA . VAL A 1 740 ? 6.319 2.901 -2.052 1.00 67.81 740 VAL A CA 1
ATOM 5723 C C . VAL A 1 740 ? 5.676 1.537 -2.329 1.00 67.81 740 VAL A C 1
ATOM 5725 O O . VAL A 1 740 ? 5.845 0.606 -1.545 1.00 67.81 740 VAL A O 1
ATOM 5728 N N . ASP A 1 741 ? 5.018 1.391 -3.481 1.00 66.19 741 ASP A N 1
ATOM 5729 C CA . ASP A 1 741 ? 4.449 0.130 -3.973 1.00 66.19 741 ASP A CA 1
ATOM 5730 C C . ASP A 1 741 ? 5.506 -0.854 -4.522 1.00 66.19 741 ASP A C 1
ATOM 5732 O O . ASP A 1 741 ? 5.172 -1.956 -4.950 1.00 66.19 741 ASP A O 1
ATOM 5736 N N . ARG A 1 742 ? 6.791 -0.471 -4.511 1.00 74.69 742 ARG A N 1
ATOM 5737 C CA . ARG A 1 742 ? 7.956 -1.244 -4.970 1.00 74.69 742 ARG A CA 1
ATOM 5738 C C . ARG A 1 742 ? 7.882 -1.701 -6.427 1.00 74.69 742 ARG A C 1
ATOM 5740 O O . ARG A 1 742 ? 8.559 -2.657 -6.802 1.00 74.69 742 ARG A O 1
ATOM 5747 N N . THR A 1 743 ? 7.080 -1.042 -7.259 1.00 76.00 743 THR A N 1
ATOM 5748 C CA . THR A 1 743 ? 6.882 -1.452 -8.656 1.00 76.00 743 THR A CA 1
ATOM 5749 C C . THR A 1 743 ? 7.749 -0.674 -9.642 1.00 76.00 743 THR A C 1
ATOM 5751 O O . THR A 1 743 ? 7.925 -1.156 -10.762 1.00 76.00 743 THR A O 1
ATOM 5754 N N . GLN A 1 744 ? 8.287 0.492 -9.264 1.00 81.44 744 GLN A N 1
ATOM 5755 C CA . GLN A 1 744 ? 8.997 1.396 -10.178 1.00 81.44 744 GLN A CA 1
ATOM 5756 C C . GLN A 1 744 ? 10.341 1.838 -9.603 1.00 81.44 744 GLN A C 1
ATOM 5758 O O . GLN A 1 744 ? 10.440 2.106 -8.405 1.00 81.44 744 GLN A O 1
ATOM 5763 N N . ALA A 1 745 ? 11.361 1.934 -10.457 1.00 80.06 745 ALA A N 1
ATOM 5764 C CA . ALA A 1 745 ? 12.669 2.461 -10.078 1.00 80.06 745 ALA A CA 1
ATOM 5765 C C . ALA A 1 745 ? 12.668 3.998 -10.054 1.00 80.06 745 ALA A C 1
ATOM 5767 O O . ALA A 1 745 ? 12.218 4.653 -10.990 1.00 80.06 745 ALA A O 1
ATOM 5768 N N . LEU A 1 746 ? 13.195 4.559 -8.968 1.00 74.50 746 LEU A N 1
ATOM 5769 C CA . LEU A 1 746 ? 13.467 5.975 -8.763 1.00 74.50 746 LEU A CA 1
ATOM 5770 C C . LEU A 1 746 ? 14.924 6.246 -9.156 1.00 74.50 746 LEU A C 1
ATOM 5772 O O . LEU A 1 746 ? 15.848 5.765 -8.494 1.00 74.50 746 LEU A O 1
ATOM 5776 N N . GLY A 1 747 ? 15.113 7.035 -10.212 1.00 69.62 747 GLY A N 1
ATOM 5777 C CA . GLY A 1 747 ? 16.425 7.378 -10.763 1.00 69.62 747 GLY A CA 1
ATOM 5778 C C . GLY A 1 747 ? 16.865 6.477 -11.922 1.00 69.62 747 GLY A C 1
ATOM 5779 O O . GLY A 1 747 ? 16.277 5.427 -12.180 1.00 69.62 747 GLY A O 1
ATOM 5780 N N . ASN A 1 748 ? 17.899 6.923 -12.634 1.00 73.44 748 ASN A N 1
ATOM 5781 C CA . ASN A 1 748 ? 18.477 6.214 -13.772 1.00 73.44 748 ASN A CA 1
ATOM 5782 C C . ASN A 1 748 ? 19.453 5.120 -13.290 1.00 73.44 748 ASN A C 1
ATOM 5784 O O . ASN A 1 748 ? 20.293 5.368 -12.424 1.00 73.44 748 ASN A O 1
ATOM 5788 N N . VAL A 1 749 ? 19.335 3.904 -13.833 1.00 83.50 749 VAL A N 1
ATOM 5789 C CA . VAL A 1 749 ? 20.211 2.758 -13.517 1.00 83.50 749 VAL A CA 1
ATOM 5790 C C . VAL A 1 749 ? 21.046 2.283 -14.707 1.00 83.50 749 VAL A C 1
ATOM 5792 O O . VAL A 1 749 ? 21.752 1.281 -14.572 1.00 83.50 749 VAL A O 1
ATOM 5795 N N . SER A 1 750 ? 20.996 2.983 -15.844 1.00 83.19 750 SER A N 1
ATOM 5796 C CA . SER A 1 750 ? 21.652 2.579 -17.092 1.00 83.19 750 SER A CA 1
ATOM 5797 C C . SER A 1 750 ? 23.139 2.289 -16.909 1.00 83.19 750 SER A C 1
ATOM 5799 O O . SER A 1 750 ? 23.586 1.236 -17.338 1.00 83.19 750 SER A O 1
ATOM 5801 N N . ASP A 1 751 ? 23.892 3.110 -16.170 1.00 85.06 751 ASP A N 1
ATOM 5802 C CA . ASP A 1 751 ? 25.330 2.872 -15.949 1.00 85.06 751 ASP A CA 1
ATOM 5803 C C . ASP A 1 751 ? 25.617 1.528 -15.264 1.00 85.06 751 ASP A C 1
ATOM 5805 O O . ASP A 1 751 ? 26.543 0.804 -15.633 1.00 85.06 751 ASP A O 1
ATOM 5809 N N . ARG A 1 752 ? 24.793 1.164 -14.273 1.00 90.00 752 ARG A N 1
ATOM 5810 C CA . ARG A 1 752 ? 24.922 -0.103 -13.534 1.00 90.00 752 ARG A CA 1
ATOM 5811 C C . ARG A 1 752 ? 24.543 -1.284 -14.421 1.00 90.00 752 ARG A C 1
ATOM 5813 O O . ARG A 1 752 ? 25.224 -2.305 -14.408 1.00 90.00 752 ARG A O 1
ATOM 5820 N N . VAL A 1 753 ? 23.469 -1.140 -15.198 1.00 91.50 753 VAL A N 1
ATOM 5821 C CA . VAL A 1 753 ? 23.032 -2.152 -16.170 1.00 91.50 753 VAL A CA 1
ATOM 5822 C C . VAL A 1 753 ? 24.117 -2.367 -17.226 1.00 91.50 753 VAL A C 1
ATOM 5824 O O . VAL A 1 753 ? 24.568 -3.495 -17.413 1.00 91.50 753 VAL A O 1
ATOM 5827 N N . ASN A 1 754 ? 24.604 -1.290 -17.839 1.00 91.00 754 ASN A N 1
ATOM 5828 C CA . ASN A 1 754 ? 25.619 -1.305 -18.888 1.00 91.00 754 ASN A CA 1
ATOM 5829 C C . ASN A 1 754 ? 26.929 -1.937 -18.399 1.00 91.00 754 ASN A C 1
ATOM 5831 O O . ASN A 1 754 ? 27.536 -2.722 -19.129 1.00 91.00 754 ASN A O 1
ATOM 5835 N N . ALA A 1 755 ? 27.333 -1.689 -17.148 1.00 91.81 755 ALA A N 1
ATOM 5836 C CA . ALA A 1 755 ? 28.495 -2.342 -16.549 1.00 91.81 755 ALA A CA 1
ATOM 5837 C C . ALA A 1 755 ? 28.334 -3.875 -16.455 1.00 91.81 755 ALA A C 1
ATOM 5839 O O . ALA A 1 755 ? 29.222 -4.599 -16.910 1.00 91.81 755 ALA A O 1
ATOM 5840 N N . LEU A 1 756 ? 27.198 -4.381 -15.941 1.00 93.69 756 LEU A N 1
ATOM 5841 C CA . LEU A 1 756 ? 26.945 -5.834 -15.870 1.00 93.69 756 LEU A CA 1
ATOM 5842 C C . LEU A 1 756 ? 26.903 -6.465 -17.266 1.00 93.69 756 LEU A C 1
ATOM 5844 O O . LEU A 1 756 ? 27.497 -7.520 -17.497 1.00 93.69 756 LEU A O 1
ATOM 5848 N N . VAL A 1 757 ? 26.183 -5.817 -18.186 1.00 94.75 757 VAL A N 1
ATOM 5849 C CA . VAL A 1 757 ? 25.974 -6.285 -19.562 1.00 94.75 757 VAL A CA 1
ATOM 5850 C C . VAL A 1 757 ? 27.299 -6.341 -20.322 1.00 94.75 757 VAL A C 1
ATOM 5852 O O . VAL A 1 757 ? 27.526 -7.299 -21.053 1.00 94.75 757 VAL A O 1
ATOM 5855 N N . THR A 1 758 ? 28.208 -5.384 -20.110 1.00 94.44 758 THR A N 1
ATOM 5856 C CA . THR A 1 758 ? 29.529 -5.354 -20.766 1.00 94.44 758 THR A CA 1
ATOM 5857 C C . THR A 1 758 ? 30.386 -6.566 -20.409 1.00 94.44 758 THR A C 1
ATOM 5859 O O . THR A 1 758 ? 30.944 -7.223 -21.294 1.00 94.44 758 THR A O 1
ATOM 5862 N N . GLU A 1 759 ? 30.468 -6.903 -19.123 1.00 90.44 759 GLU A N 1
ATOM 5863 C CA . GLU A 1 759 ? 31.208 -8.084 -18.670 1.00 90.44 759 GLU A CA 1
ATOM 5864 C C . GLU A 1 759 ? 30.532 -9.379 -19.162 1.00 90.44 759 GLU A C 1
ATOM 5866 O O . GLU A 1 759 ? 31.193 -10.255 -19.725 1.00 90.44 759 GLU A O 1
ATOM 5871 N N . ALA A 1 760 ? 29.200 -9.456 -19.064 1.00 94.69 760 ALA A N 1
ATOM 5872 C CA . ALA A 1 760 ? 28.416 -10.604 -19.522 1.00 94.69 760 ALA A CA 1
ATOM 5873 C C . ALA A 1 760 ? 28.467 -10.823 -21.048 1.00 94.69 760 ALA A C 1
ATOM 5875 O O . ALA A 1 760 ? 28.386 -11.963 -21.507 1.00 94.69 760 ALA A O 1
ATOM 5876 N N . ALA A 1 761 ? 28.604 -9.760 -21.849 1.00 94.50 761 ALA A N 1
ATOM 5877 C CA . ALA A 1 761 ? 28.641 -9.842 -23.312 1.00 94.50 761 ALA A CA 1
ATOM 5878 C C . ALA A 1 761 ? 29.937 -10.498 -23.803 1.00 94.50 761 ALA A C 1
ATOM 5880 O O . ALA A 1 761 ? 29.918 -11.322 -24.720 1.00 94.50 761 ALA A O 1
ATOM 5881 N N . SER A 1 762 ? 31.059 -10.185 -23.149 1.00 92.06 762 SER A N 1
ATOM 5882 C CA . SER A 1 762 ? 32.352 -10.815 -23.440 1.00 92.06 762 SER A CA 1
ATOM 5883 C C . SER A 1 762 ? 32.309 -12.323 -23.157 1.00 92.06 762 SER A C 1
ATOM 5885 O O . SER A 1 762 ? 32.776 -13.132 -23.962 1.00 92.06 762 SER A O 1
ATOM 5887 N N . GLU A 1 763 ? 31.679 -12.717 -22.045 1.00 93.75 763 GLU A N 1
ATOM 5888 C CA . GLU A 1 763 ? 31.448 -14.124 -21.704 1.00 93.75 763 GLU A CA 1
ATOM 5889 C C . GLU A 1 763 ? 30.537 -14.816 -22.730 1.00 93.75 763 GLU A C 1
ATOM 5891 O O . GLU A 1 763 ? 30.878 -15.901 -23.213 1.00 93.75 763 GLU A O 1
ATOM 5896 N N . LEU A 1 764 ? 29.418 -14.185 -23.111 1.00 94.25 764 LEU A N 1
ATOM 5897 C CA . LEU A 1 764 ? 28.465 -14.721 -24.088 1.00 94.25 764 LEU A CA 1
ATOM 5898 C C . LEU A 1 764 ? 29.150 -15.072 -25.411 1.00 94.25 764 LEU A C 1
ATOM 5900 O O . LEU A 1 764 ? 28.962 -16.171 -25.927 1.00 94.25 764 LEU A O 1
ATOM 5904 N N . ILE A 1 765 ? 29.977 -14.171 -25.941 1.00 91.81 765 ILE A N 1
ATOM 5905 C CA . ILE A 1 765 ? 30.666 -14.380 -27.222 1.00 91.81 765 ILE A CA 1
ATOM 5906 C C . ILE A 1 765 ? 31.684 -15.516 -27.134 1.00 91.81 765 ILE A C 1
ATOM 5908 O O . ILE A 1 765 ? 31.813 -16.302 -28.073 1.00 91.81 765 ILE A O 1
ATOM 5912 N N . SER A 1 766 ? 32.387 -15.639 -26.006 1.00 89.31 766 SER A N 1
ATOM 5913 C CA . SER A 1 766 ? 33.374 -16.708 -25.819 1.00 89.31 766 SER A CA 1
ATOM 5914 C C . SER A 1 766 ? 32.739 -18.094 -25.640 1.00 89.31 766 SER A C 1
ATOM 5916 O O . SER A 1 766 ? 33.297 -19.090 -26.098 1.00 89.31 766 SER A O 1
ATOM 5918 N N . THR A 1 767 ? 31.570 -18.166 -24.997 1.00 91.19 767 THR A N 1
ATOM 5919 C CA . THR A 1 767 ? 30.924 -19.431 -24.609 1.00 91.19 767 THR A CA 1
ATOM 5920 C C . THR A 1 767 ? 29.858 -19.886 -25.604 1.00 91.19 767 THR A C 1
ATOM 5922 O O . THR A 1 767 ? 29.768 -21.074 -25.907 1.00 91.19 767 THR A O 1
ATOM 5925 N N . ASN A 1 768 ? 29.066 -18.953 -26.140 1.00 91.31 768 ASN A N 1
ATOM 5926 C CA . ASN A 1 768 ? 27.898 -19.209 -26.984 1.00 91.31 768 ASN A CA 1
ATOM 5927 C C . ASN A 1 768 ? 27.830 -18.236 -28.185 1.00 91.31 768 ASN A C 1
ATOM 5929 O O . ASN A 1 768 ? 26.825 -17.552 -28.380 1.00 91.31 768 ASN A O 1
ATOM 5933 N N . PRO A 1 769 ? 28.849 -18.200 -29.068 1.00 87.56 769 PRO A N 1
ATOM 5934 C CA . PRO A 1 769 ? 28.912 -17.241 -30.180 1.00 87.56 769 PRO A CA 1
ATOM 5935 C C . PRO A 1 769 ? 27.761 -17.370 -31.191 1.00 87.56 769 PRO A C 1
ATOM 5937 O O . PRO A 1 769 ? 27.495 -16.441 -31.943 1.00 87.56 769 PRO A O 1
ATOM 5940 N N . ARG A 1 770 ? 27.080 -18.525 -31.239 1.00 88.12 770 ARG A N 1
ATOM 5941 C CA . ARG A 1 770 ? 25.954 -18.776 -32.157 1.00 88.12 770 ARG A CA 1
ATOM 5942 C C . ARG A 1 770 ? 24.639 -18.136 -31.720 1.00 88.12 770 ARG A C 1
ATOM 5944 O O . ARG A 1 770 ? 23.730 -18.086 -32.540 1.00 88.12 770 ARG A O 1
ATOM 5951 N N . PHE A 1 771 ? 24.546 -17.690 -30.468 1.00 91.12 771 PHE A N 1
ATOM 5952 C CA . PHE A 1 771 ? 23.367 -17.004 -29.947 1.00 91.12 771 PHE A CA 1
ATOM 5953 C C . PHE A 1 771 ? 23.139 -15.665 -30.668 1.00 91.12 771 PHE A C 1
ATOM 5955 O O . PHE A 1 771 ? 22.004 -15.281 -30.939 1.00 91.12 771 PHE A O 1
ATOM 5962 N N . LEU A 1 772 ? 24.225 -14.966 -31.017 1.00 91.19 772 LEU A N 1
ATOM 5963 C CA . LEU A 1 772 ? 24.162 -13.656 -31.655 1.00 91.19 772 LEU A CA 1
ATOM 5964 C C . LEU A 1 772 ? 23.928 -13.765 -33.165 1.00 91.19 772 LEU A C 1
ATOM 5966 O O . LEU A 1 772 ? 24.609 -14.500 -33.883 1.00 91.19 772 LEU A O 1
ATOM 5970 N N . SER A 1 773 ? 22.983 -12.965 -33.647 1.00 91.44 773 SER A N 1
ATOM 5971 C CA . SER A 1 773 ? 22.661 -12.781 -35.062 1.00 91.44 773 SER A CA 1
ATOM 5972 C C . SER A 1 773 ? 22.381 -11.306 -35.339 1.00 91.44 773 SER A C 1
ATOM 5974 O O . SER A 1 773 ? 22.106 -10.540 -34.413 1.00 91.44 773 SER A O 1
ATOM 5976 N N . PHE A 1 774 ? 22.442 -10.915 -36.610 1.00 90.00 774 PHE A N 1
ATOM 5977 C CA . PHE A 1 774 ? 22.066 -9.565 -37.038 1.00 90.00 774 PHE A CA 1
ATOM 5978 C C . PHE A 1 774 ? 20.618 -9.238 -36.640 1.00 90.00 774 PHE A C 1
ATOM 5980 O O . PHE A 1 774 ? 20.354 -8.184 -36.066 1.00 90.00 774 PHE A O 1
ATOM 5987 N N . ASP A 1 775 ? 19.698 -10.183 -36.849 1.00 89.19 775 ASP A N 1
ATOM 5988 C CA . ASP A 1 775 ? 18.271 -9.998 -36.561 1.00 89.19 775 ASP A CA 1
ATOM 5989 C C . ASP A 1 775 ? 18.005 -9.817 -35.063 1.00 89.19 775 ASP A C 1
ATOM 5991 O O . ASP A 1 775 ? 17.180 -8.992 -34.669 1.00 89.19 775 ASP A O 1
ATOM 5995 N N . TRP A 1 776 ? 18.747 -10.533 -34.210 1.00 91.88 776 TRP A N 1
ATOM 5996 C CA . TRP A 1 776 ? 18.661 -10.340 -32.764 1.00 91.88 776 TRP A CA 1
ATOM 5997 C C . TRP A 1 776 ? 19.107 -8.929 -32.363 1.00 91.88 776 TRP A C 1
ATOM 5999 O O . TRP A 1 776 ? 18.365 -8.244 -31.661 1.00 91.88 776 TRP A O 1
ATOM 6009 N N . ILE A 1 777 ? 20.258 -8.453 -32.856 1.00 91.50 777 ILE A N 1
ATOM 6010 C CA . ILE A 1 777 ? 20.755 -7.099 -32.547 1.00 91.50 777 ILE A CA 1
ATOM 6011 C C . ILE A 1 777 ? 19.753 -6.034 -33.017 1.00 91.50 777 ILE A C 1
ATOM 6013 O O . ILE A 1 777 ? 19.442 -5.112 -32.262 1.00 91.50 777 ILE A O 1
ATOM 6017 N N . ASN A 1 778 ? 19.183 -6.201 -34.213 1.00 88.06 778 ASN A N 1
ATOM 6018 C CA . ASN A 1 778 ? 18.152 -5.308 -34.744 1.00 88.06 778 ASN A CA 1
ATOM 6019 C C . ASN A 1 778 ? 16.860 -5.316 -33.919 1.00 88.06 778 ASN A C 1
ATOM 6021 O O . ASN A 1 778 ? 16.204 -4.285 -33.808 1.00 88.06 778 ASN A O 1
ATOM 6025 N N . SER A 1 779 ? 16.486 -6.452 -33.328 1.00 88.69 779 SER A N 1
ATOM 6026 C CA . SER A 1 779 ? 15.320 -6.506 -32.439 1.00 88.69 779 SER A CA 1
ATOM 6027 C C . SER A 1 779 ? 15.563 -5.793 -31.104 1.00 88.69 779 SER A C 1
ATOM 6029 O O . SER A 1 779 ? 14.631 -5.236 -30.534 1.00 88.69 779 SER A O 1
ATOM 6031 N N . VAL A 1 780 ? 16.811 -5.777 -30.620 1.00 91.38 780 VAL A N 1
ATOM 6032 C CA . VAL A 1 780 ? 17.190 -5.197 -29.320 1.00 91.38 780 VAL A CA 1
ATOM 6033 C C . VAL A 1 780 ? 17.432 -3.693 -29.408 1.00 91.38 780 VAL A C 1
ATOM 6035 O O . VAL A 1 780 ? 17.061 -2.965 -28.493 1.00 91.38 780 VAL A O 1
ATOM 6038 N N . VAL A 1 781 ? 18.031 -3.195 -30.494 1.00 88.94 781 VAL A N 1
ATOM 6039 C CA . VAL A 1 781 ? 18.416 -1.774 -30.611 1.00 88.94 781 VAL A CA 1
ATOM 6040 C C . VAL A 1 781 ? 17.229 -0.809 -30.515 1.00 88.94 781 VAL A C 1
ATOM 6042 O O . VAL A 1 781 ? 17.409 0.315 -30.055 1.00 88.94 781 VAL A O 1
ATOM 6045 N N . LEU A 1 782 ? 16.025 -1.250 -30.896 1.00 82.12 782 LEU A N 1
ATOM 6046 C CA . LEU A 1 782 ? 14.807 -0.435 -30.848 1.00 82.12 782 LEU A CA 1
ATOM 6047 C C . LEU A 1 782 ? 14.445 -0.013 -29.420 1.00 82.12 782 LEU A C 1
ATOM 6049 O O . LEU A 1 782 ? 14.118 1.147 -29.189 1.00 82.12 782 LEU A O 1
ATOM 6053 N N . ASP A 1 783 ? 14.537 -0.946 -28.473 1.00 84.38 783 ASP A N 1
ATOM 6054 C CA . ASP A 1 783 ? 14.142 -0.724 -27.079 1.00 84.38 783 ASP A CA 1
ATOM 6055 C C . ASP A 1 783 ? 15.351 -0.577 -26.138 1.00 84.38 783 ASP A C 1
ATOM 6057 O O . ASP A 1 783 ? 15.215 -0.113 -25.004 1.00 84.38 783 ASP A O 1
ATOM 6061 N N . SER A 1 784 ? 16.540 -1.036 -26.540 1.00 88.69 784 SER A N 1
ATOM 6062 C CA . SER A 1 784 ? 17.759 -1.048 -25.718 1.00 88.69 784 SER A CA 1
ATOM 6063 C C . SER A 1 784 ? 19.027 -0.839 -26.561 1.00 88.69 784 SER A C 1
ATOM 6065 O O . SER A 1 784 ? 19.852 -1.754 -26.684 1.00 88.69 784 SER A O 1
ATOM 6067 N N . PRO A 1 785 ? 19.233 0.375 -27.112 1.00 88.12 785 PRO A N 1
ATOM 6068 C CA . PRO A 1 785 ? 20.383 0.683 -27.965 1.00 88.12 785 PRO A CA 1
ATOM 6069 C C . PRO A 1 785 ? 21.729 0.478 -27.255 1.00 88.12 785 PRO A C 1
ATOM 6071 O O . PRO A 1 785 ? 22.683 0.019 -27.876 1.00 88.12 785 PRO A O 1
ATOM 6074 N N . ASP A 1 786 ? 21.807 0.726 -25.944 1.00 87.81 786 ASP A N 1
ATOM 6075 C CA . ASP A 1 786 ? 23.014 0.469 -25.145 1.00 87.81 786 ASP A CA 1
ATOM 6076 C C . ASP A 1 786 ? 23.414 -1.007 -25.132 1.00 87.81 786 ASP A C 1
ATOM 6078 O O . ASP A 1 786 ? 24.577 -1.340 -25.353 1.00 87.81 786 ASP A O 1
ATOM 6082 N N . VAL A 1 787 ? 22.450 -1.904 -24.910 1.00 91.44 787 VAL A N 1
ATOM 6083 C CA . VAL A 1 787 ? 22.703 -3.350 -24.879 1.00 91.44 787 VAL A CA 1
ATOM 6084 C C . VAL A 1 787 ? 23.167 -3.826 -26.257 1.00 91.44 787 VAL A C 1
ATOM 6086 O O . VAL A 1 787 ? 24.144 -4.572 -26.349 1.00 91.44 787 VAL A O 1
ATOM 6089 N N . ALA A 1 788 ? 22.516 -3.356 -27.325 1.00 92.44 788 ALA A N 1
ATOM 6090 C CA . ALA A 1 788 ? 22.884 -3.680 -28.702 1.00 92.44 788 ALA A CA 1
ATOM 6091 C C . ALA A 1 788 ? 24.306 -3.200 -29.056 1.00 92.44 788 ALA A C 1
ATOM 6093 O O . ALA A 1 788 ? 25.096 -3.962 -29.625 1.00 92.44 788 ALA A O 1
ATOM 6094 N N . ASP A 1 789 ? 24.659 -1.971 -28.674 1.00 92.44 789 ASP A N 1
ATOM 6095 C CA . ASP A 1 789 ? 25.994 -1.409 -28.882 1.00 92.44 789 ASP A CA 1
ATOM 6096 C C . ASP A 1 789 ? 27.062 -2.181 -28.105 1.00 92.44 789 ASP A C 1
ATOM 6098 O O . ASP A 1 789 ? 28.072 -2.571 -28.687 1.00 92.44 789 ASP A O 1
ATOM 6102 N N . ILE A 1 790 ? 26.837 -2.454 -26.815 1.00 93.81 790 ILE A N 1
ATOM 6103 C CA . ILE A 1 790 ? 27.779 -3.189 -25.957 1.00 93.81 790 ILE A CA 1
ATOM 6104 C C . ILE A 1 790 ? 28.082 -4.572 -26.544 1.00 93.81 790 ILE A C 1
ATOM 6106 O O . ILE A 1 790 ? 29.247 -4.967 -26.656 1.00 93.81 790 ILE A O 1
ATOM 6110 N N . VAL A 1 791 ? 27.043 -5.301 -26.956 1.00 93.56 791 VAL A N 1
ATOM 6111 C CA . VAL A 1 791 ? 27.194 -6.628 -27.565 1.00 93.56 791 VAL A CA 1
ATOM 6112 C C . VAL A 1 791 ? 27.917 -6.538 -28.911 1.00 93.56 791 VAL A C 1
ATOM 6114 O O . VAL A 1 791 ? 28.789 -7.364 -29.190 1.00 93.56 791 VAL A O 1
ATOM 6117 N N . THR A 1 792 ? 27.628 -5.513 -29.718 1.00 93.88 792 THR A N 1
ATOM 6118 C CA . THR A 1 792 ? 28.322 -5.283 -30.995 1.00 93.88 792 THR A CA 1
ATOM 6119 C C . THR A 1 792 ? 29.800 -4.970 -30.778 1.00 93.88 792 THR A C 1
ATOM 6121 O O . THR A 1 792 ? 30.646 -5.575 -31.430 1.00 93.88 792 THR A O 1
ATOM 6124 N N . VAL A 1 793 ? 30.144 -4.096 -29.827 1.00 93.69 793 VAL A N 1
ATOM 6125 C CA . VAL A 1 793 ? 31.540 -3.784 -29.472 1.00 93.69 793 VAL A CA 1
ATOM 6126 C C . VAL A 1 793 ? 32.282 -5.044 -29.032 1.00 93.69 793 VAL A C 1
ATOM 6128 O O . VAL A 1 793 ? 33.408 -5.291 -29.469 1.00 93.69 793 VAL A O 1
ATOM 6131 N N . ALA A 1 794 ? 31.656 -5.880 -28.204 1.00 93.06 794 ALA A N 1
ATOM 6132 C CA . ALA A 1 794 ? 32.258 -7.138 -27.782 1.00 93.06 794 ALA A CA 1
ATOM 6133 C C . ALA A 1 794 ? 32.467 -8.103 -28.973 1.00 93.06 794 ALA A C 1
ATOM 6135 O O . ALA A 1 794 ? 33.503 -8.776 -29.048 1.00 93.06 794 ALA A O 1
ATOM 6136 N N . ALA A 1 795 ? 31.535 -8.132 -29.937 1.00 91.88 795 ALA A N 1
ATOM 6137 C CA . ALA A 1 795 ? 31.643 -8.932 -31.160 1.00 91.88 795 ALA A CA 1
ATOM 6138 C C . ALA A 1 795 ? 32.775 -8.436 -32.075 1.00 91.88 795 ALA A C 1
ATOM 6140 O O . ALA A 1 795 ? 33.585 -9.251 -32.522 1.00 91.88 795 ALA A O 1
ATOM 6141 N N . VAL A 1 796 ? 32.895 -7.115 -32.259 1.00 91.50 796 VAL A N 1
ATOM 6142 C CA . VAL A 1 796 ? 33.982 -6.444 -32.997 1.00 91.50 796 VAL A CA 1
ATOM 6143 C C . VAL A 1 796 ? 35.340 -6.812 -32.395 1.00 91.50 796 VAL A C 1
ATOM 6145 O O . VAL A 1 796 ? 36.232 -7.280 -33.104 1.00 91.50 796 VAL A O 1
ATOM 6148 N N . ASN A 1 797 ? 35.486 -6.670 -31.072 1.00 90.62 797 ASN A N 1
ATOM 6149 C CA . ASN A 1 797 ? 36.730 -6.974 -30.356 1.00 90.62 797 ASN A CA 1
ATOM 6150 C C . ASN A 1 797 ? 37.139 -8.449 -30.488 1.00 90.62 797 ASN A C 1
ATOM 6152 O O . ASN A 1 797 ? 38.328 -8.765 -30.532 1.00 90.62 797 ASN A O 1
ATOM 6156 N N . SER A 1 798 ? 36.155 -9.344 -30.597 1.00 89.44 798 SER A N 1
ATOM 6157 C CA . SER A 1 798 ? 36.359 -10.788 -30.767 1.00 89.44 798 SER A CA 1
ATOM 6158 C C . SER A 1 798 ? 36.417 -11.232 -32.236 1.00 89.44 798 SER A C 1
ATOM 6160 O O . SER A 1 798 ? 36.608 -12.419 -32.499 1.00 89.44 798 SER A O 1
ATOM 6162 N N . ARG A 1 799 ? 36.258 -10.303 -33.195 1.00 89.44 799 ARG A N 1
ATOM 6163 C CA . ARG A 1 799 ? 36.149 -10.563 -34.645 1.00 89.44 799 ARG A CA 1
ATOM 6164 C C . ARG A 1 799 ? 35.083 -11.610 -34.994 1.00 89.44 799 ARG A C 1
ATOM 6166 O O . ARG A 1 799 ? 35.299 -12.480 -35.840 1.00 89.44 799 ARG A O 1
ATOM 6173 N N . LEU A 1 800 ? 33.944 -11.559 -34.306 1.00 88.62 800 LEU A N 1
ATOM 6174 C CA . LEU A 1 800 ? 32.836 -12.487 -34.515 1.00 88.62 800 LEU A CA 1
ATOM 6175 C C . LEU A 1 800 ? 31.997 -12.054 -35.724 1.00 88.62 800 LEU A C 1
ATOM 6177 O O . LEU A 1 800 ? 31.451 -10.957 -35.734 1.00 88.62 800 LEU A O 1
ATOM 6181 N N . GLY A 1 801 ? 31.831 -12.925 -36.719 1.00 88.12 801 GLY A N 1
ATOM 6182 C CA . GLY A 1 801 ? 30.878 -12.682 -37.806 1.00 88.12 801 GLY A CA 1
ATOM 6183 C C . GLY A 1 801 ? 29.428 -12.894 -37.357 1.00 88.12 801 GLY A C 1
ATOM 6184 O O . GLY A 1 801 ? 29.135 -13.903 -36.709 1.00 88.12 801 GLY A O 1
ATOM 6185 N N . LEU A 1 802 ? 28.530 -11.972 -37.709 1.00 88.44 802 LEU A N 1
ATOM 6186 C CA . LEU A 1 802 ? 27.098 -12.077 -37.411 1.00 88.44 802 LEU A CA 1
ATOM 6187 C C . LEU A 1 802 ? 26.352 -12.709 -38.580 1.00 88.44 802 LEU A C 1
ATOM 6189 O O . LEU A 1 802 ? 26.437 -12.247 -39.716 1.00 88.44 802 LEU A O 1
ATOM 6193 N N . ARG A 1 803 ? 25.569 -13.747 -38.291 1.00 85.81 803 ARG A N 1
ATOM 6194 C CA . ARG A 1 803 ? 24.730 -14.409 -39.294 1.00 85.81 803 ARG A CA 1
ATOM 6195 C C . ARG A 1 803 ? 23.449 -13.613 -39.538 1.00 85.81 803 ARG A C 1
ATOM 6197 O O . ARG A 1 803 ? 22.847 -13.124 -38.583 1.00 85.81 803 ARG A O 1
ATOM 6204 N N . SER A 1 804 ? 23.027 -13.564 -40.795 1.00 81.81 804 SER A N 1
ATOM 6205 C CA . SER A 1 804 ? 21.716 -13.093 -41.240 1.00 81.81 804 SER A CA 1
ATOM 6206 C C . SER A 1 804 ? 21.232 -13.919 -42.439 1.00 81.81 804 SER A C 1
ATOM 6208 O O . SER A 1 804 ? 22.006 -14.653 -43.065 1.00 81.81 804 SER A O 1
ATOM 6210 N N . ASP A 1 805 ? 19.966 -13.752 -42.817 1.00 76.81 805 ASP A N 1
ATOM 6211 C CA . ASP A 1 805 ? 19.384 -14.356 -44.028 1.00 76.81 805 ASP A CA 1
ATOM 6212 C C . ASP A 1 805 ? 20.003 -13.836 -45.342 1.00 76.81 805 ASP A C 1
ATOM 6214 O O . ASP A 1 805 ? 19.783 -14.389 -46.433 1.00 76.81 805 ASP A O 1
ATOM 6218 N N . TRP A 1 806 ? 20.778 -12.751 -45.265 1.00 77.12 806 TRP A N 1
ATOM 6219 C CA . TRP A 1 806 ? 21.428 -12.104 -46.400 1.00 77.12 806 TRP A CA 1
ATOM 6220 C C . TRP A 1 806 ? 22.947 -12.240 -46.437 1.00 77.12 806 TRP A C 1
ATOM 6222 O O . TRP A 1 806 ? 23.551 -11.883 -47.449 1.00 77.12 806 TRP A O 1
ATOM 6232 N N . GLY A 1 807 ? 23.560 -12.845 -45.422 1.00 77.19 807 GLY A N 1
ATOM 6233 C CA . GLY A 1 807 ? 24.979 -13.174 -45.425 1.00 77.19 807 GLY A CA 1
ATOM 6234 C C . GLY A 1 807 ? 25.569 -13.287 -44.024 1.00 77.19 807 GLY A C 1
ATOM 6235 O O . GLY A 1 807 ? 24.862 -13.312 -43.023 1.00 77.19 807 GLY A O 1
ATOM 6236 N N . ASN A 1 808 ? 26.896 -13.374 -43.956 1.00 82.50 808 ASN A N 1
ATOM 6237 C CA . ASN A 1 808 ? 27.634 -13.258 -42.703 1.00 82.50 808 ASN A CA 1
ATOM 6238 C C . ASN A 1 808 ? 28.337 -11.899 -42.683 1.00 82.50 808 ASN A C 1
ATOM 6240 O O . ASN A 1 808 ? 29.210 -11.656 -43.516 1.00 82.50 808 ASN A O 1
ATOM 6244 N N . LEU A 1 809 ? 27.946 -11.029 -41.758 1.00 85.94 809 LEU A N 1
ATOM 6245 C CA . LEU A 1 809 ? 28.490 -9.685 -41.599 1.00 85.94 809 LEU A CA 1
ATOM 6246 C C . LEU A 1 809 ? 29.788 -9.746 -40.787 1.00 85.94 809 LEU A C 1
ATOM 6248 O O . LEU A 1 809 ? 29.785 -10.219 -39.649 1.00 85.94 809 LEU A O 1
ATOM 6252 N N . ASP A 1 810 ? 30.900 -9.279 -41.358 1.00 86.56 810 ASP A N 1
ATOM 6253 C CA . ASP A 1 810 ? 32.162 -9.147 -40.624 1.00 86.56 810 ASP A CA 1
ATOM 6254 C C . ASP A 1 810 ? 32.104 -7.927 -39.697 1.00 86.56 810 ASP A C 1
ATOM 6256 O O . ASP A 1 810 ? 32.271 -6.783 -40.123 1.00 86.56 810 ASP A O 1
ATOM 6260 N N . THR A 1 811 ? 31.873 -8.169 -38.407 1.00 86.00 811 THR A N 1
ATOM 6261 C CA . THR A 1 811 ? 31.771 -7.083 -37.426 1.00 86.00 811 THR A CA 1
ATOM 6262 C C . THR A 1 811 ? 33.082 -6.330 -37.252 1.00 86.00 811 THR A C 1
ATOM 6264 O O . THR A 1 811 ? 33.045 -5.140 -36.959 1.00 86.00 811 THR A O 1
ATOM 6267 N N . ALA A 1 812 ? 34.240 -6.958 -37.479 1.00 84.75 812 ALA A N 1
ATOM 6268 C CA . ALA A 1 812 ? 35.531 -6.305 -37.276 1.00 84.75 812 ALA A CA 1
ATOM 6269 C C . ALA A 1 812 ? 35.759 -5.135 -38.249 1.00 84.75 812 ALA A C 1
ATOM 6271 O O . ALA A 1 812 ? 36.477 -4.194 -37.916 1.00 84.75 812 ALA A O 1
ATOM 6272 N N . THR A 1 813 ? 35.153 -5.196 -39.438 1.00 82.81 813 THR A N 1
ATOM 6273 C CA . THR A 1 813 ? 35.259 -4.174 -40.491 1.00 82.81 813 THR A CA 1
ATOM 6274 C C . THR A 1 813 ? 33.982 -3.356 -40.661 1.00 82.81 813 THR A C 1
ATOM 6276 O O . THR A 1 813 ? 34.055 -2.140 -40.840 1.00 82.81 813 THR A O 1
ATOM 6279 N N . ALA A 1 814 ? 32.809 -3.989 -40.607 1.00 86.06 814 ALA A N 1
ATOM 6280 C CA . ALA A 1 814 ? 31.536 -3.314 -40.842 1.00 86.06 814 ALA A CA 1
ATOM 6281 C C . ALA A 1 814 ? 30.803 -2.898 -39.564 1.00 86.06 814 ALA A C 1
ATOM 6283 O O . ALA A 1 814 ? 30.007 -1.954 -39.605 1.00 86.06 814 ALA A O 1
ATOM 6284 N N . GLY A 1 815 ? 31.080 -3.546 -38.432 1.00 89.94 815 GLY A N 1
ATOM 6285 C CA . GLY A 1 815 ? 30.254 -3.435 -37.231 1.00 89.94 815 GLY A CA 1
ATOM 6286 C C . GLY A 1 815 ? 28.847 -3.979 -37.478 1.00 89.94 815 GLY A C 1
ATOM 6287 O O . GLY A 1 815 ? 28.702 -5.027 -38.106 1.00 89.94 815 GLY A O 1
ATOM 6288 N N . CYS A 1 816 ? 27.825 -3.274 -36.995 1.00 89.25 816 CYS A N 1
ATOM 6289 C CA . CYS A 1 816 ? 26.421 -3.596 -37.244 1.00 89.25 816 CYS A CA 1
ATOM 6290 C C . CYS A 1 816 ? 25.595 -2.310 -37.352 1.00 89.25 816 CYS A C 1
ATOM 6292 O O . CYS A 1 816 ? 25.476 -1.587 -36.368 1.00 89.25 816 CYS A O 1
ATOM 6294 N N . LEU A 1 817 ? 25.007 -2.037 -38.519 1.00 88.88 817 LEU A N 1
ATOM 6295 C CA . LEU A 1 817 ? 24.043 -0.952 -38.712 1.00 88.88 817 LEU A CA 1
ATOM 6296 C C . LEU A 1 817 ? 22.724 -1.547 -39.220 1.00 88.88 817 LEU A C 1
ATOM 6298 O O . LEU A 1 817 ? 22.722 -2.319 -40.176 1.00 88.88 817 LEU A O 1
ATOM 6302 N N . THR A 1 818 ? 21.595 -1.180 -38.613 1.00 79.69 818 THR A N 1
ATOM 6303 C CA . THR A 1 818 ? 20.271 -1.750 -38.949 1.00 79.69 818 THR A CA 1
ATOM 6304 C C . THR A 1 818 ? 19.928 -1.620 -40.437 1.00 79.69 818 THR A C 1
ATOM 6306 O O . THR A 1 818 ? 19.366 -2.539 -41.030 1.00 79.69 818 THR A O 1
ATOM 6309 N N . ALA A 1 819 ? 20.328 -0.513 -41.069 1.00 76.06 819 ALA A N 1
ATOM 6310 C CA . ALA A 1 819 ? 20.099 -0.244 -42.487 1.00 76.06 819 ALA A CA 1
ATOM 6311 C C . ALA A 1 819 ? 20.974 -1.080 -43.447 1.00 76.06 819 ALA A C 1
ATOM 6313 O O . ALA A 1 819 ? 20.717 -1.069 -44.652 1.00 76.06 819 ALA A O 1
ATOM 6314 N N . ASP A 1 820 ? 21.980 -1.821 -42.962 1.00 83.50 820 ASP A N 1
ATOM 6315 C CA . ASP A 1 820 ? 22.929 -2.548 -43.821 1.00 83.50 820 ASP A CA 1
ATOM 6316 C C . ASP A 1 820 ? 22.251 -3.582 -44.729 1.00 83.50 820 ASP A C 1
ATOM 6318 O O . ASP A 1 820 ? 22.696 -3.784 -45.860 1.00 83.50 820 ASP A O 1
ATOM 6322 N N . GLU A 1 821 ? 21.142 -4.192 -44.291 1.00 76.88 821 GLU A N 1
ATOM 6323 C CA . GLU A 1 821 ? 20.370 -5.124 -45.125 1.00 76.88 821 GLU A CA 1
ATOM 6324 C C . GLU A 1 821 ? 19.961 -4.476 -46.458 1.00 76.88 821 GLU A C 1
ATOM 6326 O O . GLU A 1 821 ? 20.097 -5.089 -47.521 1.00 76.88 821 GLU A O 1
ATOM 6331 N N . THR A 1 822 ? 19.516 -3.216 -46.413 1.00 71.75 822 THR A N 1
ATOM 6332 C CA . THR A 1 822 ? 19.057 -2.477 -47.600 1.00 71.75 822 THR A CA 1
ATOM 6333 C C . THR A 1 822 ? 20.195 -2.147 -48.565 1.00 71.75 822 THR A C 1
ATOM 6335 O O . THR A 1 822 ? 19.971 -2.084 -49.773 1.00 71.75 822 THR A O 1
ATOM 6338 N N . LEU A 1 823 ? 21.426 -2.016 -48.055 1.00 74.88 823 LEU A N 1
ATOM 6339 C CA . LEU A 1 823 ? 22.627 -1.783 -48.858 1.00 74.88 823 LEU A CA 1
ATOM 6340 C C . LEU A 1 823 ? 23.172 -3.083 -49.464 1.00 74.88 823 LEU A C 1
ATOM 6342 O O . LEU A 1 823 ? 23.755 -3.063 -50.545 1.00 74.88 823 LEU A O 1
ATOM 6346 N N . VAL A 1 824 ? 22.975 -4.227 -48.803 1.00 74.88 824 VAL A N 1
ATOM 6347 C CA . VAL A 1 824 ? 23.450 -5.527 -49.306 1.00 74.88 824 VAL A CA 1
ATOM 6348 C C . VAL A 1 824 ? 22.460 -6.169 -50.286 1.00 74.88 824 VAL A C 1
ATOM 6350 O O . VAL A 1 824 ? 22.899 -6.790 -51.260 1.00 74.88 824 VAL A O 1
ATOM 6353 N N . ARG A 1 825 ? 21.146 -5.995 -50.077 1.00 70.19 825 ARG A N 1
ATOM 6354 C CA . ARG A 1 825 ? 20.062 -6.466 -50.965 1.00 70.19 825 ARG A CA 1
ATOM 6355 C C . ARG A 1 825 ? 19.068 -5.335 -51.305 1.00 70.19 825 ARG A C 1
ATOM 6357 O O . ARG A 1 825 ? 17.936 -5.347 -50.815 1.00 70.19 825 ARG A O 1
ATOM 6364 N N . PRO A 1 826 ? 19.432 -4.378 -52.175 1.00 59.47 826 PRO A N 1
ATOM 6365 C CA . PRO A 1 826 ? 18.541 -3.275 -52.527 1.00 59.47 826 PRO A CA 1
ATOM 6366 C C . PRO A 1 826 ? 17.338 -3.772 -53.350 1.00 59.47 826 PRO A C 1
ATOM 6368 O O . PRO A 1 826 ? 17.495 -4.203 -54.492 1.00 59.47 826 PRO A O 1
ATOM 6371 N N . LYS A 1 827 ? 16.120 -3.706 -52.785 1.00 54.66 827 LYS A N 1
ATOM 6372 C CA . LYS A 1 827 ? 14.864 -3.933 -53.536 1.00 54.66 827 LYS A CA 1
ATOM 6373 C C . LYS A 1 827 ? 14.535 -2.738 -54.442 1.00 54.66 827 LYS A C 1
ATOM 6375 O O . LYS A 1 827 ? 14.245 -2.928 -55.618 1.00 54.66 827 LYS A O 1
ATOM 6380 N N . GLU A 1 828 ? 14.662 -1.522 -53.907 1.00 57.91 828 GLU A N 1
ATOM 6381 C CA . GLU A 1 828 ? 14.530 -0.232 -54.597 1.00 57.91 828 GLU A CA 1
ATOM 6382 C C . GLU A 1 828 ? 15.619 0.707 -54.063 1.00 57.91 828 GLU A C 1
ATOM 6384 O O . GLU A 1 828 ? 15.631 1.041 -52.881 1.00 57.91 828 GLU A O 1
ATOM 6389 N N . PHE A 1 829 ? 16.587 1.078 -54.904 1.00 59.44 829 PHE A N 1
ATOM 6390 C CA . PHE A 1 829 ? 17.798 1.755 -54.436 1.00 59.44 829 PHE A CA 1
ATOM 6391 C C . PHE A 1 829 ? 17.559 3.222 -54.031 1.00 59.44 829 PHE A C 1
ATOM 6393 O O . PHE A 1 829 ? 18.158 3.681 -53.063 1.00 59.44 829 PHE A O 1
ATOM 6400 N N . GLU A 1 830 ? 16.660 3.940 -54.713 1.00 56.88 830 GLU A N 1
ATOM 6401 C CA . GLU A 1 830 ? 16.356 5.347 -54.409 1.00 56.88 830 GLU A CA 1
ATOM 6402 C C . GLU A 1 830 ? 15.902 5.513 -52.954 1.00 56.88 830 GLU A C 1
ATOM 6404 O O . GLU A 1 830 ? 16.493 6.293 -52.215 1.00 56.88 830 GLU A O 1
ATOM 6409 N N . HIS A 1 831 ? 14.972 4.681 -52.482 1.00 56.75 831 HIS A N 1
ATOM 6410 C CA . HIS A 1 831 ? 14.515 4.699 -51.089 1.00 56.75 831 HIS A CA 1
ATOM 6411 C C . HIS A 1 831 ? 15.605 4.335 -50.062 1.00 56.75 831 HIS A C 1
ATOM 6413 O O . HIS A 1 831 ? 15.551 4.819 -48.935 1.00 56.75 831 HIS A O 1
ATOM 6419 N N . ALA A 1 832 ? 16.604 3.523 -50.432 1.00 53.38 832 ALA A N 1
ATOM 6420 C CA . ALA A 1 832 ? 17.636 3.028 -49.512 1.00 53.38 832 ALA A CA 1
ATOM 6421 C C . ALA A 1 832 ? 18.758 4.043 -49.211 1.00 53.38 832 ALA A C 1
ATOM 6423 O O . ALA A 1 832 ? 19.475 3.889 -48.225 1.00 53.38 832 ALA A O 1
ATOM 6424 N N . ILE A 1 833 ? 18.932 5.073 -50.049 1.00 64.12 833 ILE A N 1
ATOM 6425 C CA . ILE A 1 833 ? 19.991 6.091 -49.893 1.00 64.12 833 ILE A CA 1
ATOM 6426 C C . ILE A 1 833 ? 19.474 7.519 -49.711 1.00 64.12 833 ILE A C 1
ATOM 6428 O O . ILE A 1 833 ? 20.272 8.437 -49.479 1.00 64.12 833 ILE A O 1
ATOM 6432 N N . ILE A 1 834 ? 18.163 7.737 -49.830 1.00 63.19 834 ILE A N 1
ATOM 6433 C CA . ILE A 1 834 ? 17.535 9.028 -49.538 1.00 63.19 834 ILE A CA 1
ATOM 6434 C C . ILE A 1 834 ? 17.779 9.370 -48.060 1.00 63.19 834 ILE A C 1
ATOM 6436 O O . ILE A 1 834 ? 17.532 8.567 -47.168 1.00 63.19 834 ILE A O 1
ATOM 6440 N N . GLY A 1 835 ? 18.313 10.568 -47.804 1.00 66.94 835 GLY A N 1
ATOM 6441 C CA . GLY A 1 835 ? 18.600 11.065 -46.452 1.00 66.94 835 GLY A CA 1
ATOM 6442 C C . GLY A 1 835 ? 19.970 10.689 -45.871 1.00 66.94 835 GLY A C 1
ATOM 6443 O O . GLY A 1 835 ? 20.435 11.384 -44.977 1.00 66.94 835 GLY A O 1
ATOM 6444 N N . ILE A 1 836 ? 20.679 9.682 -46.403 1.00 79.25 836 ILE A N 1
ATOM 6445 C CA . ILE A 1 836 ? 22.027 9.321 -45.915 1.00 79.25 836 ILE A CA 1
ATOM 6446 C C . ILE A 1 836 ? 23.071 10.288 -46.498 1.00 79.25 836 ILE A C 1
ATOM 6448 O O . ILE A 1 836 ? 23.114 10.445 -47.723 1.00 79.25 836 ILE A O 1
ATOM 6452 N N . PRO A 1 837 ? 23.948 10.927 -45.703 1.00 86.75 837 PRO A N 1
ATOM 6453 C CA . PRO A 1 837 ? 25.003 11.785 -46.242 1.00 86.75 837 PRO A CA 1
ATOM 6454 C C . PRO A 1 837 ? 26.033 11.026 -47.095 1.00 86.75 837 PRO A C 1
ATOM 6456 O O . PRO A 1 837 ? 26.344 9.864 -46.838 1.00 86.75 837 PRO A O 1
ATOM 6459 N N . ASN A 1 838 ? 26.619 11.689 -48.101 1.00 86.31 838 ASN A N 1
ATOM 6460 C CA . ASN A 1 838 ? 27.502 11.024 -49.075 1.00 86.31 838 ASN A CA 1
ATOM 6461 C C . ASN A 1 838 ? 28.736 10.361 -48.424 1.00 86.31 838 ASN A C 1
ATOM 6463 O O . ASN A 1 838 ? 29.168 9.307 -48.885 1.00 86.31 838 ASN A O 1
ATOM 6467 N N . TRP A 1 839 ? 29.300 10.943 -47.356 1.00 88.56 839 TRP A N 1
ATOM 6468 C CA . TRP A 1 839 ? 30.453 10.357 -46.653 1.00 88.56 839 TRP A CA 1
ATOM 6469 C C . TRP A 1 839 ? 30.067 9.138 -45.800 1.00 88.56 839 TRP A C 1
ATOM 6471 O O . TRP A 1 839 ? 30.864 8.211 -45.691 1.00 88.56 839 TRP A O 1
ATOM 6481 N N . ILE A 1 840 ? 28.845 9.102 -45.253 1.00 89.12 840 ILE A N 1
ATOM 6482 C CA . ILE A 1 840 ? 28.292 7.943 -44.533 1.00 89.12 840 ILE A CA 1
ATOM 6483 C C . ILE A 1 840 ? 28.004 6.803 -45.514 1.00 89.12 840 ILE A C 1
ATOM 6485 O O . ILE A 1 840 ? 28.357 5.658 -45.244 1.00 89.12 840 ILE A O 1
ATOM 6489 N N . LEU A 1 841 ? 27.434 7.107 -46.686 1.00 85.88 841 LEU A N 1
ATOM 6490 C CA . LEU A 1 841 ? 27.243 6.115 -47.747 1.00 85.88 841 LEU A CA 1
ATOM 6491 C C . LEU A 1 841 ? 28.590 5.528 -48.197 1.00 85.88 841 LEU A C 1
ATOM 6493 O O . LEU A 1 841 ? 28.740 4.310 -48.265 1.00 85.88 841 LEU A O 1
ATOM 6497 N N . LEU A 1 842 ? 29.591 6.384 -48.435 1.00 87.38 842 LEU A N 1
ATOM 6498 C CA . LEU A 1 842 ? 30.947 5.951 -48.777 1.00 87.38 842 LEU A CA 1
ATOM 6499 C C . LEU A 1 842 ? 31.571 5.088 -47.667 1.00 87.38 842 LEU A C 1
ATOM 6501 O O . LEU A 1 842 ? 32.171 4.057 -47.962 1.00 87.38 842 LEU A O 1
ATOM 6505 N N . TRP A 1 843 ? 31.386 5.464 -46.398 1.00 89.00 843 TRP A N 1
ATOM 6506 C CA . TRP A 1 843 ? 31.814 4.680 -45.238 1.00 89.00 843 TRP A CA 1
ATOM 6507 C C . TRP A 1 843 ? 31.200 3.275 -45.225 1.00 89.00 843 TRP A C 1
ATOM 6509 O O . TRP A 1 843 ? 31.937 2.294 -45.111 1.00 89.00 843 TRP A O 1
ATOM 6519 N N . ARG A 1 844 ? 29.878 3.148 -45.415 1.00 88.81 844 ARG A N 1
ATOM 6520 C CA . ARG A 1 844 ? 29.219 1.830 -45.458 1.00 88.81 844 ARG A CA 1
ATOM 6521 C C . ARG A 1 844 ? 29.660 0.996 -46.661 1.00 88.81 844 ARG A C 1
ATOM 6523 O O . ARG A 1 844 ? 29.874 -0.204 -46.507 1.00 88.81 844 ARG A O 1
ATOM 6530 N N . LEU A 1 845 ? 29.868 1.605 -47.832 1.00 85.56 845 LEU A N 1
ATOM 6531 C CA . LEU A 1 845 ? 30.373 0.900 -49.019 1.00 85.56 845 LEU A CA 1
ATOM 6532 C C . LEU A 1 845 ? 31.798 0.367 -48.815 1.00 85.56 845 LEU A C 1
ATOM 6534 O O . LEU A 1 845 ? 32.069 -0.776 -49.174 1.00 85.56 845 LEU A O 1
ATOM 6538 N N . LEU A 1 846 ? 32.683 1.144 -48.183 1.00 86.06 846 LEU A N 1
ATOM 6539 C CA . LEU A 1 846 ? 34.034 0.697 -47.820 1.00 86.06 846 LEU A CA 1
ATOM 6540 C C . LEU A 1 846 ? 34.018 -0.504 -46.867 1.00 86.06 846 LEU A C 1
ATOM 6542 O O . LEU A 1 846 ? 34.861 -1.391 -46.986 1.00 86.06 846 LEU A O 1
ATOM 6546 N N . SER A 1 847 ? 33.060 -0.538 -45.941 1.00 86.12 847 SER A N 1
ATOM 6547 C CA . SER A 1 847 ? 32.891 -1.630 -44.981 1.00 86.12 847 SER A CA 1
ATOM 6548 C C . SER A 1 847 ? 32.261 -2.891 -45.586 1.00 86.12 847 SER A C 1
ATOM 6550 O O . SER A 1 847 ? 32.690 -3.995 -45.266 1.00 86.12 847 SER A O 1
ATOM 6552 N N . LEU A 1 848 ? 31.231 -2.750 -46.427 1.00 84.62 848 LEU A N 1
ATOM 6553 C CA . LEU A 1 848 ? 30.395 -3.872 -46.882 1.00 84.62 848 LEU A CA 1
ATOM 6554 C C . LEU A 1 848 ? 30.744 -4.378 -48.286 1.00 84.62 848 LEU A C 1
ATOM 6556 O O . LEU A 1 848 ? 30.597 -5.567 -48.571 1.00 84.62 848 LEU A O 1
ATOM 6560 N N . ARG A 1 849 ? 31.140 -3.477 -49.192 1.00 84.00 849 ARG A N 1
ATOM 6561 C CA . ARG A 1 849 ? 31.355 -3.746 -50.627 1.00 84.00 849 ARG A CA 1
ATOM 6562 C C . ARG A 1 849 ? 32.608 -3.022 -51.147 1.00 84.00 849 ARG A C 1
ATOM 6564 O O . ARG A 1 849 ? 32.523 -2.279 -52.127 1.00 84.00 849 ARG A O 1
ATOM 6571 N N . PRO A 1 850 ? 33.788 -3.230 -50.528 1.00 83.62 850 PRO A N 1
ATOM 6572 C CA . PRO A 1 850 ? 35.004 -2.499 -50.889 1.00 83.62 850 PRO A CA 1
ATOM 6573 C C . PRO A 1 850 ? 35.435 -2.706 -52.349 1.00 83.62 850 PRO A C 1
ATOM 6575 O O . PRO A 1 850 ? 36.112 -1.847 -52.910 1.00 83.62 850 PRO A O 1
ATOM 6578 N N . HIS A 1 851 ? 35.027 -3.808 -52.994 1.00 83.06 851 HIS A N 1
ATOM 6579 C CA . HIS A 1 851 ? 35.333 -4.077 -54.403 1.00 83.06 851 HIS A CA 1
ATOM 6580 C C . HIS A 1 851 ? 34.724 -3.056 -55.368 1.00 83.06 851 HIS A C 1
ATOM 6582 O O . HIS A 1 851 ? 35.323 -2.805 -56.407 1.00 83.06 851 HIS A O 1
ATOM 6588 N N . LEU A 1 852 ? 33.598 -2.419 -55.018 1.00 84.25 852 LEU A N 1
ATOM 6589 C CA . LEU A 1 852 ? 32.980 -1.374 -55.848 1.00 84.25 852 LEU A CA 1
ATOM 6590 C C . LEU A 1 852 ? 33.860 -0.116 -55.955 1.00 84.25 852 LEU A C 1
ATOM 6592 O O . LEU A 1 852 ? 33.706 0.672 -56.884 1.00 84.25 852 LEU A O 1
ATOM 6596 N N . LEU A 1 853 ? 34.784 0.069 -55.008 1.00 82.19 853 LEU A N 1
ATOM 6597 C CA . LEU A 1 853 ? 35.637 1.253 -54.872 1.00 82.19 853 LEU A CA 1
ATOM 6598 C C . LEU A 1 853 ? 37.121 0.960 -55.141 1.00 82.19 853 LEU A C 1
ATOM 6600 O O . LEU A 1 853 ? 37.946 1.867 -55.040 1.00 82.19 853 LEU A O 1
ATOM 6604 N N . ALA A 1 854 ? 37.471 -0.288 -55.469 1.00 71.62 854 ALA A N 1
ATOM 6605 C CA . ALA A 1 854 ? 38.854 -0.762 -55.515 1.00 71.62 854 ALA A CA 1
ATOM 6606 C C . ALA A 1 854 ? 39.741 -0.019 -56.531 1.00 71.62 854 ALA A C 1
ATOM 6608 O O . ALA A 1 854 ? 40.937 0.125 -56.294 1.00 71.62 854 ALA A O 1
ATOM 6609 N N . GLU A 1 855 ? 39.164 0.470 -57.630 1.00 67.94 855 GLU A N 1
ATOM 6610 C CA . GLU A 1 855 ? 39.885 1.203 -58.682 1.00 67.94 855 GLU A CA 1
ATOM 6611 C C . GLU A 1 855 ? 39.869 2.724 -58.478 1.00 67.94 855 GLU A C 1
ATOM 6613 O O . GLU A 1 855 ? 40.741 3.428 -58.976 1.00 67.94 855 GLU A O 1
ATOM 6618 N N . SER A 1 856 ? 38.905 3.240 -57.709 1.00 68.50 856 SER A N 1
ATOM 6619 C CA . SER A 1 856 ? 38.714 4.679 -57.477 1.00 68.50 856 SER A CA 1
ATOM 6620 C C . SER A 1 856 ? 39.419 5.197 -56.217 1.00 68.50 856 SER A C 1
ATOM 6622 O O . SER A 1 856 ? 39.375 6.392 -55.929 1.00 68.50 856 SER A O 1
ATOM 6624 N N . ILE A 1 857 ? 40.052 4.313 -55.438 1.00 68.38 857 ILE A N 1
ATOM 6625 C CA . ILE A 1 857 ? 40.767 4.649 -54.203 1.00 68.38 857 ILE A CA 1
ATOM 6626 C C . ILE A 1 857 ? 42.171 4.052 -54.279 1.00 68.38 857 ILE A C 1
ATOM 6628 O O . ILE A 1 857 ? 42.327 2.838 -54.380 1.00 68.38 857 ILE A O 1
ATOM 6632 N N . ASN A 1 858 ? 43.210 4.890 -54.165 1.00 59.25 858 ASN A N 1
ATOM 6633 C CA . ASN A 1 858 ? 44.583 4.405 -54.010 1.00 59.25 858 ASN A CA 1
ATOM 6634 C C . ASN A 1 858 ? 44.663 3.541 -52.743 1.00 59.25 858 ASN A C 1
ATOM 6636 O O . ASN A 1 858 ? 44.527 4.034 -51.622 1.00 59.25 858 ASN A O 1
ATOM 6640 N N . SER A 1 859 ? 44.838 2.238 -52.947 1.00 46.84 859 SER A N 1
ATOM 6641 C CA . SER A 1 859 ? 44.692 1.151 -51.981 1.00 46.84 859 SER A CA 1
ATOM 6642 C C . SER A 1 859 ? 45.744 1.178 -50.861 1.00 46.84 859 SER A C 1
ATOM 6644 O O . SER A 1 859 ? 46.646 0.342 -50.805 1.00 46.84 859 SER A O 1
ATOM 6646 N N . GLY A 1 860 ? 45.622 2.140 -49.949 1.00 48.88 860 GLY A N 1
ATOM 6647 C CA . GLY A 1 860 ? 46.339 2.207 -48.680 1.00 48.88 860 GLY A CA 1
ATOM 6648 C C . GLY A 1 860 ? 45.364 2.134 -47.508 1.00 48.88 860 GLY A C 1
ATOM 6649 O O . GLY A 1 860 ? 44.963 3.169 -46.994 1.00 48.88 860 GLY A O 1
ATOM 6650 N N . GLN A 1 861 ? 44.967 0.911 -47.129 1.00 51.88 861 GLN A N 1
ATOM 6651 C CA . GLN A 1 861 ? 44.427 0.488 -45.819 1.00 51.88 861 GLN A CA 1
ATOM 6652 C C . GLN A 1 861 ? 43.844 1.590 -44.903 1.00 51.88 861 GLN A C 1
ATOM 6654 O O . GLN A 1 861 ? 44.357 1.835 -43.812 1.00 51.88 861 GLN A O 1
ATOM 6659 N N . ALA A 1 862 ? 42.737 2.227 -45.283 1.00 54.38 862 ALA A N 1
ATOM 6660 C CA . ALA A 1 862 ? 41.957 2.989 -44.312 1.00 54.38 862 ALA A CA 1
ATOM 6661 C C . ALA A 1 862 ? 41.098 1.998 -43.512 1.00 54.38 862 ALA A C 1
ATOM 6663 O O . ALA A 1 862 ? 40.062 1.547 -43.994 1.00 54.38 862 ALA A O 1
ATOM 6664 N N . THR A 1 863 ? 41.530 1.620 -42.306 1.00 73.50 863 THR A N 1
ATOM 6665 C CA . THR A 1 863 ? 40.660 0.928 -41.342 1.00 73.50 863 THR A CA 1
ATOM 6666 C C . THR A 1 863 ? 39.524 1.867 -40.952 1.00 73.50 863 THR A C 1
ATOM 6668 O O . THR A 1 863 ? 39.703 2.786 -40.147 1.00 73.50 863 THR A O 1
ATOM 6671 N N . VAL A 1 864 ? 38.371 1.662 -41.585 1.00 84.94 864 VAL A N 1
ATOM 6672 C CA . VAL A 1 864 ? 37.133 2.384 -41.296 1.00 84.94 864 VAL A CA 1
ATOM 6673 C C . VAL A 1 864 ? 36.580 1.979 -39.935 1.00 84.94 864 VAL A C 1
ATOM 6675 O O . VAL A 1 864 ? 36.807 0.865 -39.464 1.00 84.94 864 VAL A O 1
ATOM 6678 N N . LEU A 1 865 ? 35.887 2.907 -39.280 1.00 89.75 865 LEU A N 1
ATOM 6679 C CA . LEU A 1 865 ? 35.286 2.660 -37.974 1.00 89.75 865 LEU A CA 1
ATOM 6680 C C . LEU A 1 865 ? 34.145 1.629 -38.099 1.00 89.75 865 LEU A C 1
ATOM 6682 O O . LEU A 1 865 ? 33.283 1.812 -38.958 1.00 89.75 865 LEU A O 1
ATOM 6686 N N . PRO A 1 866 ? 34.079 0.583 -37.260 1.00 91.31 866 PRO A N 1
ATOM 6687 C CA . PRO A 1 866 ? 32.911 -0.293 -37.200 1.00 91.31 866 PRO A CA 1
ATOM 6688 C C . PRO A 1 866 ? 31.659 0.474 -36.752 1.00 91.31 866 PRO A C 1
ATOM 6690 O O . PRO A 1 866 ? 31.715 1.262 -35.801 1.00 91.31 866 PRO A O 1
ATOM 6693 N N . ALA A 1 867 ? 30.528 0.245 -37.426 1.00 91.88 867 ALA A N 1
ATOM 6694 C CA . ALA A 1 867 ? 29.260 0.851 -37.027 1.00 91.88 867 ALA A CA 1
ATOM 6695 C C . ALA A 1 867 ? 28.719 0.225 -35.740 1.00 91.88 867 ALA A C 1
ATOM 6697 O O . ALA A 1 867 ? 28.874 -0.977 -35.502 1.00 91.88 867 ALA A O 1
ATOM 6698 N N . LEU A 1 868 ? 28.051 1.046 -34.943 1.00 92.75 868 LEU A N 1
ATOM 6699 C CA . LEU A 1 868 ? 27.239 0.616 -33.816 1.00 92.75 868 LEU A CA 1
ATOM 6700 C C . LEU A 1 868 ? 25.757 0.637 -34.212 1.00 92.75 868 LEU A C 1
ATOM 6702 O O . LEU A 1 868 ? 25.355 1.517 -34.977 1.00 92.75 868 LEU A O 1
ATOM 6706 N N . PRO A 1 869 ? 24.924 -0.271 -33.676 1.00 91.56 869 PRO A N 1
ATOM 6707 C CA . PRO A 1 869 ? 23.492 -0.287 -33.958 1.00 91.56 869 PRO A CA 1
ATOM 6708 C C . PRO A 1 869 ? 22.811 1.066 -33.720 1.00 91.56 869 PRO A C 1
ATOM 6710 O O . PRO A 1 869 ? 21.973 1.479 -34.524 1.00 91.56 869 PRO A O 1
ATOM 6713 N N . SER A 1 870 ? 23.200 1.790 -32.664 1.00 89.31 870 SER A N 1
ATOM 6714 C CA . SER A 1 870 ? 22.652 3.117 -32.354 1.00 89.31 870 SER A CA 1
ATOM 6715 C C . SER A 1 870 ? 23.009 4.217 -33.367 1.00 89.31 870 SER A C 1
ATOM 6717 O O . SER A 1 870 ? 22.326 5.244 -33.403 1.00 89.31 870 SER A O 1
ATOM 6719 N N . ASP A 1 871 ? 24.013 4.012 -34.232 1.00 91.06 871 ASP A N 1
ATOM 6720 C CA . ASP A 1 871 ? 24.390 4.982 -35.271 1.00 91.06 871 ASP A CA 1
ATOM 6721 C C . ASP A 1 871 ? 23.245 5.222 -36.265 1.00 91.06 871 ASP A C 1
ATOM 6723 O O . ASP A 1 871 ? 23.151 6.301 -36.846 1.00 91.06 871 ASP A O 1
ATOM 6727 N N . ALA A 1 872 ? 22.338 4.256 -36.443 1.00 86.31 872 ALA A N 1
ATOM 6728 C CA . ALA A 1 872 ? 21.193 4.407 -37.338 1.00 86.31 872 ALA A CA 1
ATOM 6729 C C . ALA A 1 872 ? 20.271 5.558 -36.905 1.00 86.31 872 ALA A C 1
ATOM 6731 O O . ALA A 1 872 ? 19.865 6.368 -37.737 1.00 86.31 872 ALA A O 1
ATOM 6732 N N . ALA A 1 873 ? 20.007 5.678 -35.600 1.00 83.44 873 ALA A N 1
ATOM 6733 C CA . ALA A 1 873 ? 19.180 6.751 -35.053 1.00 83.44 873 ALA A CA 1
ATOM 6734 C C . ALA A 1 873 ? 19.862 8.122 -35.176 1.00 83.44 873 ALA A C 1
ATOM 6736 O O . ALA A 1 873 ? 19.194 9.119 -35.443 1.00 83.44 873 ALA A O 1
ATOM 6737 N N . LEU A 1 874 ? 21.192 8.170 -35.022 1.00 86.75 874 LEU A N 1
ATOM 6738 C CA . LEU A 1 874 ? 21.993 9.373 -35.270 1.00 86.75 874 LEU A CA 1
ATOM 6739 C C . LEU A 1 874 ? 21.880 9.820 -36.734 1.00 86.75 874 LEU A C 1
ATOM 6741 O O . LEU A 1 874 ? 21.597 10.985 -36.994 1.00 86.75 874 LEU A O 1
ATOM 6745 N N . ILE A 1 875 ? 22.050 8.895 -37.683 1.00 86.31 875 ILE A N 1
ATOM 6746 C CA . ILE A 1 875 ? 21.982 9.191 -39.123 1.00 86.31 875 ILE A CA 1
ATOM 6747 C C . ILE A 1 875 ? 20.582 9.677 -39.527 1.00 86.31 875 ILE A C 1
ATOM 6749 O O . ILE A 1 875 ? 20.462 10.586 -40.343 1.00 86.31 875 ILE A O 1
ATOM 6753 N N . GLU A 1 876 ? 19.526 9.100 -38.952 1.00 82.19 876 GLU A N 1
ATOM 6754 C CA . GLU A 1 876 ? 18.138 9.481 -39.242 1.00 82.19 876 GLU A CA 1
ATOM 6755 C C . GLU A 1 876 ? 17.764 10.867 -38.679 1.00 82.19 876 GLU A C 1
ATOM 6757 O O . GLU A 1 876 ? 17.010 11.626 -39.302 1.00 82.19 876 GLU A O 1
ATOM 6762 N N . LYS A 1 877 ? 18.261 11.197 -37.479 1.00 80.56 877 LYS A N 1
ATOM 6763 C CA . LYS A 1 877 ? 17.862 12.404 -36.737 1.00 80.56 877 LYS A CA 1
ATOM 6764 C C . LYS A 1 877 ? 18.724 13.627 -37.031 1.00 80.56 877 LYS A C 1
ATOM 6766 O O . LYS A 1 877 ? 18.194 14.733 -36.965 1.00 80.56 877 LYS A O 1
ATOM 6771 N N . LEU A 1 878 ? 19.999 13.450 -37.382 1.00 83.12 878 LEU A N 1
ATOM 6772 C CA . LEU A 1 878 ? 20.902 14.550 -37.736 1.00 83.12 878 LEU A CA 1
ATOM 6773 C C . LEU A 1 878 ? 20.721 14.931 -39.205 1.00 83.12 878 LEU A C 1
ATOM 6775 O O . LEU A 1 878 ? 21.365 14.378 -40.103 1.00 83.12 878 LEU A O 1
ATOM 6779 N N . ARG A 1 879 ? 19.789 15.856 -39.446 1.00 71.88 879 ARG A N 1
ATOM 6780 C CA . ARG A 1 879 ? 19.320 16.223 -40.791 1.00 71.88 879 ARG A CA 1
ATOM 6781 C C . ARG A 1 879 ? 20.112 17.375 -41.395 1.00 71.88 879 ARG A C 1
ATOM 6783 O O . ARG A 1 879 ? 20.056 17.555 -42.614 1.00 71.88 879 ARG A O 1
ATOM 6790 N N . THR A 1 880 ? 20.828 18.144 -40.575 1.00 71.69 880 THR A N 1
ATOM 6791 C CA . THR A 1 880 ? 21.674 19.253 -41.024 1.00 71.69 880 THR A CA 1
ATOM 6792 C C . THR A 1 880 ? 23.156 18.952 -40.838 1.00 71.69 880 THR A C 1
ATOM 6794 O O . THR A 1 880 ? 23.563 18.114 -40.035 1.00 71.69 880 THR A O 1
ATOM 6797 N N . ASP A 1 881 ? 23.980 19.642 -41.621 1.00 75.50 881 ASP A N 1
ATOM 6798 C CA . ASP A 1 881 ? 25.431 19.589 -41.514 1.00 75.50 881 ASP A CA 1
ATOM 6799 C C . ASP A 1 881 ? 26.014 20.983 -41.828 1.00 75.50 881 ASP A C 1
ATOM 6801 O O . ASP A 1 881 ? 25.981 21.393 -42.993 1.00 75.50 881 ASP A O 1
ATOM 6805 N N . PRO A 1 882 ? 26.489 21.740 -40.819 1.00 79.06 882 PRO A N 1
ATOM 6806 C CA . PRO A 1 882 ? 26.631 21.341 -39.415 1.00 79.06 882 PRO A CA 1
ATOM 6807 C C . PRO A 1 882 ? 25.305 20.989 -38.712 1.00 79.06 882 PRO A C 1
ATOM 6809 O O . PRO A 1 882 ? 24.267 21.613 -38.939 1.00 79.06 882 PRO A O 1
ATOM 6812 N N . ALA A 1 883 ? 25.342 19.962 -37.864 1.00 79.75 883 ALA A N 1
ATOM 6813 C CA . ALA A 1 883 ? 24.251 19.568 -36.987 1.00 79.75 883 ALA A CA 1
ATOM 6814 C C . ALA A 1 883 ? 24.126 20.559 -35.824 1.00 79.75 883 ALA A C 1
ATOM 6816 O O . ALA A 1 883 ? 25.118 20.973 -35.212 1.00 79.75 883 ALA A O 1
ATOM 6817 N N . HIS A 1 884 ? 22.896 20.931 -35.491 1.00 74.62 884 HIS A N 1
ATOM 6818 C CA . HIS A 1 884 ? 22.637 21.880 -34.413 1.00 74.62 884 HIS A CA 1
ATOM 6819 C C . HIS A 1 884 ? 22.499 21.183 -33.049 1.00 74.62 884 HIS A C 1
ATOM 6821 O O . HIS A 1 884 ? 22.061 20.036 -32.952 1.00 74.62 884 HIS A O 1
ATOM 6827 N N . VAL A 1 885 ? 22.798 21.907 -31.962 1.00 74.31 885 VAL A N 1
ATOM 6828 C CA . VAL A 1 885 ? 22.717 21.389 -30.577 1.00 74.31 885 VAL A CA 1
ATOM 6829 C C . VAL A 1 885 ? 21.319 20.852 -30.231 1.00 74.31 885 VAL A C 1
ATOM 6831 O O . VAL A 1 885 ? 21.205 19.864 -29.508 1.00 74.31 885 VAL A O 1
ATOM 6834 N N . GLY A 1 886 ? 20.253 21.440 -30.786 1.00 70.44 886 GLY A N 1
ATOM 6835 C CA . GLY A 1 886 ? 18.885 20.941 -30.608 1.00 70.44 886 GLY A CA 1
ATOM 6836 C C . GLY A 1 886 ? 18.672 19.521 -31.153 1.00 70.44 886 GLY A C 1
ATOM 6837 O O . GLY A 1 886 ? 18.016 18.715 -30.496 1.00 70.44 886 GLY A O 1
ATOM 6838 N N . GLU A 1 887 ? 19.273 19.181 -32.302 1.00 75.88 887 GLU A N 1
ATOM 6839 C CA . GLU A 1 887 ? 19.191 17.830 -32.884 1.00 75.88 887 GLU A CA 1
ATOM 6840 C C . GLU A 1 887 ? 19.951 16.808 -32.027 1.00 75.88 887 GLU A C 1
ATOM 6842 O O . GLU A 1 887 ? 19.494 15.680 -31.833 1.00 75.88 887 GLU A O 1
ATOM 6847 N N . ILE A 1 888 ? 21.082 17.220 -31.443 1.00 80.56 888 ILE A N 1
ATOM 6848 C CA . ILE A 1 888 ? 21.859 16.396 -30.511 1.00 80.56 888 ILE A CA 1
ATOM 6849 C C . ILE A 1 888 ? 21.054 16.096 -29.244 1.00 80.56 888 ILE A C 1
ATOM 6851 O O . ILE A 1 888 ? 20.994 14.942 -28.825 1.00 80.56 888 ILE A O 1
ATOM 6855 N N . LEU A 1 889 ? 20.414 17.106 -28.647 1.00 73.50 889 LEU A N 1
ATOM 6856 C CA . LEU A 1 889 ? 19.606 16.933 -27.435 1.00 73.50 889 LEU A CA 1
ATOM 6857 C C . LEU A 1 889 ? 18.365 16.067 -27.684 1.00 73.50 889 LEU A C 1
ATOM 6859 O O . LEU A 1 889 ? 18.055 15.202 -26.868 1.00 73.50 889 LEU A O 1
ATOM 6863 N N . GLU A 1 890 ? 17.682 16.246 -28.817 1.00 72.56 890 GLU A N 1
ATOM 6864 C CA . GLU A 1 890 ? 16.552 15.389 -29.197 1.00 72.56 890 GLU A CA 1
ATOM 6865 C C . GLU A 1 890 ? 16.994 13.942 -29.438 1.00 72.56 890 GLU A C 1
ATOM 6867 O O . GLU A 1 890 ? 16.322 12.999 -29.012 1.00 72.56 890 GLU A O 1
ATOM 6872 N N . THR A 1 891 ? 18.136 13.752 -30.101 1.00 78.56 891 THR A N 1
ATOM 6873 C CA . THR A 1 891 ? 18.687 12.416 -30.345 1.00 78.56 891 THR A CA 1
ATOM 6874 C C . THR A 1 891 ? 19.081 11.743 -29.032 1.00 78.56 891 THR A C 1
ATOM 6876 O O . THR A 1 891 ? 18.747 10.578 -28.817 1.00 78.56 891 THR A O 1
ATOM 6879 N N . ALA A 1 892 ? 19.702 12.487 -28.117 1.00 77.88 892 ALA A N 1
ATOM 6880 C CA . ALA A 1 892 ? 20.057 12.027 -26.780 1.00 77.88 892 ALA A CA 1
ATOM 6881 C C . ALA A 1 892 ? 18.839 11.600 -25.955 1.00 77.88 892 ALA A C 1
ATOM 6883 O O . ALA A 1 892 ? 18.854 10.505 -25.401 1.00 77.88 892 ALA A O 1
ATOM 6884 N N . ASP A 1 893 ? 17.764 12.392 -25.946 1.00 68.69 893 ASP A N 1
ATOM 6885 C CA . ASP A 1 893 ? 16.498 12.042 -25.283 1.00 68.69 893 ASP A CA 1
ATOM 6886 C C . ASP A 1 893 ? 15.884 10.773 -25.891 1.00 68.69 893 ASP A C 1
ATOM 6888 O O . ASP A 1 893 ? 15.555 9.829 -25.175 1.00 68.69 893 ASP A O 1
ATOM 6892 N N . SER A 1 894 ? 15.816 10.697 -27.226 1.00 71.62 894 SER A N 1
ATOM 6893 C CA . SER A 1 894 ? 15.238 9.536 -27.915 1.00 71.62 894 SER A CA 1
ATOM 6894 C C . SER A 1 894 ? 15.995 8.231 -27.665 1.00 71.62 894 SER A C 1
ATOM 6896 O O . SER A 1 894 ? 15.390 7.164 -27.680 1.00 71.62 894 SER A O 1
ATOM 6898 N N . LEU A 1 895 ? 17.304 8.320 -27.419 1.00 74.25 895 LEU A N 1
ATOM 6899 C CA . LEU A 1 895 ? 18.160 7.178 -27.106 1.00 74.25 895 LEU A CA 1
ATOM 6900 C C . LEU A 1 895 ? 18.351 6.970 -25.596 1.00 74.25 895 LEU A C 1
ATOM 6902 O O . LEU A 1 895 ? 19.015 6.013 -25.208 1.00 74.25 895 LEU A O 1
ATOM 6906 N N . GLY A 1 896 ? 17.816 7.853 -24.744 1.00 69.44 896 GLY A N 1
ATOM 6907 C CA . GLY A 1 896 ? 18.033 7.823 -23.295 1.00 69.44 896 GLY A CA 1
ATOM 6908 C C . GLY A 1 896 ? 19.498 8.019 -22.879 1.00 69.44 896 GLY A C 1
ATOM 6909 O O . GLY A 1 896 ? 19.928 7.478 -21.859 1.00 69.44 896 GLY A O 1
ATOM 6910 N N . ARG A 1 897 ? 20.283 8.756 -23.674 1.00 74.25 897 ARG A N 1
ATOM 6911 C CA . ARG A 1 897 ? 21.739 8.919 -23.534 1.00 74.25 897 ARG A CA 1
ATOM 6912 C C . ARG A 1 897 ? 22.137 10.332 -23.118 1.00 74.25 897 ARG A C 1
ATOM 6914 O O . ARG A 1 897 ? 21.388 11.290 -23.265 1.00 74.25 897 ARG A O 1
ATOM 6921 N N . ASN A 1 898 ? 23.369 10.466 -22.632 1.00 75.06 898 ASN A N 1
ATOM 6922 C CA . ASN A 1 898 ? 23.977 11.767 -22.370 1.00 75.06 898 ASN A CA 1
ATOM 6923 C C . ASN A 1 898 ? 24.243 12.512 -23.696 1.00 75.06 898 ASN A C 1
ATOM 6925 O O . ASN A 1 898 ? 24.814 11.952 -24.636 1.00 75.06 898 ASN A O 1
ATOM 6929 N N . ALA A 1 899 ? 23.857 13.788 -23.759 1.00 77.44 899 ALA A N 1
ATOM 6930 C CA . ALA A 1 899 ? 23.962 14.598 -24.972 1.00 77.44 899 ALA A CA 1
ATOM 6931 C C . ALA A 1 899 ? 25.400 14.797 -25.462 1.00 77.44 899 ALA A C 1
ATOM 6933 O O . ALA A 1 899 ? 25.648 14.837 -26.667 1.00 77.44 899 ALA A O 1
ATOM 6934 N N . ARG A 1 900 ? 26.368 14.860 -24.542 1.00 81.56 900 ARG A N 1
ATOM 6935 C CA . ARG A 1 900 ? 27.787 14.932 -24.885 1.00 81.56 900 ARG A CA 1
ATOM 6936 C C . ARG A 1 900 ? 28.261 13.652 -25.568 1.00 81.56 900 ARG A C 1
ATOM 6938 O O . ARG A 1 900 ? 28.964 13.740 -26.567 1.00 81.56 900 ARG A O 1
ATOM 6945 N N . ALA A 1 901 ? 27.827 12.485 -25.092 1.00 81.62 901 ALA A N 1
ATOM 6946 C CA . ALA A 1 901 ? 28.168 11.209 -25.721 1.00 81.62 901 ALA A CA 1
ATOM 6947 C C . ALA A 1 901 ? 27.605 11.102 -27.151 1.00 81.62 901 ALA A C 1
ATOM 6949 O O . ALA A 1 901 ? 28.290 10.613 -28.048 1.00 81.62 901 ALA A O 1
ATOM 6950 N N . ILE A 1 902 ? 26.389 11.611 -27.380 1.00 86.38 902 ILE A N 1
ATOM 6951 C CA . ILE A 1 902 ? 25.787 11.709 -28.720 1.00 86.38 902 ILE A CA 1
ATOM 6952 C C . ILE A 1 902 ? 26.578 12.670 -29.614 1.00 86.38 902 ILE A C 1
ATOM 6954 O O . ILE A 1 902 ? 26.892 12.311 -30.746 1.00 86.38 902 ILE A O 1
ATOM 6958 N N . ALA A 1 903 ? 26.955 13.848 -29.107 1.00 86.75 903 ALA A N 1
ATOM 6959 C CA . ALA A 1 903 ? 27.775 14.810 -29.844 1.00 86.75 903 ALA A CA 1
ATOM 6960 C C . ALA A 1 903 ? 29.136 14.225 -30.241 1.00 86.75 903 ALA A C 1
ATOM 6962 O O . ALA A 1 903 ? 29.526 14.290 -31.405 1.00 86.75 903 ALA A O 1
ATOM 6963 N N . ASP A 1 904 ? 29.842 13.611 -29.289 1.00 87.56 904 ASP A N 1
ATOM 6964 C CA . ASP A 1 904 ? 31.148 13.002 -29.535 1.00 87.56 904 ASP A CA 1
ATOM 6965 C C . ASP A 1 904 ? 31.026 11.856 -30.558 1.00 87.56 904 ASP A C 1
ATOM 6967 O O . ASP A 1 904 ? 31.852 11.744 -31.472 1.00 87.56 904 ASP A O 1
ATOM 6971 N N . ARG A 1 905 ? 29.955 11.047 -30.485 1.00 90.12 905 ARG A N 1
ATOM 6972 C CA . ARG A 1 905 ? 29.698 9.992 -31.477 1.00 90.12 905 ARG A CA 1
ATOM 6973 C C . ARG A 1 905 ? 29.394 10.566 -32.861 1.00 90.12 905 ARG A C 1
ATOM 6975 O O . ARG A 1 905 ? 29.959 10.079 -33.834 1.00 90.12 905 ARG A O 1
ATOM 6982 N N . ALA A 1 906 ? 28.574 11.609 -32.962 1.00 89.50 906 ALA A N 1
ATOM 6983 C CA . ALA A 1 906 ? 28.265 12.275 -34.228 1.00 89.50 906 ALA A CA 1
ATOM 6984 C C . ALA A 1 906 ? 29.517 12.887 -34.886 1.00 89.50 906 ALA A C 1
ATOM 6986 O O . ALA A 1 906 ? 29.735 12.698 -36.084 1.00 89.50 906 ALA A O 1
ATOM 6987 N N . ILE A 1 907 ? 30.391 13.529 -34.100 1.00 89.38 907 ILE A N 1
ATOM 6988 C CA . ILE A 1 907 ? 31.697 14.028 -34.570 1.00 89.38 907 ILE A CA 1
ATOM 6989 C C . ILE A 1 907 ? 32.559 12.872 -35.085 1.00 89.38 907 ILE A C 1
ATOM 6991 O O . ILE A 1 907 ? 33.141 12.968 -36.164 1.00 89.38 907 ILE A O 1
ATOM 6995 N N . THR A 1 908 ? 32.592 11.753 -34.357 1.00 89.62 908 THR A N 1
ATOM 6996 C CA . THR A 1 908 ? 33.307 10.539 -34.787 1.00 89.62 908 THR A CA 1
ATOM 6997 C C . THR A 1 908 ? 32.750 9.987 -36.111 1.00 89.62 908 THR A C 1
ATOM 6999 O O . THR A 1 908 ? 33.503 9.467 -36.934 1.00 89.62 908 THR A O 1
ATOM 7002 N N . LEU A 1 909 ? 31.441 10.136 -36.353 1.00 89.75 909 LEU A N 1
ATOM 7003 C CA . LEU A 1 909 ? 30.781 9.791 -37.617 1.00 89.75 909 LEU A CA 1
ATOM 7004 C C . LEU A 1 909 ? 31.011 10.825 -38.744 1.00 89.75 909 LEU A C 1
ATOM 7006 O O . LEU A 1 909 ? 30.517 10.653 -39.860 1.00 89.75 909 LEU A O 1
ATOM 7010 N N . GLY A 1 910 ? 31.778 11.887 -38.487 1.00 88.31 910 GLY A N 1
ATOM 7011 C CA . GLY A 1 910 ? 32.146 12.898 -39.477 1.00 88.31 910 GLY A CA 1
ATOM 7012 C C . GLY A 1 910 ? 31.155 14.055 -39.616 1.00 88.31 910 GLY A C 1
ATOM 7013 O O . GLY A 1 910 ? 31.316 14.858 -40.540 1.00 88.31 910 GLY A O 1
ATOM 7014 N N . TYR A 1 911 ? 30.154 14.170 -38.734 1.00 89.00 911 TYR A N 1
ATOM 7015 C CA . TYR A 1 911 ? 29.281 15.349 -38.663 1.00 89.00 911 TYR A CA 1
ATOM 7016 C C . TYR A 1 911 ? 30.031 16.547 -38.075 1.00 89.00 911 TYR A C 1
ATOM 7018 O O . TYR A 1 911 ? 30.829 16.407 -37.146 1.00 89.00 911 TYR A O 1
ATOM 7026 N N . GLN A 1 912 ? 29.759 17.740 -38.600 1.00 87.81 912 GLN A N 1
ATOM 7027 C CA . GLN A 1 912 ? 30.153 18.983 -37.938 1.00 87.81 912 GLN A CA 1
ATOM 7028 C C . GLN A 1 912 ? 29.042 19.384 -36.968 1.00 87.81 912 GLN A C 1
ATOM 7030 O O . GLN A 1 912 ? 27.879 19.155 -37.270 1.00 87.81 912 GLN A O 1
ATOM 7035 N N . ILE A 1 913 ? 29.373 19.945 -35.804 1.00 82.62 913 ILE A N 1
ATOM 7036 C CA . ILE A 1 913 ? 28.374 20.390 -34.821 1.00 82.62 913 ILE A CA 1
ATOM 7037 C C . ILE A 1 913 ? 28.655 21.840 -34.452 1.00 82.62 913 ILE A C 1
ATOM 7039 O O . ILE A 1 913 ? 29.772 22.172 -34.045 1.00 82.62 913 ILE A O 1
ATOM 7043 N N . ASP A 1 914 ? 27.635 22.687 -34.545 1.00 74.12 914 ASP A N 1
ATOM 7044 C CA . ASP A 1 914 ? 27.742 24.086 -34.134 1.00 74.12 914 ASP A CA 1
ATOM 7045 C C . ASP A 1 914 ? 27.861 24.203 -32.607 1.00 74.12 914 ASP A C 1
ATOM 7047 O O . ASP A 1 914 ? 27.043 23.654 -31.870 1.00 74.12 914 ASP A O 1
ATOM 7051 N N . ASN A 1 915 ? 28.853 24.959 -32.120 1.00 70.94 915 ASN A N 1
ATOM 7052 C CA . ASN A 1 915 ? 29.087 25.227 -30.689 1.00 70.94 915 ASN A CA 1
ATOM 7053 C C . ASN A 1 915 ? 29.182 23.962 -29.802 1.00 70.94 915 ASN A C 1
ATOM 7055 O O . ASN A 1 915 ? 28.752 23.970 -28.643 1.00 70.94 915 ASN A O 1
ATOM 7059 N N . ALA A 1 916 ? 29.736 22.861 -30.321 1.00 72.44 916 ALA A N 1
ATOM 7060 C CA . ALA A 1 916 ? 29.817 21.574 -29.622 1.00 72.44 916 ALA A CA 1
ATOM 7061 C C . ALA A 1 916 ? 30.475 21.656 -28.228 1.00 72.44 916 ALA A C 1
ATOM 7063 O O . ALA A 1 916 ? 30.147 20.885 -27.326 1.00 72.44 916 ALA A O 1
ATOM 7064 N N . GLU A 1 917 ? 31.414 22.583 -28.030 1.00 70.38 917 GLU A N 1
ATOM 7065 C CA . GLU A 1 917 ? 32.117 22.840 -26.769 1.00 70.38 917 GLU A CA 1
ATOM 7066 C C . GLU A 1 917 ? 31.222 23.379 -25.646 1.00 70.38 917 GLU A C 1
ATOM 7068 O O . GLU A 1 917 ? 31.604 23.302 -24.478 1.00 70.38 917 GLU A O 1
ATOM 7073 N N . LYS A 1 918 ? 30.040 23.906 -25.982 1.00 69.62 918 LYS A N 1
ATOM 7074 C CA . LYS A 1 918 ? 29.097 24.481 -25.014 1.00 69.62 918 LYS A CA 1
ATOM 7075 C C . LYS A 1 918 ? 28.112 23.465 -24.454 1.00 69.62 918 LYS A C 1
ATOM 7077 O O . LYS A 1 918 ? 27.426 23.787 -23.493 1.00 69.62 918 LYS A O 1
ATOM 7082 N N . ILE A 1 919 ? 28.060 22.247 -25.002 1.00 70.50 919 ILE A N 1
ATOM 7083 C CA . ILE A 1 919 ? 27.253 21.150 -24.451 1.00 70.50 919 ILE A CA 1
ATOM 7084 C C . ILE A 1 919 ? 27.880 20.721 -23.112 1.00 70.50 919 ILE A C 1
ATOM 7086 O O . ILE A 1 919 ? 29.007 20.207 -23.119 1.00 70.50 919 ILE A O 1
ATOM 7090 N N . PRO A 1 920 ? 27.200 20.917 -21.963 1.00 64.69 920 PRO A N 1
ATOM 7091 C CA . PRO A 1 920 ? 27.750 20.550 -20.662 1.00 64.69 920 PRO A CA 1
ATOM 7092 C C . PRO A 1 920 ? 28.066 19.053 -20.585 1.00 64.69 920 PRO A C 1
ATOM 7094 O O . PRO A 1 920 ? 27.330 18.222 -21.114 1.00 64.69 920 PRO A O 1
ATOM 7097 N N . LYS A 1 921 ? 29.146 18.692 -19.881 1.00 60.31 921 LYS A N 1
ATOM 7098 C CA . LYS A 1 921 ? 29.552 17.283 -19.706 1.00 60.31 921 LYS A CA 1
ATOM 7099 C C . LYS A 1 921 ? 28.473 16.442 -19.015 1.00 60.31 921 LYS A C 1
ATOM 7101 O O . LYS A 1 921 ? 28.262 15.291 -19.385 1.00 60.31 921 LYS A O 1
ATOM 7106 N N . ASP A 1 922 ? 27.749 17.063 -18.090 1.00 56.38 922 ASP A N 1
ATOM 7107 C CA . ASP A 1 922 ? 26.704 16.433 -17.283 1.00 56.38 922 ASP A CA 1
ATOM 7108 C C . ASP A 1 922 ? 25.295 16.828 -17.760 1.00 56.38 922 ASP A C 1
ATOM 7110 O O . ASP A 1 922 ? 24.351 16.841 -16.972 1.00 56.38 922 ASP A O 1
ATOM 7114 N N . ALA A 1 923 ? 25.139 17.204 -19.037 1.00 55.12 923 ALA A N 1
ATOM 7115 C CA . ALA A 1 923 ? 23.835 17.508 -19.619 1.00 55.12 923 ALA A CA 1
ATOM 7116 C C . ALA A 1 923 ? 22.978 16.232 -19.709 1.00 55.12 923 ALA A C 1
ATOM 7118 O O . ALA A 1 923 ? 22.943 15.543 -20.731 1.00 55.12 923 ALA A O 1
ATOM 7119 N N . GLU A 1 924 ? 22.295 15.903 -18.615 1.00 52.38 924 GLU A N 1
ATOM 7120 C CA . GLU A 1 924 ? 21.115 15.048 -18.653 1.00 52.38 924 GLU A CA 1
ATOM 7121 C C . GLU A 1 924 ? 20.025 15.775 -19.447 1.00 52.38 924 GLU A C 1
ATOM 7123 O O . GLU A 1 924 ? 19.891 16.997 -19.343 1.00 52.38 924 GLU A O 1
ATOM 7128 N N . ALA A 1 925 ? 19.251 15.040 -20.250 1.00 50.53 925 ALA A N 1
ATOM 7129 C CA . ALA A 1 925 ? 18.125 15.582 -21.002 1.00 50.53 925 ALA A CA 1
ATOM 7130 C C . ALA A 1 925 ? 17.043 16.097 -20.032 1.00 50.53 925 ALA A C 1
ATOM 7132 O O . ALA A 1 925 ? 16.065 15.419 -19.724 1.00 50.53 925 ALA A O 1
ATOM 7133 N N . GLN A 1 926 ? 17.224 17.304 -19.493 1.00 53.12 926 GLN A N 1
ATOM 7134 C CA . GLN A 1 926 ? 16.197 17.972 -18.714 1.00 53.12 926 GLN A CA 1
ATOM 7135 C C . GLN A 1 926 ? 15.054 18.302 -19.673 1.00 53.12 926 GLN A C 1
ATOM 7137 O O . GLN A 1 926 ? 15.224 19.053 -20.634 1.00 53.12 926 GLN A O 1
ATOM 7142 N N . SER A 1 927 ? 13.867 17.764 -19.395 1.00 56.09 927 SER A N 1
ATOM 7143 C CA . SER A 1 927 ? 12.654 17.909 -20.214 1.00 56.09 927 SER A CA 1
ATOM 7144 C C . SER A 1 927 ? 12.278 19.361 -20.552 1.00 56.09 927 SER A C 1
ATOM 7146 O O . SER A 1 927 ? 11.496 19.590 -21.472 1.00 56.09 927 SER A O 1
ATOM 7148 N N . MET A 1 928 ? 12.827 20.328 -19.811 1.00 62.41 928 MET A N 1
ATOM 7149 C CA . MET A 1 928 ? 12.606 21.764 -19.956 1.00 62.41 928 MET A CA 1
ATOM 7150 C C . MET A 1 928 ? 13.364 22.376 -21.145 1.00 62.41 928 MET A C 1
ATOM 7152 O O . MET A 1 928 ? 12.760 23.085 -21.947 1.00 62.41 928 MET A O 1
ATOM 7156 N N . ASP A 1 929 ? 14.655 22.064 -21.306 1.00 67.38 929 ASP A N 1
ATOM 7157 C CA . ASP A 1 929 ? 15.496 22.627 -22.377 1.00 67.38 929 ASP A CA 1
ATOM 7158 C C . ASP A 1 929 ? 15.047 22.126 -23.758 1.00 67.38 929 ASP A C 1
ATOM 7160 O O . ASP A 1 929 ? 15.129 22.850 -24.747 1.00 67.38 929 ASP A O 1
ATOM 7164 N N . ARG A 1 930 ? 14.449 20.928 -23.812 1.00 62.97 930 ARG A N 1
ATOM 7165 C CA . ARG A 1 930 ? 13.789 20.381 -25.008 1.00 62.97 930 ARG A CA 1
ATOM 7166 C C . ARG A 1 930 ? 12.662 21.276 -25.518 1.00 62.97 930 ARG A C 1
ATOM 7168 O O . ARG A 1 930 ? 12.526 21.465 -26.719 1.00 62.97 930 ARG A O 1
ATOM 7175 N N . ILE A 1 931 ? 11.835 21.796 -24.610 1.00 63.19 931 ILE A N 1
ATOM 7176 C CA . ILE A 1 931 ? 10.711 22.669 -24.969 1.00 63.19 931 ILE A CA 1
ATOM 7177 C C . ILE A 1 931 ? 11.247 24.019 -25.455 1.00 63.19 931 ILE A C 1
ATOM 7179 O O . ILE A 1 931 ? 10.737 24.557 -26.431 1.00 63.19 931 ILE A O 1
ATOM 7183 N N . ILE A 1 932 ? 12.304 24.520 -24.808 1.00 70.75 932 ILE A N 1
ATOM 7184 C CA . ILE A 1 932 ? 12.944 25.802 -25.130 1.00 70.75 932 ILE A CA 1
ATOM 7185 C C . ILE A 1 932 ? 13.632 25.777 -26.502 1.00 70.75 932 ILE A C 1
ATOM 7187 O O . ILE A 1 932 ? 13.645 26.791 -27.188 1.00 70.75 932 ILE A O 1
ATOM 7191 N N . LEU A 1 933 ? 14.206 24.640 -26.902 1.00 68.12 933 LEU A N 1
ATOM 7192 C CA . LEU A 1 933 ? 15.006 24.514 -28.124 1.00 68.12 933 LEU A CA 1
ATOM 7193 C C . LEU A 1 933 ? 14.223 23.947 -29.324 1.00 68.12 933 LEU A C 1
ATOM 7195 O O . LEU A 1 933 ? 14.811 23.722 -30.380 1.00 68.12 933 LEU A O 1
ATOM 7199 N N . ASN A 1 934 ? 12.912 23.715 -29.202 1.00 66.25 934 ASN A N 1
ATOM 7200 C CA . ASN A 1 934 ? 12.087 23.153 -30.277 1.00 66.25 934 ASN A CA 1
ATOM 7201 C C . ASN A 1 934 ? 11.634 24.222 -31.295 1.00 66.25 934 ASN A C 1
ATOM 7203 O O . ASN A 1 934 ? 10.460 24.588 -31.340 1.00 66.25 934 ASN A O 1
ATOM 7207 N N . LEU A 1 935 ? 12.567 24.733 -32.102 1.00 61.34 935 LEU A N 1
ATOM 7208 C CA . LEU A 1 935 ? 12.341 25.785 -33.106 1.00 61.34 935 LEU A CA 1
ATOM 7209 C C . LEU A 1 935 ? 11.989 25.193 -34.483 1.00 61.34 935 LEU A C 1
ATOM 7211 O O . LEU A 1 935 ? 12.747 24.374 -34.995 1.00 61.34 935 LEU A O 1
ATOM 7215 N N . SER A 1 936 ? 10.880 25.618 -35.104 1.00 51.88 936 SER A N 1
ATOM 7216 C CA . SER A 1 936 ? 10.460 25.207 -36.463 1.00 51.88 936 SER A CA 1
ATOM 7217 C C . SER A 1 936 ? 10.232 26.430 -37.366 1.00 51.88 936 SER A C 1
ATOM 7219 O O . SER A 1 936 ? 9.735 27.450 -36.896 1.00 51.88 936 SER A O 1
ATOM 7221 N N . ASP A 1 937 ? 10.582 26.348 -38.654 1.00 46.44 937 ASP A N 1
ATOM 7222 C CA . ASP A 1 937 ? 10.287 27.380 -39.663 1.00 46.44 937 ASP A CA 1
ATOM 7223 C C . ASP A 1 937 ? 8.982 27.105 -40.447 1.00 46.44 937 ASP A C 1
ATOM 7225 O O . ASP A 1 937 ? 8.321 26.082 -40.256 1.00 46.44 937 ASP A O 1
ATOM 7229 N N . GLU A 1 938 ? 8.609 28.011 -41.366 1.00 37.34 938 GLU A N 1
ATOM 7230 C CA . GLU A 1 938 ? 7.388 27.914 -42.196 1.00 37.34 938 GLU A CA 1
ATOM 7231 C C . GLU A 1 938 ? 7.330 26.676 -43.114 1.00 37.34 938 GLU A C 1
ATOM 7233 O O . GLU A 1 938 ? 6.269 26.348 -43.652 1.00 37.34 938 GLU A O 1
ATOM 7238 N N . SER A 1 939 ? 8.455 25.976 -43.293 1.00 39.41 939 SER A N 1
ATOM 7239 C CA . SER A 1 939 ? 8.568 24.734 -44.063 1.00 39.41 939 SER A CA 1
ATOM 7240 C C . SER A 1 939 ? 8.579 23.474 -43.186 1.00 39.41 939 SER A C 1
ATOM 7242 O O . SER A 1 939 ? 8.704 22.365 -43.708 1.00 39.41 939 SER A O 1
ATOM 7244 N N . GLY A 1 940 ? 8.442 23.624 -41.861 1.00 45.00 940 GLY A N 1
ATOM 7245 C CA . GLY A 1 940 ? 8.573 22.533 -40.893 1.00 45.00 940 GLY A CA 1
ATOM 7246 C C . GLY A 1 940 ? 10.019 22.062 -40.699 1.00 45.00 940 GLY A C 1
ATOM 7247 O O . GLY A 1 940 ? 10.244 21.010 -40.098 1.00 45.00 940 GLY A O 1
ATOM 7248 N N . ARG A 1 941 ? 11.005 22.814 -41.209 1.00 46.12 941 ARG A N 1
ATOM 7249 C CA . ARG A 1 941 ? 12.433 22.561 -40.988 1.00 46.12 941 ARG A CA 1
ATOM 7250 C C . ARG A 1 941 ? 12.900 23.381 -39.793 1.00 46.12 941 ARG A C 1
ATOM 7252 O O . ARG A 1 941 ? 12.506 24.527 -39.608 1.00 46.12 941 ARG A O 1
ATOM 7259 N N . ARG A 1 942 ? 13.719 22.784 -38.932 1.00 53.56 942 ARG A N 1
ATOM 7260 C CA . ARG A 1 942 ? 14.203 23.453 -37.722 1.00 53.56 942 ARG A CA 1
ATOM 7261 C C . ARG A 1 942 ? 15.383 24.344 -38.084 1.00 53.56 942 ARG A C 1
ATOM 7263 O O . ARG A 1 942 ? 16.469 23.841 -38.345 1.00 53.56 942 ARG A O 1
ATOM 7270 N N . ASN A 1 943 ? 15.158 25.653 -38.169 1.00 49.25 943 ASN A N 1
ATOM 7271 C CA . ASN A 1 943 ? 16.186 26.611 -38.563 1.00 49.25 943 ASN A CA 1
ATOM 7272 C C . ASN A 1 943 ? 16.596 27.485 -37.366 1.00 49.25 943 ASN A C 1
ATOM 7274 O O . ASN A 1 943 ? 15.811 28.306 -36.899 1.00 49.25 943 ASN A O 1
ATOM 7278 N N . PHE A 1 944 ? 17.833 27.320 -36.887 1.00 51.00 944 PHE A N 1
ATOM 7279 C CA . PHE A 1 944 ? 18.413 28.104 -35.784 1.00 51.00 944 PHE A CA 1
ATOM 7280 C C . PHE A 1 944 ? 19.283 29.282 -36.270 1.00 51.00 944 PHE A C 1
ATOM 7282 O O . PHE A 1 944 ? 19.929 29.944 -35.462 1.00 51.00 944 PHE A O 1
ATOM 7289 N N . THR A 1 945 ? 19.329 29.556 -37.582 1.00 45.72 945 THR A N 1
ATOM 7290 C CA . THR A 1 945 ? 20.155 30.646 -38.149 1.00 45.72 945 THR A CA 1
ATOM 7291 C C . THR A 1 945 ? 19.479 32.021 -38.116 1.00 45.72 945 THR A C 1
ATOM 7293 O O . THR A 1 945 ? 20.148 33.036 -38.306 1.00 45.72 945 THR A O 1
ATOM 7296 N N . ALA A 1 946 ? 18.172 32.074 -37.843 1.00 58.47 946 ALA A N 1
ATOM 7297 C CA . ALA A 1 946 ? 17.422 33.310 -37.645 1.00 58.47 946 ALA A CA 1
ATOM 7298 C C . ALA A 1 946 ? 17.297 33.645 -36.149 1.00 58.47 946 ALA A C 1
ATOM 7300 O O . ALA A 1 946 ? 17.209 32.757 -35.304 1.00 58.47 946 ALA A O 1
ATOM 7301 N N . MET A 1 947 ? 17.280 34.940 -35.828 1.00 71.31 947 MET A N 1
ATOM 7302 C CA . MET A 1 947 ? 17.048 35.439 -34.470 1.00 71.31 947 MET A CA 1
ATOM 7303 C C . MET A 1 947 ? 15.708 34.905 -33.928 1.00 71.31 947 MET A C 1
ATOM 7305 O O . MET A 1 947 ? 14.688 35.018 -34.606 1.00 71.31 947 MET A O 1
ATOM 7309 N N . VAL A 1 948 ? 15.704 34.305 -32.730 1.00 78.06 948 VAL A N 1
ATOM 7310 C CA . VAL A 1 948 ? 14.511 33.645 -32.165 1.00 78.06 948 VAL A CA 1
ATOM 7311 C C . VAL A 1 948 ? 13.408 34.677 -31.897 1.00 78.06 948 VAL A C 1
ATOM 7313 O O . VAL A 1 948 ? 13.649 35.606 -31.118 1.00 78.06 948 VAL A O 1
ATOM 7316 N N . PRO A 1 949 ? 12.201 34.520 -32.477 1.00 81.00 949 PRO A N 1
ATOM 7317 C CA . PRO A 1 949 ? 11.120 35.488 -32.317 1.00 81.00 949 PRO A CA 1
ATOM 7318 C C . PRO A 1 949 ? 10.591 35.545 -30.885 1.00 81.00 949 PRO A C 1
ATOM 7320 O O . PRO A 1 949 ? 10.503 34.525 -30.193 1.00 81.00 949 PRO A O 1
ATOM 7323 N N . ARG A 1 950 ? 10.120 36.727 -30.469 1.00 83.50 950 ARG A N 1
ATOM 7324 C CA . ARG A 1 950 ? 9.537 36.956 -29.129 1.00 83.50 950 ARG A CA 1
ATOM 7325 C C . ARG A 1 950 ? 8.412 35.967 -28.790 1.00 83.50 950 ARG A C 1
ATOM 7327 O O . ARG A 1 950 ? 8.330 35.498 -27.656 1.00 83.50 950 ARG A O 1
ATOM 7334 N N . GLY A 1 951 ? 7.585 35.596 -29.773 1.00 82.94 951 GLY A N 1
ATOM 7335 C CA . GLY A 1 951 ? 6.485 34.638 -29.599 1.00 82.94 951 GLY A CA 1
ATOM 7336 C C . GLY A 1 951 ? 6.943 33.252 -29.131 1.00 82.94 951 GLY A C 1
ATOM 7337 O O . GLY A 1 951 ? 6.340 32.680 -28.221 1.00 82.94 951 GLY A O 1
ATOM 7338 N N . HIS A 1 952 ? 8.069 32.756 -29.654 1.00 83.06 952 HIS A N 1
ATOM 7339 C CA . HIS A 1 952 ? 8.630 31.466 -29.248 1.00 83.06 952 HIS A CA 1
ATOM 7340 C C . HIS A 1 952 ? 9.107 31.495 -27.789 1.00 83.06 952 HIS A C 1
ATOM 7342 O O . HIS A 1 952 ? 8.843 30.569 -27.024 1.00 83.06 952 HIS A O 1
ATOM 7348 N N . ILE A 1 953 ? 9.737 32.594 -27.367 1.00 83.94 953 ILE A N 1
ATOM 7349 C CA . ILE A 1 953 ? 10.220 32.777 -25.990 1.00 83.94 953 ILE A CA 1
ATOM 7350 C C . ILE A 1 953 ? 9.049 32.732 -24.999 1.00 83.94 953 ILE A C 1
ATOM 7352 O O . ILE A 1 953 ? 9.118 32.042 -23.978 1.00 83.94 953 ILE A O 1
ATOM 7356 N N . LEU A 1 954 ? 7.948 33.426 -25.311 1.00 85.06 954 LEU A N 1
ATOM 7357 C CA . LEU A 1 954 ? 6.756 33.443 -24.459 1.00 85.06 954 LEU A CA 1
ATOM 7358 C C . LEU A 1 954 ? 6.039 32.082 -24.445 1.00 85.06 954 LEU A C 1
ATOM 7360 O O . LEU A 1 954 ? 5.621 31.624 -23.380 1.00 85.06 954 LEU A O 1
ATOM 7364 N N . ARG A 1 955 ? 5.960 31.380 -25.584 1.00 85.25 955 ARG A N 1
ATOM 7365 C CA . ARG A 1 955 ? 5.408 30.013 -25.647 1.00 85.25 955 ARG A CA 1
ATOM 7366 C C . ARG A 1 955 ? 6.224 29.043 -24.798 1.00 85.25 955 ARG A C 1
ATOM 7368 O O . ARG A 1 955 ? 5.651 28.244 -24.050 1.00 85.25 955 ARG A O 1
ATOM 7375 N N . SER A 1 956 ? 7.548 29.128 -24.881 1.00 80.50 956 SER A N 1
ATOM 7376 C CA . SER A 1 956 ? 8.467 28.304 -24.096 1.00 80.50 956 SER A CA 1
ATOM 7377 C C . SER A 1 956 ? 8.362 28.622 -22.604 1.00 80.50 956 SER A C 1
ATOM 7379 O O . SER A 1 956 ? 8.275 27.701 -21.793 1.00 80.50 956 SER A O 1
ATOM 7381 N N . SER A 1 957 ? 8.228 29.899 -22.229 1.00 84.94 957 SER A N 1
ATOM 7382 C CA . SER A 1 957 ? 7.939 30.330 -20.851 1.00 84.94 957 SER A CA 1
ATOM 7383 C C . SER A 1 957 ? 6.623 29.733 -20.328 1.00 84.94 957 SER A C 1
ATOM 7385 O O . SER A 1 957 ? 6.602 29.155 -19.241 1.00 84.94 957 SER A O 1
ATOM 7387 N N . ARG A 1 958 ? 5.545 29.758 -21.129 1.00 82.69 958 ARG A N 1
ATOM 7388 C CA . ARG A 1 958 ? 4.245 29.145 -20.783 1.00 82.69 958 ARG A CA 1
ATOM 7389 C C . ARG A 1 958 ? 4.359 27.650 -20.513 1.00 82.69 958 ARG A C 1
ATOM 7391 O O . ARG A 1 958 ? 3.808 27.143 -19.541 1.00 82.69 958 ARG A O 1
ATOM 7398 N N . SER A 1 959 ? 5.038 26.956 -21.419 1.00 75.00 959 SER A N 1
ATOM 7399 C CA . SER A 1 959 ? 5.063 25.494 -21.475 1.00 75.00 959 SER A CA 1
ATOM 7400 C C . SER A 1 959 ? 5.990 24.889 -20.421 1.00 75.00 959 SER A C 1
ATOM 7402 O O . SER A 1 959 ? 5.770 23.766 -19.977 1.00 75.00 959 SER A O 1
ATOM 7404 N N . THR A 1 960 ? 7.013 25.639 -20.006 1.00 74.31 960 THR A N 1
ATOM 7405 C CA . THR A 1 960 ? 7.991 25.229 -18.985 1.00 74.31 960 THR A CA 1
ATOM 7406 C C . THR A 1 960 ? 7.669 25.764 -17.588 1.00 74.31 960 THR A C 1
ATOM 7408 O O . THR A 1 960 ? 8.151 25.224 -16.595 1.00 74.31 960 THR A O 1
ATOM 7411 N N . GLY A 1 961 ? 6.861 26.826 -17.486 1.00 74.69 961 GLY A N 1
ATOM 7412 C CA . GLY A 1 961 ? 6.624 27.557 -16.240 1.00 74.69 961 GLY A CA 1
ATOM 7413 C C . GLY A 1 961 ? 7.796 28.449 -15.809 1.00 74.69 961 GLY A C 1
ATOM 7414 O O . GLY A 1 961 ? 7.741 29.024 -14.722 1.00 74.69 961 GLY A O 1
ATOM 7415 N N . LEU A 1 962 ? 8.846 28.576 -16.633 1.00 80.56 962 LEU A N 1
ATOM 7416 C CA . LEU A 1 962 ? 9.995 29.439 -16.360 1.00 80.56 962 LEU A CA 1
ATOM 7417 C C . LEU A 1 962 ? 9.705 30.899 -16.745 1.00 80.56 962 LEU A C 1
ATOM 7419 O O . LEU A 1 962 ? 8.998 31.145 -17.728 1.00 80.56 962 LEU A O 1
ATOM 7423 N N . PRO A 1 963 ? 10.277 31.892 -16.037 1.00 83.12 963 PRO A N 1
ATOM 7424 C CA . PRO A 1 963 ? 10.243 33.285 -16.473 1.00 83.12 963 PRO A CA 1
ATOM 7425 C C . PRO A 1 963 ? 10.865 33.453 -17.867 1.00 83.12 963 PRO A C 1
ATOM 7427 O O . PRO A 1 963 ? 11.878 32.826 -18.173 1.00 83.12 963 PRO A O 1
ATOM 7430 N N . ALA A 1 964 ? 10.305 34.334 -18.703 1.00 82.56 964 ALA A N 1
ATOM 7431 C CA . ALA A 1 964 ? 10.815 34.579 -20.059 1.00 82.56 964 ALA A CA 1
ATOM 7432 C C . ALA A 1 964 ? 12.300 35.003 -20.076 1.00 82.56 964 ALA A C 1
ATOM 7434 O O . ALA A 1 964 ? 13.038 34.619 -20.977 1.00 82.56 964 ALA A O 1
ATOM 7435 N N . GLU A 1 965 ? 12.758 35.721 -19.047 1.00 82.50 965 GLU A N 1
ATOM 7436 C CA . GLU A 1 965 ? 14.170 36.086 -18.856 1.00 82.50 965 GLU A CA 1
ATOM 7437 C C . GLU A 1 965 ? 15.073 34.862 -18.638 1.00 82.50 965 GLU A C 1
ATOM 7439 O O . GLU A 1 965 ? 16.184 34.815 -19.157 1.00 82.50 965 GLU A O 1
ATOM 7444 N N . GLU A 1 966 ? 14.597 33.846 -17.912 1.00 81.94 966 GLU A N 1
ATOM 7445 C CA . GLU A 1 966 ? 15.344 32.600 -17.707 1.00 81.94 966 GLU A CA 1
ATOM 7446 C C . GLU A 1 966 ? 15.383 31.764 -18.994 1.00 81.94 966 GLU A C 1
ATOM 7448 O O . GLU A 1 966 ? 16.411 31.170 -19.315 1.00 81.94 966 GLU A O 1
ATOM 7453 N N . VAL A 1 967 ? 14.299 31.766 -19.780 1.00 81.19 967 VAL A N 1
ATOM 7454 C CA . VAL A 1 967 ? 14.273 31.143 -21.116 1.00 81.19 967 VAL A CA 1
ATOM 7455 C C . VAL A 1 967 ? 15.301 31.802 -22.042 1.00 81.19 967 VAL A C 1
ATOM 7457 O O . VAL A 1 967 ? 16.044 31.096 -22.721 1.00 81.19 967 VAL A O 1
ATOM 7460 N N . VAL A 1 968 ? 15.401 33.137 -22.027 1.00 83.38 968 VAL A N 1
ATOM 7461 C CA . VAL A 1 968 ? 16.431 33.883 -22.771 1.00 83.38 968 VAL A CA 1
ATOM 7462 C C . VAL A 1 968 ? 17.833 33.513 -22.301 1.00 83.38 968 VAL A C 1
ATOM 7464 O O . VAL A 1 968 ? 18.656 33.145 -23.131 1.00 83.38 968 VAL A O 1
ATOM 7467 N N . GLN A 1 969 ? 18.098 33.521 -20.992 1.00 80.00 969 GLN A N 1
ATOM 7468 C CA . GLN A 1 969 ? 19.411 33.141 -20.452 1.00 80.00 969 GLN A CA 1
ATOM 7469 C C . GLN A 1 969 ? 19.819 31.723 -20.867 1.00 80.00 969 GLN A C 1
ATOM 7471 O O . GLN A 1 969 ? 20.986 31.480 -21.171 1.00 80.00 969 GLN A O 1
ATOM 7476 N N . ARG A 1 970 ? 18.865 30.784 -20.910 1.00 78.88 970 ARG A N 1
ATOM 7477 C CA . ARG A 1 970 ? 19.105 29.417 -21.388 1.00 78.88 970 ARG A CA 1
ATOM 7478 C C . ARG A 1 970 ? 19.391 29.376 -22.89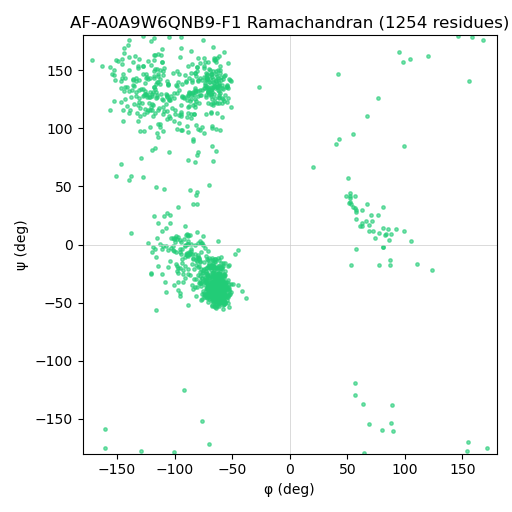1 1.00 78.88 970 ARG A C 1
ATOM 7480 O O . ARG A 1 970 ? 20.333 28.706 -23.291 1.00 78.88 970 ARG A O 1
ATOM 7487 N N . LEU A 1 971 ? 18.654 30.113 -23.723 1.00 76.88 971 LEU A N 1
ATOM 7488 C CA . LEU A 1 971 ? 18.936 30.211 -25.166 1.00 76.88 971 LEU A CA 1
ATOM 7489 C C . LEU A 1 971 ? 20.310 30.853 -25.444 1.00 76.88 971 LEU A C 1
ATOM 7491 O O . LEU A 1 971 ? 21.087 30.341 -26.252 1.00 76.88 971 LEU A O 1
ATOM 7495 N N . GLU A 1 972 ? 20.654 31.916 -24.716 1.00 76.62 972 GLU A N 1
ATOM 7496 C CA . GLU A 1 972 ? 21.954 32.592 -24.796 1.00 76.62 972 GLU A CA 1
ATOM 7497 C C . GLU A 1 972 ? 23.105 31.708 -24.293 1.00 76.62 972 GLU A C 1
ATOM 7499 O O . GLU A 1 972 ? 24.209 31.768 -24.839 1.00 76.62 972 GLU A O 1
ATOM 7504 N N . HIS A 1 973 ? 22.857 30.838 -23.305 1.00 73.81 973 HIS A N 1
ATOM 7505 C CA . HIS A 1 973 ? 23.825 29.835 -22.848 1.00 73.81 973 HIS A CA 1
ATOM 7506 C C . HIS A 1 973 ? 24.266 28.905 -23.991 1.00 73.81 973 HIS A C 1
ATOM 7508 O O . HIS A 1 973 ? 25.449 28.579 -24.104 1.00 73.81 973 HIS A O 1
ATOM 7514 N N . TYR A 1 974 ? 23.344 28.562 -24.897 1.00 69.00 974 TYR A N 1
ATOM 7515 C CA . TYR A 1 974 ? 23.621 27.807 -26.125 1.00 69.00 974 TYR A CA 1
ATOM 7516 C C . TYR A 1 974 ? 24.054 28.694 -27.312 1.00 69.00 974 TYR A C 1
ATOM 7518 O O . TYR A 1 974 ? 24.201 28.200 -28.428 1.00 69.00 974 TYR A O 1
ATOM 7526 N N . ALA A 1 975 ? 24.305 29.991 -27.082 1.00 64.25 975 ALA A N 1
ATOM 7527 C CA . ALA A 1 975 ? 24.679 31.002 -28.078 1.00 64.25 975 ALA A CA 1
ATOM 7528 C C . ALA A 1 975 ? 23.682 31.184 -29.232 1.00 64.25 975 ALA A C 1
ATOM 7530 O O . ALA A 1 975 ? 24.059 31.577 -30.338 1.00 64.25 975 ALA A O 1
ATOM 7531 N N . ILE A 1 976 ? 22.403 30.942 -28.953 1.00 73.12 976 ILE A N 1
ATOM 7532 C CA . ILE A 1 976 ? 21.302 31.251 -29.858 1.00 73.12 976 ILE A CA 1
ATOM 7533 C C . ILE A 1 976 ? 20.932 32.724 -29.667 1.00 73.12 976 ILE A C 1
ATOM 7535 O O . ILE A 1 976 ? 20.732 33.186 -28.545 1.00 73.12 976 ILE A O 1
ATOM 7539 N N . THR A 1 977 ? 20.857 33.475 -30.767 1.00 74.44 977 THR A N 1
ATOM 7540 C CA . THR A 1 977 ? 20.506 34.903 -30.718 1.00 74.44 977 THR A CA 1
ATOM 7541 C C . THR A 1 977 ? 18.989 35.057 -30.633 1.00 74.44 977 THR A C 1
ATOM 7543 O O . THR A 1 977 ? 18.267 34.449 -31.422 1.00 74.44 977 THR A O 1
ATOM 7546 N N . VAL A 1 978 ? 18.499 35.880 -29.706 1.00 81.75 978 VAL A N 1
ATOM 7547 C CA . VAL A 1 978 ? 17.062 36.100 -29.471 1.00 81.75 978 VAL A CA 1
ATOM 7548 C C . VAL A 1 978 ? 16.651 37.539 -29.785 1.00 81.75 978 VAL A C 1
ATOM 7550 O O . VAL A 1 978 ? 17.454 38.462 -29.642 1.00 81.75 978 VAL A O 1
ATOM 7553 N N . GLU A 1 979 ? 15.398 37.750 -30.196 1.00 77.69 979 GLU A N 1
ATOM 7554 C CA . GLU A 1 979 ? 14.839 39.099 -30.319 1.00 77.69 979 GLU A CA 1
ATOM 7555 C C . GLU A 1 979 ? 14.743 39.768 -28.936 1.00 77.69 979 GLU A C 1
ATOM 7557 O O . GLU A 1 979 ? 14.272 39.136 -27.983 1.00 77.69 979 GLU A O 1
ATOM 7562 N N . PRO A 1 980 ? 15.124 41.054 -28.792 1.00 71.62 980 PRO A N 1
ATOM 7563 C CA . PRO A 1 980 ? 14.979 41.760 -27.527 1.00 71.62 980 PRO A CA 1
ATOM 7564 C C . PRO A 1 980 ? 13.513 41.783 -27.078 1.00 71.62 980 PRO A C 1
ATOM 7566 O O . PRO A 1 980 ? 12.652 42.332 -27.769 1.00 71.62 980 PRO A O 1
ATOM 7569 N N . LEU A 1 981 ? 13.235 41.243 -25.889 1.00 68.12 981 LEU A N 1
ATOM 7570 C CA . LEU A 1 981 ? 11.896 41.247 -25.285 1.00 68.12 981 LEU A CA 1
ATOM 7571 C C . LEU A 1 981 ? 11.404 42.663 -24.902 1.00 68.12 981 LEU A C 1
ATOM 7573 O O . LEU A 1 981 ? 10.227 42.841 -24.620 1.00 68.12 981 LEU A O 1
ATOM 7577 N N . GLY A 1 982 ? 12.270 43.684 -24.879 1.00 62.84 982 GLY A N 1
ATOM 7578 C CA . GLY A 1 982 ? 11.906 45.037 -24.430 1.00 62.84 982 GLY A CA 1
ATOM 7579 C C . GLY A 1 982 ? 11.615 45.119 -22.919 1.00 62.84 982 GLY A C 1
ATOM 7580 O O . GLY A 1 982 ? 12.117 44.315 -22.139 1.00 62.84 982 GLY A O 1
ATOM 7581 N N . THR A 1 983 ? 10.806 46.095 -22.479 1.00 57.03 983 THR A N 1
ATOM 7582 C CA . THR A 1 983 ? 10.387 46.303 -21.068 1.00 57.03 983 THR A CA 1
ATOM 7583 C C . THR A 1 983 ? 9.221 45.397 -20.636 1.00 57.03 983 THR A C 1
ATOM 7585 O O . THR A 1 983 ? 8.282 45.836 -19.969 1.00 57.03 983 THR A O 1
ATOM 7588 N N . LEU A 1 984 ? 9.240 44.121 -21.020 1.00 58.12 984 LEU A N 1
ATOM 7589 C CA . LEU A 1 984 ? 8.162 43.181 -20.704 1.00 58.12 984 LEU A CA 1
ATOM 7590 C C . LEU A 1 984 ? 8.326 42.575 -19.304 1.00 58.12 984 LEU A C 1
ATOM 7592 O O . LEU A 1 984 ? 8.914 41.517 -19.131 1.00 58.12 984 LEU A O 1
ATOM 7596 N N . GLY A 1 985 ? 7.736 43.223 -18.296 1.00 56.06 985 GLY A N 1
ATOM 7597 C CA . GLY A 1 985 ? 7.637 42.661 -16.941 1.00 56.06 985 GLY A CA 1
ATOM 7598 C C . GLY A 1 985 ? 6.463 41.685 -16.736 1.00 56.06 985 GLY A C 1
ATOM 7599 O O . GLY A 1 985 ? 6.488 40.898 -15.792 1.00 56.06 985 GLY A O 1
ATOM 7600 N N . ARG A 1 986 ? 5.414 41.734 -17.580 1.00 62.25 986 ARG A N 1
ATOM 7601 C CA . ARG A 1 986 ? 4.235 40.836 -17.537 1.00 62.25 986 ARG A CA 1
ATOM 7602 C C . ARG A 1 986 ? 3.585 40.667 -18.919 1.00 62.25 986 ARG A C 1
ATOM 7604 O O . ARG A 1 986 ? 3.141 41.649 -19.518 1.00 62.25 986 ARG A O 1
ATOM 7611 N N . TRP A 1 987 ? 3.468 39.419 -19.367 1.00 81.81 987 TRP A N 1
ATOM 7612 C CA . TRP A 1 987 ? 2.755 39.007 -20.583 1.00 81.81 987 TRP A CA 1
ATOM 7613 C C . TRP A 1 987 ? 1.581 38.063 -20.234 1.00 81.81 987 TRP A C 1
ATOM 7615 O O . TRP A 1 987 ? 1.514 37.556 -19.112 1.00 81.81 987 TRP A O 1
ATOM 7625 N N . ASN A 1 988 ? 0.623 37.869 -21.145 1.00 82.31 988 ASN A N 1
ATOM 7626 C CA . ASN A 1 988 ? -0.534 36.974 -20.984 1.00 82.31 988 ASN A CA 1
ATOM 7627 C C . ASN A 1 988 ? -0.873 36.205 -22.281 1.00 82.31 988 ASN A C 1
ATOM 7629 O O . ASN A 1 988 ? -0.348 36.517 -23.344 1.00 82.31 988 ASN A O 1
ATOM 7633 N N . ASP A 1 989 ? -1.789 35.232 -22.216 1.00 82.75 989 ASP A N 1
ATOM 7634 C CA . ASP A 1 989 ? -2.169 34.384 -23.365 1.00 82.75 989 ASP A CA 1
ATOM 7635 C C . ASP A 1 989 ? -2.676 35.172 -24.595 1.00 82.75 989 ASP A C 1
ATOM 7637 O O . ASP A 1 989 ? -2.519 34.716 -25.725 1.00 82.75 989 ASP A O 1
ATOM 7641 N N . SER A 1 990 ? -3.236 36.372 -24.411 1.00 85.56 990 SER A N 1
ATOM 7642 C CA . SER A 1 990 ? -3.645 37.235 -25.533 1.00 85.56 990 SER A CA 1
ATOM 7643 C C . SER A 1 990 ? -2.441 37.826 -26.269 1.00 85.56 990 SER A C 1
ATOM 7645 O O . SER A 1 990 ? -2.531 38.078 -27.465 1.00 85.56 990 SER A O 1
ATOM 7647 N N . ASP A 1 991 ? -1.304 38.005 -25.591 1.00 87.25 991 ASP A N 1
ATOM 7648 C CA . ASP A 1 991 ? -0.065 38.468 -26.221 1.00 87.25 991 ASP A CA 1
ATOM 7649 C C . ASP A 1 991 ? 0.509 37.393 -27.157 1.00 87.25 991 ASP A C 1
ATOM 7651 O O . ASP A 1 991 ? 0.999 37.723 -28.231 1.00 87.25 991 ASP A O 1
ATOM 7655 N N . LEU A 1 992 ? 0.374 36.101 -26.824 1.00 86.00 992 LEU A N 1
ATOM 7656 C CA . LEU A 1 992 ? 0.742 35.008 -27.741 1.00 86.00 992 LEU A CA 1
ATOM 7657 C C . LEU A 1 992 ? -0.108 35.023 -29.013 1.00 86.00 992 LEU A C 1
ATOM 7659 O O . LEU A 1 992 ? 0.410 34.820 -30.108 1.00 86.00 992 LEU A O 1
ATOM 7663 N N . VAL A 1 993 ? -1.405 35.309 -28.876 1.00 86.56 993 VAL A N 1
ATOM 7664 C CA . VAL A 1 993 ? -2.317 35.461 -30.018 1.00 86.56 993 VAL A CA 1
ATOM 7665 C C . VAL A 1 993 ? -1.919 36.655 -30.888 1.00 86.56 993 VAL A C 1
ATOM 7667 O O . VAL A 1 993 ? -1.974 36.544 -32.107 1.00 86.56 993 VAL A O 1
ATOM 7670 N N . LEU A 1 994 ? -1.483 37.768 -30.286 1.00 86.00 994 LEU A N 1
ATOM 7671 C CA . LEU A 1 994 ? -0.990 38.945 -31.013 1.00 86.00 994 LEU A CA 1
ATOM 7672 C C . LEU A 1 994 ? 0.324 38.695 -31.757 1.00 86.00 994 LEU A C 1
ATOM 7674 O O . LEU A 1 994 ? 0.549 39.306 -32.794 1.00 86.00 994 LEU A O 1
ATOM 7678 N N . LEU A 1 995 ? 1.188 37.833 -31.220 1.00 85.19 995 LEU A N 1
ATOM 7679 C CA . LEU A 1 995 ? 2.494 37.509 -31.798 1.00 85.19 995 LEU A CA 1
ATOM 7680 C C . LEU A 1 995 ? 2.435 36.386 -32.844 1.00 85.19 995 LEU A C 1
ATOM 7682 O O . LEU A 1 995 ? 3.441 36.127 -33.503 1.00 85.19 995 LEU A O 1
ATOM 7686 N N . SER A 1 996 ? 1.292 35.714 -32.999 1.00 86.12 996 SER A N 1
ATOM 7687 C CA . SER A 1 996 ? 1.069 34.668 -34.003 1.00 86.12 996 SER A CA 1
ATOM 7688 C C . SER A 1 996 ? 0.589 35.274 -35.322 1.00 86.12 996 SER A C 1
ATOM 7690 O O . SER A 1 996 ? -0.373 36.046 -35.358 1.00 86.12 996 SER A O 1
ATOM 7692 N N . ARG A 1 997 ? 1.211 34.878 -36.439 1.00 81.06 997 ARG A N 1
ATOM 7693 C CA . ARG A 1 997 ? 0.836 35.351 -37.780 1.00 81.06 997 ARG A CA 1
ATOM 7694 C C . ARG A 1 997 ? -0.604 34.978 -38.150 1.00 81.06 997 ARG A C 1
ATOM 7696 O O . ARG A 1 997 ? -1.296 35.775 -38.787 1.00 81.06 997 ARG A O 1
ATOM 7703 N N . ASP A 1 998 ? -1.057 33.808 -37.709 1.00 81.50 998 ASP A N 1
ATOM 7704 C CA . ASP A 1 998 ? -2.401 33.269 -37.963 1.00 81.50 998 ASP A CA 1
ATOM 7705 C C . ASP A 1 998 ? -3.387 33.569 -36.808 1.00 81.50 998 ASP A C 1
ATOM 7707 O O . ASP A 1 998 ? -4.575 33.209 -36.834 1.00 81.50 998 ASP A O 1
ATOM 7711 N N . LEU A 1 999 ? -2.913 34.324 -35.809 1.00 83.31 999 LEU A N 1
ATOM 7712 C CA . LEU A 1 999 ? -3.642 34.765 -34.623 1.00 83.31 999 LEU A CA 1
ATOM 7713 C C . LEU A 1 999 ? -4.215 33.606 -33.794 1.00 83.31 999 LEU A C 1
ATOM 7715 O O . LEU A 1 999 ? -5.285 33.741 -33.199 1.00 83.31 999 LEU A O 1
ATOM 7719 N N . ASP A 1 1000 ? -3.616 32.424 -33.814 1.00 82.12 1000 ASP A N 1
ATOM 7720 C CA . ASP A 1 1000 ? -4.080 31.241 -33.072 1.00 82.12 1000 ASP A CA 1
ATOM 7721 C C . ASP A 1 1000 ? -3.287 30.981 -31.783 1.00 82.12 1000 ASP A C 1
ATOM 7723 O O . ASP A 1 1000 ? -3.680 30.136 -30.981 1.00 82.12 1000 ASP A O 1
ATOM 7727 N N . GLY A 1 1001 ? -2.240 31.775 -31.541 1.00 80.25 1001 GLY A N 1
ATOM 7728 C CA . GLY A 1 1001 ? -1.354 31.628 -30.389 1.00 80.25 1001 GLY A CA 1
ATOM 7729 C C . GLY A 1 1001 ? -0.265 30.574 -30.586 1.00 80.25 1001 GLY A C 1
ATOM 7730 O O . GLY A 1 1001 ? 0.444 30.273 -29.627 1.00 80.25 1001 GLY A O 1
ATOM 7731 N N . GLU A 1 1002 ? -0.122 30.042 -31.800 1.00 79.88 1002 GLU A N 1
ATOM 7732 C CA . GLU A 1 1002 ? 0.903 29.080 -32.197 1.00 79.88 1002 GLU A CA 1
ATOM 7733 C C . GLU A 1 1002 ? 1.768 29.633 -33.349 1.00 79.88 1002 GLU A C 1
ATOM 7735 O O . GLU A 1 1002 ? 1.543 30.730 -33.871 1.00 79.88 1002 GLU A O 1
ATOM 7740 N N . GLU A 1 1003 ? 2.803 28.871 -33.712 1.00 70.88 1003 GLU A N 1
ATOM 7741 C CA . GLU A 1 1003 ? 3.681 29.147 -34.855 1.00 70.88 1003 GLU A CA 1
ATOM 7742 C C . GLU A 1 1003 ? 2.912 29.102 -36.183 1.00 70.88 1003 GLU A C 1
ATOM 7744 O O . GLU A 1 1003 ? 2.044 28.240 -36.339 1.00 70.88 1003 GLU A O 1
ATOM 7749 N N . PRO A 1 1004 ? 3.260 29.949 -37.174 1.00 72.44 1004 PRO A N 1
ATOM 7750 C CA . PRO A 1 1004 ? 4.446 30.814 -37.259 1.00 72.44 1004 PRO A CA 1
ATOM 7751 C C . PRO A 1 1004 ? 4.313 32.180 -36.556 1.00 72.44 1004 PRO A C 1
ATOM 7753 O O . PRO A 1 1004 ? 3.280 32.847 -36.619 1.00 72.44 1004 PRO A O 1
ATOM 7756 N N . TRP A 1 1005 ? 5.400 32.620 -35.911 1.00 82.56 1005 TRP A N 1
ATOM 7757 C CA . TRP A 1 1005 ? 5.469 33.896 -35.184 1.00 82.56 1005 TRP A CA 1
ATOM 7758 C C . TRP A 1 1005 ? 5.709 35.095 -36.103 1.00 82.56 1005 TRP A C 1
ATOM 7760 O O . TRP A 1 1005 ? 6.356 34.980 -37.142 1.00 82.56 1005 TRP A O 1
ATOM 7770 N N . LEU A 1 1006 ? 5.242 36.269 -35.682 1.00 79.25 1006 LEU A N 1
ATOM 7771 C CA . LEU A 1 1006 ? 5.611 37.544 -36.290 1.00 79.25 1006 LEU A CA 1
ATOM 7772 C C . LEU A 1 1006 ? 7.100 37.835 -36.060 1.00 79.25 1006 LEU A C 1
ATOM 7774 O O . LEU A 1 1006 ? 7.609 37.673 -34.951 1.00 79.25 1006 LEU A O 1
ATOM 7778 N N . THR A 1 1007 ? 7.776 38.302 -37.108 1.00 71.12 1007 THR A N 1
ATOM 7779 C CA . THR A 1 1007 ? 9.210 38.634 -37.108 1.00 71.12 1007 THR A CA 1
ATOM 7780 C C . THR A 1 1007 ? 9.435 40.077 -37.555 1.00 71.12 1007 THR A C 1
ATOM 7782 O O . THR A 1 1007 ? 8.748 40.545 -38.467 1.00 71.12 1007 THR A O 1
ATOM 7785 N N . GLY A 1 1008 ? 10.428 40.762 -36.978 1.00 72.25 1008 GLY A N 1
ATOM 7786 C CA . GLY A 1 1008 ? 10.762 42.158 -37.302 1.00 72.25 1008 GLY A CA 1
ATOM 7787 C C . GLY A 1 1008 ? 10.020 43.194 -36.446 1.00 72.25 1008 GLY A C 1
ATOM 7788 O O . GLY A 1 1008 ? 9.527 42.872 -35.370 1.00 72.25 1008 GLY A O 1
ATOM 7789 N N . ASP A 1 1009 ? 9.948 44.445 -36.925 1.00 73.56 1009 ASP A N 1
ATOM 7790 C CA . ASP A 1 1009 ? 9.518 45.598 -36.104 1.00 73.56 1009 ASP A CA 1
ATOM 7791 C C . ASP A 1 1009 ? 8.251 46.314 -36.619 1.00 73.56 1009 ASP A C 1
ATOM 7793 O O . ASP A 1 1009 ? 7.815 47.306 -36.032 1.00 73.56 1009 ASP A O 1
ATOM 7797 N N . THR A 1 1010 ? 7.664 45.893 -37.749 1.00 77.19 1010 THR A N 1
ATOM 7798 C CA . THR A 1 1010 ? 6.490 46.560 -38.358 1.00 77.19 1010 THR A CA 1
ATOM 7799 C C . THR A 1 1010 ? 5.444 45.554 -38.838 1.00 77.19 1010 THR A C 1
ATOM 7801 O O . THR A 1 1010 ? 5.775 44.596 -39.529 1.00 77.19 1010 THR A O 1
ATOM 7804 N N . ILE A 1 1011 ? 4.173 45.794 -38.508 1.00 81.44 1011 ILE A N 1
ATOM 7805 C CA . ILE A 1 1011 ? 3.024 44.946 -38.851 1.00 81.44 1011 ILE A CA 1
ATOM 7806 C C . ILE A 1 1011 ? 2.010 45.757 -39.675 1.00 81.44 1011 ILE A C 1
ATOM 7808 O O . ILE A 1 1011 ? 1.796 46.942 -39.429 1.00 81.44 1011 ILE A O 1
ATOM 7812 N N . SER A 1 1012 ? 1.357 45.120 -40.653 1.00 80.56 1012 SER A N 1
ATOM 7813 C CA . SER A 1 1012 ? 0.261 45.735 -41.426 1.00 80.56 1012 SER A CA 1
ATOM 7814 C C . SER A 1 1012 ? -0.931 46.147 -40.547 1.00 80.56 1012 SER A C 1
ATOM 7816 O O . SER A 1 1012 ? -1.241 45.485 -39.549 1.00 80.56 1012 SER A O 1
ATOM 7818 N N . LYS A 1 1013 ? -1.659 47.193 -40.948 1.00 76.94 1013 LYS A N 1
ATOM 7819 C CA . LYS A 1 1013 ? -2.875 47.630 -40.242 1.00 76.94 1013 LYS A CA 1
ATOM 7820 C C . LYS A 1 1013 ? -3.957 46.547 -40.279 1.00 76.94 1013 LYS A C 1
ATOM 7822 O O . LYS A 1 1013 ? -4.653 46.342 -39.288 1.00 76.94 1013 LYS A O 1
ATOM 7827 N N . SER A 1 1014 ? -3.995 45.759 -41.350 1.00 76.00 1014 SER A N 1
ATOM 7828 C CA . SER A 1 1014 ? -4.978 44.704 -41.594 1.00 76.00 1014 SER A CA 1
ATOM 7829 C C . SER A 1 1014 ? -4.813 43.589 -40.579 1.00 76.00 1014 SER A C 1
ATOM 7831 O O . SER A 1 1014 ? -5.791 43.063 -40.049 1.00 76.00 1014 SER A O 1
ATOM 7833 N N . HIS A 1 1015 ? -3.565 43.242 -40.265 1.00 80.25 1015 HIS A N 1
ATOM 7834 C CA . HIS A 1 1015 ? -3.270 42.251 -39.242 1.00 80.25 1015 HIS A CA 1
ATOM 7835 C C . HIS A 1 1015 ? -3.653 42.766 -37.843 1.00 80.25 1015 HIS A C 1
ATOM 7837 O O . HIS A 1 1015 ? -4.314 42.041 -37.102 1.00 80.25 1015 HIS A O 1
ATOM 7843 N N . ALA A 1 1016 ? -3.354 44.028 -37.510 1.00 81.69 1016 ALA A N 1
ATOM 7844 C CA . ALA A 1 1016 ? -3.759 44.632 -36.235 1.00 81.69 1016 ALA A CA 1
ATOM 7845 C C . ALA A 1 1016 ? -5.293 44.722 -36.076 1.00 81.69 1016 ALA A C 1
ATOM 7847 O O . ALA A 1 1016 ? -5.828 44.446 -35.003 1.00 81.69 1016 ALA A O 1
ATOM 7848 N N . GLU A 1 1017 ? -6.029 45.037 -37.145 1.00 79.88 1017 GLU A N 1
ATOM 7849 C CA . GLU A 1 1017 ? -7.499 45.057 -37.142 1.00 79.88 1017 GLU A CA 1
ATOM 7850 C C . GLU A 1 1017 ? -8.101 43.648 -37.013 1.00 79.88 1017 GLU A C 1
ATOM 7852 O O . GLU A 1 1017 ? -9.057 43.440 -36.256 1.00 79.88 1017 GLU A O 1
ATOM 7857 N N . LYS A 1 1018 ? -7.522 42.652 -37.702 1.00 82.12 1018 LYS A N 1
ATOM 7858 C CA . LYS A 1 1018 ? -7.913 41.236 -37.568 1.00 82.12 1018 LYS A CA 1
ATOM 7859 C C . LYS A 1 1018 ? -7.670 40.724 -36.148 1.00 82.12 1018 LYS A C 1
ATOM 7861 O O . LYS A 1 1018 ? -8.548 40.063 -35.590 1.00 82.12 1018 LYS A O 1
ATOM 7866 N N . ALA A 1 1019 ? -6.535 41.079 -35.549 1.00 83.50 1019 ALA A N 1
ATOM 7867 C CA . ALA A 1 1019 ? -6.200 40.766 -34.165 1.00 83.50 1019 ALA A CA 1
ATOM 7868 C C . ALA A 1 1019 ? -7.193 41.397 -33.176 1.00 83.50 1019 ALA A C 1
ATOM 7870 O O . ALA A 1 1019 ? -7.756 40.689 -32.337 1.00 83.50 1019 ALA A O 1
ATOM 7871 N N . ALA A 1 1020 ? -7.492 42.693 -33.337 1.00 85.50 1020 ALA A N 1
ATOM 7872 C CA . ALA A 1 1020 ? -8.457 43.421 -32.511 1.00 85.50 1020 ALA A CA 1
ATOM 7873 C C . ALA A 1 1020 ? -9.837 42.749 -32.537 1.00 85.50 1020 ALA A C 1
ATOM 7875 O O . ALA A 1 1020 ? -10.456 42.524 -31.495 1.00 85.50 1020 ALA A O 1
ATOM 7876 N N . LYS A 1 1021 ? -10.295 42.347 -33.730 1.00 84.69 1021 LYS A N 1
ATOM 7877 C CA . LYS A 1 1021 ? -11.566 41.637 -33.907 1.00 84.69 1021 LYS A CA 1
ATOM 7878 C C . LYS A 1 1021 ? -11.560 40.253 -33.255 1.00 84.69 1021 LYS A C 1
ATOM 7880 O O . LYS A 1 1021 ? -12.565 39.879 -32.654 1.00 84.69 1021 LYS A O 1
ATOM 7885 N N . LYS A 1 1022 ? -10.465 39.493 -33.371 1.00 85.44 1022 LYS A N 1
ATOM 7886 C CA . LYS A 1 1022 ? -10.363 38.131 -32.816 1.00 85.44 1022 LYS A CA 1
ATOM 7887 C C . LYS A 1 1022 ? -10.321 38.132 -31.285 1.00 85.44 1022 LYS A C 1
ATOM 7889 O O . LYS A 1 1022 ? -10.943 37.272 -30.671 1.00 85.44 1022 LYS A O 1
ATOM 7894 N N . LEU A 1 1023 ? -9.649 39.114 -30.684 1.00 83.38 1023 LEU A N 1
ATOM 7895 C CA . LEU A 1 1023 ? -9.526 39.265 -29.229 1.00 83.38 1023 LEU A CA 1
ATOM 7896 C C . LEU A 1 1023 ? -10.662 40.084 -28.589 1.00 83.38 1023 LEU A C 1
ATOM 7898 O O . LEU A 1 1023 ? -10.777 40.126 -27.366 1.00 83.38 1023 LEU A O 1
ATOM 7902 N N . GLY A 1 1024 ? -11.513 40.732 -29.394 1.00 84.69 1024 GLY A N 1
ATOM 7903 C CA . GLY A 1 1024 ? -12.582 41.612 -28.908 1.00 84.69 1024 GLY A CA 1
ATOM 7904 C C . GLY A 1 1024 ? -12.069 42.929 -28.312 1.00 84.69 1024 GLY A C 1
ATOM 7905 O O . GLY A 1 1024 ? -12.726 43.513 -27.452 1.00 84.69 1024 GLY A O 1
ATOM 7906 N N . TRP A 1 1025 ? -10.884 43.376 -28.727 1.00 90.44 1025 TRP A N 1
ATOM 7907 C CA . TRP A 1 1025 ? -10.226 44.588 -28.237 1.00 90.44 1025 TRP A CA 1
ATOM 7908 C C . TRP A 1 1025 ? -10.521 45.787 -29.140 1.00 90.44 1025 TRP A C 1
ATOM 7910 O O . TRP A 1 1025 ? -10.916 45.640 -30.298 1.00 90.44 1025 TRP A O 1
ATOM 7920 N N . SER A 1 1026 ? -10.309 47.003 -28.629 1.00 85.06 1026 SER A N 1
ATOM 7921 C CA . SER A 1 1026 ? -10.357 48.191 -29.485 1.00 85.06 1026 SER A CA 1
ATOM 7922 C C . SER A 1 1026 ? -9.102 48.277 -30.368 1.00 85.06 1026 SER A C 1
ATOM 7924 O O . SER A 1 1026 ? -8.028 47.786 -30.005 1.00 85.06 1026 SER A O 1
ATOM 7926 N N . GLY A 1 1027 ? -9.213 48.925 -31.532 1.00 77.00 1027 GLY A N 1
ATOM 7927 C CA . GLY A 1 1027 ? -8.068 49.114 -32.434 1.00 77.00 1027 GLY A CA 1
ATOM 7928 C C . GLY A 1 1027 ? -6.918 49.894 -31.782 1.00 77.00 1027 GLY A C 1
ATOM 7929 O O . GLY A 1 1027 ? -5.753 49.562 -31.993 1.00 77.00 1027 GLY A O 1
ATOM 7930 N N . SER A 1 1028 ? -7.232 50.869 -30.919 1.00 77.81 1028 SER A N 1
ATOM 7931 C CA . SER A 1 1028 ? -6.222 51.615 -30.159 1.00 77.81 1028 SER A CA 1
ATOM 7932 C C . SER A 1 1028 ? -5.531 50.740 -29.115 1.00 77.81 1028 SER A C 1
ATOM 7934 O O . SER A 1 1028 ? -4.310 50.744 -29.050 1.00 77.81 1028 SER A O 1
ATOM 7936 N N . GLN A 1 1029 ? -6.293 49.932 -28.368 1.00 83.44 1029 GLN A N 1
ATOM 7937 C CA . GLN A 1 1029 ? -5.762 49.009 -27.359 1.00 83.44 1029 GLN A CA 1
ATOM 7938 C C . GLN A 1 1029 ? -4.865 47.934 -27.986 1.00 83.44 1029 GLN A C 1
ATOM 7940 O O . GLN A 1 1029 ? -3.839 47.567 -27.424 1.00 83.44 1029 GLN A O 1
ATOM 7945 N N . THR A 1 1030 ? -5.236 47.444 -29.169 1.00 85.88 1030 THR A N 1
ATOM 7946 C CA . THR A 1 1030 ? -4.460 46.434 -29.905 1.00 85.88 1030 THR A CA 1
ATOM 7947 C C . THR A 1 1030 ? -3.157 47.018 -30.444 1.00 85.88 1030 THR A C 1
ATOM 7949 O O . THR A 1 1030 ? -2.109 46.393 -30.324 1.00 85.88 1030 THR A O 1
ATOM 7952 N N . THR A 1 1031 ? -3.202 48.239 -30.983 1.00 84.31 1031 THR A N 1
ATOM 7953 C CA . THR A 1 1031 ? -2.012 48.938 -31.496 1.00 84.31 1031 THR A CA 1
ATOM 7954 C C . THR A 1 1031 ? -1.049 49.310 -30.369 1.00 84.31 1031 THR A C 1
ATOM 7956 O O . THR A 1 1031 ? 0.151 49.105 -30.503 1.00 84.31 1031 THR A O 1
ATOM 7959 N N . GLU A 1 1032 ? -1.571 49.805 -29.242 1.00 82.44 1032 GLU A N 1
ATOM 7960 C CA . GLU A 1 1032 ? -0.785 50.118 -28.042 1.00 82.44 1032 GLU A CA 1
ATOM 7961 C C . GLU A 1 1032 ? -0.119 48.858 -27.475 1.00 82.44 1032 GLU A C 1
ATOM 7963 O O . GLU A 1 1032 ? 1.075 48.866 -27.193 1.00 82.44 1032 GLU A O 1
ATOM 7968 N N . ARG A 1 1033 ? -0.845 47.732 -27.410 1.00 86.00 1033 ARG A N 1
ATOM 7969 C CA . ARG A 1 1033 ? -0.265 46.474 -26.927 1.00 86.00 1033 ARG A CA 1
ATOM 7970 C C . ARG A 1 1033 ? 0.768 45.876 -27.885 1.00 86.00 1033 ARG A C 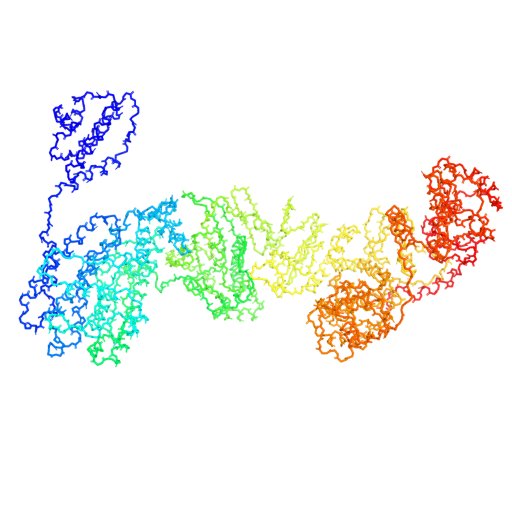1
ATOM 7972 O O . ARG A 1 1033 ? 1.773 45.351 -27.419 1.00 86.00 1033 ARG A O 1
ATOM 7979 N N . LEU A 1 1034 ? 0.557 45.957 -29.201 1.00 84.62 1034 LEU A N 1
ATOM 7980 C CA . LEU A 1 1034 ? 1.560 45.542 -30.193 1.00 84.62 1034 LEU A CA 1
ATOM 7981 C C . LEU A 1 1034 ? 2.825 46.408 -30.110 1.00 84.62 1034 LEU A C 1
ATOM 7983 O O . LEU A 1 1034 ? 3.926 45.875 -30.220 1.00 84.62 1034 LEU A O 1
ATOM 7987 N N . TYR A 1 1035 ? 2.672 47.704 -29.831 1.00 82.75 1035 TYR A N 1
ATOM 7988 C CA . TYR A 1 1035 ? 3.788 48.615 -29.581 1.00 82.75 1035 TYR A CA 1
ATOM 7989 C C . TYR A 1 1035 ? 4.563 48.248 -28.309 1.00 82.75 1035 TYR A C 1
ATOM 7991 O O . TYR A 1 1035 ? 5.789 48.160 -28.351 1.00 82.75 1035 TYR A O 1
ATOM 7999 N N . ASP A 1 1036 ? 3.868 47.930 -27.211 1.00 79.44 1036 ASP A N 1
ATOM 8000 C CA . ASP A 1 1036 ? 4.491 47.422 -25.976 1.00 79.44 1036 ASP A CA 1
ATOM 8001 C C . ASP A 1 1036 ? 5.257 46.105 -26.194 1.00 79.44 1036 ASP A C 1
ATOM 8003 O O . ASP A 1 1036 ? 6.256 45.845 -25.521 1.00 79.44 1036 ASP A O 1
ATOM 8007 N N . LEU A 1 1037 ? 4.793 45.272 -27.132 1.00 79.06 1037 LEU A N 1
ATOM 8008 C CA . LEU A 1 1037 ? 5.440 44.023 -27.547 1.00 79.06 1037 LEU A CA 1
A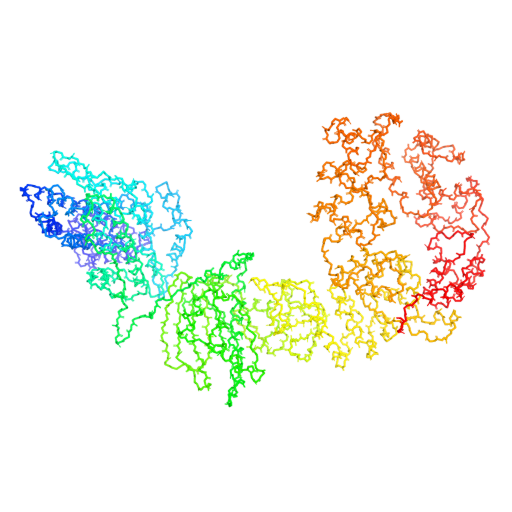TOM 8009 C C . LEU A 1 1037 ? 6.575 44.237 -28.572 1.00 79.06 1037 LEU A C 1
ATOM 8011 O O . LEU A 1 1037 ? 7.219 43.266 -28.969 1.00 79.06 1037 LEU A O 1
ATOM 8015 N N . GLY A 1 1038 ? 6.846 45.486 -28.972 1.00 77.19 1038 GLY A N 1
ATOM 8016 C CA . GLY A 1 1038 ? 7.966 45.870 -29.835 1.00 77.19 1038 GLY A CA 1
ATOM 8017 C C . GLY A 1 1038 ? 7.637 46.076 -31.319 1.00 77.19 1038 GLY A C 1
ATOM 8018 O O . GLY A 1 1038 ? 8.567 46.192 -32.111 1.00 77.19 1038 GLY A O 1
ATOM 8019 N N . PHE A 1 1039 ? 6.359 46.141 -31.712 1.00 82.38 1039 PHE A N 1
ATOM 8020 C CA . PHE A 1 1039 ? 5.934 46.275 -33.112 1.00 82.38 1039 PHE A CA 1
ATOM 8021 C C . PHE A 1 1039 ? 5.233 47.605 -33.422 1.00 82.38 1039 PHE A C 1
ATOM 8023 O O . PHE A 1 1039 ? 4.352 48.056 -32.695 1.00 82.38 1039 PHE A O 1
ATOM 8030 N N . ASN A 1 1040 ? 5.536 48.192 -34.581 1.00 81.06 1040 ASN A N 1
ATOM 8031 C CA . ASN A 1 1040 ? 4.837 49.365 -35.113 1.00 81.06 1040 ASN A CA 1
ATOM 8032 C C . ASN A 1 1040 ? 3.749 48.958 -36.118 1.00 81.06 1040 ASN A C 1
ATOM 8034 O O . ASN A 1 1040 ? 4.010 48.178 -37.029 1.00 81.06 1040 ASN A O 1
ATOM 8038 N N . VAL A 1 1041 ? 2.537 49.509 -36.007 1.00 79.62 1041 VAL A N 1
ATOM 8039 C CA . VAL A 1 1041 ? 1.452 49.247 -36.974 1.00 79.62 1041 VAL A CA 1
ATOM 8040 C C . VAL A 1 1041 ? 1.511 50.267 -38.118 1.00 79.62 1041 VAL A C 1
ATOM 8042 O O . VAL A 1 1041 ? 1.496 51.474 -37.878 1.00 79.62 1041 VAL A O 1
ATOM 8045 N N . ALA A 1 1042 ? 1.588 49.788 -39.363 1.00 70.94 1042 ALA A N 1
ATOM 8046 C CA . ALA A 1 1042 ? 1.612 50.620 -40.570 1.00 70.94 1042 ALA A CA 1
ATOM 8047 C C . ALA A 1 1042 ? 0.302 51.422 -40.749 1.00 70.94 1042 ALA A C 1
ATOM 8049 O O . ALA A 1 1042 ? -0.736 51.057 -40.211 1.00 70.94 1042 ALA A O 1
ATOM 8050 N N . THR A 1 1043 ? 0.316 52.532 -41.497 1.00 50.22 1043 THR A N 1
ATOM 8051 C CA . THR A 1 1043 ? -0.821 53.480 -41.547 1.00 50.22 1043 THR A CA 1
ATOM 8052 C C . THR A 1 1043 ? -1.834 53.257 -42.679 1.00 50.22 1043 THR A C 1
ATOM 8054 O O . THR A 1 1043 ? -2.951 53.770 -42.576 1.00 50.22 1043 THR A O 1
ATOM 8057 N N . GLU A 1 1044 ? -1.517 52.475 -43.716 1.00 48.44 1044 GLU A N 1
ATOM 8058 C CA . GLU A 1 1044 ? -2.416 52.191 -44.851 1.00 48.44 1044 GLU A CA 1
ATOM 8059 C C . GLU A 1 1044 ? -2.269 50.737 -45.331 1.00 48.44 1044 GLU A C 1
ATOM 8061 O O . GLU A 1 1044 ? -1.148 50.259 -45.488 1.00 48.44 1044 GLU A O 1
ATOM 8066 N N . ASP A 1 1045 ? -3.393 50.058 -45.598 1.00 39.00 1045 ASP A N 1
ATOM 8067 C CA . ASP A 1 1045 ? -3.415 48.785 -46.330 1.00 39.00 1045 ASP A CA 1
ATOM 8068 C C . ASP A 1 1045 ? -4.104 48.963 -47.684 1.00 39.00 1045 ASP A C 1
ATOM 8070 O O . ASP A 1 1045 ? -5.165 49.584 -47.782 1.00 39.00 1045 ASP A O 1
ATOM 8074 N N . HIS A 1 1046 ? -3.534 48.348 -48.717 1.00 33.53 1046 HIS A N 1
ATOM 8075 C CA . HIS A 1 1046 ? -4.205 48.110 -49.989 1.00 33.53 1046 HIS A CA 1
ATOM 8076 C C . HIS A 1 1046 ? -4.964 46.779 -49.921 1.00 33.53 1046 HIS A C 1
ATOM 8078 O O . HIS A 1 1046 ? -4.343 45.730 -49.775 1.00 33.53 1046 HIS A O 1
ATOM 8084 N N . ASP A 1 1047 ? -6.288 46.816 -50.079 1.00 37.25 1047 ASP A N 1
ATOM 8085 C CA . ASP A 1 1047 ? -7.119 45.620 -50.264 1.00 37.25 1047 ASP A CA 1
ATOM 8086 C C . ASP A 1 1047 ? -8.277 45.917 -51.237 1.00 37.25 1047 ASP A C 1
ATOM 8088 O O . ASP A 1 1047 ? -8.953 46.939 -51.073 1.00 37.25 1047 ASP A O 1
ATOM 8092 N N . PRO A 1 1048 ? -8.542 45.063 -52.243 1.00 30.77 1048 PRO A N 1
ATOM 8093 C CA . PRO A 1 1048 ? -9.819 45.062 -52.942 1.00 30.77 1048 PRO A CA 1
ATOM 8094 C C . PRO A 1 1048 ? -10.534 43.693 -52.862 1.00 30.77 1048 PRO A C 1
ATOM 8096 O O . PRO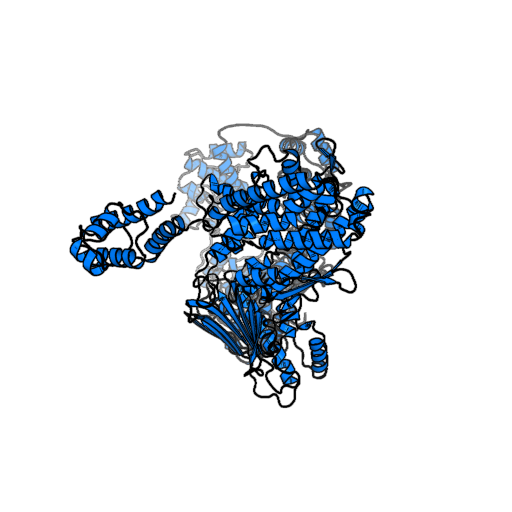 A 1 1048 ? -10.244 42.778 -53.623 1.00 30.77 1048 PRO A O 1
ATOM 8099 N N . GLY A 1 1049 ? -11.527 43.604 -51.968 1.00 34.41 1049 GLY A N 1
ATOM 8100 C CA . GLY A 1 1049 ? -12.957 43.418 -52.297 1.00 34.41 1049 GLY A CA 1
ATOM 8101 C C . GLY A 1 1049 ? -13.490 42.116 -52.940 1.00 34.41 1049 GLY A C 1
ATOM 8102 O O . GLY A 1 1049 ? -13.319 41.912 -54.133 1.00 34.41 1049 GLY A O 1
ATOM 8103 N N . THR A 1 1050 ? -14.266 41.351 -52.139 1.00 33.22 1050 THR A N 1
ATOM 8104 C CA . THR A 1 1050 ? -15.683 40.862 -52.305 1.00 33.22 1050 THR A CA 1
ATOM 8105 C C . THR A 1 1050 ? -16.197 40.335 -53.674 1.00 33.22 1050 THR A C 1
ATOM 8107 O O . THR A 1 1050 ? -15.891 40.918 -54.697 1.00 33.22 1050 THR A O 1
ATOM 8110 N N . SER A 1 1051 ? -17.102 39.349 -53.851 1.00 33.53 1051 SER A N 1
ATOM 8111 C CA . SER A 1 1051 ? -18.018 38.531 -53.020 1.00 33.53 1051 SER A CA 1
ATOM 8112 C C . SER A 1 1051 ? -18.676 37.395 -53.858 1.00 33.53 1051 SER A C 1
ATOM 8114 O O . SER A 1 1051 ? -18.874 37.562 -55.056 1.00 33.53 1051 SER A O 1
ATOM 8116 N N . ASP A 1 1052 ? -19.150 36.357 -53.160 1.00 38.78 1052 ASP A N 1
ATOM 8117 C CA . ASP A 1 1052 ? -20.366 35.529 -53.352 1.00 38.78 1052 ASP A CA 1
ATOM 8118 C C . ASP A 1 1052 ? -20.556 34.410 -54.420 1.00 38.78 1052 ASP A C 1
ATOM 8120 O O . ASP A 1 1052 ? -20.445 34.562 -55.634 1.00 38.78 1052 ASP A O 1
ATOM 8124 N N . ASP A 1 1053 ? -20.936 33.256 -53.854 1.00 38.84 1053 ASP A N 1
ATOM 8125 C CA . ASP A 1 1053 ? -21.766 32.120 -54.299 1.00 38.84 1053 ASP A CA 1
ATOM 8126 C C . ASP A 1 1053 ? -21.488 31.270 -55.552 1.00 38.84 1053 ASP A C 1
ATOM 8128 O O . ASP A 1 1053 ? -22.065 30.191 -55.680 1.00 38.84 1053 ASP A O 1
ATOM 8132 N N . THR A 1 1054 ? -20.484 31.588 -56.366 1.00 42.88 1054 THR A N 1
ATOM 8133 C CA . THR A 1 1054 ? -19.830 30.572 -57.239 1.00 42.88 1054 THR A CA 1
ATOM 8134 C C . THR A 1 1054 ? -18.567 29.967 -56.608 1.00 42.88 1054 THR A C 1
ATOM 8136 O O . THR A 1 1054 ? -17.997 29.003 -57.113 1.00 42.88 1054 THR A O 1
ATOM 8139 N N . ALA A 1 1055 ? -18.147 30.502 -55.459 1.00 43.84 1055 ALA A N 1
ATOM 8140 C CA . ALA A 1 1055 ? -16.853 30.243 -54.836 1.00 43.84 1055 ALA A CA 1
ATOM 8141 C C . ALA A 1 1055 ? -16.694 28.836 -54.232 1.00 43.84 1055 ALA A C 1
ATOM 8143 O O . ALA A 1 1055 ? -15.582 28.333 -54.176 1.00 43.84 1055 ALA A O 1
ATOM 8144 N N . LYS A 1 1056 ? -17.761 28.143 -53.808 1.00 43.44 1056 LYS A N 1
ATOM 8145 C CA . LYS A 1 1056 ? -17.602 26.871 -53.064 1.00 43.44 1056 LYS A CA 1
ATOM 8146 C C . LYS A 1 1056 ? -17.067 25.702 -53.902 1.00 43.44 1056 LYS A C 1
ATOM 8148 O O . LYS A 1 1056 ? -16.301 24.891 -53.381 1.00 43.44 1056 LYS A O 1
ATOM 8153 N N . SER A 1 1057 ? -17.405 25.639 -55.190 1.00 45.00 1057 SER A N 1
ATOM 8154 C CA . SER A 1 1057 ? -16.870 24.608 -56.093 1.00 45.00 1057 SER A CA 1
ATOM 8155 C C . SER A 1 1057 ? -15.440 24.929 -56.551 1.00 45.00 1057 SER A C 1
ATOM 8157 O O . SER A 1 1057 ? -14.627 24.022 -56.697 1.00 45.00 1057 SER A O 1
ATOM 8159 N N . PHE A 1 1058 ? -15.095 26.215 -56.682 1.00 48.00 1058 PHE A N 1
ATOM 8160 C CA . PHE A 1 1058 ? -13.771 26.674 -57.123 1.00 48.00 1058 PHE A CA 1
ATOM 8161 C C . PHE A 1 1058 ? -12.739 26.821 -55.983 1.00 48.00 1058 PHE A C 1
ATOM 8163 O O . PHE A 1 1058 ? -11.551 26.620 -56.216 1.00 48.00 1058 PHE A O 1
ATOM 8170 N N . GLU A 1 1059 ? -13.161 27.063 -54.736 1.00 47.41 1059 GLU A N 1
ATOM 8171 C CA . GLU A 1 1059 ? -12.288 27.132 -53.546 1.00 47.41 1059 GLU A CA 1
ATOM 8172 C C . GLU A 1 1059 ? -11.701 25.758 -53.186 1.00 47.41 1059 GLU A C 1
ATOM 8174 O O . GLU A 1 1059 ? -10.572 25.654 -52.709 1.00 47.41 1059 GLU A O 1
ATOM 8179 N N . THR A 1 1060 ? -12.449 24.685 -53.466 1.00 46.12 1060 THR A N 1
ATOM 8180 C CA . THR A 1 1060 ? -11.965 23.306 -53.304 1.00 46.12 1060 THR A CA 1
ATOM 8181 C C . THR A 1 1060 ? -10.832 23.024 -54.294 1.00 46.12 1060 THR A C 1
ATOM 8183 O O . THR A 1 1060 ? -9.787 22.530 -53.892 1.00 46.12 1060 THR A O 1
ATOM 8186 N N . ILE A 1 1061 ? -10.984 23.449 -55.553 1.00 49.38 1061 ILE A N 1
ATOM 8187 C CA . ILE A 1 1061 ? -9.962 23.318 -56.605 1.00 49.38 1061 ILE A CA 1
ATOM 8188 C C . ILE A 1 1061 ? -8.746 24.209 -56.313 1.00 49.38 1061 ILE A C 1
ATOM 8190 O O . ILE A 1 1061 ? -7.616 23.757 -56.462 1.00 49.38 1061 ILE A O 1
ATOM 8194 N N . ARG A 1 1062 ? -8.950 25.437 -55.814 1.00 49.75 1062 ARG A N 1
ATOM 8195 C CA . ARG A 1 1062 ? -7.870 26.335 -55.366 1.00 49.75 1062 ARG A CA 1
ATOM 8196 C C . ARG A 1 1062 ? -7.082 25.744 -54.190 1.00 49.75 1062 ARG A C 1
ATOM 8198 O O . ARG A 1 1062 ? -5.856 25.826 -54.181 1.00 49.75 1062 ARG A O 1
ATOM 8205 N N . LYS A 1 1063 ? -7.757 25.112 -53.221 1.00 49.59 1063 LYS A N 1
ATOM 8206 C CA . LYS A 1 1063 ? -7.097 24.384 -52.124 1.00 49.59 1063 LYS A CA 1
ATOM 8207 C C . LYS A 1 1063 ? -6.320 23.175 -52.633 1.00 49.59 1063 LYS A C 1
ATOM 8209 O O . LYS A 1 1063 ? -5.171 23.012 -52.237 1.00 49.59 1063 LYS A O 1
ATOM 8214 N N . THR A 1 1064 ? -6.889 22.369 -53.526 1.00 48.00 1064 THR A N 1
ATOM 8215 C CA . THR A 1 1064 ? -6.192 21.215 -54.117 1.00 48.00 1064 THR A CA 1
ATOM 8216 C C . THR A 1 1064 ? -4.972 21.655 -54.935 1.00 48.00 1064 THR A C 1
ATOM 8218 O O . THR A 1 1064 ? -3.894 21.100 -54.749 1.00 48.00 1064 THR A O 1
ATOM 8221 N N . PHE A 1 1065 ? -5.092 22.725 -55.728 1.00 47.91 1065 PHE A N 1
ATOM 8222 C CA . PHE A 1 1065 ? -3.991 23.350 -56.471 1.00 47.91 1065 PHE A CA 1
ATOM 8223 C C . PHE A 1 1065 ? -2.849 23.816 -55.550 1.00 47.91 1065 PHE A C 1
ATOM 8225 O O . PHE A 1 1065 ? -1.694 23.483 -55.789 1.00 47.91 1065 PHE A O 1
ATOM 8232 N N . LEU A 1 1066 ? -3.160 24.505 -54.445 1.00 49.50 1066 LEU A N 1
ATOM 8233 C CA . LEU A 1 1066 ? -2.162 24.964 -53.463 1.00 49.50 1066 LEU A CA 1
ATOM 8234 C C . LEU A 1 1066 ? -1.561 23.837 -52.605 1.00 49.50 1066 LEU A C 1
ATOM 8236 O O . LEU A 1 1066 ? -0.497 24.014 -52.014 1.00 49.50 1066 LEU A O 1
ATOM 8240 N N . THR A 1 1067 ? -2.241 22.692 -52.503 1.00 47.19 1067 THR A N 1
ATOM 8241 C CA . THR A 1 1067 ? -1.740 21.528 -51.755 1.00 47.19 1067 THR A CA 1
ATOM 8242 C C . THR A 1 1067 ? -0.769 20.709 -52.612 1.00 47.19 1067 THR A C 1
ATOM 8244 O O . THR A 1 1067 ? 0.243 20.242 -52.099 1.00 47.19 1067 THR A O 1
ATOM 8247 N N . MET A 1 1068 ? -1.022 20.590 -53.922 1.00 45.75 1068 MET A N 1
ATOM 8248 C CA . MET A 1 1068 ? -0.197 19.797 -54.849 1.00 45.75 1068 MET A CA 1
ATOM 8249 C C . MET A 1 1068 ? 1.103 20.489 -55.296 1.00 45.75 1068 MET A C 1
ATOM 8251 O O . MET A 1 1068 ? 2.041 19.814 -55.711 1.00 45.75 1068 MET A O 1
ATOM 8255 N N . THR A 1 1069 ? 1.229 21.813 -55.165 1.00 49.75 1069 THR A N 1
ATOM 8256 C CA . THR A 1 1069 ? 2.464 22.547 -55.519 1.00 49.75 1069 THR A CA 1
ATOM 8257 C C . THR A 1 1069 ? 3.620 22.363 -54.522 1.00 49.75 1069 THR A C 1
ATOM 8259 O O . THR A 1 1069 ? 4.722 22.858 -54.770 1.00 49.75 1069 THR A O 1
ATOM 8262 N N . LYS A 1 1070 ? 3.416 21.633 -53.414 1.00 45.31 1070 LYS A N 1
ATOM 8263 C CA . LYS A 1 1070 ? 4.410 21.476 -52.336 1.00 45.31 1070 LYS A CA 1
ATOM 8264 C C . LYS A 1 1070 ? 5.400 20.310 -52.491 1.00 45.31 1070 LYS A C 1
ATOM 8266 O O . LYS A 1 1070 ? 6.372 20.286 -51.746 1.00 45.31 1070 LYS A O 1
ATOM 8271 N N . GLU A 1 1071 ? 5.229 19.395 -53.450 1.00 43.66 1071 GLU A N 1
ATOM 8272 C CA . GLU A 1 1071 ? 5.970 18.110 -53.450 1.00 43.66 1071 GLU A CA 1
ATOM 8273 C C . GLU A 1 1071 ? 6.918 17.835 -54.641 1.00 43.66 1071 GLU A C 1
ATOM 8275 O O . GLU A 1 1071 ? 7.256 16.689 -54.906 1.00 43.66 1071 GLU A O 1
ATOM 8280 N N . SER A 1 1072 ? 7.442 18.835 -55.359 1.00 42.06 1072 SER A N 1
ATOM 8281 C CA . SER A 1 1072 ? 8.479 18.561 -56.387 1.00 42.06 1072 SER A CA 1
ATOM 8282 C C . SER A 1 1072 ? 9.433 19.730 -56.656 1.00 42.06 1072 SER A C 1
ATOM 8284 O O . SER A 1 1072 ? 9.044 20.890 -56.568 1.00 42.06 1072 SER A O 1
ATOM 8286 N N . GLY A 1 1073 ? 10.701 19.435 -56.961 1.00 40.94 1073 GLY A N 1
ATOM 8287 C CA . GLY A 1 1073 ? 11.843 20.367 -56.962 1.00 40.94 1073 GLY A CA 1
ATOM 8288 C C . GLY A 1 1073 ? 12.040 21.284 -58.184 1.00 40.94 1073 GLY A C 1
ATOM 8289 O O . GLY A 1 1073 ? 13.170 21.423 -58.634 1.00 40.94 1073 GLY A O 1
ATOM 8290 N N . TYR A 1 1074 ? 10.998 21.937 -58.713 1.00 45.44 1074 TYR A N 1
ATOM 8291 C CA . TYR A 1 1074 ? 11.108 22.841 -59.886 1.00 45.44 1074 TYR A CA 1
ATOM 8292 C C . TYR A 1 1074 ? 11.034 24.343 -59.538 1.00 45.44 1074 TYR A C 1
ATOM 8294 O O . TYR A 1 1074 ? 10.841 24.717 -58.384 1.00 45.44 1074 TYR A O 1
ATOM 8302 N N . SER A 1 1075 ? 11.144 25.259 -60.514 1.00 50.28 1075 SER A N 1
ATOM 8303 C CA . SER A 1 1075 ? 10.927 26.702 -60.275 1.00 50.28 1075 SER A CA 1
ATOM 8304 C C . SER A 1 1075 ? 9.442 27.000 -59.989 1.00 50.28 1075 SER A C 1
ATOM 8306 O O . SER A 1 1075 ? 8.555 26.344 -60.537 1.00 50.28 1075 SER A O 1
ATOM 8308 N N . ALA A 1 1076 ? 9.142 27.942 -59.087 1.00 52.41 1076 ALA A N 1
ATOM 8309 C CA . ALA A 1 1076 ? 7.760 28.210 -58.655 1.00 52.41 1076 ALA A CA 1
ATOM 8310 C C . ALA A 1 1076 ? 6.849 28.637 -59.823 1.00 52.41 1076 ALA A C 1
ATOM 8312 O O . ALA A 1 1076 ? 5.723 28.166 -59.939 1.00 52.41 1076 ALA A O 1
ATOM 8313 N N . HIS A 1 1077 ? 7.377 29.448 -60.742 1.00 55.78 1077 HIS A N 1
ATOM 8314 C CA . HIS A 1 1077 ? 6.596 30.035 -61.827 1.00 55.78 1077 HIS A CA 1
ATOM 8315 C C . HIS A 1 1077 ? 6.191 29.005 -62.896 1.00 55.78 1077 HIS A C 1
ATOM 8317 O O . HIS A 1 1077 ? 5.038 28.964 -63.304 1.00 55.78 1077 HIS A O 1
ATOM 8323 N N . GLN A 1 1078 ? 7.101 28.116 -63.318 1.00 55.41 1078 GLN A N 1
ATOM 8324 C CA . GLN A 1 1078 ? 6.798 27.082 -64.323 1.00 55.41 1078 GLN A CA 1
ATOM 8325 C C . GLN A 1 1078 ? 5.835 26.007 -63.791 1.00 55.41 1078 GLN A C 1
ATOM 8327 O O . GLN A 1 1078 ? 4.964 25.558 -64.537 1.00 55.41 1078 GLN A O 1
ATOM 8332 N N . ARG A 1 1079 ? 5.934 25.665 -62.495 1.00 60.28 1079 ARG A N 1
ATOM 8333 C CA . ARG A 1 1079 ? 4.983 24.768 -61.816 1.00 60.28 1079 ARG A CA 1
ATOM 8334 C C . ARG A 1 1079 ? 3.574 25.340 -61.817 1.00 60.28 1079 ARG A C 1
ATOM 8336 O O . ARG A 1 1079 ? 2.633 24.641 -62.179 1.00 60.28 1079 ARG A O 1
ATOM 8343 N N . GLU A 1 1080 ? 3.428 26.613 -61.456 1.00 61.00 1080 GLU A N 1
ATOM 8344 C CA . GLU A 1 1080 ? 2.124 27.280 -61.442 1.00 61.00 1080 GLU A CA 1
ATOM 8345 C C . GLU A 1 1080 ? 1.444 27.219 -62.816 1.00 61.00 1080 GLU A C 1
ATOM 8347 O O . GLU A 1 1080 ? 0.269 26.859 -62.885 1.00 61.00 1080 GLU A O 1
ATOM 8352 N N . PHE A 1 1081 ? 2.182 27.450 -63.909 1.00 65.94 1081 PHE A N 1
ATOM 8353 C CA . PHE A 1 1081 ? 1.634 27.351 -65.268 1.00 65.94 1081 PHE A CA 1
ATOM 8354 C C . PHE A 1 1081 ? 1.241 25.925 -65.666 1.00 65.94 1081 PHE A C 1
ATOM 8356 O O . PHE A 1 1081 ? 0.161 25.722 -66.222 1.00 65.94 1081 PHE A O 1
ATOM 8363 N N . ALA A 1 1082 ? 2.097 24.934 -65.414 1.00 62.69 1082 ALA A N 1
ATOM 8364 C CA . ALA A 1 1082 ? 1.850 23.562 -65.851 1.00 62.69 1082 ALA A CA 1
ATOM 8365 C C . ALA A 1 1082 ? 0.677 22.914 -65.112 1.00 62.69 1082 ALA A C 1
ATOM 8367 O O . ALA A 1 1082 ? -0.181 22.279 -65.733 1.00 62.69 1082 ALA A O 1
ATOM 8368 N N . TYR A 1 1083 ? 0.594 23.138 -63.800 1.00 65.88 1083 TYR A N 1
ATOM 8369 C CA . TYR A 1 1083 ? -0.546 22.702 -63.001 1.00 65.88 1083 TYR A CA 1
ATOM 8370 C C . TYR A 1 1083 ? -1.818 23.472 -63.367 1.00 65.88 1083 TYR A C 1
ATOM 8372 O O . TYR A 1 1083 ? -2.889 22.863 -63.429 1.00 65.88 1083 TYR A O 1
ATOM 8380 N N . ALA A 1 1084 ? -1.727 24.777 -63.656 1.00 67.19 1084 ALA A N 1
ATOM 8381 C CA . ALA A 1 1084 ? -2.880 25.564 -64.093 1.00 67.19 1084 ALA A CA 1
ATOM 8382 C C . ALA A 1 1084 ? -3.408 25.069 -65.444 1.00 67.19 1084 ALA A C 1
ATOM 8384 O O . ALA A 1 1084 ? -4.619 24.925 -65.609 1.00 67.19 1084 ALA A O 1
ATOM 8385 N N . LEU A 1 1085 ? -2.521 24.735 -66.386 1.00 72.00 1085 LEU A N 1
ATOM 8386 C CA . LEU A 1 1085 ? -2.889 24.186 -67.690 1.00 72.00 1085 LEU A CA 1
ATOM 8387 C C . LEU A 1 1085 ? -3.498 22.781 -67.566 1.00 72.00 1085 LEU A C 1
ATOM 8389 O O . LEU A 1 1085 ? -4.573 22.541 -68.110 1.00 72.00 1085 LEU A O 1
ATOM 8393 N N . SER A 1 1086 ? -2.873 21.889 -66.791 1.00 70.94 1086 SER A N 1
ATOM 8394 C CA . SER A 1 1086 ? -3.382 20.533 -66.522 1.00 70.94 1086 SER A CA 1
ATOM 8395 C C . SER A 1 1086 ? -4.783 20.555 -65.896 1.00 70.94 1086 SER A C 1
ATOM 8397 O O . SER A 1 1086 ? -5.717 19.889 -66.360 1.00 70.94 1086 SER A O 1
ATOM 8399 N N . SER A 1 1087 ? -4.956 21.411 -64.885 1.00 69.06 1087 SER A N 1
ATOM 8400 C CA . SER A 1 1087 ? -6.238 21.619 -64.212 1.00 69.06 1087 SER A CA 1
ATOM 8401 C C . SER A 1 1087 ? -7.266 22.229 -65.160 1.00 69.06 1087 SER A C 1
ATOM 8403 O O . SER A 1 1087 ? -8.412 21.794 -65.170 1.00 69.06 1087 SER A O 1
ATOM 8405 N N . SER A 1 1088 ? -6.865 23.189 -66.000 1.00 73.56 1088 SER A N 1
ATOM 8406 C CA . SER A 1 1088 ? -7.760 23.841 -66.964 1.00 73.56 1088 SER A CA 1
ATOM 8407 C C . SER A 1 1088 ? -8.258 22.876 -68.038 1.00 73.56 1088 SER A C 1
ATOM 8409 O O . SER A 1 1088 ? -9.445 22.897 -68.357 1.00 73.56 1088 SER A O 1
ATOM 8411 N N . VAL A 1 1089 ? -7.390 22.001 -68.561 1.00 74.00 1089 VAL A N 1
ATOM 8412 C CA . VAL A 1 1089 ? -7.758 20.960 -69.538 1.00 74.00 1089 VAL A CA 1
ATOM 8413 C C . VAL A 1 1089 ? -8.726 19.955 -68.921 1.00 74.00 1089 VAL A C 1
ATOM 8415 O O . VAL A 1 1089 ? -9.738 19.617 -69.538 1.00 74.00 1089 VAL A O 1
ATOM 8418 N N . THR A 1 1090 ? -8.463 19.539 -67.682 1.00 70.81 1090 THR A N 1
ATOM 8419 C CA . THR A 1 1090 ? -9.340 18.623 -66.945 1.00 70.81 1090 THR A CA 1
ATOM 8420 C C . THR A 1 1090 ? -10.709 19.252 -66.687 1.00 70.81 1090 THR A C 1
ATOM 8422 O O . THR A 1 1090 ? -11.732 18.651 -67.011 1.00 70.81 1090 THR A O 1
ATOM 8425 N N . LEU A 1 1091 ? -10.743 20.497 -66.201 1.00 69.19 1091 LEU A N 1
ATOM 8426 C CA . LEU A 1 1091 ? -11.990 21.205 -65.907 1.00 69.19 1091 LEU A CA 1
ATOM 8427 C C . LEU A 1 1091 ? -12.825 21.464 -67.164 1.00 69.19 1091 LEU A C 1
ATOM 8429 O O . LEU A 1 1091 ? -14.048 21.317 -67.136 1.00 69.19 1091 LEU A O 1
ATOM 8433 N N . ALA A 1 1092 ? -12.166 21.865 -68.253 1.00 75.38 1092 ALA A N 1
ATOM 8434 C CA . ALA A 1 1092 ? -12.805 22.131 -69.535 1.00 75.38 1092 ALA A CA 1
ATOM 8435 C C . ALA A 1 1092 ? -13.412 20.853 -70.137 1.00 75.38 1092 ALA A C 1
ATOM 8437 O O . ALA A 1 1092 ? -14.534 20.902 -70.639 1.00 75.38 1092 ALA A O 1
ATOM 8438 N N . TYR A 1 1093 ? -12.728 19.708 -70.018 1.00 78.25 1093 TYR A N 1
ATOM 8439 C CA . TYR A 1 1093 ? -13.266 18.404 -70.418 1.00 78.25 1093 TYR A CA 1
ATOM 8440 C C . TYR A 1 1093 ? -14.477 17.990 -69.568 1.00 78.25 1093 TYR A C 1
ATOM 8442 O O . TYR A 1 1093 ? -15.549 17.724 -70.110 1.00 78.25 1093 TYR A O 1
ATOM 8450 N N . GLU A 1 1094 ? -14.339 17.979 -68.238 1.00 71.19 1094 GLU A N 1
ATOM 8451 C CA . GLU A 1 1094 ? -15.381 17.482 -67.324 1.00 71.19 1094 GLU A CA 1
ATOM 8452 C C . GLU A 1 1094 ? -16.668 18.315 -67.362 1.00 71.19 1094 GLU A C 1
ATOM 8454 O O . GLU A 1 1094 ? -17.762 17.781 -67.181 1.00 71.19 1094 GLU A O 1
ATOM 8459 N N . ASN A 1 1095 ? -16.550 19.618 -67.629 1.00 69.88 1095 ASN A N 1
ATOM 8460 C CA . ASN A 1 1095 ? -17.686 20.540 -67.689 1.00 69.88 1095 ASN A CA 1
ATOM 8461 C C . ASN A 1 1095 ? -18.130 20.854 -69.126 1.00 69.88 1095 ASN A C 1
ATOM 8463 O O . ASN A 1 1095 ? -19.035 21.666 -69.318 1.00 69.88 1095 ASN A O 1
ATOM 8467 N N . ASN A 1 1096 ? -17.525 20.203 -70.127 1.00 72.19 1096 ASN A N 1
ATOM 8468 C CA . ASN A 1 1096 ? -17.815 20.383 -71.550 1.00 72.19 1096 ASN A CA 1
ATOM 8469 C C . ASN A 1 1096 ? -17.768 21.861 -72.000 1.00 72.19 1096 ASN A C 1
ATOM 8471 O O . ASN A 1 1096 ? -18.649 22.346 -72.715 1.00 72.19 1096 ASN A O 1
ATOM 8475 N N . LEU A 1 1097 ? -16.747 22.590 -71.545 1.00 74.75 1097 LEU A N 1
ATOM 8476 C CA . LEU A 1 1097 ? -16.519 24.005 -71.847 1.00 74.75 1097 LEU A CA 1
ATOM 8477 C C . LEU A 1 1097 ? -15.302 24.170 -72.768 1.00 74.75 1097 LEU A C 1
ATOM 8479 O O . LEU A 1 1097 ? -14.358 23.382 -72.684 1.00 74.75 1097 LEU A O 1
ATOM 8483 N N . PRO A 1 1098 ? -15.267 25.201 -73.633 1.00 76.69 1098 PRO A N 1
ATOM 8484 C CA . PRO A 1 1098 ? -14.063 25.511 -74.393 1.00 76.69 1098 PRO A CA 1
ATOM 8485 C C . PRO A 1 1098 ? -12.903 25.869 -73.455 1.00 76.69 1098 PRO A C 1
ATOM 8487 O O . PRO A 1 1098 ? -13.088 26.655 -72.521 1.00 76.69 1098 PRO A O 1
ATOM 8490 N N . LEU A 1 1099 ? -11.705 25.338 -73.720 1.00 75.50 1099 LEU A N 1
ATOM 8491 C CA . LEU A 1 1099 ? -10.532 25.513 -72.849 1.00 75.50 1099 LEU A CA 1
ATOM 8492 C C . LEU A 1 1099 ? -10.180 26.993 -72.605 1.00 75.50 1099 LEU A C 1
ATOM 8494 O O . LEU A 1 1099 ? -9.794 27.374 -71.501 1.00 75.50 1099 LEU A O 1
ATOM 8498 N N . GLU A 1 1100 ? -10.402 27.845 -73.609 1.00 70.69 1100 GLU A N 1
ATOM 8499 C CA . GLU A 1 1100 ? -10.204 29.298 -73.529 1.00 70.69 1100 GLU A CA 1
ATOM 8500 C C . GLU A 1 1100 ? -11.030 29.967 -72.417 1.00 70.69 1100 GLU A C 1
ATOM 8502 O O . GLU A 1 1100 ? -10.557 30.902 -71.774 1.00 70.69 1100 GLU A O 1
ATOM 8507 N N . HIS A 1 1101 ? -12.248 29.484 -72.144 1.00 70.44 1101 HIS A N 1
ATOM 8508 C CA . HIS A 1 1101 ? -13.121 30.083 -71.133 1.00 70.44 1101 HIS A CA 1
ATOM 8509 C C . HIS A 1 1101 ? -12.598 29.805 -69.724 1.00 70.44 1101 HIS A C 1
ATOM 8511 O O . HIS A 1 1101 ? -12.648 30.680 -68.860 1.00 70.44 1101 HIS A O 1
ATOM 8517 N N . VAL A 1 1102 ? -12.062 28.602 -69.506 1.00 71.06 1102 VAL A N 1
ATOM 8518 C CA . VAL A 1 1102 ? -11.471 28.202 -68.226 1.00 71.06 1102 VAL A CA 1
ATOM 8519 C C . VAL A 1 1102 ? -10.152 28.946 -67.998 1.00 71.06 1102 VAL A C 1
ATOM 8521 O O . VAL A 1 1102 ? -9.945 29.504 -66.923 1.00 71.06 1102 VAL A O 1
ATOM 8524 N N . LEU A 1 1103 ? -9.305 29.055 -69.025 1.00 71.69 1103 LEU A N 1
ATOM 8525 C CA . LEU A 1 1103 ? -8.034 29.785 -68.944 1.00 71.69 1103 LEU A CA 1
ATOM 8526 C C . LEU A 1 1103 ? -8.227 31.289 -68.700 1.00 71.69 1103 LEU A C 1
ATOM 8528 O O . LEU A 1 1103 ? -7.559 31.857 -67.837 1.00 71.69 1103 LEU A O 1
ATOM 8532 N N . ASN A 1 1104 ? -9.177 31.927 -69.390 1.00 69.25 1104 ASN A N 1
ATOM 8533 C CA . ASN A 1 1104 ? -9.500 33.340 -69.167 1.00 69.25 1104 ASN A CA 1
ATOM 8534 C C . ASN A 1 1104 ? -10.040 33.592 -67.752 1.00 69.25 1104 ASN A C 1
ATOM 8536 O O . ASN A 1 1104 ? -9.763 34.633 -67.156 1.00 69.25 1104 ASN A O 1
ATOM 8540 N N . TRP A 1 1105 ? -10.790 32.640 -67.190 1.00 69.56 1105 TRP A N 1
ATOM 8541 C CA . TRP A 1 1105 ? -11.228 32.718 -65.800 1.00 69.56 1105 TRP A CA 1
ATOM 8542 C C . TRP A 1 1105 ? -10.040 32.655 -64.826 1.00 69.56 1105 TRP A C 1
ATOM 8544 O O . TRP A 1 1105 ? -9.941 33.520 -63.958 1.00 69.56 1105 TRP A O 1
ATOM 8554 N N . PHE A 1 1106 ? -9.103 31.715 -65.010 1.00 68.25 1106 PHE A N 1
ATOM 8555 C CA . PHE A 1 1106 ? -7.877 31.624 -64.200 1.00 68.25 1106 PHE A CA 1
ATOM 8556 C C . PHE A 1 1106 ? -7.024 32.900 -64.286 1.00 68.25 1106 PHE A C 1
ATOM 8558 O O . PHE A 1 1106 ? -6.576 33.411 -63.257 1.00 68.25 1106 PHE A O 1
ATOM 8565 N N . HIS A 1 1107 ? -6.883 33.469 -65.487 1.00 67.75 1107 HIS A N 1
ATOM 8566 C CA . HIS A 1 1107 ? -6.171 34.729 -65.703 1.00 67.75 1107 HIS A CA 1
ATOM 8567 C C . HIS A 1 1107 ? -6.786 35.899 -64.924 1.00 67.75 1107 HIS A C 1
ATOM 8569 O O . HIS A 1 1107 ? -6.080 36.640 -64.242 1.00 67.75 1107 HIS A O 1
ATOM 8575 N N . ASN A 1 1108 ? -8.117 36.028 -64.951 1.00 63.34 1108 ASN A N 1
ATOM 8576 C CA . ASN A 1 1108 ? -8.835 37.083 -64.230 1.00 63.34 1108 ASN A CA 1
ATOM 8577 C C . ASN A 1 1108 ? -8.763 36.941 -62.698 1.00 63.34 1108 ASN A C 1
ATOM 8579 O O . ASN A 1 1108 ? -9.018 37.910 -61.988 1.00 63.34 1108 ASN A O 1
ATOM 8583 N N . GLN A 1 1109 ? -8.411 35.759 -62.181 1.00 57.31 1109 GLN A N 1
ATOM 8584 C CA . GLN A 1 1109 ? -8.165 35.506 -60.754 1.00 57.31 1109 GLN A CA 1
ATOM 8585 C C . GLN A 1 1109 ? -6.695 35.737 -60.347 1.00 57.31 1109 GLN A C 1
ATOM 8587 O O . GLN A 1 1109 ? -6.312 35.426 -59.220 1.00 57.31 1109 GLN A O 1
ATOM 8592 N N . GLY A 1 1110 ? -5.868 36.278 -61.250 1.00 56.31 1110 GLY A N 1
ATOM 8593 C CA . GLY A 1 1110 ? -4.464 36.599 -60.992 1.00 56.31 1110 GLY A CA 1
ATOM 8594 C C . GLY A 1 1110 ? -3.500 35.420 -61.146 1.00 56.31 1110 GLY A C 1
ATOM 8595 O O . GLY A 1 1110 ? -2.333 35.560 -60.787 1.00 56.31 1110 GLY A O 1
ATOM 8596 N N . ILE A 1 1111 ? -3.954 34.275 -61.674 1.00 60.62 1111 ILE A N 1
ATOM 8597 C CA . ILE A 1 1111 ? -3.082 33.131 -61.972 1.00 60.62 1111 ILE A CA 1
ATOM 8598 C C . ILE A 1 1111 ? -2.496 33.334 -63.375 1.00 60.62 1111 ILE A C 1
ATOM 8600 O O . ILE A 1 1111 ? -3.253 33.514 -64.335 1.00 60.62 1111 ILE A O 1
ATOM 8604 N N . PRO A 1 1112 ? -1.163 33.346 -63.528 1.00 58.44 1112 PRO A N 1
ATOM 8605 C CA . PRO A 1 1112 ? -0.554 33.612 -64.817 1.00 58.44 1112 PRO A CA 1
ATOM 8606 C C . PRO A 1 1112 ? -0.836 32.439 -65.775 1.00 58.44 1112 PRO A C 1
ATOM 8608 O O . PRO A 1 1112 ? -0.737 31.273 -65.397 1.00 58.44 1112 PRO A O 1
ATOM 8611 N N . ILE A 1 1113 ? -1.206 32.752 -67.023 1.00 62.88 1113 ILE A N 1
ATOM 8612 C CA . ILE A 1 1113 ? -1.417 31.771 -68.102 1.00 62.88 1113 ILE A CA 1
ATOM 8613 C C . ILE A 1 1113 ? -0.432 32.021 -69.259 1.00 62.88 1113 ILE A C 1
ATOM 8615 O O . ILE A 1 1113 ? -0.022 33.166 -69.461 1.00 62.88 1113 ILE A O 1
ATOM 8619 N N . PRO A 1 1114 ? -0.015 30.987 -70.009 1.00 56.19 1114 PRO A N 1
ATOM 8620 C CA . PRO A 1 1114 ? 0.917 31.150 -71.123 1.00 56.19 1114 PRO A CA 1
ATOM 8621 C C . PRO A 1 1114 ? 0.244 31.890 -72.289 1.00 56.19 1114 PRO A C 1
ATOM 8623 O O . PRO A 1 1114 ? -0.894 31.581 -72.633 1.00 56.19 1114 PRO A O 1
ATOM 8626 N N . GLU A 1 1115 ? 0.951 32.810 -72.958 1.00 53.84 1115 GLU A N 1
ATOM 8627 C CA . GLU A 1 1115 ? 0.434 33.536 -74.141 1.00 53.84 1115 GLU A CA 1
ATOM 8628 C C . GLU A 1 1115 ? 0.164 32.625 -75.358 1.00 53.84 1115 GLU A C 1
ATOM 8630 O O . GLU A 1 1115 ? -0.495 33.029 -76.314 1.00 53.84 1115 GLU A O 1
ATOM 8635 N N . THR A 1 1116 ? 0.667 31.388 -75.341 1.00 55.97 1116 THR A N 1
ATOM 8636 C CA . THR A 1 1116 ? 0.531 30.408 -76.425 1.00 55.97 1116 THR A CA 1
ATOM 8637 C C . THR A 1 1116 ? -0.314 29.224 -75.967 1.00 55.97 1116 THR A C 1
ATOM 8639 O O . THR A 1 1116 ? 0.196 28.250 -75.425 1.00 55.97 1116 THR A O 1
ATOM 8642 N N . VAL A 1 1117 ? -1.625 29.289 -76.206 1.00 54.06 1117 VAL A N 1
ATOM 8643 C CA . VAL A 1 1117 ? -2.510 28.119 -76.120 1.00 54.06 1117 VAL A CA 1
ATOM 8644 C C . VAL A 1 1117 ? -3.360 28.056 -77.384 1.00 54.06 1117 VAL A C 1
ATOM 8646 O O . VAL A 1 1117 ? -4.086 28.998 -77.691 1.00 54.06 1117 VAL A O 1
ATOM 8649 N N . ILE A 1 1118 ? -3.296 26.939 -78.115 1.00 55.00 1118 ILE A N 1
ATOM 8650 C CA . ILE A 1 1118 ? -4.286 26.593 -79.145 1.00 55.00 1118 ILE A CA 1
ATOM 8651 C C . ILE A 1 1118 ? -4.691 25.135 -78.903 1.00 55.00 1118 ILE A C 1
ATOM 8653 O O . ILE A 1 1118 ? -3.890 24.229 -79.116 1.00 55.00 1118 ILE A O 1
ATOM 8657 N N . PRO A 1 1119 ? -5.908 24.913 -78.380 1.00 57.12 1119 PRO A N 1
ATOM 8658 C CA . PRO A 1 1119 ? -7.015 24.526 -79.256 1.00 57.12 1119 PRO A CA 1
ATOM 8659 C C . PRO A 1 1119 ? -8.265 25.394 -79.042 1.00 57.12 1119 PRO A C 1
ATOM 8661 O O . PRO A 1 1119 ? -8.723 25.591 -77.918 1.00 57.12 1119 PRO A O 1
ATOM 8664 N N . GLN A 1 1120 ? -8.878 25.855 -80.135 1.00 56.22 1120 GLN A N 1
ATOM 8665 C CA . GLN A 1 1120 ? -10.242 26.389 -80.098 1.00 56.22 1120 GLN A CA 1
ATOM 8666 C C . GLN A 1 1120 ? -11.234 25.217 -80.049 1.00 56.22 1120 GLN A C 1
ATOM 8668 O O . GLN A 1 1120 ? -11.519 24.596 -81.072 1.00 56.22 1120 GLN A O 1
ATOM 8673 N N . GLY A 1 1121 ? -11.721 24.877 -78.853 1.00 67.00 1121 GLY A N 1
ATOM 8674 C CA . GLY A 1 1121 ? -12.714 23.816 -78.656 1.00 67.00 1121 GLY A CA 1
ATOM 8675 C C . GLY A 1 1121 ? -12.749 23.242 -77.237 1.00 67.00 1121 GLY A C 1
ATOM 8676 O O . GLY A 1 1121 ? -11.979 23.647 -76.364 1.00 67.00 1121 GLY A O 1
ATOM 8677 N N . VAL A 1 1122 ? -13.665 22.298 -77.008 1.00 75.19 1122 VAL A N 1
ATOM 8678 C CA . VAL A 1 1122 ? -13.711 21.486 -75.780 1.00 75.19 1122 VAL A CA 1
ATOM 8679 C C . VAL A 1 1122 ? -12.615 20.410 -75.874 1.00 75.19 1122 VAL A C 1
ATOM 8681 O O . VAL A 1 1122 ? -12.569 19.725 -76.901 1.00 75.19 1122 VAL A O 1
ATOM 8684 N N . PRO A 1 1123 ? -11.734 20.241 -74.865 1.00 76.38 1123 PRO A N 1
ATOM 8685 C CA . PRO A 1 1123 ? -10.720 19.184 -74.876 1.00 76.38 1123 PRO A CA 1
ATOM 8686 C C . PRO A 1 1123 ? -11.348 17.797 -75.035 1.00 76.38 1123 PRO A C 1
ATOM 8688 O O . PRO A 1 1123 ? -12.442 17.552 -74.532 1.00 76.38 1123 PRO A O 1
ATOM 8691 N N . THR A 1 1124 ? -10.675 16.873 -75.721 1.00 77.38 1124 THR A N 1
ATOM 8692 C CA . THR A 1 1124 ? -11.143 15.481 -75.823 1.00 77.38 1124 THR A CA 1
ATOM 8693 C C . THR A 1 1124 ? -10.671 14.647 -74.629 1.00 77.38 1124 THR A C 1
ATOM 8695 O O . THR A 1 1124 ? -9.750 15.036 -73.914 1.00 77.38 1124 THR A O 1
ATOM 8698 N N . TYR A 1 1125 ? -11.237 13.448 -74.442 1.00 72.06 1125 TYR A N 1
ATOM 8699 C CA . TYR A 1 1125 ? -10.759 12.500 -73.424 1.00 72.06 1125 TYR A CA 1
ATOM 8700 C C . TYR A 1 1125 ? -9.261 12.178 -73.580 1.00 72.06 1125 TYR A C 1
ATOM 8702 O O . TYR A 1 1125 ? -8.541 12.051 -72.594 1.00 72.06 1125 TYR A O 1
ATOM 8710 N N . ARG A 1 1126 ? -8.766 12.114 -74.827 1.00 69.81 1126 ARG A N 1
ATOM 8711 C CA . ARG A 1 1126 ? -7.343 11.898 -75.131 1.00 69.81 1126 ARG A CA 1
ATOM 8712 C C . ARG A 1 1126 ? -6.480 13.074 -74.665 1.00 69.81 1126 ARG A C 1
ATOM 8714 O O . ARG A 1 1126 ? -5.410 12.849 -74.115 1.00 69.81 1126 ARG A O 1
ATOM 8721 N N . ASP A 1 1127 ? -6.963 14.305 -74.831 1.00 73.00 1127 ASP A N 1
ATOM 8722 C CA . ASP A 1 1127 ? -6.262 15.506 -74.361 1.00 73.00 1127 ASP A CA 1
ATOM 8723 C C . ASP A 1 1127 ? -6.272 15.586 -72.823 1.00 73.00 1127 ASP A C 1
ATOM 8725 O O . ASP A 1 1127 ? -5.246 15.901 -72.225 1.00 73.00 1127 ASP A O 1
ATOM 8729 N N . GLN A 1 1128 ? -7.384 15.216 -72.170 1.00 74.19 1128 GLN A N 1
ATOM 8730 C CA . GLN A 1 1128 ? -7.451 15.103 -70.708 1.00 74.19 1128 GLN A CA 1
ATOM 8731 C C . GLN A 1 1128 ? -6.406 14.114 -70.179 1.00 74.19 1128 GLN A C 1
ATOM 8733 O O . GLN A 1 1128 ? -5.687 14.448 -69.249 1.00 74.19 1128 GLN A O 1
ATOM 8738 N N . GLN A 1 1129 ? -6.286 12.916 -70.761 1.00 69.44 1129 GLN A N 1
ATOM 8739 C CA . GLN A 1 1129 ? -5.316 11.915 -70.297 1.00 69.44 1129 GLN A CA 1
ATOM 8740 C C . GLN A 1 1129 ? -3.865 12.373 -70.513 1.00 69.44 1129 GLN A C 1
ATOM 8742 O O . GLN A 1 1129 ? -3.068 12.298 -69.581 1.00 69.44 1129 GLN A O 1
ATOM 8747 N N . ILE A 1 1130 ? -3.535 12.928 -71.688 1.00 67.00 1130 ILE A N 1
ATOM 8748 C CA . ILE A 1 1130 ? -2.175 13.407 -72.002 1.00 67.00 1130 ILE A CA 1
ATOM 8749 C C . ILE A 1 1130 ? -1.753 14.540 -71.059 1.00 67.00 1130 ILE A C 1
ATOM 8751 O O . ILE A 1 1130 ? -0.636 14.527 -70.545 1.00 67.00 1130 ILE A O 1
ATOM 8755 N N . PHE A 1 1131 ? -2.645 15.498 -70.798 1.00 69.19 1131 PHE A N 1
ATOM 8756 C CA . PHE A 1 1131 ? -2.338 16.688 -69.999 1.00 69.19 1131 PHE A CA 1
ATOM 8757 C C . PHE A 1 1131 ? -2.804 16.591 -68.540 1.00 69.19 1131 PHE A C 1
ATOM 8759 O O . PHE A 1 1131 ? -2.693 17.560 -67.793 1.00 69.19 1131 PHE A O 1
ATOM 8766 N N . SER A 1 1132 ? -3.293 15.427 -68.096 1.00 64.31 1132 SER A N 1
ATOM 8767 C CA . SER A 1 1132 ? -3.648 15.182 -66.686 1.00 64.31 1132 SER A CA 1
ATOM 8768 C C . SER A 1 1132 ? -2.430 15.151 -65.767 1.00 64.31 1132 SER A C 1
ATOM 8770 O O . SER A 1 1132 ? -2.570 15.323 -64.557 1.00 64.31 1132 SER A O 1
ATOM 8772 N N . HIS A 1 1133 ? -1.238 14.945 -66.335 1.00 60.84 1133 HIS A N 1
ATOM 8773 C CA . HIS A 1 1133 ? 0.008 14.956 -65.592 1.00 60.84 1133 HIS A CA 1
ATOM 8774 C C . HIS A 1 1133 ? 0.778 16.272 -65.810 1.00 60.84 1133 HIS A C 1
ATOM 8776 O O . HIS A 1 1133 ? 1.027 16.650 -66.959 1.00 60.84 1133 HIS A O 1
ATOM 8782 N N . PRO A 1 1134 ? 1.197 16.966 -64.734 1.00 56.25 1134 PRO A N 1
ATOM 8783 C CA . PRO A 1 1134 ? 1.913 18.241 -64.820 1.00 56.25 1134 PRO A CA 1
ATOM 8784 C C . PRO A 1 1134 ? 3.168 18.182 -65.698 1.00 56.25 1134 PRO A C 1
ATOM 8786 O O . PRO A 1 1134 ? 3.397 19.105 -66.473 1.00 56.25 1134 PRO A O 1
ATOM 8789 N N . GLY A 1 1135 ? 3.920 17.073 -65.669 1.00 57.03 1135 GLY A N 1
ATOM 8790 C CA . GLY A 1 1135 ? 5.131 16.900 -66.485 1.00 57.03 1135 GLY A CA 1
ATOM 8791 C C . GLY A 1 1135 ? 4.880 16.950 -67.999 1.00 57.03 1135 GLY A C 1
ATOM 8792 O O . GLY A 1 1135 ? 5.710 17.462 -68.749 1.00 57.03 1135 GLY A O 1
ATOM 8793 N N . SER A 1 1136 ? 3.710 16.504 -68.465 1.00 60.00 1136 SER A N 1
ATOM 8794 C CA . SER A 1 1136 ? 3.309 16.617 -69.874 1.00 60.00 1136 SER A CA 1
ATOM 8795 C C . SER A 1 1136 ? 3.029 18.069 -70.272 1.00 60.00 1136 SER A C 1
ATOM 8797 O O . SER A 1 1136 ? 3.364 18.501 -71.376 1.00 60.00 1136 SER A O 1
ATOM 8799 N N . CYS A 1 1137 ? 2.412 18.835 -69.366 1.00 63.50 1137 CYS A N 1
ATOM 8800 C CA . CYS A 1 1137 ? 2.146 20.260 -69.551 1.00 63.50 1137 CYS A CA 1
ATOM 8801 C C . CYS A 1 1137 ? 3.435 21.086 -69.504 1.00 63.50 1137 CYS A C 1
ATOM 8803 O O . CYS A 1 1137 ? 3.572 22.027 -70.276 1.00 63.50 1137 CYS A O 1
ATOM 8805 N N . GLU A 1 1138 ? 4.397 20.727 -68.651 1.00 59.16 1138 GLU A N 1
ATOM 8806 C CA . GLU A 1 1138 ? 5.712 21.379 -68.582 1.00 59.16 1138 GLU A CA 1
ATOM 8807 C C . GLU A 1 1138 ? 6.478 21.257 -69.903 1.00 59.16 1138 GLU A C 1
ATOM 8809 O O . GLU A 1 1138 ? 6.964 22.270 -70.409 1.00 59.16 1138 GLU A O 1
ATOM 8814 N N . LEU A 1 1139 ? 6.496 20.063 -70.511 1.00 57.66 1139 LEU A N 1
ATOM 8815 C CA . LEU A 1 1139 ? 7.095 19.827 -71.835 1.00 57.66 1139 LEU A CA 1
ATOM 8816 C C . LEU A 1 1139 ? 6.486 20.728 -72.919 1.00 57.66 1139 LEU A C 1
ATOM 8818 O O . LEU A 1 1139 ? 7.198 21.245 -73.782 1.00 57.66 1139 LEU A O 1
ATOM 8822 N N . LEU A 1 1140 ? 5.171 20.953 -72.847 1.00 58.50 1140 LEU A N 1
ATOM 8823 C CA . LEU A 1 1140 ? 4.442 21.832 -73.761 1.00 58.50 1140 LEU A CA 1
ATOM 8824 C C . LEU A 1 1140 ? 4.598 23.324 -73.428 1.00 58.50 1140 LEU A C 1
ATOM 8826 O O . LEU A 1 1140 ? 4.245 24.160 -74.245 1.00 58.50 1140 LEU A O 1
ATOM 8830 N N . LEU A 1 1141 ? 5.131 23.695 -72.265 1.00 56.72 1141 LEU A N 1
ATOM 8831 C CA . LEU A 1 1141 ? 5.432 25.088 -71.907 1.00 56.72 1141 LEU A CA 1
ATOM 8832 C C . LEU A 1 1141 ? 6.900 25.438 -72.164 1.00 56.72 1141 LEU A C 1
ATOM 8834 O O . LEU A 1 1141 ? 7.245 26.591 -72.422 1.00 56.72 1141 LEU A O 1
ATOM 8838 N N . SER A 1 1142 ? 7.779 24.438 -72.163 1.00 55.59 1142 SER A N 1
ATOM 8839 C CA . SER A 1 1142 ? 9.210 24.574 -72.411 1.00 55.59 1142 SER A CA 1
ATOM 8840 C C . SER A 1 1142 ? 9.578 24.584 -73.901 1.00 55.59 1142 SER A C 1
ATOM 8842 O O . SER A 1 1142 ? 10.655 24.093 -74.230 1.00 55.59 1142 SER A O 1
ATOM 8844 N N . TRP A 1 1143 ? 8.748 25.162 -74.792 1.00 50.34 1143 TRP A N 1
ATOM 8845 C CA . TRP A 1 1143 ? 8.832 25.171 -76.284 1.00 50.34 1143 TRP A CA 1
ATOM 8846 C C . TRP A 1 1143 ? 10.210 25.451 -76.926 1.00 50.34 1143 TRP A C 1
ATOM 8848 O O . TRP A 1 1143 ? 10.348 25.421 -78.144 1.00 50.34 1143 TRP A O 1
ATOM 8858 N N . ARG A 1 1144 ? 11.243 25.767 -76.143 1.00 44.94 1144 ARG A N 1
ATOM 8859 C CA . ARG A 1 1144 ? 12.601 26.073 -76.600 1.00 44.94 1144 ARG A CA 1
ATOM 8860 C C . ARG A 1 1144 ? 13.710 25.193 -76.007 1.00 44.94 1144 ARG A C 1
ATOM 8862 O O . ARG A 1 1144 ? 14.868 25.458 -76.317 1.00 44.94 1144 ARG A O 1
ATOM 8869 N N . ARG A 1 1145 ? 13.411 24.204 -75.153 1.00 46.00 1145 ARG A N 1
ATOM 8870 C CA . ARG A 1 1145 ? 14.428 23.382 -74.458 1.00 46.00 1145 ARG A CA 1
ATOM 8871 C C . ARG A 1 1145 ? 13.942 21.961 -74.131 1.00 46.00 1145 ARG A C 1
ATOM 8873 O O . ARG A 1 1145 ? 13.915 21.583 -72.965 1.00 46.00 1145 ARG A O 1
ATOM 8880 N N . VAL A 1 1146 ? 13.544 21.170 -75.127 1.00 46.34 1146 VAL A N 1
ATOM 8881 C CA . VAL A 1 1146 ? 13.323 19.730 -74.893 1.00 46.34 1146 VAL A CA 1
ATOM 8882 C C . VAL A 1 1146 ? 14.668 18.995 -75.037 1.00 46.34 1146 VAL A C 1
ATOM 8884 O O . VAL A 1 1146 ? 15.365 19.241 -76.025 1.00 46.34 1146 VAL A O 1
ATOM 8887 N N . PRO A 1 1147 ? 15.076 18.129 -74.089 1.00 46.97 1147 PRO A N 1
ATOM 8888 C CA . PRO A 1 1147 ? 16.263 17.291 -74.252 1.00 46.97 1147 PRO A CA 1
ATOM 8889 C C . PRO A 1 1147 ? 16.072 16.282 -75.396 1.00 46.97 1147 PRO A C 1
ATOM 8891 O O . PRO A 1 1147 ? 14.949 15.911 -75.727 1.00 46.97 1147 PRO A O 1
ATOM 8894 N N . ARG A 1 1148 ? 17.166 15.741 -75.945 1.00 47.78 1148 ARG A N 1
ATOM 8895 C CA . ARG A 1 1148 ? 17.149 14.641 -76.940 1.00 47.78 1148 ARG A CA 1
ATOM 8896 C C . ARG A 1 1148 ? 16.544 13.315 -76.422 1.00 47.78 1148 ARG A C 1
ATOM 8898 O O . ARG A 1 1148 ? 16.502 12.334 -77.164 1.00 47.78 1148 ARG A O 1
ATOM 8905 N N . HIS A 1 1149 ? 16.051 13.282 -75.181 1.00 51.34 1149 HIS A N 1
ATOM 8906 C CA . HIS A 1 1149 ? 15.475 12.119 -74.508 1.00 51.34 1149 HIS A CA 1
ATOM 8907 C C . HIS A 1 1149 ? 14.228 12.534 -73.701 1.00 51.34 1149 HIS A C 1
ATOM 8909 O O . HIS A 1 1149 ? 14.248 13.548 -73.004 1.00 51.34 1149 HIS A O 1
ATOM 8915 N N . LEU A 1 1150 ? 13.127 11.782 -73.840 1.00 47.91 1150 LEU A N 1
ATOM 8916 C CA . LEU A 1 1150 ? 11.847 12.053 -73.169 1.00 47.91 1150 LEU A CA 1
ATOM 8917 C C . LEU A 1 1150 ? 11.814 11.454 -71.748 1.00 47.91 1150 LEU A C 1
ATOM 8919 O O . LEU A 1 1150 ? 12.211 10.302 -71.592 1.00 47.91 1150 LEU A O 1
ATOM 8923 N N . PRO A 1 1151 ? 11.256 12.158 -70.743 1.00 47.62 1151 PRO A N 1
ATOM 8924 C CA . PRO A 1 1151 ? 11.112 11.628 -69.390 1.00 47.62 1151 PRO A CA 1
ATOM 8925 C C . PRO A 1 1151 ? 10.027 10.539 -69.292 1.00 47.62 1151 PRO A C 1
ATOM 8927 O O . PRO A 1 1151 ? 8.960 10.631 -69.905 1.00 47.62 1151 PRO A O 1
ATOM 8930 N N . HIS A 1 1152 ? 10.279 9.524 -68.457 1.00 44.59 1152 HIS A N 1
ATOM 8931 C CA . HIS A 1 1152 ? 9.377 8.390 -68.191 1.00 44.59 1152 HIS A CA 1
ATOM 8932 C C . HIS A 1 1152 ? 8.016 8.784 -67.572 1.00 44.59 1152 HIS A C 1
ATOM 8934 O O . HIS A 1 1152 ? 7.058 8.014 -67.658 1.00 44.59 1152 HIS A O 1
ATOM 8940 N N . THR A 1 1153 ? 7.895 9.984 -66.993 1.00 44.78 1153 THR A N 1
ATOM 8941 C CA . THR A 1 1153 ? 6.681 10.479 -66.309 1.00 44.78 1153 THR A CA 1
ATOM 8942 C C . THR A 1 1153 ? 5.467 10.664 -67.217 1.00 44.78 1153 THR A C 1
ATOM 8944 O O . THR A 1 1153 ? 4.345 10.751 -66.727 1.00 44.78 1153 THR A O 1
ATOM 8947 N N . LEU A 1 1154 ? 5.652 10.675 -68.536 1.00 48.31 1154 LEU A N 1
ATOM 8948 C CA . LEU A 1 1154 ? 4.545 10.709 -69.493 1.00 48.31 1154 LEU A CA 1
ATOM 8949 C C . LEU A 1 1154 ? 3.758 9.385 -69.575 1.00 48.31 1154 LEU A C 1
ATOM 8951 O O . LEU A 1 1154 ? 2.705 9.357 -70.211 1.00 48.31 1154 LEU A O 1
ATOM 8955 N N . PHE A 1 1155 ? 4.257 8.281 -69.000 1.00 53.06 1155 PHE A N 1
ATOM 8956 C CA . PHE A 1 1155 ? 3.844 6.944 -69.448 1.00 53.06 1155 PHE A CA 1
ATOM 8957 C C . PHE A 1 1155 ? 3.572 5.912 -68.351 1.00 53.06 1155 PHE A C 1
ATOM 8959 O O . PHE A 1 1155 ? 3.344 4.742 -68.678 1.00 53.06 1155 PHE A O 1
ATOM 8966 N N . ASP A 1 1156 ? 3.520 6.311 -67.078 1.00 44.19 1156 ASP A N 1
ATOM 8967 C CA . ASP A 1 1156 ? 3.183 5.380 -65.997 1.00 44.19 1156 ASP A CA 1
ATOM 8968 C C . ASP A 1 1156 ? 1.658 5.169 -65.901 1.00 44.19 1156 ASP A C 1
ATOM 8970 O O . ASP A 1 1156 ? 0.947 5.716 -65.062 1.00 44.19 1156 ASP A O 1
ATOM 8974 N N . GLY A 1 1157 ? 1.146 4.356 -66.832 1.00 49.88 1157 GLY A N 1
ATOM 8975 C CA . GLY A 1 1157 ? -0.128 3.650 -66.702 1.00 49.88 1157 GLY A CA 1
ATOM 8976 C C . GLY A 1 1157 ? -1.353 4.261 -67.395 1.00 49.88 1157 GLY A C 1
ATOM 8977 O O . GLY A 1 1157 ? -2.200 4.840 -66.724 1.00 49.88 1157 GLY A O 1
ATOM 8978 N N . ARG A 1 1158 ? -1.534 3.970 -68.700 1.00 44.56 1158 ARG A N 1
ATOM 8979 C CA . ARG A 1 1158 ? -2.728 3.343 -69.347 1.00 44.56 1158 ARG A CA 1
ATOM 8980 C C . ARG A 1 1158 ? -2.854 3.686 -70.853 1.00 44.56 1158 ARG A C 1
ATOM 8982 O O . ARG A 1 1158 ? -2.616 4.800 -71.294 1.00 44.56 1158 ARG A O 1
ATOM 8989 N N . GLU A 1 1159 ? -3.258 2.664 -71.612 1.00 45.22 1159 GLU A N 1
ATOM 8990 C CA . GLU A 1 1159 ? -3.807 2.601 -72.989 1.00 45.22 1159 GLU A CA 1
ATOM 8991 C C . GLU A 1 1159 ? -3.112 3.227 -74.224 1.00 45.22 1159 GLU A C 1
ATOM 8993 O O . GLU A 1 1159 ? -3.415 2.743 -75.314 1.00 45.22 1159 GLU A O 1
ATOM 8998 N N . PHE A 1 1160 ? -2.157 4.164 -74.146 1.00 51.00 1160 PHE A N 1
ATOM 8999 C CA . PHE A 1 1160 ? -1.524 4.735 -75.364 1.00 51.00 1160 PHE A CA 1
ATOM 9000 C C . PHE A 1 1160 ? -0.080 4.265 -75.621 1.00 51.00 1160 PHE A C 1
ATOM 9002 O O . PHE A 1 1160 ? 0.721 4.122 -74.697 1.00 51.00 1160 PHE A O 1
ATOM 9009 N N . ARG A 1 1161 ? 0.273 4.014 -76.897 1.00 54.56 1161 ARG A N 1
ATOM 9010 C CA . ARG A 1 1161 ? 1.638 3.617 -77.310 1.00 54.56 1161 ARG A CA 1
ATOM 9011 C C . ARG A 1 1161 ? 2.553 4.842 -77.438 1.00 54.56 1161 ARG A C 1
ATOM 9013 O O . ARG A 1 1161 ? 2.119 5.872 -77.936 1.00 54.56 1161 ARG A O 1
ATOM 9020 N N . PHE A 1 1162 ? 3.841 4.691 -77.095 1.00 53.16 1162 PHE A N 1
ATOM 9021 C CA . PHE A 1 1162 ? 4.899 5.726 -77.165 1.00 53.16 1162 PHE A CA 1
ATOM 9022 C C . PHE A 1 1162 ? 4.801 6.647 -78.399 1.00 53.16 1162 PHE A C 1
ATOM 9024 O O . PHE A 1 1162 ? 4.837 7.868 -78.274 1.00 53.16 1162 PHE A O 1
ATOM 9031 N N . TRP A 1 1163 ? 4.592 6.075 -79.589 1.00 54.47 1163 TRP A N 1
ATOM 9032 C CA . TRP A 1 1163 ? 4.524 6.836 -80.839 1.00 54.47 1163 TRP A CA 1
ATOM 9033 C C . TRP A 1 1163 ? 3.209 7.604 -81.061 1.00 54.47 1163 TRP A C 1
ATOM 9035 O O . TRP A 1 1163 ? 3.223 8.621 -81.743 1.00 54.47 1163 TRP A O 1
ATOM 9045 N N . GLU A 1 1164 ? 2.097 7.189 -80.451 1.00 56.50 1164 GLU A N 1
ATOM 9046 C CA . GLU A 1 1164 ? 0.793 7.867 -80.564 1.00 56.50 1164 GLU A CA 1
ATOM 9047 C C . GLU A 1 1164 ? 0.732 9.148 -79.715 1.00 56.50 1164 GLU A C 1
ATOM 9049 O O . GLU A 1 1164 ? 0.011 10.089 -80.056 1.00 56.50 1164 GLU A O 1
ATOM 9054 N N . THR A 1 1165 ? 1.483 9.203 -78.611 1.00 57.62 1165 THR A N 1
ATOM 9055 C CA . THR A 1 1165 ? 1.645 10.419 -77.795 1.00 57.62 1165 THR A CA 1
ATOM 9056 C C . THR A 1 1165 ? 2.558 11.421 -78.493 1.00 57.62 1165 THR A C 1
ATOM 9058 O O . THR A 1 1165 ? 2.235 12.605 -78.543 1.00 57.62 1165 THR A O 1
ATOM 9061 N N . VAL A 1 1166 ? 3.649 10.945 -79.105 1.00 58.81 1166 VAL A N 1
ATOM 9062 C CA . VAL A 1 1166 ? 4.544 11.774 -79.929 1.00 58.81 1166 VAL A CA 1
ATOM 9063 C C . VAL A 1 1166 ? 3.794 12.368 -81.128 1.00 58.81 1166 VAL A C 1
ATOM 9065 O O . VAL A 1 1166 ? 3.933 13.555 -81.399 1.00 58.81 1166 VAL A O 1
ATOM 9068 N N . GLU A 1 1167 ? 2.939 11.589 -81.800 1.00 62.25 1167 GLU A N 1
ATOM 9069 C CA . GLU A 1 1167 ? 2.135 12.061 -82.938 1.00 62.25 1167 GLU A CA 1
ATOM 9070 C C . GLU A 1 1167 ? 1.123 13.146 -82.525 1.00 62.25 1167 GLU A C 1
ATOM 9072 O O . GLU A 1 1167 ? 1.044 14.188 -83.170 1.00 62.25 1167 GLU A O 1
ATOM 9077 N N . ARG A 1 1168 ? 0.416 12.969 -81.396 1.00 64.56 1168 ARG A N 1
ATOM 9078 C CA . ARG A 1 1168 ? -0.530 13.977 -80.877 1.00 64.56 1168 ARG A CA 1
ATOM 9079 C C . ARG A 1 1168 ? 0.167 15.249 -80.377 1.00 64.56 1168 ARG A C 1
ATOM 9081 O O . ARG A 1 1168 ? -0.381 16.334 -80.541 1.00 64.56 1168 ARG A O 1
ATOM 9088 N N . LEU A 1 1169 ? 1.364 15.142 -79.796 1.00 64.25 1169 LEU A N 1
ATOM 9089 C CA . LEU A 1 1169 ? 2.188 16.304 -79.429 1.00 64.25 1169 LEU A CA 1
ATOM 9090 C C . LEU A 1 1169 ? 2.720 17.036 -80.674 1.00 64.25 1169 LEU A C 1
ATOM 9092 O O . LEU A 1 1169 ? 2.724 18.267 -80.699 1.00 64.25 1169 LEU A O 1
ATOM 9096 N N . GLY A 1 1170 ? 3.062 16.295 -81.732 1.00 62.03 1170 GLY A N 1
ATOM 9097 C CA . GLY A 1 1170 ? 3.393 16.845 -83.048 1.00 62.03 1170 GLY A CA 1
ATOM 9098 C C . GLY A 1 1170 ? 2.217 17.577 -83.708 1.00 62.03 1170 GLY A C 1
ATOM 9099 O O . GLY A 1 1170 ? 2.399 18.672 -84.236 1.00 62.03 1170 GLY A O 1
ATOM 9100 N N . GLU A 1 1171 ? 0.990 17.045 -83.609 1.00 62.56 1171 GLU A N 1
ATOM 9101 C CA . GLU A 1 1171 ? -0.246 17.725 -84.053 1.00 62.56 1171 GLU A CA 1
ATOM 9102 C C . GLU A 1 1171 ? -0.504 19.048 -83.307 1.00 62.56 1171 GLU A C 1
ATOM 9104 O O . GLU A 1 1171 ? -1.108 19.965 -83.864 1.00 62.56 1171 GLU A O 1
ATOM 9109 N N . LEU A 1 1172 ? -0.037 19.155 -82.058 1.00 61.88 1172 LEU A N 1
ATOM 9110 C CA . LEU A 1 1172 ? -0.120 20.355 -81.218 1.00 61.88 1172 LEU A CA 1
ATOM 9111 C C . LEU A 1 1172 ? 1.081 21.308 -81.400 1.00 61.88 1172 LEU A C 1
ATOM 9113 O O . LEU A 1 1172 ? 1.143 22.344 -80.738 1.00 61.88 1172 LEU A O 1
ATOM 9117 N N . GLY A 1 1173 ? 2.007 20.995 -82.316 1.00 56.22 1173 GLY A N 1
ATOM 9118 C CA . GLY A 1 1173 ? 3.120 21.865 -82.710 1.00 56.22 1173 GLY A CA 1
ATOM 9119 C C . GLY A 1 1173 ? 4.433 21.666 -81.943 1.00 56.22 1173 GLY A C 1
ATOM 9120 O O . GLY A 1 1173 ? 5.312 22.518 -82.057 1.00 56.22 1173 GLY A O 1
ATOM 9121 N N . VAL A 1 1174 ? 4.589 20.575 -81.183 1.00 57.81 1174 VAL A N 1
ATOM 9122 C CA . VAL A 1 1174 ? 5.826 20.248 -80.446 1.00 57.81 1174 VAL A CA 1
ATOM 9123 C C . VAL A 1 1174 ? 6.692 19.285 -81.270 1.00 57.81 1174 VAL A C 1
ATOM 9125 O O . VAL A 1 1174 ? 6.319 18.130 -81.463 1.00 57.81 1174 VAL A O 1
ATOM 9128 N N . ASP A 1 1175 ? 7.849 19.750 -81.752 1.00 54.75 1175 ASP A N 1
ATOM 9129 C CA . ASP A 1 1175 ? 8.796 18.948 -82.547 1.00 54.75 1175 ASP A CA 1
ATOM 9130 C C . ASP A 1 1175 ? 9.795 18.213 -81.630 1.00 54.75 1175 ASP A C 1
ATOM 9132 O O . ASP A 1 1175 ? 10.529 18.845 -80.866 1.00 54.75 1175 ASP A O 1
ATOM 9136 N N . LEU A 1 1176 ? 9.795 16.876 -81.658 1.00 55.84 1176 LEU A N 1
ATOM 9137 C CA . LEU A 1 1176 ? 10.623 16.019 -80.800 1.00 55.84 1176 LEU A CA 1
ATOM 9138 C C . LEU A 1 1176 ? 11.665 15.291 -81.666 1.00 55.84 1176 LEU A C 1
ATOM 9140 O O . LEU A 1 1176 ? 11.354 14.296 -82.321 1.00 55.84 1176 LEU A O 1
ATOM 9144 N N . ASP A 1 1177 ? 12.910 15.769 -81.667 1.00 48.81 1177 ASP A N 1
ATOM 9145 C CA . ASP A 1 1177 ? 14.014 15.196 -82.453 1.00 48.81 1177 ASP A CA 1
ATOM 9146 C C . ASP A 1 1177 ? 14.600 13.943 -81.760 1.00 48.81 1177 ASP A C 1
ATOM 9148 O O . ASP A 1 1177 ? 15.592 14.002 -81.030 1.00 48.81 1177 ASP A O 1
ATOM 9152 N N . VAL A 1 1178 ? 13.932 12.789 -81.903 1.00 52.25 1178 VAL A N 1
ATOM 9153 C CA . VAL A 1 1178 ? 14.295 11.536 -81.206 1.00 52.25 1178 VAL A CA 1
ATOM 9154 C C . VAL A 1 1178 ? 15.214 10.662 -82.078 1.00 52.25 1178 VAL A C 1
ATOM 9156 O O . VAL A 1 1178 ? 14.753 9.915 -82.942 1.00 52.25 1178 VAL A O 1
ATOM 9159 N N . HIS A 1 1179 ? 16.532 10.705 -81.846 1.00 45.59 1179 HIS A N 1
ATOM 9160 C CA . HIS A 1 1179 ? 17.535 9.893 -82.571 1.00 45.59 1179 HIS A CA 1
ATOM 9161 C C . HIS A 1 1179 ? 18.063 8.654 -81.812 1.00 45.59 1179 HIS A C 1
ATOM 9163 O O . HIS A 1 1179 ? 18.949 7.954 -82.304 1.00 45.59 1179 HIS A O 1
ATOM 9169 N N . PHE A 1 1180 ? 17.521 8.322 -80.637 1.00 46.00 1180 PHE A N 1
ATOM 9170 C CA . PHE A 1 1180 ? 18.040 7.241 -79.790 1.00 46.00 1180 PHE A CA 1
ATOM 9171 C C . PHE A 1 1180 ? 17.372 5.874 -80.053 1.00 46.00 1180 PHE A C 1
ATOM 9173 O O . PHE A 1 1180 ? 16.152 5.733 -79.972 1.00 46.00 1180 PHE A O 1
ATOM 9180 N N . ARG A 1 1181 ? 18.177 4.834 -80.321 1.00 46.28 1181 ARG A N 1
ATOM 9181 C CA . ARG A 1 1181 ? 17.783 3.411 -80.276 1.00 46.28 1181 ARG A CA 1
ATOM 9182 C C . ARG A 1 1181 ? 18.848 2.629 -79.494 1.00 46.28 1181 ARG A C 1
ATOM 9184 O O . ARG A 1 1181 ? 19.953 2.491 -80.019 1.00 46.28 1181 ARG A O 1
ATOM 9191 N N . PRO A 1 1182 ? 18.556 2.071 -78.305 1.00 42.97 1182 PRO A N 1
ATOM 9192 C CA . PRO A 1 1182 ? 19.520 1.237 -77.599 1.00 42.97 1182 PRO A CA 1
ATOM 9193 C C . PRO A 1 1182 ? 19.608 -0.122 -78.306 1.00 42.97 1182 PRO A C 1
ATOM 9195 O O . PRO A 1 1182 ? 18.779 -1.010 -78.121 1.00 42.97 1182 PRO A O 1
ATOM 9198 N N . GLY A 1 1183 ? 20.592 -0.265 -79.191 1.00 38.38 1183 GLY A N 1
ATOM 9199 C CA . GLY A 1 1183 ? 20.926 -1.524 -79.844 1.00 38.38 1183 GLY A CA 1
ATOM 9200 C C . GLY A 1 1183 ? 22.139 -2.173 -79.183 1.00 38.38 1183 GLY A C 1
ATOM 9201 O O . GLY A 1 1183 ? 23.255 -1.730 -79.419 1.00 38.38 1183 GLY A O 1
ATOM 9202 N N . GLY A 1 1184 ? 21.930 -3.249 -78.416 1.00 43.06 1184 GLY A N 1
ATOM 9203 C CA . GLY A 1 1184 ? 22.947 -4.294 -78.217 1.00 43.06 1184 GLY A CA 1
ATOM 9204 C C . GLY A 1 1184 ? 23.382 -4.634 -76.787 1.00 43.06 1184 GLY A C 1
ATOM 9205 O O . GLY A 1 1184 ? 23.840 -5.755 -76.590 1.00 43.06 1184 GLY A O 1
ATOM 9206 N N . ASP A 1 1185 ? 23.213 -3.755 -75.794 1.00 46.62 1185 ASP A N 1
ATOM 9207 C CA . ASP A 1 1185 ? 23.613 -4.035 -74.402 1.00 46.62 1185 ASP A CA 1
ATOM 9208 C C . ASP A 1 1185 ? 22.391 -4.111 -73.472 1.00 46.62 1185 ASP A C 1
ATOM 9210 O O . ASP A 1 1185 ? 21.800 -3.096 -73.097 1.00 46.62 1185 ASP A O 1
ATOM 9214 N N . SER A 1 1186 ? 22.001 -5.332 -73.092 1.00 47.91 1186 SER A N 1
ATOM 9215 C CA . SER A 1 1186 ? 20.896 -5.559 -72.153 1.00 47.91 1186 SER A CA 1
ATOM 9216 C C . SER A 1 1186 ? 21.189 -5.026 -70.746 1.00 47.91 1186 SER A C 1
ATOM 9218 O O . SER A 1 1186 ? 20.248 -4.724 -70.018 1.00 47.91 1186 SER A O 1
ATOM 9220 N N . ALA A 1 1187 ? 22.463 -4.891 -70.353 1.00 45.66 1187 ALA A N 1
ATOM 9221 C CA . ALA A 1 1187 ? 22.843 -4.317 -69.060 1.00 45.66 1187 ALA A CA 1
ATOM 9222 C C . ALA A 1 1187 ? 22.799 -2.779 -69.087 1.00 45.66 1187 ALA A C 1
ATOM 9224 O O . ALA A 1 1187 ? 22.358 -2.161 -68.119 1.00 45.66 1187 ALA A O 1
ATOM 9225 N N . GLY A 1 1188 ? 23.179 -2.165 -70.213 1.00 50.31 1188 GLY A N 1
ATOM 9226 C CA . GLY A 1 1188 ? 23.084 -0.718 -70.432 1.00 50.31 1188 GLY A CA 1
ATOM 9227 C C . GLY A 1 1188 ? 21.645 -0.198 -70.423 1.00 50.31 1188 GLY A C 1
ATOM 9228 O O . GLY A 1 1188 ? 21.380 0.833 -69.814 1.00 50.31 1188 GLY A O 1
ATOM 9229 N N . ALA A 1 1189 ? 20.700 -0.943 -71.008 1.00 49.94 1189 ALA A N 1
ATOM 9230 C CA . ALA A 1 1189 ? 19.279 -0.583 -70.985 1.00 49.94 1189 ALA A CA 1
ATOM 9231 C C . ALA A 1 1189 ? 18.699 -0.543 -69.557 1.00 49.94 1189 ALA A C 1
ATOM 9233 O O . ALA A 1 1189 ? 17.942 0.364 -69.233 1.00 49.94 1189 ALA A O 1
ATOM 9234 N N . HIS A 1 1190 ? 19.096 -1.483 -68.694 1.00 54.09 1190 HIS A N 1
ATOM 9235 C CA . HIS A 1 1190 ? 18.645 -1.541 -67.299 1.00 54.09 1190 HIS A CA 1
ATOM 9236 C C . HIS A 1 1190 ? 19.290 -0.462 -66.411 1.00 54.09 1190 HIS A C 1
ATOM 9238 O O . HIS A 1 1190 ? 18.666 0.000 -65.457 1.00 54.09 1190 HIS A O 1
ATOM 9244 N N . LEU A 1 1191 ? 20.529 -0.055 -66.717 1.00 58.50 1191 LEU A N 1
ATOM 9245 C CA . LEU A 1 1191 ? 21.210 1.049 -66.032 1.00 58.50 1191 LEU A CA 1
ATOM 9246 C C . LEU A 1 1191 ? 20.597 2.406 -66.427 1.00 58.50 1191 LEU A C 1
ATOM 9248 O O . LEU A 1 1191 ? 20.384 3.237 -65.551 1.00 58.50 1191 LEU A O 1
ATOM 9252 N N . LEU A 1 1192 ? 20.217 2.588 -67.700 1.00 55.38 1192 LEU A N 1
ATOM 9253 C CA . LEU A 1 1192 ? 19.435 3.741 -68.185 1.00 55.38 1192 LEU A CA 1
ATOM 9254 C C . LEU A 1 1192 ? 18.032 3.795 -67.557 1.00 55.38 1192 LEU A C 1
ATOM 9256 O O . LEU A 1 1192 ? 17.625 4.836 -67.056 1.00 55.38 1192 LEU A O 1
ATOM 9260 N N . GLU A 1 1193 ? 17.324 2.661 -67.513 1.00 55.72 1193 GLU A N 1
ATOM 9261 C CA . GLU A 1 1193 ? 15.979 2.546 -66.924 1.00 55.72 1193 GLU A CA 1
ATOM 9262 C C . GLU A 1 1193 ? 15.947 2.961 -65.440 1.00 55.72 1193 GLU A C 1
ATOM 9264 O O . GLU A 1 1193 ? 14.994 3.598 -64.992 1.00 55.72 1193 GLU A O 1
ATOM 9269 N N . LYS A 1 1194 ? 16.992 2.627 -64.665 1.00 55.56 1194 LYS A N 1
ATOM 9270 C CA . LYS A 1 1194 ? 17.126 3.055 -63.261 1.00 55.56 1194 LYS A CA 1
ATOM 9271 C C . LYS A 1 1194 ? 17.706 4.463 -63.097 1.00 55.56 1194 LYS A C 1
ATOM 9273 O O . LYS A 1 1194 ? 17.362 5.124 -62.124 1.00 55.56 1194 LYS A O 1
ATOM 9278 N N . PHE A 1 1195 ? 18.552 4.930 -64.017 1.00 59.56 1195 PHE A N 1
ATOM 9279 C CA . PHE A 1 1195 ? 19.039 6.315 -64.040 1.00 59.56 1195 PHE A CA 1
ATOM 9280 C C . PHE A 1 1195 ? 17.869 7.304 -64.198 1.00 59.56 1195 PHE A C 1
ATOM 9282 O O . PHE A 1 1195 ? 17.769 8.248 -63.416 1.00 59.56 1195 PHE A O 1
ATOM 9289 N N . ASP A 1 1196 ? 16.925 7.023 -65.103 1.00 52.78 1196 ASP A N 1
ATOM 9290 C CA . ASP A 1 1196 ? 15.773 7.896 -65.390 1.00 52.78 1196 ASP A CA 1
ATOM 9291 C C . ASP A 1 1196 ? 14.692 7.927 -64.293 1.00 52.78 1196 ASP A C 1
ATOM 9293 O O . ASP A 1 1196 ? 13.933 8.894 -64.203 1.00 52.78 1196 ASP A O 1
ATOM 9297 N N . ARG A 1 1197 ? 14.600 6.900 -63.436 1.00 48.31 1197 ARG A N 1
ATOM 9298 C CA . ARG A 1 1197 ? 13.653 6.891 -62.301 1.00 48.31 1197 ARG A CA 1
ATOM 9299 C C . ARG A 1 1197 ? 14.053 7.851 -61.174 1.00 48.31 1197 ARG A C 1
ATOM 9301 O O . ARG A 1 1197 ? 13.176 8.374 -60.494 1.00 48.31 1197 ARG A O 1
ATOM 9308 N N . SER A 1 1198 ? 15.344 8.170 -61.060 1.00 47.81 1198 SER A N 1
ATOM 9309 C CA . SER A 1 1198 ? 15.920 8.890 -59.912 1.00 47.81 1198 SER A CA 1
ATOM 9310 C C . SER A 1 1198 ? 15.753 10.419 -59.913 1.00 47.81 1198 SER A C 1
ATOM 9312 O O . SER A 1 1198 ? 16.317 11.105 -59.058 1.00 47.81 1198 SER A O 1
ATOM 9314 N N . GLY A 1 1199 ? 14.926 10.955 -60.816 1.00 48.34 1199 GLY A N 1
ATOM 9315 C CA . GLY A 1 1199 ? 14.602 12.380 -60.921 1.00 48.34 1199 GLY A CA 1
ATOM 9316 C C . GLY A 1 1199 ? 15.300 13.087 -62.086 1.00 48.34 1199 GLY A C 1
ATOM 9317 O O . GLY A 1 1199 ? 16.291 12.613 -62.633 1.00 48.34 1199 GLY A O 1
ATOM 9318 N N . PHE A 1 1200 ? 14.744 14.234 -62.485 1.00 45.09 1200 PHE A N 1
ATOM 9319 C CA . PHE A 1 1200 ? 15.188 15.027 -63.631 1.00 45.09 1200 PHE A CA 1
ATOM 9320 C C . PHE A 1 1200 ? 16.569 15.624 -63.369 1.00 45.09 1200 PHE A C 1
ATOM 9322 O O . PHE A 1 1200 ? 16.703 16.629 -62.674 1.00 45.09 1200 PHE A O 1
ATOM 9329 N N . HIS A 1 1201 ? 17.596 15.015 -63.943 1.00 51.94 1201 HIS A N 1
ATOM 9330 C CA . HIS A 1 1201 ? 18.905 15.634 -64.052 1.00 51.94 1201 HIS A CA 1
ATOM 9331 C C . HIS A 1 1201 ? 18.868 16.660 -65.199 1.00 51.94 1201 HIS A C 1
ATOM 9333 O O . HIS A 1 1201 ? 18.362 16.373 -66.288 1.00 51.94 1201 HIS A O 1
ATOM 9339 N N . ALA A 1 1202 ? 19.296 17.898 -64.933 1.00 49.72 1202 ALA A N 1
ATOM 9340 C CA . ALA A 1 1202 ? 19.344 18.929 -65.962 1.00 49.72 1202 ALA A CA 1
ATOM 9341 C C . ALA A 1 1202 ? 20.464 18.578 -66.961 1.00 49.72 1202 ALA A C 1
ATOM 9343 O O . ALA A 1 1202 ? 21.574 18.304 -66.514 1.00 49.72 1202 ALA A O 1
ATOM 9344 N N . PRO A 1 1203 ? 20.235 18.652 -68.289 1.00 49.16 1203 PRO A N 1
ATOM 9345 C CA . PRO A 1 1203 ? 21.246 18.303 -69.300 1.00 49.16 1203 PRO A CA 1
ATOM 9346 C C . PRO A 1 1203 ? 22.567 19.081 -69.183 1.00 49.16 1203 PRO A C 1
ATOM 9348 O O . PRO A 1 1203 ? 23.562 18.694 -69.787 1.00 49.16 1203 PRO A O 1
ATOM 9351 N N . ASP A 1 1204 ? 22.544 20.184 -68.433 1.00 54.22 1204 ASP A N 1
ATOM 9352 C CA . ASP A 1 1204 ? 23.623 21.153 -68.287 1.00 54.22 1204 ASP A CA 1
ATOM 9353 C C . ASP A 1 1204 ? 24.410 20.979 -66.966 1.00 54.22 1204 ASP A C 1
ATOM 9355 O O . ASP A 1 1204 ? 25.326 21.755 -66.698 1.00 54.22 1204 ASP A O 1
ATOM 9359 N N . GLU A 1 1205 ? 24.039 20.021 -66.106 1.00 62.44 1205 GLU A N 1
ATOM 9360 C CA . GLU A 1 1205 ? 24.705 19.767 -64.819 1.00 62.44 1205 GLU A CA 1
ATOM 9361 C C . GLU A 1 1205 ? 25.493 18.446 -64.857 1.00 62.44 1205 GLU A C 1
ATOM 9363 O O . GLU A 1 1205 ? 25.128 17.534 -65.580 1.00 62.44 1205 GLU A O 1
ATOM 9368 N N . PRO A 1 1206 ? 26.579 18.269 -64.093 1.00 77.81 1206 PRO A N 1
ATOM 9369 C CA . PRO A 1 1206 ? 27.241 16.970 -63.984 1.00 77.81 1206 PRO A CA 1
ATOM 9370 C C . PRO A 1 1206 ? 26.405 15.981 -63.153 1.00 77.81 1206 PRO A C 1
ATOM 9372 O O . PRO A 1 1206 ? 25.772 16.363 -62.168 1.00 77.81 1206 PRO A O 1
ATOM 9375 N N . VAL A 1 1207 ? 26.404 14.693 -63.510 1.00 80.06 1207 VAL A N 1
ATOM 9376 C CA . VAL A 1 1207 ? 25.775 13.622 -62.721 1.00 80.06 1207 VAL A CA 1
ATOM 9377 C C . VAL A 1 1207 ? 26.455 13.557 -61.346 1.00 80.06 1207 VAL A C 1
ATOM 9379 O O . VAL A 1 1207 ? 27.675 13.352 -61.289 1.00 80.06 1207 VAL A O 1
ATOM 9382 N N . PRO A 1 1208 ? 25.707 13.713 -60.237 1.00 81.31 1208 PRO A N 1
ATOM 9383 C CA . PRO A 1 1208 ? 26.286 13.812 -58.903 1.00 81.31 1208 PRO A CA 1
ATOM 9384 C C . PRO A 1 1208 ? 26.817 12.465 -58.406 1.00 81.31 1208 PRO A C 1
ATOM 9386 O O . PRO A 1 1208 ? 26.210 11.414 -58.634 1.00 81.31 1208 PRO A O 1
ATOM 9389 N N . ILE A 1 1209 ? 27.889 12.494 -57.605 1.00 83.38 1209 ILE A N 1
ATOM 9390 C CA . ILE A 1 1209 ? 28.527 11.286 -57.046 1.00 83.38 1209 ILE A CA 1
ATOM 9391 C C . ILE A 1 1209 ? 27.548 10.328 -56.347 1.00 83.38 1209 ILE A C 1
ATOM 9393 O O . ILE A 1 1209 ? 27.708 9.113 -56.429 1.00 83.38 1209 ILE A O 1
ATOM 9397 N N . ARG A 1 1210 ? 26.501 10.848 -55.692 1.00 82.88 1210 ARG A N 1
ATOM 9398 C CA . ARG A 1 1210 ? 25.469 10.046 -55.010 1.00 82.88 1210 ARG A CA 1
ATOM 9399 C C . ARG A 1 1210 ? 24.769 9.083 -55.969 1.00 82.88 1210 ARG A C 1
ATOM 9401 O O . ARG A 1 1210 ? 24.559 7.924 -55.620 1.00 82.88 1210 ARG A O 1
ATOM 9408 N N . GLN A 1 1211 ? 24.418 9.564 -57.158 1.00 77.50 1211 GLN A N 1
ATOM 9409 C CA . GLN A 1 1211 ? 23.718 8.777 -58.169 1.00 77.50 1211 GLN A CA 1
ATOM 9410 C C . GLN A 1 1211 ? 24.654 7.713 -58.759 1.00 77.50 1211 GLN A C 1
ATOM 9412 O O . GLN A 1 1211 ? 24.256 6.562 -58.918 1.00 77.50 1211 GLN A O 1
ATOM 9417 N N . ILE A 1 1212 ? 25.932 8.055 -58.965 1.00 82.00 1212 ILE A N 1
ATOM 9418 C CA . ILE A 1 1212 ? 26.969 7.126 -59.449 1.00 82.00 1212 ILE A CA 1
ATOM 9419 C C . ILE A 1 1212 ? 27.211 5.991 -58.445 1.00 82.00 1212 ILE A C 1
ATOM 9421 O O . ILE A 1 1212 ? 27.144 4.820 -58.817 1.00 82.00 1212 ILE A O 1
ATOM 9425 N N . LEU A 1 1213 ? 27.450 6.321 -57.167 1.00 81.25 1213 LEU A N 1
ATOM 9426 C CA . LEU A 1 1213 ? 27.615 5.335 -56.086 1.00 81.25 1213 LEU A CA 1
ATOM 9427 C C . LEU A 1 1213 ? 26.404 4.408 -55.992 1.00 81.25 1213 LEU A C 1
ATOM 9429 O O . LEU A 1 1213 ? 26.522 3.226 -55.671 1.00 81.25 1213 LEU A O 1
ATOM 9433 N N . GLY A 1 1214 ? 25.236 4.956 -56.294 1.00 77.25 1214 GLY A N 1
ATOM 9434 C CA . GLY A 1 1214 ? 24.004 4.222 -56.241 1.00 77.25 1214 GLY A CA 1
ATOM 9435 C C . GLY A 1 1214 ? 23.758 3.228 -57.349 1.00 77.25 1214 GLY A C 1
ATOM 9436 O O . GLY A 1 1214 ? 23.369 2.087 -57.099 1.00 77.25 1214 GLY A O 1
ATOM 9437 N N . LEU A 1 1215 ? 24.052 3.639 -58.575 1.00 77.19 1215 LEU A N 1
ATOM 9438 C CA . LEU A 1 1215 ? 24.031 2.755 -59.732 1.00 77.19 1215 LEU A CA 1
ATOM 9439 C C . LEU A 1 1215 ? 25.098 1.662 -59.596 1.00 77.19 1215 LEU A C 1
ATOM 9441 O O . LEU A 1 1215 ? 24.812 0.499 -59.877 1.00 77.19 1215 LEU A O 1
ATOM 9445 N N . ALA A 1 1216 ? 26.283 2.004 -59.079 1.00 80.88 1216 ALA A N 1
ATOM 9446 C CA . ALA A 1 1216 ? 27.329 1.034 -58.755 1.00 80.88 1216 ALA A CA 1
ATOM 9447 C C . ALA A 1 1216 ? 26.829 -0.032 -57.769 1.00 80.88 1216 ALA A C 1
ATOM 9449 O O . ALA A 1 1216 ? 26.999 -1.227 -58.011 1.00 80.88 1216 ALA A O 1
ATOM 9450 N N . LEU A 1 1217 ? 26.126 0.377 -56.706 1.00 78.25 1217 LEU A N 1
ATOM 9451 C CA . LEU A 1 1217 ? 25.538 -0.549 -55.737 1.00 78.25 1217 LEU A CA 1
ATOM 9452 C C . LEU A 1 1217 ? 24.421 -1.415 -56.342 1.00 78.25 1217 LEU A C 1
ATOM 9454 O O . LEU A 1 1217 ? 24.387 -2.623 -56.118 1.00 78.25 1217 LEU A O 1
ATOM 9458 N N . ALA A 1 1218 ? 23.508 -0.811 -57.107 1.00 74.19 1218 ALA A N 1
ATOM 9459 C CA . ALA A 1 1218 ? 22.338 -1.490 -57.665 1.00 74.19 1218 ALA A CA 1
ATOM 9460 C C . ALA A 1 1218 ? 22.686 -2.539 -58.733 1.00 74.19 1218 ALA A C 1
ATOM 9462 O O . ALA A 1 1218 ? 21.928 -3.495 -58.914 1.00 74.19 1218 ALA A O 1
ATOM 9463 N N . HIS A 1 1219 ? 23.801 -2.349 -59.441 1.00 76.31 1219 HIS A N 1
ATOM 9464 C CA . HIS A 1 1219 ? 24.267 -3.238 -60.506 1.00 76.31 1219 HIS A CA 1
ATOM 9465 C C . HIS A 1 1219 ? 25.497 -4.069 -60.117 1.00 76.31 1219 HIS A C 1
ATOM 9467 O O . HIS A 1 1219 ? 25.936 -4.887 -60.921 1.00 76.31 1219 HIS A O 1
ATOM 9473 N N . ASP A 1 1220 ? 26.022 -3.888 -58.899 1.00 79.44 1220 ASP A N 1
ATOM 9474 C CA . ASP A 1 1220 ? 27.262 -4.510 -58.414 1.00 79.44 1220 ASP A CA 1
ATOM 9475 C C . ASP A 1 1220 ? 28.455 -4.280 -59.364 1.00 79.44 1220 ASP A C 1
ATOM 9477 O O . ASP A 1 1220 ? 29.233 -5.190 -59.650 1.00 79.44 1220 ASP A O 1
ATOM 9481 N N . LEU A 1 1221 ? 28.572 -3.052 -59.884 1.00 83.75 1221 LEU A N 1
ATOM 9482 C CA . LEU A 1 1221 ? 29.626 -2.628 -60.811 1.00 83.75 1221 LEU A CA 1
ATOM 9483 C C . LEU A 1 1221 ? 30.596 -1.651 -60.130 1.00 83.75 1221 LEU A C 1
ATOM 9485 O O . LEU A 1 1221 ? 30.147 -0.827 -59.329 1.00 83.75 1221 LEU A O 1
ATOM 9489 N N . PRO A 1 1222 ? 31.900 -1.674 -60.465 1.00 86.94 1222 PRO A N 1
ATOM 9490 C CA . PRO A 1 1222 ? 32.845 -0.658 -60.014 1.00 86.94 1222 PRO A CA 1
ATOM 9491 C C . PRO A 1 1222 ? 32.348 0.763 -60.309 1.00 86.94 1222 PRO A C 1
ATOM 9493 O O . PRO A 1 1222 ? 31.785 1.041 -61.369 1.00 86.94 1222 PRO A O 1
ATOM 9496 N N . VAL A 1 1223 ? 32.584 1.690 -59.380 1.00 86.69 1223 VAL A N 1
ATOM 9497 C CA . VAL A 1 1223 ? 32.185 3.101 -59.534 1.00 86.69 1223 VAL A CA 1
ATOM 9498 C C . VAL A 1 1223 ? 32.843 3.736 -60.768 1.00 86.69 1223 VAL A C 1
ATOM 9500 O O . VAL A 1 1223 ? 32.209 4.540 -61.453 1.00 86.69 1223 VAL A O 1
ATOM 9503 N N . ALA A 1 1224 ? 34.079 3.335 -61.087 1.00 84.12 1224 ALA A N 1
ATOM 9504 C CA . ALA A 1 1224 ? 34.783 3.739 -62.303 1.00 84.12 1224 ALA A CA 1
ATOM 9505 C C . ALA A 1 1224 ? 34.028 3.304 -63.575 1.00 84.12 1224 ALA A C 1
ATOM 9507 O O . ALA A 1 1224 ? 33.736 4.151 -64.419 1.00 84.12 1224 ALA A O 1
ATOM 9508 N N . ASP A 1 1225 ? 33.614 2.035 -63.656 1.00 84.31 1225 ASP A N 1
ATOM 9509 C CA . ASP A 1 1225 ? 32.861 1.484 -64.792 1.00 84.31 1225 ASP A CA 1
ATOM 9510 C C . ASP A 1 1225 ? 31.529 2.208 -65.018 1.00 84.31 1225 ASP A C 1
ATOM 9512 O O . ASP A 1 1225 ? 31.146 2.487 -66.156 1.00 84.31 1225 ASP A O 1
ATOM 9516 N N . VAL A 1 1226 ? 30.799 2.517 -63.942 1.00 83.00 1226 VAL A N 1
ATOM 9517 C CA . VAL A 1 1226 ? 29.533 3.261 -64.036 1.00 83.00 1226 VAL A CA 1
ATOM 9518 C C . VAL A 1 1226 ? 29.780 4.665 -64.579 1.00 83.00 1226 VAL A C 1
ATOM 9520 O O . VAL A 1 1226 ? 29.077 5.102 -65.489 1.00 83.00 1226 VAL A O 1
ATOM 9523 N N . ALA A 1 1227 ? 30.797 5.363 -64.070 1.00 84.06 1227 ALA A N 1
ATOM 9524 C CA . ALA A 1 1227 ? 31.145 6.698 -64.540 1.00 84.06 1227 ALA A CA 1
ATOM 9525 C C . ALA A 1 1227 ? 31.592 6.700 -66.012 1.00 84.06 1227 ALA A C 1
ATOM 9527 O O . ALA A 1 1227 ? 31.201 7.592 -66.764 1.00 84.06 1227 ALA A O 1
ATOM 9528 N N . GLU A 1 1228 ? 32.365 5.703 -66.453 1.00 82.62 1228 GLU A N 1
ATOM 9529 C CA . GLU A 1 1228 ? 32.742 5.551 -67.864 1.00 82.62 1228 GLU A CA 1
ATOM 9530 C C . GLU A 1 1228 ? 31.531 5.308 -68.767 1.00 82.62 1228 GLU A C 1
ATOM 9532 O O . GLU A 1 1228 ? 31.419 5.935 -69.821 1.00 82.62 1228 GLU A O 1
ATOM 9537 N N . ARG A 1 1229 ? 30.594 4.451 -68.344 1.00 80.44 1229 ARG A N 1
ATOM 9538 C CA . ARG A 1 1229 ? 29.359 4.172 -69.095 1.00 80.44 1229 ARG A CA 1
ATOM 9539 C C . ARG A 1 1229 ? 28.469 5.407 -69.223 1.00 80.44 1229 ARG A C 1
ATOM 9541 O O . ARG A 1 1229 ? 27.959 5.657 -70.309 1.00 80.44 1229 ARG A O 1
ATOM 9548 N N . LEU A 1 1230 ? 28.329 6.197 -68.157 1.00 77.62 1230 LEU A N 1
ATOM 9549 C CA . LEU A 1 1230 ? 27.575 7.455 -68.192 1.00 77.62 1230 LEU A CA 1
ATOM 9550 C C . LEU A 1 1230 ? 28.230 8.478 -69.136 1.00 77.62 1230 LEU A C 1
ATOM 9552 O O . LEU A 1 1230 ? 27.541 9.072 -69.962 1.00 77.62 1230 LEU A O 1
ATOM 9556 N N . ARG A 1 1231 ? 29.565 8.617 -69.107 1.00 78.75 1231 ARG A N 1
ATOM 9557 C CA . ARG A 1 1231 ? 30.301 9.469 -70.065 1.00 78.75 1231 ARG A CA 1
ATOM 9558 C C . ARG A 1 1231 ? 30.157 8.987 -71.510 1.00 78.75 1231 ARG A C 1
ATOM 9560 O O . ARG A 1 1231 ? 30.088 9.805 -72.422 1.00 78.75 1231 ARG A O 1
ATOM 9567 N N . ALA A 1 1232 ? 30.100 7.672 -71.732 1.00 73.50 1232 ALA A N 1
ATOM 9568 C CA . ALA A 1 1232 ? 29.867 7.088 -73.055 1.00 73.50 1232 ALA A CA 1
ATOM 9569 C C . ALA A 1 1232 ? 28.460 7.389 -73.605 1.00 73.50 1232 ALA A C 1
ATOM 9571 O O . ALA A 1 1232 ? 28.251 7.298 -74.814 1.00 73.50 1232 ALA A O 1
ATOM 9572 N N . TRP A 1 1233 ? 27.515 7.777 -72.743 1.00 68.44 1233 TRP A N 1
ATOM 9573 C CA . TRP A 1 1233 ? 26.195 8.296 -73.117 1.00 68.44 1233 TRP A CA 1
ATOM 9574 C C . TRP A 1 1233 ? 26.157 9.822 -73.262 1.00 68.44 1233 TRP A C 1
ATOM 9576 O O . TRP A 1 1233 ? 25.078 10.400 -73.287 1.00 68.44 1233 TRP A O 1
ATOM 9586 N N . GLU A 1 1234 ? 27.322 10.468 -73.373 1.00 66.12 1234 GLU A N 1
ATOM 9587 C CA . GLU A 1 1234 ? 27.469 11.926 -73.501 1.00 66.12 1234 GLU A CA 1
ATOM 9588 C C . GLU A 1 1234 ? 26.946 12.721 -72.285 1.00 66.12 1234 GLU A C 1
ATOM 9590 O O . GLU A 1 1234 ? 26.740 13.928 -72.385 1.00 66.12 1234 GLU A O 1
ATOM 9595 N N . LEU A 1 1235 ? 26.778 12.076 -71.121 1.00 69.94 1235 LEU A N 1
ATOM 9596 C CA . LEU A 1 1235 ? 26.447 12.755 -69.867 1.00 69.94 1235 LEU A CA 1
ATOM 9597 C C . LEU A 1 1235 ? 27.715 13.321 -69.217 1.00 69.94 1235 LEU A C 1
ATOM 9599 O O . LEU A 1 1235 ? 28.735 12.632 -69.103 1.00 69.94 1235 LEU A O 1
ATOM 9603 N N . GLU A 1 1236 ? 27.652 14.567 -68.746 1.00 75.94 1236 GLU A N 1
ATOM 9604 C CA . GLU A 1 1236 ? 28.700 15.130 -67.896 1.00 75.94 1236 GLU A CA 1
ATOM 9605 C C . GLU A 1 1236 ? 28.633 14.459 -66.515 1.00 75.94 1236 GLU A C 1
ATOM 9607 O O . GLU A 1 1236 ? 27.553 14.260 -65.972 1.00 75.94 1236 GLU A O 1
ATOM 9612 N N . VAL A 1 1237 ? 29.769 14.061 -65.938 1.00 81.75 1237 VAL A N 1
ATOM 9613 C CA . VAL A 1 1237 ? 29.830 13.313 -64.668 1.00 81.75 1237 VAL A CA 1
ATOM 9614 C C . VAL A 1 1237 ? 30.778 14.036 -63.718 1.00 81.75 1237 VAL A C 1
ATOM 9616 O O . VAL A 1 1237 ? 31.880 14.399 -64.135 1.00 81.75 1237 VAL A O 1
ATOM 9619 N N . GLU A 1 1238 ? 30.385 14.218 -62.451 1.00 83.81 1238 GLU A N 1
ATOM 9620 C CA . GLU A 1 1238 ? 31.241 14.841 -61.427 1.00 83.81 1238 GLU A CA 1
ATOM 9621 C C . GLU A 1 1238 ? 32.608 14.116 -61.368 1.00 83.81 1238 GLU A C 1
ATOM 9623 O O . GLU A 1 1238 ? 32.657 12.888 -61.531 1.00 83.81 1238 GLU A O 1
ATOM 9628 N N . PRO A 1 1239 ? 33.742 14.818 -61.159 1.00 84.12 1239 PRO A N 1
ATOM 9629 C CA . PRO A 1 1239 ? 35.051 14.176 -61.048 1.00 84.12 1239 PRO A CA 1
ATOM 9630 C C . PRO A 1 1239 ? 35.076 13.203 -59.859 1.00 84.12 1239 PRO A C 1
ATOM 9632 O O . PRO A 1 1239 ? 35.242 13.592 -58.701 1.00 84.12 1239 PRO A O 1
ATOM 9635 N N . VAL A 1 1240 ? 34.888 11.916 -60.165 1.00 82.88 1240 VAL A N 1
ATOM 9636 C CA . VAL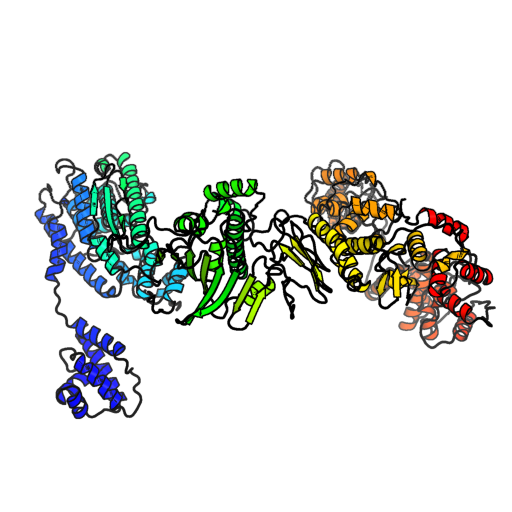 A 1 1240 ? 34.695 10.830 -59.193 1.00 82.88 1240 VAL A CA 1
ATOM 9637 C C . VAL A 1 1240 ? 35.868 10.724 -58.222 1.00 82.88 1240 VAL A C 1
ATOM 9639 O O . VAL A 1 1240 ? 35.655 10.692 -57.014 1.00 82.88 1240 VAL A O 1
ATOM 9642 N N . GLU A 1 1241 ? 37.101 10.717 -58.728 1.00 81.00 1241 GLU A N 1
ATOM 9643 C CA . GLU A 1 1241 ? 38.310 10.563 -57.908 1.00 81.00 1241 GLU A CA 1
ATOM 9644 C C . GLU A 1 1241 ? 38.509 11.740 -56.940 1.00 81.00 1241 GLU A C 1
ATOM 9646 O O . GLU A 1 1241 ? 38.745 11.536 -55.748 1.00 81.00 1241 GLU A O 1
ATOM 9651 N N . GLU A 1 1242 ? 38.346 12.976 -57.421 1.00 82.69 1242 GLU A N 1
ATOM 9652 C CA . GLU A 1 1242 ? 38.461 14.192 -56.604 1.00 82.69 1242 GLU A CA 1
ATOM 9653 C C . GLU A 1 1242 ? 37.351 14.262 -55.546 1.00 82.69 1242 GLU A C 1
ATOM 9655 O O . GLU A 1 1242 ? 37.589 14.588 -54.378 1.00 82.69 1242 GLU A O 1
ATOM 9660 N N . THR A 1 1243 ? 36.134 13.879 -55.930 1.00 84.31 1243 THR A N 1
ATOM 9661 C CA . THR A 1 1243 ? 34.976 13.889 -55.038 1.00 84.31 1243 THR A CA 1
ATOM 9662 C C . THR A 1 1243 ? 35.085 12.826 -53.953 1.00 84.31 1243 THR A C 1
ATOM 9664 O O . THR A 1 1243 ? 34.825 13.123 -52.784 1.00 84.31 1243 THR A O 1
ATOM 9667 N N . ILE A 1 1244 ? 35.520 11.611 -54.299 1.00 84.19 1244 ILE A N 1
ATOM 9668 C CA . ILE A 1 1244 ? 35.804 10.555 -53.323 1.00 84.19 1244 ILE A CA 1
ATOM 9669 C C . ILE A 1 1244 ? 36.928 11.006 -52.386 1.00 84.19 1244 ILE A C 1
ATOM 9671 O O . ILE A 1 1244 ? 36.769 10.888 -51.174 1.00 84.19 1244 ILE A O 1
ATOM 9675 N N . ALA A 1 1245 ? 38.014 11.602 -52.892 1.00 83.06 1245 ALA A N 1
ATOM 9676 C CA . ALA A 1 1245 ? 39.101 12.115 -52.053 1.00 83.06 1245 ALA A CA 1
ATOM 9677 C C . ALA A 1 1245 ? 38.619 13.174 -51.041 1.00 83.06 1245 ALA A C 1
ATOM 9679 O O . ALA A 1 1245 ? 38.996 13.125 -49.868 1.00 83.06 1245 ALA A O 1
ATOM 9680 N N . ARG A 1 1246 ? 37.728 14.082 -51.461 1.00 85.00 1246 ARG A N 1
ATOM 9681 C CA . ARG A 1 1246 ? 37.079 15.070 -50.582 1.00 85.00 1246 ARG A CA 1
ATOM 9682 C C . ARG A 1 1246 ? 36.209 14.403 -49.510 1.00 85.00 1246 ARG A C 1
ATOM 9684 O O . ARG A 1 1246 ? 36.304 14.760 -48.338 1.00 85.00 1246 ARG A O 1
ATOM 9691 N N . LEU A 1 1247 ? 35.387 13.421 -49.888 1.00 86.06 1247 LEU A N 1
ATOM 9692 C CA . LEU A 1 1247 ? 34.514 12.694 -48.956 1.00 86.06 1247 LEU A CA 1
ATOM 9693 C C . LEU A 1 1247 ? 35.310 11.842 -47.957 1.00 86.06 1247 LEU A C 1
ATOM 9695 O O . LEU A 1 1247 ? 34.947 11.778 -46.784 1.00 86.06 1247 LEU A O 1
ATOM 9699 N N . MET A 1 1248 ? 36.431 11.254 -48.384 1.00 84.19 1248 MET A N 1
ATOM 9700 C CA . MET A 1 1248 ? 37.329 10.458 -47.539 1.00 84.19 1248 MET A CA 1
ATOM 9701 C C . MET A 1 1248 ? 37.900 11.233 -46.345 1.00 84.19 1248 MET A C 1
ATOM 9703 O O . MET A 1 1248 ? 38.321 10.595 -45.375 1.00 84.19 1248 MET A O 1
ATOM 9707 N N . GLY A 1 1249 ? 37.913 12.571 -46.393 1.00 82.88 1249 GLY A N 1
ATOM 9708 C CA . GLY A 1 1249 ? 38.296 13.434 -45.270 1.00 82.88 1249 GLY A CA 1
ATOM 9709 C C . GLY A 1 1249 ? 37.292 13.444 -44.111 1.00 82.88 1249 GLY A C 1
ATOM 9710 O O . GLY A 1 1249 ? 37.650 13.853 -43.013 1.00 82.88 1249 GLY A O 1
ATOM 9711 N N . ARG A 1 1250 ? 36.059 12.971 -44.340 1.00 86.81 1250 ARG A N 1
ATOM 9712 C CA . ARG A 1 1250 ? 34.977 12.889 -43.341 1.00 86.81 1250 ARG A CA 1
ATOM 9713 C C . ARG A 1 1250 ? 34.528 11.459 -43.042 1.00 86.81 1250 ARG A C 1
ATOM 9715 O O . ARG A 1 1250 ? 33.667 11.253 -42.196 1.00 86.81 1250 ARG A O 1
ATOM 9722 N N . VAL A 1 1251 ? 35.087 10.469 -43.740 1.00 88.38 1251 VAL A N 1
ATOM 9723 C CA . VAL A 1 1251 ? 34.795 9.052 -43.489 1.00 88.38 1251 VAL A CA 1
ATOM 9724 C C . VAL A 1 1251 ? 35.312 8.660 -42.095 1.00 88.38 1251 VAL A C 1
ATOM 9726 O O . VAL A 1 1251 ? 36.494 8.890 -41.825 1.00 88.38 1251 VAL A O 1
ATOM 9729 N N . PRO A 1 1252 ? 34.487 8.025 -41.243 1.00 87.75 1252 PRO A N 1
ATOM 9730 C CA . PRO A 1 1252 ? 34.888 7.568 -39.909 1.00 87.75 1252 PRO A CA 1
ATOM 9731 C C . PRO A 1 1252 ? 36.022 6.533 -39.949 1.00 87.75 1252 PRO A C 1
ATOM 9733 O O . PRO A 1 1252 ? 35.948 5.545 -40.688 1.00 87.75 1252 PRO A O 1
ATOM 9736 N N . ARG A 1 1253 ? 37.071 6.718 -39.135 1.00 84.75 1253 ARG A N 1
ATOM 9737 C CA . ARG A 1 1253 ? 38.261 5.840 -39.091 1.00 84.75 1253 ARG A CA 1
ATOM 9738 C C . ARG A 1 1253 ? 38.639 5.443 -37.669 1.00 84.75 1253 ARG A C 1
ATOM 9740 O O . ARG A 1 1253 ? 38.382 6.169 -36.716 1.00 84.75 1253 ARG A O 1
ATOM 9747 N N . VAL A 1 1254 ? 39.292 4.291 -37.535 1.00 75.88 1254 VAL A N 1
ATOM 9748 C CA . VAL A 1 1254 ? 39.823 3.812 -36.250 1.00 75.88 1254 VAL A CA 1
ATOM 9749 C C . VAL A 1 1254 ? 41.030 4.666 -35.830 1.00 75.88 1254 VAL A C 1
ATOM 9751 O O . VAL A 1 1254 ? 42.021 4.716 -36.555 1.00 75.88 1254 VAL A O 1
ATOM 9754 N N . GLY A 1 1255 ? 40.962 5.304 -34.655 1.00 61.62 1255 GLY A N 1
ATOM 9755 C CA . GLY A 1 1255 ? 42.054 6.110 -34.081 1.00 61.62 1255 GLY A CA 1
ATOM 9756 C C . GLY A 1 1255 ? 42.127 7.570 -34.551 1.00 61.62 1255 GLY A C 1
ATOM 9757 O O . GLY A 1 1255 ? 43.166 8.199 -34.344 1.00 61.62 1255 GLY A O 1
ATOM 9758 N N . GLY A 1 1256 ? 41.067 8.068 -35.202 1.00 41.78 1256 GLY A N 1
ATOM 9759 C CA . GLY A 1 1256 ? 40.900 9.464 -35.624 1.00 41.78 1256 GLY A CA 1
ATOM 9760 C C . GLY A 1 1256 ? 40.161 10.321 -34.611 1.00 41.78 1256 GLY A C 1
ATOM 9761 O O . GLY A 1 1256 ? 39.344 9.749 -33.854 1.00 41.78 1256 GLY A O 1
#

pLDDT: mean 79.3, std 14.79, range [30.77, 98.25]

InterPro domains:
  IPR020575 Heat shock protein Hsp90, N-terminal [PR00775] (467-489)
  IPR020575 Heat shock protein Hsp90, N-terminal [PR00775] (517-534)
  IPR020575 Heat shock protein Hsp90, N-terminal [PR00775] (566-588)
  IPR036890 Histidine kinase/HSP90-like ATPase superfamily [G3DSA:3.30.565.10] (445-665)
  IPR036890 Histidine kinase/HSP90-like ATPase superfamily [SSF55874] (448-637)
  IPR056506 iHD-CE [PF24401] (103-433)
  IPR056507 wHTH-Hsp90, Na associated [PF24410] (988-1039)
  IPR056507 wHTH-Hsp90, Na associated [PF24410] (1200-1233)